Protein AF-0000000087626739 (afdb_homodimer)

Organism: Neolamprologus brichardi (NCBI:txid32507)

pLDDT: mean 90.31, std 14.94, range [20.0, 98.88]

Structure (mmCIF, N/CA/C/O backbone):
data_AF-0000000087626739-model_v1
#
loop_
_entity.id
_entity.type
_entity.pdbx_description
1 polymer 'Ornithine decarboxylase-like'
#
loop_
_atom_site.group_PDB
_atom_site.id
_atom_site.type_symbol
_atom_site.label_atom_id
_atom_site.label_alt_id
_atom_site.label_comp_id
_atom_site.label_asym_id
_atom_site.label_entity_id
_atom_site.label_seq_id
_atom_site.pdbx_PDB_ins_code
_atom_site.Cartn_x
_atom_site.Cartn_y
_atom_site.Cartn_z
_atom_site.occupancy
_atom_site.B_iso_or_equiv
_atom_site.auth_seq_id
_atom_site.auth_comp_id
_atom_site.auth_asym_id
_atom_site.auth_atom_id
_atom_site.pdbx_PDB_model_num
ATOM 1 N N . MET A 1 1 ? -1.171 -2.779 26.5 1 20.38 1 MET A N 1
ATOM 2 C CA . MET A 1 1 ? -0.087 -1.932 26.984 1 20.38 1 MET A CA 1
ATOM 3 C C . MET A 1 1 ? 1.265 -2.441 26.5 1 20.38 1 MET A C 1
ATOM 5 O O . MET A 1 1 ? 2.01 -3.066 27.25 1 20.38 1 MET A O 1
ATOM 9 N N . HIS A 1 2 ? 1.316 -2.961 25.312 1 26.78 2 HIS A N 1
ATOM 10 C CA . HIS A 1 2 ? 2.604 -3.426 24.812 1 26.78 2 HIS A CA 1
ATOM 11 C C . HIS A 1 2 ? 3.684 -2.365 24.984 1 26.78 2 HIS A C 1
ATOM 13 O O . HIS A 1 2 ? 3.502 -1.213 24.578 1 26.78 2 HIS A O 1
ATOM 19 N N . GLY A 1 3 ? 4.188 -2.402 26.125 1 29.31 3 GLY A N 1
ATOM 20 C CA . GLY A 1 3 ? 5.316 -1.557 26.484 1 29.31 3 GLY A CA 1
ATOM 21 C C . GLY A 1 3 ? 6.227 -1.257 25.312 1 29.31 3 GLY A C 1
ATOM 22 O O . GLY A 1 3 ? 6.742 -2.174 24.672 1 29.31 3 GLY A O 1
ATOM 23 N N . LEU A 1 4 ? 5.844 -0.24 24.578 1 35.38 4 LEU A N 1
ATOM 24 C CA . LEU A 1 4 ? 6.75 0.344 23.594 1 35.38 4 LEU A CA 1
ATOM 25 C C . LEU A 1 4 ? 8.18 0.377 24.125 1 35.38 4 LEU A C 1
ATOM 27 O O . LEU A 1 4 ? 8.492 1.141 25.047 1 35.38 4 LEU A O 1
ATOM 31 N N . SER A 1 5 ? 8.711 -0.637 24.516 1 35.53 5 SER A N 1
ATOM 32 C CA . SER A 1 5 ? 10.133 -0.594 24.812 1 35.53 5 SER A CA 1
ATOM 33 C C . SER A 1 5 ? 10.867 0.372 23.891 1 35.53 5 SER A C 1
ATOM 35 O O . SER A 1 5 ? 10.656 0.36 22.672 1 35.53 5 SER A O 1
ATOM 37 N N . LEU A 1 6 ? 11.117 1.547 24.328 1 41.28 6 LEU A N 1
ATOM 38 C CA . LEU A 1 6 ? 11.984 2.525 23.672 1 41.28 6 LEU A CA 1
ATOM 39 C C . LEU A 1 6 ? 13.133 1.835 22.953 1 41.28 6 LEU A C 1
ATOM 41 O O . LEU A 1 6 ? 14.195 1.604 23.531 1 41.28 6 LEU A O 1
ATOM 45 N N . GLU A 1 7 ? 13 0.901 22.422 1 47.31 7 GLU A N 1
ATOM 46 C CA . GLU A 1 7 ? 14.078 0.21 21.719 1 47.31 7 GLU A CA 1
ATOM 47 C C . GLU A 1 7 ? 14.891 1.18 20.859 1 47.31 7 GLU A C 1
ATOM 49 O O . GLU A 1 7 ? 14.336 1.908 20.047 1 47.31 7 GLU A O 1
ATOM 54 N N . ARG A 1 8 ? 15.977 1.629 21.469 1 56.25 8 ARG A N 1
ATOM 55 C CA . ARG A 1 8 ? 16.953 2.445 20.75 1 56.25 8 ARG A CA 1
ATOM 56 C C . ARG A 1 8 ? 17.188 1.913 19.344 1 56.25 8 ARG A C 1
ATOM 58 O O . ARG A 1 8 ? 17.391 0.711 19.156 1 56.25 8 ARG A O 1
ATOM 65 N N . ASN A 1 9 ? 16.812 2.904 18.422 1 70.31 9 ASN A N 1
ATOM 66 C CA . ASN A 1 9 ? 17.031 2.566 17.016 1 70.31 9 ASN A CA 1
ATOM 67 C C . ASN A 1 9 ? 18.516 2.451 16.703 1 70.31 9 ASN A C 1
ATOM 69 O O . ASN A 1 9 ? 19.312 3.287 17.125 1 70.31 9 ASN A O 1
ATOM 73 N N . PRO A 1 10 ? 18.938 1.479 16.219 1 84.56 10 PRO A N 1
ATOM 74 C CA . PRO A 1 10 ? 20.359 1.361 15.844 1 84.56 10 PRO A CA 1
ATOM 75 C C . PRO A 1 10 ? 20.797 2.457 14.883 1 84.56 10 PRO A C 1
ATOM 77 O O . PRO A 1 10 ? 20.031 2.879 14.016 1 84.56 10 PRO A O 1
ATOM 80 N N . ILE A 1 11 ? 21.906 3.068 15.219 1 89.75 11 ILE A N 1
ATOM 81 C CA . ILE A 1 11 ? 22.484 4.102 14.367 1 89.75 11 ILE A CA 1
ATOM 82 C C . ILE A 1 11 ? 23.969 3.832 14.164 1 89.75 11 ILE A C 1
ATOM 84 O O . ILE A 1 11 ? 24.656 3.367 15.078 1 89.75 11 ILE A O 1
ATOM 88 N N . GLU A 1 12 ? 24.406 4.023 12.969 1 90.06 12 GLU A N 1
ATOM 89 C CA . GLU A 1 12 ? 25.828 3.918 12.656 1 90.06 12 GLU A CA 1
ATOM 90 C C . GLU A 1 12 ? 26.484 5.293 12.586 1 90.06 12 GLU A C 1
ATOM 92 O O . GLU A 1 12 ? 25.969 6.199 11.922 1 90.06 12 GLU A O 1
ATOM 97 N N . ILE A 1 13 ? 27.547 5.418 13.289 1 91.56 13 ILE A N 1
ATOM 98 C CA . ILE A 1 13 ? 28.281 6.676 13.297 1 91.56 13 ILE A CA 1
ATOM 99 C C . ILE A 1 13 ? 29.391 6.633 12.25 1 91.56 13 ILE A C 1
ATOM 101 O O . ILE A 1 13 ? 30.25 5.746 12.273 1 91.56 13 ILE A O 1
ATOM 105 N N . LEU A 1 14 ? 29.297 7.535 11.391 1 90.38 14 LEU A N 1
ATOM 106 C CA . LEU A 1 14 ? 30.297 7.648 10.336 1 90.38 14 LEU A CA 1
ATOM 107 C C . LEU A 1 14 ? 31.562 8.336 10.844 1 90.38 14 LEU A C 1
ATOM 109 O O . LEU A 1 14 ? 31.531 9.523 11.164 1 90.38 14 LEU A O 1
ATOM 113 N N . GLU A 1 15 ? 32.594 7.535 10.852 1 85.31 15 GLU A N 1
ATOM 114 C CA . GLU A 1 15 ? 33.875 8.086 11.281 1 85.31 15 GLU A CA 1
ATOM 115 C C . GLU A 1 15 ? 34.406 9.078 10.258 1 85.31 15 GLU A C 1
ATOM 117 O O . GLU A 1 15 ? 33.969 9.094 9.102 1 85.31 15 GLU A O 1
ATOM 122 N N . THR A 1 16 ? 35.312 9.812 10.734 1 82.5 16 THR A N 1
ATOM 123 C CA . THR A 1 16 ? 35.938 10.812 9.867 1 82.5 16 THR A CA 1
ATOM 124 C C . THR A 1 16 ? 36.562 10.156 8.641 1 82.5 16 THR A C 1
ATOM 126 O O . THR A 1 16 ? 37.281 9.164 8.758 1 82.5 16 THR A O 1
ATOM 129 N N . GLY A 1 17 ? 36.25 10.664 7.48 1 80.31 17 GLY A N 1
ATOM 130 C CA . GLY A 1 17 ? 36.812 10.156 6.238 1 80.31 17 GLY A CA 1
ATOM 131 C C . GLY A 1 17 ? 35.938 9.125 5.559 1 80.31 17 GLY A C 1
ATOM 132 O O . GLY A 1 17 ? 36.156 8.773 4.402 1 80.31 17 GLY A O 1
ATOM 133 N N . ARG A 1 18 ? 34.938 8.734 6.258 1 85.25 18 ARG A N 1
ATOM 134 C CA . ARG A 1 18 ? 34.031 7.762 5.656 1 85.25 18 ARG A CA 1
ATOM 135 C C . ARG A 1 18 ? 32.812 8.445 5.074 1 85.25 18 ARG A C 1
ATOM 137 O O . ARG A 1 18 ? 32.438 9.531 5.516 1 85.25 18 ARG A O 1
ATOM 144 N N . SER A 1 19 ? 32.312 7.785 4.008 1 88.69 19 SER A N 1
ATOM 145 C CA . SER A 1 19 ? 31.141 8.336 3.326 1 88.69 19 SER A CA 1
ATOM 146 C C . SER A 1 19 ? 29.953 7.383 3.412 1 88.69 19 SER A C 1
ATOM 148 O O . SER A 1 19 ? 30.094 6.242 3.863 1 88.69 19 SER A O 1
ATOM 150 N N . ILE A 1 20 ? 28.828 7.918 3.076 1 90 20 ILE A N 1
ATOM 151 C CA . ILE A 1 20 ? 27.625 7.113 3.014 1 90 20 ILE A CA 1
ATOM 152 C C . ILE A 1 20 ? 27.828 5.945 2.055 1 90 20 ILE A C 1
ATOM 154 O O . ILE A 1 20 ? 27.312 4.844 2.287 1 90 20 ILE A O 1
ATOM 158 N N . SER A 1 21 ? 28.516 6.188 1.041 1 91.38 21 SER A N 1
ATOM 159 C CA . SER A 1 21 ? 28.828 5.145 0.067 1 91.38 21 SER A CA 1
ATOM 160 C C . SER A 1 21 ? 29.562 3.979 0.716 1 91.38 21 SER A C 1
ATOM 162 O O . SER A 1 21 ? 29.344 2.82 0.353 1 91.38 21 SER A O 1
ATOM 164 N N . ASP A 1 22 ? 30.391 4.32 1.627 1 92.12 22 ASP A N 1
ATOM 165 C CA . ASP A 1 22 ? 31.109 3.275 2.34 1 92.12 22 ASP A CA 1
ATOM 166 C C . ASP A 1 22 ? 30.156 2.396 3.145 1 92.12 22 ASP A C 1
ATOM 168 O O . ASP A 1 22 ? 30.359 1.185 3.25 1 92.12 22 ASP A O 1
ATOM 172 N N . ILE A 1 23 ? 29.25 3.029 3.699 1 90.94 23 ILE A N 1
ATOM 173 C CA . ILE A 1 23 ? 28.266 2.295 4.484 1 90.94 23 ILE A CA 1
ATOM 174 C C . ILE A 1 23 ? 27.469 1.368 3.574 1 90.94 23 ILE A C 1
ATOM 176 O O . ILE A 1 23 ? 27.266 0.197 3.9 1 90.94 23 ILE A O 1
ATOM 180 N N . ILE A 1 24 ? 26.984 1.878 2.51 1 94 24 ILE A N 1
ATOM 181 C CA . ILE A 1 24 ? 26.234 1.097 1.541 1 94 24 ILE A CA 1
ATOM 182 C C . ILE A 1 24 ? 27.062 -0.085 1.058 1 94 24 ILE A C 1
ATOM 184 O O . ILE A 1 24 ? 26.578 -1.22 1.016 1 94 24 ILE A O 1
ATOM 188 N N . ASP A 1 25 ? 28.344 0.163 0.77 1 93.25 25 ASP A N 1
ATOM 189 C CA . ASP A 1 25 ? 29.25 -0.894 0.352 1 93.25 25 ASP A CA 1
ATOM 190 C C . ASP A 1 25 ? 29.359 -1.981 1.42 1 93.25 25 ASP A C 1
ATOM 192 O O . ASP A 1 25 ? 29.344 -3.172 1.104 1 93.25 25 ASP A O 1
ATOM 196 N N . GLY A 1 26 ? 29.562 -1.492 2.619 1 90.62 26 GLY A N 1
ATOM 197 C CA . GLY A 1 26 ? 29.688 -2.43 3.723 1 90.62 26 GLY A CA 1
ATOM 198 C C . GLY A 1 26 ? 28.453 -3.305 3.896 1 90.62 26 GLY A C 1
ATOM 199 O O . GLY A 1 26 ? 28.578 -4.512 4.129 1 90.62 26 GLY A O 1
ATOM 200 N N . LYS A 1 27 ? 27.328 -2.711 3.77 1 91.5 27 LYS A N 1
ATOM 201 C CA . LYS A 1 27 ? 26.078 -3.461 3.928 1 91.5 27 LYS A CA 1
ATOM 202 C C . LYS A 1 27 ? 25.891 -4.461 2.791 1 91.5 27 LYS A C 1
ATOM 204 O O . LYS A 1 27 ? 25.453 -5.59 3.016 1 91.5 27 LYS A O 1
ATOM 209 N N . ILE A 1 28 ? 26.156 -4.082 1.592 1 93.12 28 ILE A N 1
ATOM 210 C CA . ILE A 1 28 ? 26.062 -4.961 0.432 1 93.12 28 ILE A CA 1
ATOM 211 C C . ILE A 1 28 ? 26.984 -6.16 0.61 1 93.12 28 ILE A C 1
ATOM 213 O O . ILE A 1 28 ? 26.609 -7.297 0.327 1 93.12 28 ILE A O 1
ATOM 217 N N . ARG A 1 29 ? 28.188 -5.922 1.119 1 89.31 29 ARG A N 1
ATOM 218 C CA . ARG A 1 29 ? 29.141 -7 1.35 1 89.31 29 ARG A CA 1
ATOM 219 C C . ARG A 1 29 ? 28.641 -7.973 2.406 1 89.31 29 ARG A C 1
ATOM 221 O O . ARG A 1 29 ? 28.844 -9.18 2.295 1 89.31 29 ARG A O 1
ATOM 228 N N . GLN A 1 30 ? 28.047 -7.453 3.387 1 84.06 30 GLN A N 1
ATOM 229 C CA . GLN A 1 30 ? 27.5 -8.281 4.457 1 84.06 30 GLN A CA 1
ATOM 230 C C . GLN A 1 30 ? 26.359 -9.156 3.945 1 84.06 30 GLN A C 1
ATOM 232 O O . GLN A 1 30 ? 26.188 -10.289 4.395 1 84.06 30 GLN A O 1
ATOM 237 N N . LEU A 1 31 ? 25.547 -8.656 3.068 1 78 31 LEU A N 1
ATOM 238 C CA . LEU A 1 31 ? 24.375 -9.352 2.557 1 78 31 LEU A CA 1
ATOM 239 C C . LEU A 1 31 ? 24.766 -10.383 1.511 1 78 31 LEU A C 1
ATOM 241 O O . LEU A 1 31 ? 24.016 -11.32 1.246 1 78 31 LEU A O 1
ATOM 245 N N . TYR A 1 32 ? 25.781 -10.328 0.936 1 67.88 32 TYR A N 1
ATOM 246 C CA . TYR A 1 32 ? 26.25 -11.297 -0.054 1 67.88 32 TYR A CA 1
ATOM 247 C C . TYR A 1 32 ? 26.281 -12.695 0.538 1 67.88 32 TYR A C 1
ATOM 249 O O . TYR A 1 32 ? 26.125 -13.688 -0.181 1 67.88 32 TYR A O 1
ATOM 257 N N . SER A 1 33 ? 26.328 -12.812 1.771 1 59.06 33 SER A N 1
ATOM 258 C CA . SER A 1 33 ? 26.5 -14.133 2.367 1 59.06 33 SER A CA 1
ATOM 259 C C . SER A 1 33 ? 25.156 -14.758 2.709 1 59.06 33 SER A C 1
ATOM 261 O O . SER A 1 33 ? 25.094 -15.922 3.102 1 59.06 33 SER A O 1
ATOM 263 N N . GLY A 1 34 ? 24.109 -14.148 2.293 1 63.44 34 GLY A N 1
ATOM 264 C CA . GLY A 1 34 ? 22.953 -14.906 2.744 1 63.44 34 GLY A CA 1
ATOM 265 C C . GLY A 1 34 ? 21.641 -14.289 2.326 1 63.44 34 GLY A C 1
ATOM 266 O O . GLY A 1 34 ? 20.672 -15 2.053 1 63.44 34 GLY A O 1
ATOM 267 N N . SER A 1 35 ? 21.547 -13.023 2.447 1 73.06 35 SER A N 1
ATOM 268 C CA . SER A 1 35 ? 20.266 -12.422 2.127 1 73.06 35 SER A CA 1
ATOM 269 C C . SER A 1 35 ? 20.422 -11.281 1.13 1 73.06 35 SER A C 1
ATOM 271 O O . SER A 1 35 ? 21.469 -10.641 1.065 1 73.06 35 SER A O 1
ATOM 273 N N . GLU A 1 36 ? 19.484 -11.234 0.186 1 86.19 36 GLU A N 1
ATOM 274 C CA . GLU A 1 36 ? 19.453 -10.211 -0.85 1 86.19 36 GLU A CA 1
ATOM 275 C C . GLU A 1 36 ? 18.406 -9.141 -0.541 1 86.19 36 GLU A C 1
ATOM 277 O O . GLU A 1 36 ? 17.875 -8.5 -1.451 1 86.19 36 GLU A O 1
ATOM 282 N N . GLU A 1 37 ? 18.125 -8.961 0.715 1 91 37 GLU A N 1
ATOM 283 C CA . GLU A 1 37 ? 17 -8.094 1.037 1 91 37 GLU A CA 1
ATOM 284 C C . GLU A 1 37 ? 17.312 -6.637 0.714 1 91 37 GLU A C 1
ATOM 286 O O . GLU A 1 37 ? 18.438 -6.18 0.915 1 91 37 GLU A O 1
ATOM 291 N N . PRO A 1 38 ? 16.344 -5.941 0.17 1 96.38 38 PRO A N 1
ATOM 292 C CA . PRO A 1 38 ? 16.547 -4.516 -0.081 1 96.38 38 PRO A CA 1
ATOM 293 C C . PRO A 1 38 ? 16.719 -3.707 1.204 1 96.38 38 PRO A C 1
ATOM 295 O O . PRO A 1 38 ? 16.266 -4.141 2.27 1 96.38 38 PRO A O 1
ATOM 298 N N . PHE A 1 39 ? 17.375 -2.551 1.102 1 96.25 39 PHE A N 1
ATOM 299 C CA . PHE A 1 39 ? 17.516 -1.7 2.277 1 96.25 39 PHE A CA 1
ATOM 300 C C . PHE A 1 39 ? 17.656 -0.238 1.876 1 96.25 39 PHE A C 1
ATOM 302 O O . PHE A 1 39 ? 17.953 0.068 0.721 1 96.25 39 PHE A O 1
ATOM 309 N N . CYS A 1 40 ? 17.359 0.628 2.805 1 97.06 40 CYS A N 1
ATOM 310 C CA . CYS A 1 40 ? 17.578 2.064 2.688 1 97.06 40 CYS A CA 1
ATOM 311 C C . CYS A 1 40 ? 18.641 2.533 3.682 1 97.06 40 CYS A C 1
ATOM 313 O O . CYS A 1 40 ? 18.75 1.986 4.777 1 97.06 40 CYS A O 1
ATOM 315 N N . VAL A 1 41 ? 19.375 3.471 3.246 1 96.81 41 VAL A N 1
ATOM 316 C CA . VAL A 1 41 ? 20.281 4.176 4.164 1 96.81 41 VAL A CA 1
ATOM 317 C C . VAL A 1 41 ? 19.812 5.621 4.332 1 96.81 41 VAL A C 1
ATOM 319 O O . VAL A 1 41 ? 19.594 6.328 3.344 1 96.81 41 VAL A O 1
ATOM 322 N N . VAL A 1 42 ? 19.609 5.988 5.543 1 97.25 42 VAL A N 1
ATOM 323 C CA . VAL A 1 42 ? 19.203 7.363 5.832 1 97.25 42 VAL A CA 1
ATOM 324 C C . VAL A 1 42 ? 20.375 8.117 6.465 1 97.25 42 VAL A C 1
ATOM 326 O O . VAL A 1 42 ? 20.953 7.66 7.457 1 97.25 42 VAL A O 1
ATOM 329 N N . ASN A 1 43 ? 20.703 9.219 5.871 1 96.75 43 ASN A N 1
ATOM 330 C CA . ASN A 1 43 ? 21.734 10.133 6.375 1 96.75 43 ASN A CA 1
ATOM 331 C C . ASN A 1 43 ? 21.109 11.289 7.156 1 96.75 43 ASN A C 1
ATOM 333 O O . ASN A 1 43 ? 20.625 12.25 6.562 1 96.75 43 ASN A O 1
ATOM 337 N N . LEU A 1 44 ? 21.281 11.305 8.469 1 96.75 44 LEU A N 1
ATOM 338 C CA . LEU A 1 44 ? 20.656 12.305 9.312 1 96.75 44 LEU A CA 1
ATOM 339 C C . LEU A 1 44 ? 21.328 13.664 9.148 1 96.75 44 LEU A C 1
ATOM 341 O O . LEU A 1 44 ? 20.734 14.703 9.453 1 96.75 44 LEU A O 1
ATOM 345 N N . ASP A 1 45 ? 22.594 13.68 8.656 1 96.38 45 ASP A N 1
ATOM 346 C CA . ASP A 1 45 ? 23.281 14.945 8.398 1 96.38 45 ASP A CA 1
ATOM 347 C C . ASP A 1 45 ? 22.531 15.766 7.359 1 96.38 45 ASP A C 1
ATOM 349 O O . ASP A 1 45 ? 22.531 17 7.418 1 96.38 45 ASP A O 1
ATOM 353 N N . ASN A 1 46 ? 21.953 15.078 6.43 1 95.81 46 ASN A N 1
ATOM 354 C CA . ASN A 1 46 ? 21.172 15.766 5.414 1 95.81 46 ASN A CA 1
ATOM 355 C C . ASN A 1 46 ? 20 16.516 6.035 1 95.81 46 ASN A C 1
ATOM 357 O O . ASN A 1 46 ? 19.672 17.641 5.613 1 95.81 46 ASN A O 1
ATOM 361 N N . ILE A 1 47 ? 19.344 15.977 7.004 1 96.88 47 ILE A N 1
ATOM 362 C CA . ILE A 1 47 ? 18.219 16.594 7.684 1 96.88 47 ILE A CA 1
ATOM 363 C C . ILE A 1 47 ? 18.688 17.828 8.461 1 96.88 47 ILE A C 1
ATOM 365 O O . ILE A 1 47 ? 18.016 18.859 8.445 1 96.88 47 ILE A O 1
ATOM 369 N N . LEU A 1 48 ? 19.797 17.688 9.094 1 97.25 48 LEU A N 1
ATOM 370 C CA . LEU A 1 48 ? 20.375 18.828 9.812 1 97.25 48 LEU A CA 1
ATOM 371 C C . LEU A 1 48 ? 20.656 19.984 8.859 1 97.25 48 LEU A C 1
ATOM 373 O O . LEU A 1 48 ? 20.359 21.141 9.172 1 97.25 48 LEU A O 1
ATOM 377 N N . GLU A 1 49 ? 21.25 19.625 7.746 1 95.62 49 GLU A N 1
ATOM 378 C CA . GLU A 1 49 ? 21.562 20.641 6.754 1 95.62 49 GLU A CA 1
ATOM 379 C C . GLU A 1 49 ? 20.312 21.359 6.262 1 95.62 49 GLU A C 1
ATOM 381 O O . GLU A 1 49 ? 20.297 22.578 6.121 1 95.62 49 GLU A O 1
ATOM 386 N N . ARG A 1 50 ? 19.266 20.625 6.012 1 95.31 50 ARG A N 1
ATOM 387 C CA . ARG A 1 50 ? 18 21.203 5.566 1 95.31 50 ARG A CA 1
ATOM 388 C C . ARG A 1 50 ? 17.391 22.094 6.648 1 95.31 50 ARG A C 1
ATOM 390 O O . ARG A 1 50 ? 16.812 23.141 6.348 1 95.31 50 ARG A O 1
ATOM 397 N N . HIS A 1 51 ? 17.547 21.688 7.844 1 97.12 51 HIS A N 1
ATOM 398 C CA . HIS A 1 51 ? 17.016 22.469 8.953 1 97.12 51 HIS A CA 1
ATOM 399 C C . HIS A 1 51 ? 17.719 23.812 9.07 1 97.12 51 HIS A C 1
ATOM 401 O O . HIS A 1 51 ? 17.078 24.859 9.25 1 97.12 51 HIS A O 1
ATOM 407 N N . ARG A 1 52 ? 19.016 23.75 8.961 1 97.06 52 ARG A N 1
ATOM 408 C CA . ARG A 1 52 ? 19.797 24.984 9.016 1 97.06 52 ARG A CA 1
ATOM 409 C C . ARG A 1 52 ? 19.391 25.938 7.895 1 97.06 52 ARG A C 1
ATOM 411 O O . ARG A 1 52 ? 19.266 27.141 8.117 1 97.06 52 ARG A O 1
ATOM 418 N N . GLN A 1 53 ? 19.234 25.375 6.797 1 95.19 53 GLN A N 1
ATOM 419 C CA . GLN A 1 53 ? 18.812 26.188 5.66 1 95.19 53 GLN A CA 1
ATOM 420 C C . GLN A 1 53 ? 17.422 26.781 5.891 1 95.19 53 GLN A C 1
ATOM 422 O O . GLN A 1 53 ? 17.188 27.953 5.566 1 95.19 53 GLN A O 1
ATOM 427 N N . TRP A 1 54 ? 16.516 26.031 6.426 1 96.88 54 TRP A N 1
ATOM 428 C CA . TRP A 1 54 ? 15.172 26.5 6.719 1 96.88 54 TRP A CA 1
ATOM 429 C C . TRP A 1 54 ? 15.203 27.703 7.648 1 96.88 54 TRP A C 1
ATOM 431 O O . TRP A 1 54 ? 14.586 28.734 7.367 1 96.88 54 TRP A O 1
ATOM 441 N N . ILE A 1 55 ? 15.961 27.578 8.703 1 97.56 55 ILE A N 1
ATOM 442 C CA . ILE A 1 55 ? 16.031 28.625 9.711 1 97.56 55 ILE A CA 1
ATOM 443 C C . ILE A 1 55 ? 16.641 29.875 9.102 1 97.56 55 ILE A C 1
ATOM 445 O O . ILE A 1 55 ? 16.219 31 9.43 1 97.56 55 ILE A O 1
ATOM 449 N N . SER A 1 56 ? 17.547 29.688 8.258 1 97.31 56 SER A N 1
ATOM 450 C CA . SER A 1 56 ? 18.219 30.812 7.633 1 97.31 56 SER A CA 1
ATOM 451 C C . SER A 1 56 ? 17.297 31.531 6.648 1 97.31 56 SER A C 1
ATOM 453 O O . SER A 1 56 ? 17.266 32.75 6.613 1 97.31 56 SER A O 1
ATOM 455 N N . LEU A 1 57 ? 16.562 30.812 5.887 1 96.25 57 LEU A N 1
ATOM 456 C CA . LEU A 1 57 ? 15.797 31.391 4.781 1 96.25 57 LEU A CA 1
ATOM 457 C C . LEU A 1 57 ? 14.398 31.781 5.227 1 96.25 57 LEU A C 1
ATOM 459 O O . LEU A 1 57 ? 13.773 32.656 4.629 1 96.25 57 LEU A O 1
ATOM 463 N N . LEU A 1 58 ? 13.883 31.141 6.246 1 97.5 58 LEU A N 1
ATOM 464 C CA . LEU A 1 58 ? 12.555 31.422 6.789 1 97.5 58 LEU A CA 1
ATOM 465 C C . LEU A 1 58 ? 12.617 31.609 8.305 1 97.5 58 LEU A C 1
ATOM 467 O O . LEU A 1 58 ? 12 30.844 9.047 1 97.5 58 LEU A O 1
ATOM 471 N N . PRO A 1 59 ? 13.211 32.656 8.734 1 96.5 59 PRO A N 1
ATOM 472 C CA . PRO A 1 59 ? 13.484 32.781 10.164 1 96.5 59 PRO A CA 1
ATOM 473 C C . PRO A 1 59 ? 12.211 33.031 10.984 1 96.5 59 PRO A C 1
ATOM 475 O O . PRO A 1 59 ? 12.188 32.719 12.18 1 96.5 59 PRO A O 1
ATOM 478 N N . ARG A 1 60 ? 11.141 33.469 10.344 1 97.25 60 ARG A N 1
ATOM 479 C CA . ARG A 1 60 ? 9.914 33.75 11.078 1 97.25 60 ARG A CA 1
ATOM 480 C C . ARG A 1 60 ? 8.977 32.562 11.094 1 97.25 60 ARG A C 1
ATOM 482 O O . ARG A 1 60 ? 7.93 32.562 11.742 1 97.25 60 ARG A O 1
ATOM 489 N N . VAL A 1 61 ? 9.312 31.547 10.359 1 98.31 61 VAL A N 1
ATOM 490 C CA . VAL A 1 61 ? 8.406 30.422 10.164 1 98.31 61 VAL A CA 1
ATOM 491 C C . VAL A 1 61 ? 8.945 29.188 10.883 1 98.31 61 VAL A C 1
ATOM 493 O O . VAL A 1 61 ? 9.961 28.625 10.477 1 98.31 61 VAL A O 1
ATOM 496 N N . LYS A 1 62 ? 8.297 28.75 11.914 1 98.38 62 LYS A N 1
ATOM 497 C CA . LYS A 1 62 ? 8.695 27.531 12.602 1 98.38 62 LYS A CA 1
ATOM 498 C C . LYS A 1 62 ? 8.188 26.297 11.867 1 98.38 62 LYS A C 1
ATOM 500 O O . LYS A 1 62 ? 7.004 26.188 11.555 1 98.38 62 LYS A O 1
ATOM 505 N N . PRO A 1 63 ? 9.062 25.359 11.578 1 98.5 63 PRO A N 1
ATOM 506 C CA . PRO A 1 63 ? 8.602 24.156 10.875 1 98.5 63 PRO A CA 1
ATOM 507 C C . PRO A 1 63 ? 7.93 23.141 11.805 1 98.5 63 PRO A C 1
ATOM 509 O O . PRO A 1 63 ? 8.461 22.844 12.875 1 98.5 63 PRO A O 1
ATOM 512 N N . PHE A 1 64 ? 6.805 22.703 11.469 1 98.88 64 PHE A N 1
ATOM 513 C CA . PHE A 1 64 ? 6.125 21.531 11.992 1 98.88 64 PHE A CA 1
ATOM 514 C C . PHE A 1 64 ? 6.152 20.391 10.977 1 98.88 64 PHE A C 1
ATOM 516 O O . PHE A 1 64 ? 5.383 20.391 10.016 1 98.88 64 PHE A O 1
ATOM 523 N N . TYR A 1 65 ? 6.969 19.422 11.242 1 98.75 65 TYR A N 1
ATOM 524 C CA . TYR A 1 65 ? 7.223 18.375 10.266 1 98.75 65 TYR A CA 1
ATOM 525 C C . TYR A 1 65 ? 5.969 17.547 10.023 1 98.75 65 TYR A C 1
ATOM 527 O O . TYR A 1 65 ? 5.32 17.094 10.969 1 98.75 65 TYR A O 1
ATOM 535 N N . ALA A 1 66 ? 5.629 17.391 8.688 1 98.12 66 ALA A N 1
ATOM 536 C CA . ALA A 1 66 ? 4.504 16.531 8.305 1 98.12 66 ALA A CA 1
ATOM 537 C C . ALA A 1 66 ? 4.852 15.062 8.469 1 98.12 66 ALA A C 1
ATOM 539 O O . ALA A 1 66 ? 5.469 14.461 7.582 1 98.12 66 ALA A O 1
ATOM 540 N N . VAL A 1 67 ? 4.301 14.391 9.43 1 98.44 67 VAL A N 1
ATOM 541 C CA . VAL A 1 67 ? 4.68 13.039 9.82 1 98.44 67 VAL A CA 1
ATOM 542 C C . VAL A 1 67 ? 4.309 12.055 8.711 1 98.44 67 VAL A C 1
ATOM 544 O O . VAL A 1 67 ? 5.008 11.07 8.492 1 98.44 67 VAL A O 1
ATOM 547 N N . LYS A 1 68 ? 3.27 12.344 7.957 1 96.75 68 LYS A N 1
ATOM 548 C CA . LYS A 1 68 ? 2.773 11.453 6.914 1 96.75 68 LYS A CA 1
ATOM 549 C C . LYS A 1 68 ? 3.828 11.219 5.836 1 96.75 68 LYS A C 1
ATOM 551 O O . LYS A 1 68 ? 3.797 10.211 5.133 1 96.75 68 LYS A O 1
ATOM 556 N N . CYS A 1 69 ? 4.715 12.148 5.672 1 96.69 69 CYS A N 1
ATOM 557 C CA . CYS A 1 69 ? 5.715 12.102 4.613 1 96.69 69 CYS A CA 1
ATOM 558 C C . CYS A 1 69 ? 6.688 10.953 4.828 1 96.69 69 CYS A C 1
ATOM 560 O O . CYS A 1 69 ? 7.02 10.227 3.885 1 96.69 69 CYS A O 1
ATOM 562 N N . ASN A 1 70 ? 7.121 10.836 5.918 1 97.81 70 ASN A N 1
ATOM 563 C CA . ASN A 1 70 ? 8.047 9.812 6.402 1 97.81 70 ASN A CA 1
ATOM 564 C C . ASN A 1 70 ? 8.008 9.703 7.922 1 97.81 70 ASN A C 1
ATOM 566 O O . ASN A 1 70 ? 8.422 10.625 8.625 1 97.81 70 ASN A O 1
ATOM 570 N N . ASN A 1 71 ? 7.57 8.602 8.453 1 97.75 71 ASN A N 1
ATOM 571 C CA . ASN A 1 71 ? 7.371 8.461 9.891 1 97.75 71 ASN A CA 1
ATOM 572 C C . ASN A 1 71 ? 8.461 7.605 10.531 1 97.75 71 ASN A C 1
ATOM 574 O O . ASN A 1 71 ? 8.242 6.984 11.57 1 97.75 71 ASN A O 1
ATOM 578 N N . THR A 1 72 ? 9.602 7.473 9.828 1 96.69 72 THR A N 1
ATOM 579 C CA . THR A 1 72 ? 10.734 6.758 10.398 1 96.69 72 THR A CA 1
ATOM 580 C C . THR A 1 72 ? 11.125 7.352 11.75 1 96.69 72 THR A C 1
ATOM 582 O O . THR A 1 72 ? 11.312 8.562 11.867 1 96.69 72 THR A O 1
ATOM 585 N N . THR A 1 73 ? 11.297 6.512 12.711 1 95.62 73 THR A N 1
ATOM 586 C CA . THR A 1 73 ? 11.555 6.945 14.078 1 95.62 73 THR A CA 1
ATOM 587 C C . THR A 1 73 ? 12.82 7.797 14.156 1 95.62 73 THR A C 1
ATOM 589 O O . THR A 1 73 ? 12.836 8.836 14.82 1 95.62 73 THR A O 1
ATOM 592 N N . ALA A 1 74 ? 13.883 7.402 13.5 1 95.12 74 ALA A N 1
ATOM 593 C CA . ALA A 1 74 ? 15.141 8.133 13.531 1 95.12 74 ALA A CA 1
ATOM 594 C C . ALA A 1 74 ? 14.969 9.555 12.992 1 95.12 74 ALA A C 1
ATOM 596 O O . ALA A 1 74 ? 15.578 10.5 13.5 1 95.12 74 ALA A O 1
ATOM 597 N N . VAL A 1 75 ? 14.164 9.688 12 1 97.31 75 VAL A N 1
ATOM 598 C CA . VAL A 1 75 ? 13.883 10.992 11.406 1 97.31 75 VAL A CA 1
ATOM 599 C C . VAL A 1 75 ? 13.148 11.875 12.414 1 97.31 75 VAL A C 1
ATOM 601 O O . VAL A 1 75 ? 13.531 13.023 12.633 1 97.31 75 VAL A O 1
ATOM 604 N N . LEU A 1 76 ? 12.133 11.32 13.039 1 97.5 76 LEU A N 1
ATOM 605 C CA . LEU A 1 76 ? 11.32 12.086 13.984 1 97.5 76 LEU A CA 1
ATOM 606 C C . LEU A 1 76 ? 12.141 12.492 15.203 1 97.5 76 LEU A C 1
ATOM 608 O O . LEU A 1 76 ? 12.016 13.609 15.703 1 97.5 76 LEU A O 1
ATOM 612 N N . LYS A 1 77 ? 12.977 11.609 15.633 1 95.25 77 LYS A N 1
ATOM 613 C CA . LYS A 1 77 ? 13.859 11.922 16.75 1 95.25 77 LYS A CA 1
ATOM 614 C C . LYS A 1 77 ? 14.805 13.062 16.406 1 95.25 77 LYS A C 1
ATOM 616 O O . LYS A 1 77 ? 15.016 13.977 17.219 1 95.25 77 LYS A O 1
ATOM 621 N N . MET A 1 78 ? 15.383 12.961 15.258 1 96.12 78 MET A N 1
ATOM 622 C CA . MET A 1 78 ? 16.297 14.008 14.805 1 96.12 78 MET A CA 1
ATOM 623 C C . MET A 1 78 ? 15.586 15.359 14.734 1 96.12 78 MET A C 1
ATOM 625 O O . MET A 1 78 ? 16.109 16.359 15.234 1 96.12 78 MET A O 1
ATOM 629 N N . LEU A 1 79 ? 14.445 15.367 14.188 1 98 79 LEU A N 1
ATOM 630 C CA . LEU A 1 79 ? 13.703 16.609 14.016 1 98 79 LEU A CA 1
ATOM 631 C C . LEU A 1 79 ? 13.234 17.156 15.359 1 98 79 LEU A C 1
ATOM 633 O O . LEU A 1 79 ? 13.203 18.375 15.57 1 98 79 LEU A O 1
ATOM 637 N N . SER A 1 80 ? 12.875 16.281 16.219 1 96.38 80 SER A N 1
ATOM 638 C CA . SER A 1 80 ? 12.531 16.703 17.578 1 96.38 80 SER A CA 1
ATOM 639 C C . SER A 1 80 ? 13.727 17.359 18.266 1 96.38 80 SER A C 1
ATOM 641 O O . SER A 1 80 ? 13.57 18.391 18.938 1 96.38 80 SER A O 1
ATOM 643 N N . THR A 1 81 ? 14.867 16.766 18.109 1 94.81 81 THR A N 1
ATOM 644 C CA . THR A 1 81 ? 16.094 17.297 18.672 1 94.81 81 THR A CA 1
ATOM 645 C C . THR A 1 81 ? 16.375 18.703 18.125 1 94.81 81 THR A C 1
ATOM 647 O O . THR A 1 81 ? 16.922 19.547 18.828 1 94.81 81 THR A O 1
ATOM 650 N N . LEU A 1 82 ? 15.961 18.906 16.953 1 96.75 82 LEU A N 1
ATOM 651 C CA . LEU A 1 82 ? 16.203 20.188 16.297 1 96.75 82 LEU A CA 1
ATOM 652 C C . LEU A 1 82 ? 15.078 21.188 16.625 1 96.75 82 LEU A C 1
ATOM 654 O O . LEU A 1 82 ? 14.984 22.234 16 1 96.75 82 LEU A O 1
ATOM 658 N N . ASP A 1 83 ? 14.109 20.781 17.453 1 95.56 83 ASP A N 1
ATOM 659 C CA . ASP A 1 83 ? 13.055 21.625 18 1 95.56 83 ASP A CA 1
ATOM 660 C C . ASP A 1 83 ? 11.984 21.922 16.938 1 95.56 83 ASP A C 1
ATOM 662 O O . ASP A 1 83 ? 11.422 23.016 16.906 1 95.56 83 ASP A O 1
ATOM 666 N N . THR A 1 84 ? 11.836 21.062 16.062 1 97.88 84 THR A N 1
ATOM 667 C CA . THR A 1 84 ? 10.711 21.141 15.133 1 97.88 84 THR A CA 1
ATOM 668 C C . THR A 1 84 ? 9.422 20.719 15.82 1 97.88 84 THR A C 1
ATOM 670 O O . THR A 1 84 ? 9.445 19.922 16.766 1 97.88 84 THR A O 1
ATOM 673 N N . GLY A 1 85 ? 8.297 21.344 15.445 1 98.62 85 GLY A N 1
ATOM 674 C CA . GLY A 1 85 ? 7.008 20.75 15.766 1 98.62 85 GLY A CA 1
ATOM 675 C C . GLY A 1 85 ? 6.605 19.641 14.82 1 98.62 85 GLY A C 1
ATOM 676 O O . GLY A 1 85 ? 7.355 19.297 13.906 1 98.62 85 GLY A O 1
ATOM 677 N N . PHE A 1 86 ? 5.426 19.109 15.133 1 98.88 86 PHE A N 1
ATOM 678 C CA . PHE A 1 86 ? 4.977 18 14.305 1 98.88 86 PHE A CA 1
ATOM 679 C C . PHE A 1 86 ? 3.529 18.188 13.875 1 98.88 86 PHE A C 1
ATOM 681 O O . PHE A 1 86 ? 2.668 18.5 14.695 1 98.88 86 PHE A O 1
ATOM 688 N N . ASP A 1 87 ? 3.348 18.141 12.594 1 98.62 87 ASP A N 1
ATOM 689 C CA . ASP A 1 87 ? 2.027 18.078 11.977 1 98.62 87 ASP A CA 1
ATOM 690 C C . ASP A 1 87 ? 1.53 16.641 11.883 1 98.62 87 ASP A C 1
ATOM 692 O O . ASP A 1 87 ? 2.113 15.82 11.164 1 98.62 87 ASP A O 1
ATOM 696 N N . CYS A 1 88 ? 0.49 16.328 12.602 1 98.69 88 CYS A N 1
ATOM 697 C CA . CYS A 1 88 ? -0.069 14.977 12.656 1 98.69 88 CYS A CA 1
ATOM 698 C C . CYS A 1 88 ? -1.486 14.945 12.094 1 98.69 88 CYS A C 1
ATOM 700 O O . CYS A 1 88 ? -2.242 15.906 12.266 1 98.69 88 CYS A O 1
ATOM 702 N N . ALA A 1 89 ? -1.806 13.812 11.5 1 97.38 89 ALA A N 1
ATOM 703 C CA . ALA A 1 89 ? -3.105 13.719 10.836 1 97.38 89 ALA A CA 1
ATOM 704 C C . ALA A 1 89 ? -3.998 12.688 11.523 1 97.38 89 ALA A C 1
ATOM 706 O O . ALA A 1 89 ? -5.191 12.594 11.227 1 97.38 89 ALA A O 1
ATOM 707 N N . SER A 1 90 ? -3.49 11.953 12.469 1 97.62 90 SER A N 1
ATOM 708 C CA . SER A 1 90 ? -4.25 10.859 13.078 1 97.62 90 SER A CA 1
ATOM 709 C C . SER A 1 90 ? -3.801 10.609 14.508 1 97.62 90 SER A C 1
ATOM 711 O O . SER A 1 90 ? -2.775 11.141 14.945 1 97.62 90 SER A O 1
ATOM 713 N N . LYS A 1 91 ? -4.617 9.844 15.18 1 97.06 91 LYS A N 1
ATOM 714 C CA . LYS A 1 91 ? -4.273 9.398 16.531 1 97.06 91 LYS A CA 1
ATOM 715 C C . LYS A 1 91 ? -2.928 8.68 16.547 1 97.06 91 LYS A C 1
ATOM 717 O O . LYS A 1 91 ? -2.09 8.945 17.422 1 97.06 91 LYS A O 1
ATOM 722 N N . ALA A 1 92 ? -2.723 7.836 15.617 1 97.5 92 ALA A N 1
ATOM 723 C CA . ALA A 1 92 ? -1.496 7.043 15.586 1 97.5 92 ALA A CA 1
ATOM 724 C C . ALA A 1 92 ? -0.27 7.938 15.414 1 97.5 92 ALA A C 1
ATOM 726 O O . ALA A 1 92 ? 0.774 7.691 16.031 1 97.5 92 ALA A O 1
ATOM 727 N N . GLU A 1 93 ? -0.361 8.914 14.602 1 98.31 93 GLU A N 1
ATOM 728 C CA . GLU A 1 93 ? 0.762 9.828 14.422 1 98.31 93 GLU A CA 1
ATOM 729 C C . GLU A 1 93 ? 1.018 10.641 15.688 1 98.31 93 GLU A C 1
ATOM 731 O O . GLU A 1 93 ? 2.17 10.891 16.047 1 98.31 93 GLU A O 1
ATOM 736 N N . ILE A 1 94 ? -0.081 11.109 16.312 1 98.69 94 ILE A N 1
ATOM 737 C CA . ILE A 1 94 ? 0.055 11.836 17.578 1 98.69 94 ILE A CA 1
ATOM 738 C C . ILE A 1 94 ? 0.729 10.938 18.609 1 98.69 94 ILE A C 1
ATOM 740 O O . ILE A 1 94 ? 1.677 11.359 19.281 1 98.69 94 ILE A O 1
ATOM 744 N N . GLU A 1 95 ? 0.239 9.734 18.672 1 98.12 95 GLU A N 1
ATOM 745 C CA . GLU A 1 95 ? 0.808 8.773 19.609 1 98.12 95 GLU A CA 1
ATOM 746 C C . GLU A 1 95 ? 2.297 8.562 19.359 1 98.12 95 GLU A C 1
ATOM 748 O O . GLU A 1 95 ? 3.092 8.484 20.297 1 98.12 95 GLU A O 1
ATOM 753 N N . LEU A 1 96 ? 2.627 8.469 18.125 1 97.31 96 LEU A N 1
ATOM 754 C CA . LEU A 1 96 ? 4.023 8.281 17.75 1 97.31 96 LEU A CA 1
ATOM 755 C C . LEU A 1 96 ? 4.871 9.469 18.203 1 97.31 96 LEU A C 1
ATOM 757 O O . LEU A 1 96 ? 5.918 9.289 18.828 1 97.31 96 LEU A O 1
ATOM 761 N N . ALA A 1 97 ? 4.418 10.648 17.922 1 97.94 97 ALA A N 1
ATOM 762 C CA . ALA A 1 97 ? 5.152 11.844 18.312 1 97.94 97 ALA A CA 1
ATOM 763 C C . ALA A 1 97 ? 5.297 11.922 19.828 1 97.94 97 ALA A C 1
ATOM 765 O O . ALA A 1 97 ? 6.395 12.156 20.344 1 97.94 97 ALA A O 1
ATOM 766 N N . LEU A 1 98 ? 4.211 11.68 20.516 1 98.19 98 LEU A N 1
ATOM 767 C CA . LEU A 1 98 ? 4.227 11.742 21.984 1 98.19 98 LEU A CA 1
ATOM 768 C C . LEU A 1 98 ? 5.168 10.688 22.562 1 98.19 98 LEU A C 1
ATOM 770 O O . LEU A 1 98 ? 5.883 10.953 23.531 1 98.19 98 LEU A O 1
ATOM 774 N N . SER A 1 99 ? 5.16 9.508 21.969 1 95.94 99 SER A N 1
ATOM 775 C CA . SER A 1 99 ? 5.996 8.414 22.453 1 95.94 99 SER A CA 1
ATOM 776 C C . SER A 1 99 ? 7.477 8.75 22.312 1 95.94 99 SER A C 1
ATOM 778 O O . SER A 1 99 ? 8.312 8.188 23.031 1 95.94 99 SER A O 1
ATOM 780 N N . LEU A 1 100 ? 7.797 9.656 21.469 1 93.25 100 LEU A N 1
ATOM 781 C CA . LEU A 1 100 ? 9.18 10.055 21.234 1 93.25 100 LEU A CA 1
ATOM 782 C C . LEU A 1 100 ? 9.555 11.25 22.109 1 93.25 100 LEU A C 1
ATOM 784 O O . LEU A 1 100 ? 10.648 11.805 21.984 1 93.25 100 LEU A O 1
ATOM 788 N N . GLY A 1 101 ? 8.625 11.734 22.938 1 94.06 101 GLY A N 1
ATOM 789 C CA . GLY A 1 101 ? 8.906 12.789 23.906 1 94.06 101 GLY A CA 1
ATOM 790 C C . GLY A 1 101 ? 8.523 14.164 23.391 1 94.06 101 GLY A C 1
ATOM 791 O O . GLY A 1 101 ? 8.812 15.172 24.047 1 94.06 101 GLY A O 1
ATOM 792 N N . VAL A 1 102 ? 7.906 14.234 22.328 1 97.31 102 VAL A N 1
ATOM 793 C CA . VAL A 1 102 ? 7.434 15.516 21.812 1 97.31 102 VAL A CA 1
ATOM 794 C C . VAL A 1 102 ? 6.375 16.094 22.75 1 97.31 102 VAL A C 1
ATOM 796 O O . VAL A 1 102 ? 5.504 15.367 23.234 1 97.31 102 VAL A O 1
ATOM 799 N N . LYS A 1 103 ? 6.488 17.359 22.984 1 97.88 103 LYS A N 1
ATOM 800 C CA . LYS A 1 103 ? 5.492 18.016 23.812 1 97.88 103 LYS A CA 1
ATOM 801 C C . LYS A 1 103 ? 4.176 18.203 23.062 1 97.88 103 LYS A C 1
ATOM 803 O O . LYS A 1 103 ? 4.176 18.5 21.875 1 97.88 103 LYS A O 1
ATOM 808 N N . PRO A 1 104 ? 3.043 18.047 23.75 1 98.38 104 PRO A N 1
ATOM 809 C CA . PRO A 1 104 ? 1.742 18.219 23.094 1 98.38 104 PRO A CA 1
ATOM 810 C C . PRO A 1 104 ? 1.606 19.578 22.406 1 98.38 104 PRO A C 1
ATOM 812 O O . PRO A 1 104 ? 1.005 19.672 21.344 1 98.38 104 PRO A O 1
ATOM 815 N N . ASP A 1 105 ? 2.242 20.594 22.953 1 97.81 105 ASP A N 1
ATOM 816 C CA . ASP A 1 105 ? 2.137 21.938 22.406 1 97.81 105 ASP A CA 1
ATOM 817 C C . ASP A 1 105 ? 2.926 22.062 21.109 1 97.81 105 ASP A C 1
ATOM 819 O O . ASP A 1 105 ? 2.754 23.031 20.359 1 97.81 105 ASP A O 1
ATOM 823 N N . ASP A 1 106 ? 3.77 21.109 20.891 1 98.44 106 ASP A N 1
ATOM 824 C CA . ASP A 1 106 ? 4.555 21.109 19.656 1 98.44 106 ASP A CA 1
ATOM 825 C C . ASP A 1 106 ? 3.91 20.219 18.594 1 98.44 106 ASP A C 1
ATOM 827 O O . ASP A 1 106 ? 4.555 19.859 17.609 1 98.44 106 ASP A O 1
ATOM 831 N N . ILE A 1 107 ? 2.646 19.875 18.812 1 98.81 107 ILE A N 1
ATOM 832 C CA . ILE A 1 107 ? 1.901 19.062 17.859 1 98.81 107 ILE A CA 1
ATOM 833 C C . ILE A 1 107 ? 0.672 19.828 17.375 1 98.81 107 ILE A C 1
ATOM 835 O O . ILE A 1 107 ? -0.062 20.406 18.188 1 98.81 107 ILE A O 1
ATOM 839 N N . ILE A 1 108 ? 0.508 19.938 16.109 1 98.88 108 ILE A N 1
ATOM 840 C CA . ILE A 1 108 ? -0.759 20.406 15.555 1 98.88 108 ILE A CA 1
ATOM 841 C C . ILE A 1 108 ? -1.486 19.234 14.906 1 98.88 108 ILE A C 1
ATOM 843 O O . ILE A 1 108 ? -0.9 18.484 14.109 1 98.88 108 ILE A O 1
ATOM 847 N N . TYR A 1 109 ? -2.697 18.922 15.352 1 98.69 109 TYR A N 1
ATOM 848 C CA . TYR A 1 109 ? -3.568 17.969 14.695 1 98.69 109 TYR A CA 1
ATOM 849 C C . TYR A 1 109 ? -4.207 18.562 13.453 1 98.69 109 TYR A C 1
ATOM 851 O O . TYR A 1 109 ? -5.332 19.078 13.508 1 98.69 109 TYR A O 1
ATOM 859 N N . ALA A 1 110 ? -3.59 18.406 12.305 1 97.12 110 ALA A N 1
ATOM 860 C CA . ALA A 1 110 ? -3.836 19.25 11.141 1 97.12 110 ALA A CA 1
ATOM 861 C C . ALA A 1 110 ? -4.863 18.609 10.211 1 97.12 110 ALA A C 1
ATOM 863 O O . ALA A 1 110 ? -5.141 19.141 9.125 1 97.12 110 ALA A O 1
ATOM 864 N N . HIS A 1 111 ? -5.512 17.547 10.57 1 97.44 111 HIS A N 1
ATOM 865 C CA . HIS A 1 111 ? -6.562 16.953 9.758 1 97.44 111 HIS A CA 1
ATOM 866 C C . HIS A 1 111 ? -7.902 17.641 9.992 1 97.44 111 HIS A C 1
ATOM 868 O O . HIS A 1 111 ? -8.312 17.844 11.141 1 97.44 111 HIS A O 1
ATOM 874 N N . THR A 1 112 ? -8.625 17.969 8.945 1 97.62 112 THR A N 1
ATOM 875 C CA . THR A 1 112 ? -9.836 18.766 9.117 1 97.62 112 THR A CA 1
ATOM 876 C C . THR A 1 112 ? -11.062 17.875 9.258 1 97.62 112 THR A C 1
ATOM 878 O O . THR A 1 112 ? -12.164 18.359 9.547 1 97.62 112 THR A O 1
ATOM 881 N N . THR A 1 113 ? -10.914 16.609 8.977 1 97.19 113 THR A N 1
ATOM 882 C CA . THR A 1 113 ? -11.969 15.617 9.133 1 97.19 113 THR A CA 1
ATOM 883 C C . THR A 1 113 ? -11.492 14.461 10.016 1 97.19 113 THR A C 1
ATOM 885 O O . THR A 1 113 ? -10.867 13.523 9.523 1 97.19 113 THR A O 1
ATOM 888 N N . LYS A 1 114 ? -11.828 14.523 11.281 1 96.88 114 LYS A N 1
ATOM 889 C CA . LYS A 1 114 ? -11.258 13.617 12.266 1 96.88 114 LYS A CA 1
ATOM 890 C C . LYS A 1 114 ? -12.312 12.648 12.805 1 96.88 114 LYS A C 1
ATOM 892 O O . LYS A 1 114 ? -13.453 13.039 13.047 1 96.88 114 LYS A O 1
ATOM 897 N N . PRO A 1 115 ? -11.883 11.398 12.938 1 95.12 115 PRO A N 1
ATOM 898 C CA . PRO A 1 115 ? -12.773 10.547 13.727 1 95.12 115 PRO A CA 1
ATOM 899 C C . PRO A 1 115 ? -12.953 11.047 15.164 1 95.12 115 PRO A C 1
ATOM 901 O O . PRO A 1 115 ? -12.016 11.57 15.758 1 95.12 115 PRO A O 1
ATOM 904 N N . LEU A 1 116 ? -14.148 10.828 15.68 1 94.69 116 LEU A N 1
ATOM 905 C CA . LEU A 1 116 ? -14.461 11.266 17.047 1 94.69 116 LEU A CA 1
ATOM 906 C C . LEU A 1 116 ? -13.469 10.672 18.047 1 94.69 116 LEU A C 1
ATOM 908 O O . LEU A 1 116 ? -13.023 11.367 18.969 1 94.69 116 LEU A O 1
ATOM 912 N N . SER A 1 117 ? -13.125 9.438 17.875 1 94.06 117 SER A N 1
ATOM 913 C CA . SER A 1 117 ? -12.211 8.758 18.781 1 94.06 117 SER A CA 1
ATOM 914 C C . SER A 1 117 ? -10.828 9.406 18.75 1 94.06 117 SER A C 1
ATOM 916 O O . SER A 1 117 ? -10.148 9.461 19.781 1 94.06 117 SER A O 1
ATOM 918 N N . HIS A 1 118 ? -10.438 9.906 17.609 1 96.38 118 HIS A N 1
ATOM 919 C CA . HIS A 1 118 ? -9.148 10.578 17.5 1 96.38 118 HIS A CA 1
ATOM 920 C C . HIS A 1 118 ? -9.156 11.914 18.234 1 96.38 118 HIS A C 1
ATOM 922 O O . HIS A 1 118 ? -8.164 12.281 18.875 1 96.38 118 HIS A O 1
ATOM 928 N N . ILE A 1 119 ? -10.25 12.641 18.156 1 97.5 119 ILE A N 1
ATOM 929 C CA . ILE A 1 119 ? -10.375 13.906 18.875 1 97.5 119 ILE A CA 1
ATOM 930 C C . ILE A 1 119 ? -10.344 13.664 20.375 1 97.5 119 ILE A C 1
ATOM 932 O O . ILE A 1 119 ? -9.672 14.391 21.109 1 97.5 119 ILE A O 1
ATOM 936 N N . ARG A 1 120 ? -11.031 12.617 20.828 1 96.75 120 ARG A N 1
ATOM 937 C CA . ARG A 1 120 ? -11.016 12.258 22.25 1 96.75 120 ARG A CA 1
ATOM 938 C C . ARG A 1 120 ? -9.594 11.969 22.734 1 96.75 120 ARG A C 1
ATOM 940 O O . ARG A 1 120 ? -9.211 12.383 23.828 1 96.75 120 ARG A O 1
ATOM 947 N N . TYR A 1 121 ? -8.898 11.289 21.891 1 97 121 TYR A N 1
ATOM 948 C CA . TYR A 1 121 ? -7.516 10.969 22.25 1 97 121 TYR A CA 1
ATOM 949 C C . TYR A 1 121 ? -6.68 12.242 22.359 1 97 121 TYR A C 1
ATOM 951 O O . TYR A 1 121 ? -5.891 12.383 23.297 1 97 121 TYR A O 1
ATOM 959 N N . ALA A 1 122 ? -6.836 13.102 21.359 1 98.44 122 ALA A N 1
ATOM 960 C CA . ALA A 1 122 ? -6.113 14.375 21.406 1 98.44 122 ALA A CA 1
ATOM 961 C C . ALA A 1 122 ? -6.43 15.141 22.688 1 98.44 122 ALA A C 1
ATOM 963 O O . ALA A 1 122 ? -5.523 15.672 23.344 1 98.44 122 ALA A O 1
ATOM 964 N N . CYS A 1 123 ? -7.656 15.164 23.031 1 98.56 123 CYS A N 1
ATOM 965 C CA . CYS A 1 123 ? -8.086 15.836 24.25 1 98.56 123 CYS A CA 1
ATOM 966 C C . CYS A 1 123 ? -7.43 15.195 25.469 1 98.56 123 CYS A C 1
ATOM 968 O O . CYS A 1 123 ? -6.848 15.898 26.312 1 98.56 123 CYS A O 1
ATOM 970 N N . ALA A 1 124 ? -7.477 13.898 25.531 1 98.25 124 ALA A N 1
ATOM 971 C CA . ALA A 1 124 ? -6.961 13.156 26.672 1 98.25 124 ALA A CA 1
ATOM 972 C C . ALA A 1 124 ? -5.457 13.367 26.828 1 98.25 124 ALA A C 1
ATOM 974 O O . ALA A 1 124 ? -4.918 13.234 27.938 1 98.25 124 ALA A O 1
ATOM 975 N N . HIS A 1 125 ? -4.805 13.766 25.781 1 98.44 125 HIS A N 1
ATOM 976 C CA . HIS A 1 125 ? -3.352 13.891 25.828 1 98.44 125 HIS A CA 1
ATOM 977 C C . HIS A 1 125 ? -2.918 15.344 25.641 1 98.44 125 HIS A C 1
ATOM 979 O O . HIS A 1 125 ? -1.756 15.609 25.328 1 98.44 125 HIS A O 1
ATOM 985 N N . ARG A 1 126 ? -3.822 16.219 25.672 1 98.31 126 ARG A N 1
ATOM 986 C CA . ARG A 1 126 ? -3.617 17.656 25.719 1 98.31 126 ARG A CA 1
ATOM 987 C C . ARG A 1 126 ? -3.02 18.172 24.422 1 98.31 126 ARG A C 1
ATOM 989 O O . ARG A 1 126 ? -2.164 19.062 24.422 1 98.31 126 ARG A O 1
ATOM 996 N N . VAL A 1 127 ? -3.266 17.438 23.406 1 98.75 127 VAL A N 1
ATOM 997 C CA . VAL A 1 127 ? -3.012 18 22.078 1 98.75 127 VAL A CA 1
ATOM 998 C C . VAL A 1 127 ? -4.164 18.922 21.688 1 98.75 127 VAL A C 1
ATOM 1000 O O . VAL A 1 127 ? -5.152 18.469 21.109 1 98.75 127 VAL A O 1
ATOM 1003 N N . ASN A 1 128 ? -3.99 20.188 21.891 1 98.75 128 ASN A N 1
ATOM 1004 C CA . ASN A 1 128 ? -5.109 21.125 21.828 1 98.75 128 ASN A CA 1
ATOM 1005 C C . ASN A 1 128 ? -5.215 21.797 20.469 1 98.75 128 ASN A C 1
ATOM 1007 O O . ASN A 1 128 ? -6.309 22.172 20.031 1 98.75 128 ASN A O 1
ATOM 1011 N N . LEU A 1 129 ? -4.117 22.031 19.844 1 98.81 129 LEU A N 1
ATOM 1012 C CA . LEU A 1 129 ? -4.105 22.75 18.578 1 98.81 129 LEU A CA 1
ATOM 1013 C C . LEU A 1 129 ? -4.602 21.859 17.438 1 98.81 129 LEU A C 1
ATOM 1015 O O . LEU A 1 129 ? -4.008 20.828 17.172 1 98.81 129 LEU A O 1
ATOM 1019 N N . MET A 1 130 ? -5.73 22.219 16.797 1 98.62 130 MET A N 1
ATOM 1020 C CA . MET A 1 130 ? -6.234 21.359 15.734 1 98.62 130 MET A CA 1
ATOM 1021 C C . MET A 1 130 ? -6.992 22.188 14.695 1 98.62 130 MET A C 1
ATOM 1023 O O . MET A 1 130 ? -7.5 23.266 14.992 1 98.62 130 MET A O 1
ATOM 1027 N N . THR A 1 131 ? -7.109 21.672 13.5 1 98.75 131 THR A N 1
ATOM 1028 C CA . THR A 1 131 ? -7.707 22.391 12.375 1 98.75 131 THR A CA 1
ATOM 1029 C C . THR A 1 131 ? -9.156 21.969 12.172 1 98.75 131 THR A C 1
ATOM 1031 O O . THR A 1 131 ? -9.586 20.922 12.688 1 98.75 131 THR A O 1
ATOM 1034 N N . PHE A 1 132 ? -9.914 22.781 11.469 1 98.19 132 PHE A N 1
ATOM 1035 C CA . PHE A 1 132 ? -11.258 22.484 10.992 1 98.19 132 PHE A CA 1
ATOM 1036 C C . PHE A 1 132 ? -11.57 23.25 9.719 1 98.19 132 PHE A C 1
ATOM 1038 O O . PHE A 1 132 ? -10.883 24.234 9.398 1 98.19 132 PHE A O 1
ATOM 1045 N N . ASP A 1 133 ? -12.555 22.797 8.922 1 97.62 133 ASP A N 1
ATOM 1046 C CA . ASP A 1 133 ? -12.938 23.531 7.727 1 97.62 133 ASP A CA 1
ATOM 1047 C C . ASP A 1 133 ? -14.422 23.359 7.426 1 97.62 133 ASP A C 1
ATOM 1049 O O . ASP A 1 133 ? -14.875 23.672 6.328 1 97.62 133 ASP A O 1
ATOM 1053 N N . ASN A 1 134 ? -15.164 22.797 8.414 1 95.88 134 ASN A N 1
ATOM 1054 C CA . ASN A 1 134 ? -16.594 22.594 8.203 1 95.88 134 ASN A CA 1
ATOM 1055 C C . ASN A 1 134 ? -17.359 22.562 9.531 1 95.88 134 ASN A C 1
ATOM 1057 O O . ASN A 1 134 ? -16.75 22.453 10.594 1 95.88 134 ASN A O 1
ATOM 1061 N N . GLU A 1 135 ? -18.594 22.672 9.398 1 95.69 135 GLU A N 1
ATOM 1062 C CA . GLU A 1 135 ? -19.453 22.797 10.578 1 95.69 135 GLU A CA 1
ATOM 1063 C C . GLU A 1 135 ? -19.516 21.5 11.367 1 95.69 135 GLU A C 1
ATOM 1065 O O . GLU A 1 135 ? -19.531 21.516 12.602 1 95.69 135 GLU A O 1
ATOM 1070 N N . GLU A 1 136 ? -19.547 20.391 10.703 1 95.88 136 GLU A N 1
ATOM 1071 C CA . GLU A 1 136 ? -19.625 19.109 11.383 1 95.88 136 GLU A CA 1
ATOM 1072 C C . GLU A 1 136 ? -18.406 18.875 12.266 1 95.88 136 GLU A C 1
ATOM 1074 O O . GLU A 1 136 ? -18.516 18.266 13.336 1 95.88 136 GLU A O 1
ATOM 1079 N N . GLU A 1 137 ? -17.328 19.281 11.812 1 97.69 137 GLU A N 1
ATOM 1080 C CA . GLU A 1 137 ? -16.109 19.156 12.602 1 97.69 137 GLU A CA 1
ATOM 1081 C C . GLU A 1 137 ? -16.203 19.969 13.891 1 97.69 137 GLU A C 1
ATOM 1083 O O . GLU A 1 137 ? -15.766 19.516 14.953 1 97.69 137 GLU A O 1
ATOM 1088 N N . LEU A 1 138 ? -16.75 21.156 13.781 1 98.06 138 LEU A N 1
ATOM 1089 C CA . LEU A 1 138 ? -16.938 22 14.953 1 98.06 138 LEU A CA 1
ATOM 1090 C C . LEU A 1 138 ? -17.844 21.328 15.977 1 98.06 138 LEU A C 1
ATOM 1092 O O . LEU A 1 138 ? -17.578 21.359 17.172 1 98.06 138 LEU A O 1
ATOM 1096 N N . LEU A 1 139 ? -18.875 20.734 15.492 1 97.56 139 LEU A N 1
ATOM 1097 C CA . LEU A 1 139 ? -19.812 20.047 16.391 1 97.56 139 LEU A CA 1
ATOM 1098 C C . LEU A 1 139 ? -19.109 18.891 17.109 1 97.56 139 LEU A C 1
ATOM 1100 O O . LEU A 1 139 ? -19.266 18.734 18.328 1 97.56 139 LEU A O 1
ATOM 1104 N N . LYS A 1 140 ? -18.328 18.141 16.438 1 96.81 140 LYS A N 1
ATOM 1105 C CA . LYS A 1 140 ? -17.594 17.031 17.047 1 96.81 140 LYS A CA 1
ATOM 1106 C C . LYS A 1 1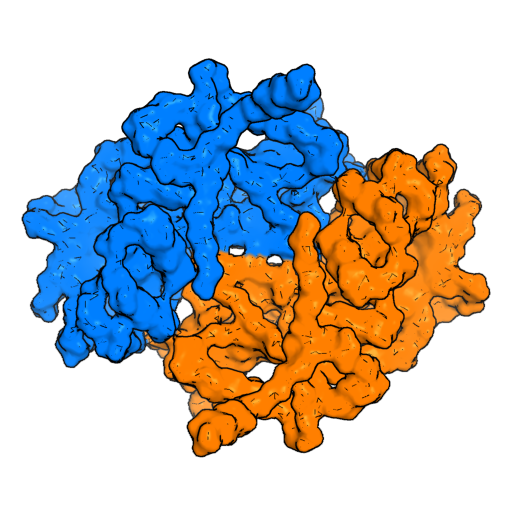40 ? -16.609 17.531 18.094 1 96.81 140 LYS A C 1
ATOM 1108 O O . LYS A 1 140 ? -16.547 17 19.203 1 96.81 140 LYS A O 1
ATOM 1113 N N . ILE A 1 141 ? -15.93 18.547 17.734 1 98.31 141 ILE A N 1
ATOM 1114 C CA . ILE A 1 141 ? -14.914 19.078 18.641 1 98.31 141 ILE A CA 1
ATOM 1115 C C . ILE A 1 141 ? -15.578 19.656 19.875 1 98.31 141 ILE A C 1
ATOM 1117 O O . ILE A 1 141 ? -15.117 19.438 21 1 98.31 141 ILE A O 1
ATOM 1121 N N . SER A 1 142 ? -16.641 20.406 19.672 1 98.44 142 SER A N 1
ATOM 1122 C CA . SER A 1 142 ? -17.359 21 20.797 1 98.44 142 SER A CA 1
ATOM 1123 C C . SER A 1 142 ? -17.828 19.922 21.781 1 98.44 142 SER A C 1
ATOM 1125 O O . SER A 1 142 ? -17.891 20.156 22.984 1 98.44 142 SER A O 1
ATOM 1127 N N . LEU A 1 143 ? -18.109 18.781 21.25 1 96.69 143 LEU A N 1
ATOM 1128 C CA . LEU A 1 143 ? -18.641 17.688 22.062 1 96.69 143 LEU A CA 1
ATOM 1129 C C . LEU A 1 143 ? -17.547 17.047 22.891 1 96.69 143 LEU A C 1
ATOM 1131 O O . LEU A 1 143 ? -17.766 16.703 24.047 1 96.69 143 LEU A O 1
ATOM 1135 N N . VAL A 1 144 ? -16.297 16.891 22.328 1 96.62 144 VAL A N 1
ATOM 1136 C CA . VAL A 1 144 ? -15.391 15.992 23.016 1 96.62 144 VAL A CA 1
ATOM 1137 C C . VAL A 1 144 ? -14.094 16.719 23.359 1 96.62 144 VAL A C 1
ATOM 1139 O O . VAL A 1 144 ? -13.281 16.234 24.141 1 96.62 144 VAL A O 1
ATOM 1142 N N . HIS A 1 145 ? -13.867 17.906 22.828 1 98.31 145 HIS A N 1
ATOM 1143 C CA . HIS A 1 145 ? -12.648 18.672 23.094 1 98.31 145 HIS A CA 1
ATOM 1144 C C . HIS A 1 145 ? -12.93 20.172 23.094 1 98.31 145 HIS A C 1
ATOM 1146 O O . HIS A 1 145 ? -12.328 20.922 22.328 1 98.31 145 HIS A O 1
ATOM 1152 N N . PRO A 1 146 ? -13.703 20.641 24 1 97.56 146 PRO A N 1
ATOM 1153 C CA . PRO A 1 146 ? -14.109 22.047 24.016 1 97.56 146 PRO A CA 1
ATOM 1154 C C . PRO A 1 146 ? -12.938 22.984 24.297 1 97.56 146 PRO A C 1
ATOM 1156 O O . PRO A 1 146 ? -13.031 24.188 24.031 1 97.56 146 PRO A O 1
ATOM 1159 N N . GLN A 1 147 ? -11.828 22.469 24.812 1 97.5 147 GLN A N 1
ATOM 1160 C CA . GLN A 1 147 ? -10.688 23.312 25.141 1 97.5 147 GLN A CA 1
ATOM 1161 C C . GLN A 1 147 ? -9.734 23.438 23.969 1 97.5 147 GLN A C 1
ATOM 1163 O O . GLN A 1 147 ? -8.68 24.062 24.078 1 97.5 147 GLN A O 1
ATOM 1168 N N . ALA A 1 148 ? -10.094 22.875 22.859 1 98.44 148 ALA A N 1
ATOM 1169 C CA . ALA A 1 148 ? -9.242 22.891 21.688 1 98.44 148 ALA A CA 1
ATOM 1170 C C . ALA A 1 148 ? -8.977 24.328 21.234 1 98.44 148 ALA A C 1
ATOM 1172 O O . ALA A 1 148 ? -9.805 25.219 21.438 1 98.44 148 ALA A O 1
ATOM 1173 N N . LYS A 1 149 ? -7.828 24.578 20.766 1 98.56 149 LYS A N 1
ATOM 1174 C CA . LYS A 1 149 ? -7.449 25.797 20.047 1 98.56 149 LYS A CA 1
ATOM 1175 C C . LYS A 1 149 ? -7.504 25.594 18.531 1 98.56 149 LYS A C 1
ATOM 1177 O O . LYS A 1 149 ? -6.637 24.938 17.969 1 98.56 149 LYS A O 1
ATOM 1182 N N . LEU A 1 150 ? -8.469 26.25 17.906 1 98.56 150 LEU A N 1
ATOM 1183 C CA . LEU A 1 150 ? -8.844 25.844 16.562 1 98.56 150 LEU A CA 1
ATOM 1184 C C . LEU A 1 150 ? -8.172 26.75 15.523 1 98.56 150 LEU A C 1
ATOM 1186 O O . LEU A 1 150 ? -8.023 27.953 15.742 1 98.56 150 LEU A O 1
ATOM 1190 N N . VAL A 1 151 ? -7.75 26.125 14.484 1 98.69 151 VAL A N 1
ATOM 1191 C CA . VAL A 1 151 ? -7.191 26.781 13.312 1 98.69 151 VAL A CA 1
ATOM 1192 C C . VAL A 1 151 ? -8.062 26.516 12.094 1 98.69 151 VAL A C 1
ATOM 1194 O O . VAL A 1 151 ? -8.234 25.359 11.695 1 98.69 151 VAL A O 1
ATOM 1197 N N . ILE A 1 152 ? -8.648 27.516 11.453 1 98.12 152 ILE A N 1
ATOM 1198 C CA . ILE A 1 152 ? -9.508 27.297 10.297 1 98.12 152 ILE A CA 1
ATOM 1199 C C . ILE A 1 152 ? -8.648 27.109 9.047 1 98.12 152 ILE A C 1
ATOM 1201 O O . ILE A 1 152 ? -7.773 27.922 8.75 1 98.12 152 ILE A O 1
ATOM 1205 N N . ARG A 1 153 ? -8.828 25.984 8.398 1 98.38 153 ARG A N 1
ATOM 1206 C CA . ARG A 1 153 ? -8.172 25.734 7.121 1 98.38 153 ARG A CA 1
ATOM 1207 C C . ARG A 1 153 ? -8.984 26.281 5.961 1 98.38 153 ARG A C 1
ATOM 1209 O O . ARG A 1 153 ? -10.148 25.922 5.781 1 98.38 153 ARG A O 1
ATOM 1216 N N . ILE A 1 154 ? -8.383 27.156 5.16 1 97.75 154 ILE A N 1
ATOM 1217 C CA . ILE A 1 154 ? -9.094 27.734 4.027 1 97.75 154 ILE A CA 1
ATOM 1218 C C . ILE A 1 154 ? -8.625 27.094 2.73 1 97.75 154 ILE A C 1
ATOM 1220 O O . ILE A 1 154 ? -7.492 26.609 2.645 1 97.75 154 ILE A O 1
ATOM 1224 N N . ALA A 1 155 ? -9.523 27.031 1.787 1 96.25 155 ALA A N 1
ATOM 1225 C CA . ALA A 1 155 ? -9.172 26.578 0.443 1 96.25 155 ALA A CA 1
ATOM 1226 C C . ALA A 1 155 ? -8.469 27.672 -0.342 1 96.25 155 ALA A C 1
ATOM 1228 O O . ALA A 1 155 ? -8.898 28.828 -0.323 1 96.25 155 ALA A O 1
ATOM 1229 N N . VAL A 1 156 ? -7.348 27.312 -0.919 1 96.38 156 VAL A N 1
ATOM 1230 C CA . VAL A 1 156 ? -6.59 28.25 -1.727 1 96.38 156 VAL A CA 1
ATOM 1231 C C . VAL A 1 156 ? -6.379 27.688 -3.129 1 96.38 156 VAL A C 1
ATOM 1233 O O . VAL A 1 156 ? -6.73 26.547 -3.4 1 96.38 156 VAL A O 1
ATOM 1236 N N . ASP A 1 157 ? -5.863 28.516 -4.008 1 92.81 157 ASP A N 1
ATOM 1237 C CA . ASP A 1 157 ? -5.57 28.062 -5.363 1 92.81 157 ASP A CA 1
ATOM 1238 C C . ASP A 1 157 ? -4.363 27.125 -5.375 1 92.81 157 ASP A C 1
ATOM 1240 O O . ASP A 1 157 ? -3.23 27.562 -5.16 1 92.81 157 ASP A O 1
ATOM 1244 N N . ASP A 1 158 ? -4.676 25.922 -5.637 1 91.25 158 ASP A N 1
ATOM 1245 C CA . ASP A 1 158 ? -3.596 24.953 -5.691 1 91.25 158 ASP A CA 1
ATOM 1246 C C . ASP A 1 158 ? -3.479 24.344 -7.09 1 91.25 158 ASP A C 1
ATOM 1248 O O . ASP A 1 158 ? -3.004 23.219 -7.242 1 91.25 158 ASP A O 1
ATOM 1252 N N . SER A 1 159 ? -3.891 25.047 -8.094 1 89.81 159 SER A N 1
ATOM 1253 C CA . SER A 1 159 ? -3.91 24.578 -9.477 1 89.81 159 SER A CA 1
ATOM 1254 C C . SER A 1 159 ? -2.496 24.406 -10.016 1 89.81 159 SER A C 1
ATOM 1256 O O . SER A 1 159 ? -2.291 23.703 -11.016 1 89.81 159 SER A O 1
ATOM 1258 N N . LYS A 1 160 ? -1.541 25 -9.359 1 85.38 160 LYS A N 1
ATOM 1259 C CA . LYS A 1 160 ? -0.162 24.922 -9.828 1 85.38 160 LYS A CA 1
ATOM 1260 C C . LYS A 1 160 ? 0.612 23.844 -9.094 1 85.38 160 LYS A C 1
ATOM 1262 O O . LYS A 1 160 ? 1.842 23.797 -9.164 1 85.38 160 LYS A O 1
ATOM 1267 N N . SER A 1 161 ? -0.126 23.062 -8.43 1 86.38 161 SER A N 1
ATOM 1268 C CA . SER A 1 161 ? 0.493 21.953 -7.707 1 86.38 161 SER A CA 1
ATOM 1269 C C . SER A 1 161 ? 0.175 20.609 -8.375 1 86.38 161 SER A C 1
ATOM 1271 O O . SER A 1 161 ? -0.865 20.469 -9.016 1 86.38 161 SER A O 1
ATOM 1273 N N . MET A 1 162 ? 1.079 19.719 -8.18 1 84.88 162 MET A N 1
ATOM 1274 C CA . MET A 1 162 ? 0.903 18.375 -8.75 1 84.88 162 MET A CA 1
ATOM 1275 C C . MET A 1 162 ? -0.187 17.609 -8 1 84.88 162 MET A C 1
ATOM 1277 O O . MET A 1 162 ? -0.915 16.828 -8.602 1 84.88 162 MET A O 1
ATOM 1281 N N . VAL A 1 163 ? -0.195 17.797 -6.695 1 87.75 163 VAL A N 1
ATOM 1282 C CA . VAL A 1 163 ? -1.248 17.234 -5.863 1 87.75 163 VAL A CA 1
ATOM 1283 C C . VAL A 1 163 ? -2.1 18.344 -5.266 1 87.75 163 VAL A C 1
ATOM 1285 O O . VAL A 1 163 ? -1.64 19.078 -4.391 1 87.75 163 VAL A O 1
ATOM 1288 N N . ARG A 1 164 ? -3.336 18.328 -5.707 1 90.31 164 ARG A N 1
ATOM 1289 C CA . ARG A 1 164 ? -4.266 19.344 -5.223 1 90.31 164 ARG A CA 1
ATOM 1290 C C . ARG A 1 164 ? -5 18.859 -3.975 1 90.31 164 ARG A C 1
ATOM 1292 O O . ARG A 1 164 ? -5.441 17.719 -3.912 1 90.31 164 ARG A O 1
ATOM 1299 N N . LEU A 1 165 ? -5.129 19.75 -3.084 1 91.62 165 LEU A N 1
ATOM 1300 C CA . LEU A 1 165 ? -5.738 19.375 -1.812 1 91.62 165 LEU A CA 1
ATOM 1301 C C . LEU A 1 165 ? -7.035 20.125 -1.582 1 91.62 165 LEU A C 1
ATOM 1303 O O . LEU A 1 165 ? -7.895 19.688 -0.812 1 91.62 165 LEU A O 1
ATOM 1307 N N . SER A 1 166 ? -7.227 21.234 -2.242 1 91.81 166 SER A N 1
ATOM 1308 C CA . SER A 1 166 ? -8.359 22.109 -1.989 1 91.81 166 SER A CA 1
ATOM 1309 C C . SER A 1 166 ? -9.672 21.453 -2.398 1 91.81 166 SER A C 1
ATOM 1311 O O . SER A 1 166 ? -10.727 21.766 -1.838 1 91.81 166 SER A O 1
ATOM 1313 N N . PRO A 1 167 ? -9.664 20.578 -3.354 1 90.31 167 PRO A N 1
ATOM 1314 C CA . PRO A 1 167 ? -10.906 19.875 -3.658 1 90.31 167 PRO A CA 1
ATOM 1315 C C . PRO A 1 167 ? -11.383 19 -2.504 1 90.31 167 PRO A C 1
ATOM 1317 O O . PRO A 1 167 ? -12.586 18.75 -2.371 1 90.31 167 PRO A O 1
ATOM 1320 N N . LYS A 1 168 ? -10.531 18.562 -1.685 1 94.88 168 LYS A N 1
ATOM 1321 C CA . LYS A 1 168 ? -10.844 17.641 -0.601 1 94.88 168 LYS A CA 1
ATOM 1322 C C . LYS A 1 168 ? -11.031 18.375 0.721 1 94.88 168 LYS A C 1
ATOM 1324 O O . LYS A 1 168 ? -11.836 17.969 1.562 1 94.88 168 LYS A O 1
ATOM 1329 N N . PHE A 1 169 ? -10.25 19.484 0.864 1 96.75 169 PHE A N 1
ATOM 1330 C CA . PHE A 1 169 ? -10.211 20.156 2.154 1 96.75 169 PHE A CA 1
ATOM 1331 C C . PHE A 1 169 ? -10.32 21.672 1.974 1 96.75 169 PHE A C 1
ATOM 1333 O O . PHE A 1 169 ? -10.18 22.172 0.859 1 96.75 169 PHE A O 1
ATOM 1340 N N . GLY A 1 170 ? -10.602 22.344 3.088 1 96.62 170 GLY A N 1
ATOM 1341 C CA . GLY A 1 170 ? -10.5 23.781 3.135 1 96.62 170 GLY A CA 1
ATOM 1342 C C . GLY A 1 170 ? -11.844 24.484 2.971 1 96.62 170 GLY A C 1
ATOM 1343 O O . GLY A 1 170 ? -12.617 24.141 2.068 1 96.62 170 GLY A O 1
ATOM 1344 N N . ALA A 1 171 ? -12.086 25.406 3.789 1 95.62 171 ALA A N 1
ATOM 1345 C CA . ALA A 1 171 ? -13.258 26.266 3.682 1 95.62 171 ALA A CA 1
ATOM 1346 C C . ALA A 1 171 ? -13.055 27.328 2.617 1 95.62 171 ALA A C 1
ATOM 1348 O O . ALA A 1 171 ? -12.031 28.031 2.613 1 95.62 171 ALA A O 1
ATOM 1349 N N . ARG A 1 172 ? -13.984 27.5 1.788 1 92.75 172 ARG A N 1
ATOM 1350 C CA . ARG A 1 172 ? -13.93 28.625 0.848 1 92.75 172 ARG A CA 1
ATOM 1351 C C . ARG A 1 172 ? -14.109 29.953 1.566 1 92.75 172 ARG A C 1
ATOM 1353 O O . ARG A 1 172 ? -14.852 30.047 2.547 1 92.75 172 ARG A O 1
ATOM 1360 N N . LEU A 1 173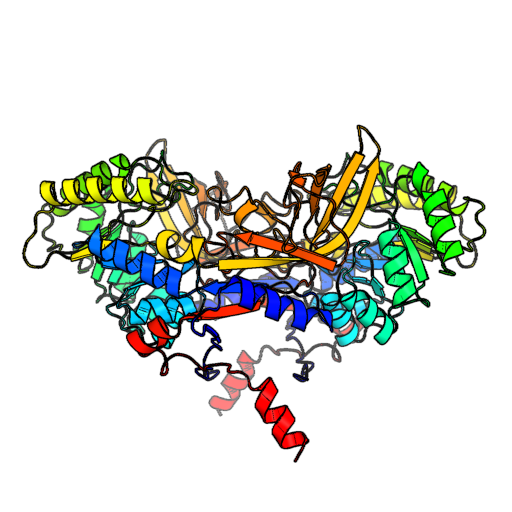 ? -13.555 30.906 1.032 1 93.62 173 LEU A N 1
ATOM 1361 C CA . LEU A 1 173 ? -13.508 32.219 1.705 1 93.62 173 LEU A CA 1
ATOM 1362 C C . LEU A 1 173 ? -14.914 32.719 2.004 1 93.62 173 LEU A C 1
ATOM 1364 O O . LEU A 1 173 ? -15.18 33.219 3.102 1 93.62 173 LEU A O 1
ATOM 1368 N N . PRO A 1 174 ? -15.852 32.531 1.115 1 91.75 174 PRO A N 1
ATOM 1369 C CA . PRO A 1 174 ? -17.188 33.031 1.395 1 91.75 174 PRO A CA 1
ATOM 1370 C C . PRO A 1 174 ? -17.859 32.312 2.562 1 91.75 174 PRO A C 1
ATOM 1372 O O . PRO A 1 174 ? -18.812 32.844 3.158 1 91.75 174 PRO A O 1
ATOM 1375 N N . THR A 1 175 ? -17.391 31.125 2.908 1 92.12 175 THR A N 1
ATOM 1376 C CA . THR A 1 175 ? -18.062 30.344 3.949 1 92.12 175 THR A CA 1
ATOM 1377 C C . THR A 1 175 ? -17.375 30.547 5.297 1 92.12 175 THR A C 1
ATOM 1379 O O . THR A 1 175 ? -17.891 30.109 6.332 1 92.12 175 THR A O 1
ATOM 1382 N N . VAL A 1 176 ? -16.312 31.25 5.328 1 95.25 176 VAL A N 1
ATOM 1383 C CA . VAL A 1 176 ? -15.484 31.391 6.516 1 95.25 176 VAL A CA 1
ATOM 1384 C C . VAL A 1 176 ? -16.25 32.125 7.605 1 95.25 176 VAL A C 1
ATOM 1386 O O . VAL A 1 176 ? -16.219 31.734 8.773 1 95.25 176 VAL A O 1
ATOM 1389 N N . ARG A 1 177 ? -16.938 33.156 7.203 1 94.06 177 ARG A N 1
ATOM 1390 C CA . ARG A 1 177 ? -17.672 33.969 8.18 1 94.06 177 ARG A CA 1
ATOM 1391 C C . ARG A 1 177 ? -18.719 33.125 8.898 1 94.06 177 ARG A C 1
ATOM 1393 O O . ARG A 1 177 ? -18.875 33.219 10.117 1 94.06 177 ARG A O 1
ATOM 1400 N N . GLN A 1 178 ? -19.391 32.375 8.133 1 93.31 178 GLN A N 1
ATOM 1401 C CA . GLN A 1 178 ? -20.422 31.5 8.711 1 93.31 178 GLN A CA 1
ATOM 1402 C C . GLN A 1 178 ? -19.797 30.484 9.664 1 93.31 178 GLN A C 1
ATOM 1404 O O . GLN A 1 178 ? -20.344 30.234 10.734 1 93.31 178 GLN A O 1
ATOM 1409 N N . LEU A 1 179 ? -18.703 29.922 9.312 1 95.56 179 LEU A N 1
ATOM 1410 C CA . LEU A 1 179 ? -18.016 28.922 10.141 1 95.56 179 LEU A CA 1
ATOM 1411 C C . LEU A 1 179 ? -17.516 29.547 11.438 1 95.56 179 LEU A C 1
ATOM 1413 O O . LEU A 1 179 ? -17.625 28.938 12.508 1 95.56 179 LEU A O 1
ATOM 1417 N N . LEU A 1 180 ? -16.969 30.703 11.32 1 96.62 180 LEU A N 1
ATOM 1418 C CA . LEU A 1 180 ? -16.484 31.391 12.516 1 96.62 180 LEU A CA 1
ATOM 1419 C C . LEU A 1 180 ? -17.656 31.75 13.438 1 96.62 180 LEU A C 1
ATOM 1421 O O . LEU A 1 180 ? -17.531 31.672 14.664 1 96.62 180 LEU A O 1
ATOM 1425 N N . GLY A 1 181 ? -18.75 32.188 12.828 1 95.81 181 GLY A N 1
ATOM 1426 C CA . GLY A 1 181 ? -19.938 32.438 13.617 1 95.81 181 GLY A CA 1
ATOM 1427 C C . GLY A 1 181 ? -20.406 31.203 14.375 1 95.81 181 GLY A C 1
ATOM 1428 O O . GLY A 1 181 ? -20.781 31.297 15.547 1 95.81 181 GLY A O 1
ATOM 1429 N N . ARG A 1 182 ? -20.375 30.094 13.703 1 95.88 182 ARG A N 1
ATOM 1430 C CA . ARG A 1 182 ? -20.766 28.844 14.336 1 95.88 182 ARG A CA 1
ATOM 1431 C C . ARG A 1 182 ? -19.812 28.484 15.477 1 95.88 182 ARG A C 1
ATOM 1433 O O . ARG A 1 182 ? -20.25 28 16.516 1 95.88 182 ARG A O 1
ATOM 1440 N N . ALA A 1 183 ? -18.531 28.656 15.258 1 97.12 183 ALA A N 1
ATOM 1441 C CA . ALA A 1 183 ? -17.547 28.406 16.312 1 97.12 183 ALA A CA 1
ATOM 1442 C C . ALA A 1 183 ? -17.859 29.25 17.547 1 97.12 183 ALA A C 1
ATOM 1444 O O . ALA A 1 183 ? -17.766 28.766 18.672 1 97.12 183 ALA A O 1
ATOM 1445 N N . ARG A 1 184 ? -18.203 30.484 17.328 1 95.88 184 ARG A N 1
ATOM 1446 C CA . ARG A 1 184 ? -18.562 31.391 18.422 1 95.88 184 ARG A CA 1
ATOM 1447 C C . ARG A 1 184 ? -19.781 30.875 19.172 1 95.88 184 ARG A C 1
ATOM 1449 O O . ARG A 1 184 ? -19.797 30.859 20.406 1 95.88 184 ARG A O 1
ATOM 1456 N N . GLU A 1 185 ? -20.766 30.453 18.438 1 96.31 185 GLU A N 1
ATOM 1457 C CA . GLU A 1 185 ? -21.984 29.938 19.016 1 96.31 185 GLU A CA 1
ATOM 1458 C C . GLU A 1 185 ? -21.703 28.719 19.891 1 96.31 185 GLU A C 1
ATOM 1460 O O . GLU A 1 185 ? -22.375 28.5 20.906 1 96.31 185 GLU A O 1
ATOM 1465 N N . LEU A 1 186 ? -20.719 28 19.547 1 97.25 186 LEU A N 1
ATOM 1466 C CA . LEU A 1 186 ? -20.391 26.766 20.25 1 97.25 186 LEU A CA 1
ATOM 1467 C C . LEU A 1 186 ? -19.344 27.031 21.344 1 97.25 186 LEU A C 1
ATOM 1469 O O . LEU A 1 186 ? -18.859 26.094 21.969 1 97.25 186 LEU A O 1
ATOM 1473 N N . ASN A 1 187 ? -18.922 28.25 21.531 1 96.19 187 ASN A N 1
ATOM 1474 C CA . ASN A 1 187 ? -17.953 28.672 22.531 1 96.19 187 ASN A CA 1
ATOM 1475 C C . ASN A 1 187 ? -16.594 28.031 22.312 1 96.19 187 ASN A C 1
ATOM 1477 O O . ASN A 1 187 ? -15.969 27.547 23.266 1 96.19 187 ASN A O 1
ATOM 1481 N N . LEU A 1 188 ? -16.25 27.938 21.047 1 97.31 188 LEU A N 1
ATOM 1482 C CA . LEU A 1 188 ? -14.938 27.422 20.688 1 97.31 188 LEU A CA 1
ATOM 1483 C C . LEU A 1 188 ? -13.969 28.547 20.391 1 97.31 188 LEU A C 1
ATOM 1485 O O . LEU A 1 188 ? -14.375 29.625 19.922 1 97.31 188 LEU A O 1
ATOM 1489 N N . GLU A 1 189 ? -12.703 28.328 20.703 1 97.12 189 GLU A N 1
ATOM 1490 C CA . GLU A 1 189 ? -11.664 29.328 20.453 1 97.12 189 GLU A CA 1
ATOM 1491 C C . GLU A 1 189 ? -10.984 29.094 19.109 1 97.12 189 GLU A C 1
ATOM 1493 O O . GLU A 1 189 ? -10.438 28.016 18.875 1 97.12 189 GLU A O 1
ATOM 1498 N N . VAL A 1 190 ? -11.094 30.062 18.25 1 97.62 190 VAL A N 1
ATOM 1499 C CA . VAL A 1 190 ? -10.344 30.016 17 1 97.62 190 VAL A CA 1
ATOM 1500 C C . VAL A 1 190 ? -9.109 30.906 17.094 1 97.62 190 VAL A C 1
ATOM 1502 O O . VAL A 1 190 ? -9.219 32.125 17.297 1 97.62 190 VAL A O 1
ATOM 1505 N N . VAL A 1 191 ? -7.926 30.25 16.922 1 97.38 191 VAL A N 1
ATOM 1506 C CA . VAL A 1 191 ? -6.711 30.984 17.266 1 97.38 191 VAL A CA 1
ATOM 1507 C C . VAL A 1 191 ? -5.906 31.281 16 1 97.38 191 VAL A C 1
ATOM 1509 O O . VAL A 1 191 ? -4.887 31.969 16.047 1 97.38 191 VAL A O 1
ATOM 1512 N N . GLY A 1 192 ? -6.375 30.719 14.844 1 97.56 192 GLY A N 1
ATOM 1513 C CA . GLY A 1 192 ? -5.543 30.984 13.68 1 97.56 192 GLY A CA 1
ATOM 1514 C C . GLY A 1 192 ? -6.164 30.5 12.375 1 97.56 192 GLY A C 1
ATOM 1515 O O . GLY A 1 192 ? -7.332 30.109 12.352 1 97.56 192 GLY A O 1
ATOM 1516 N N . VAL A 1 193 ? -5.348 30.688 11.25 1 98.06 193 VAL A N 1
ATOM 1517 C CA . VAL A 1 193 ? -5.703 30.328 9.891 1 98.06 193 VAL A CA 1
ATOM 1518 C C . VAL A 1 193 ? -4.613 29.438 9.289 1 98.06 193 VAL A C 1
ATOM 1520 O O . VAL A 1 193 ? -3.426 29.656 9.539 1 98.06 193 VAL A O 1
ATOM 1523 N N . SER A 1 194 ? -5.074 28.406 8.641 1 98.62 194 SER A N 1
ATOM 1524 C CA . SER A 1 194 ? -4.145 27.547 7.918 1 98.62 194 SER A CA 1
ATOM 1525 C C . SER A 1 194 ? -4.539 27.406 6.449 1 98.62 194 SER A C 1
ATOM 1527 O O . SER A 1 194 ? -5.699 27.609 6.094 1 98.62 194 SER A O 1
ATOM 1529 N N . PHE A 1 195 ? -3.545 27.156 5.602 1 98.19 195 PHE A N 1
ATOM 1530 C CA . PHE A 1 195 ? -3.783 26.781 4.215 1 98.19 195 PHE A CA 1
ATOM 1531 C C . PHE A 1 195 ? -2.717 25.812 3.729 1 98.19 195 PHE A C 1
ATOM 1533 O O . PHE A 1 195 ? -1.742 25.547 4.434 1 98.19 195 PHE A O 1
ATOM 1540 N N . HIS A 1 196 ? -2.943 25.203 2.627 1 97 196 HIS A N 1
ATOM 1541 C CA . HIS A 1 196 ? -1.979 24.359 1.943 1 97 196 HIS A CA 1
ATOM 1542 C C . HIS A 1 196 ? -2.066 24.531 0.431 1 97 196 HIS A C 1
ATOM 1544 O O . HIS A 1 196 ? -3.133 24.344 -0.159 1 97 196 HIS A O 1
ATOM 1550 N N . VAL A 1 197 ? -0.975 24.828 -0.154 1 94.5 197 VAL A N 1
ATOM 1551 C CA . VAL A 1 197 ? -0.99 25.188 -1.569 1 94.5 197 VAL A CA 1
ATOM 1552 C C . VAL A 1 197 ? -0.9 23.922 -2.42 1 94.5 197 VAL A C 1
ATOM 1554 O O . VAL A 1 197 ? -0.911 23.984 -3.65 1 94.5 197 VAL A O 1
ATOM 1557 N N . GLY A 1 198 ? -0.815 22.781 -1.823 1 91.5 198 GLY A N 1
ATOM 1558 C CA . GLY A 1 198 ? -0.678 21.516 -2.531 1 91.5 198 GLY A CA 1
ATOM 1559 C C . GLY A 1 198 ? 0.741 20.984 -2.523 1 91.5 198 GLY A C 1
ATOM 1560 O O . GLY A 1 198 ? 1.676 21.688 -2.143 1 91.5 198 GLY A O 1
ATOM 1561 N N . SER A 1 199 ? 0.866 19.703 -2.91 1 88.31 199 SER A N 1
ATOM 1562 C CA . SER A 1 199 ? 2.189 19.094 -2.99 1 88.31 199 SER A CA 1
ATOM 1563 C C . SER A 1 199 ? 2.805 19.297 -4.371 1 88.31 199 SER A C 1
ATOM 1565 O O . SER A 1 199 ? 2.107 19.219 -5.383 1 88.31 199 SER A O 1
ATOM 1567 N N . GLY A 1 200 ? 4.059 19.562 -4.379 1 83.5 200 GLY A N 1
ATOM 1568 C CA . GLY A 1 200 ? 4.746 19.797 -5.637 1 83.5 200 GLY A CA 1
ATOM 1569 C C . GLY A 1 200 ? 4.336 21.094 -6.301 1 83.5 200 GLY A C 1
ATOM 1570 O O . GLY A 1 200 ? 4.008 21.125 -7.488 1 83.5 200 GLY A O 1
ATOM 1571 N N . CYS A 1 201 ? 4.227 22.078 -5.504 1 84.94 201 CYS A N 1
ATOM 1572 C CA . CYS A 1 201 ? 3.859 23.391 -6.012 1 84.94 201 CYS A CA 1
ATOM 1573 C C . CYS A 1 201 ? 4.965 23.969 -6.895 1 84.94 201 CYS A C 1
ATOM 1575 O O . CYS A 1 201 ? 6.137 23.953 -6.512 1 84.94 201 CYS A O 1
ATOM 1577 N N . THR A 1 202 ? 4.582 24.547 -7.992 1 83 202 THR A N 1
ATOM 1578 C CA . THR A 1 202 ? 5.586 24.953 -8.969 1 83 202 THR A CA 1
ATOM 1579 C C . THR A 1 202 ? 5.695 26.484 -9.008 1 83 202 THR A C 1
ATOM 1581 O O . THR A 1 202 ? 6.637 27.016 -9.586 1 83 202 THR A O 1
ATOM 1584 N N . ARG A 1 203 ? 4.785 27.188 -8.375 1 85.94 203 ARG A N 1
ATOM 1585 C CA . ARG A 1 203 ? 4.801 28.641 -8.438 1 85.94 203 ARG A CA 1
ATOM 1586 C C . ARG A 1 203 ? 4.719 29.25 -7.039 1 85.94 203 ARG A C 1
ATOM 1588 O O . ARG A 1 203 ? 3.744 29.031 -6.316 1 85.94 203 ARG A O 1
ATOM 1595 N N . SER A 1 204 ? 5.68 30.109 -6.746 1 88.62 204 SER A N 1
ATOM 1596 C CA . SER A 1 204 ? 5.754 30.734 -5.43 1 88.62 204 SER A CA 1
ATOM 1597 C C . SER A 1 204 ? 4.617 31.734 -5.227 1 88.62 204 SER A C 1
ATOM 1599 O O . SER A 1 204 ? 4.262 32.062 -4.09 1 88.62 204 SER A O 1
ATOM 1601 N N . SER A 1 205 ? 4.035 32.188 -6.312 1 91.94 205 SER A N 1
ATOM 1602 C CA . SER A 1 205 ? 2.943 33.156 -6.23 1 91.94 205 SER A CA 1
ATOM 1603 C C . SER A 1 205 ? 1.737 32.562 -5.508 1 91.94 205 SER A C 1
ATOM 1605 O O . SER A 1 205 ? 0.916 33.312 -4.961 1 91.94 205 SER A O 1
ATOM 1607 N N . ALA A 1 206 ? 1.666 31.281 -5.547 1 93.25 206 ALA A N 1
ATOM 1608 C CA . ALA A 1 206 ? 0.579 30.625 -4.828 1 93.25 206 ALA A CA 1
ATOM 1609 C C . ALA A 1 206 ? 0.644 30.922 -3.334 1 93.25 206 ALA A C 1
ATOM 1611 O O . ALA A 1 206 ? -0.389 31.125 -2.689 1 93.25 206 ALA A O 1
ATOM 1612 N N . PHE A 1 207 ? 1.823 31.062 -2.828 1 95.62 207 PHE A N 1
ATOM 1613 C CA . PHE A 1 207 ? 1.998 31.375 -1.416 1 95.62 207 PHE A CA 1
ATOM 1614 C C . PHE A 1 207 ? 1.591 32.812 -1.127 1 95.62 207 PHE A C 1
ATOM 1616 O O . PHE A 1 207 ? 0.953 33.094 -0.109 1 95.62 207 PHE A O 1
ATOM 1623 N N . ARG A 1 208 ? 1.976 33.688 -1.996 1 97 208 ARG A N 1
ATOM 1624 C CA . ARG A 1 208 ? 1.617 35.062 -1.775 1 97 208 ARG A CA 1
ATOM 1625 C C . ARG A 1 208 ? 0.103 35.25 -1.708 1 97 208 ARG A C 1
ATOM 1627 O O . ARG A 1 208 ? -0.415 35.875 -0.784 1 97 208 ARG A O 1
ATOM 1634 N N . GLN A 1 209 ? -0.532 34.688 -2.686 1 97.38 209 GLN A N 1
ATOM 1635 C CA . GLN A 1 209 ? -1.986 34.812 -2.73 1 97.38 209 GLN A CA 1
ATOM 1636 C C . GLN A 1 209 ? -2.629 34.188 -1.502 1 97.38 209 GLN A C 1
ATOM 1638 O O . GLN A 1 209 ? -3.58 34.719 -0.939 1 97.38 209 GLN A O 1
ATOM 1643 N N . ALA A 1 210 ? -2.158 33.062 -1.115 1 97.81 210 ALA A N 1
ATOM 1644 C CA . ALA A 1 210 ? -2.715 32.344 0.031 1 97.81 210 ALA A CA 1
ATOM 1645 C C . ALA A 1 210 ? -2.508 33.156 1.32 1 97.81 210 ALA A C 1
ATOM 1647 O O . ALA A 1 210 ? -3.398 33.188 2.172 1 97.81 210 ALA A O 1
ATOM 1648 N N . ILE A 1 211 ? -1.367 33.75 1.476 1 98.12 211 ILE A N 1
ATOM 1649 C CA . ILE A 1 211 ? -1.077 34.562 2.654 1 98.12 211 ILE A CA 1
ATOM 1650 C C . ILE A 1 211 ? -1.986 35.781 2.674 1 98.12 211 ILE A C 1
ATOM 1652 O O . ILE A 1 211 ? -2.498 36.156 3.727 1 98.12 211 ILE A O 1
ATOM 1656 N N . GLU A 1 212 ? -2.211 36.312 1.51 1 97.88 212 GLU A N 1
ATOM 1657 C CA . GLU A 1 212 ? -3.145 37.438 1.398 1 97.88 212 GLU A CA 1
ATOM 1658 C C . GLU A 1 212 ? -4.559 37.031 1.794 1 97.88 212 GLU A C 1
ATOM 1660 O O . GLU A 1 212 ? -5.25 37.75 2.514 1 97.88 212 GLU A O 1
ATOM 1665 N N . ASP A 1 213 ? -4.973 35.906 1.313 1 97.19 213 ASP A N 1
ATOM 1666 C CA . ASP A 1 213 ? -6.289 35.375 1.67 1 97.19 213 ASP A CA 1
ATOM 1667 C C . ASP A 1 213 ? -6.398 35.156 3.176 1 97.19 213 ASP A C 1
ATOM 1669 O O . ASP A 1 213 ? -7.438 35.438 3.777 1 97.19 213 ASP A O 1
ATOM 1673 N N . ALA A 1 214 ? -5.355 34.625 3.76 1 97.56 214 ALA A N 1
ATOM 1674 C CA . ALA A 1 214 ? -5.348 34.375 5.203 1 97.56 214 ALA A CA 1
ATOM 1675 C C . ALA A 1 214 ? -5.496 35.719 5.961 1 97.56 214 ALA A C 1
ATOM 1677 O O . ALA A 1 214 ? -6.168 35.75 6.992 1 97.56 214 ALA A O 1
ATOM 1678 N N . ARG A 1 215 ? -4.879 36.75 5.453 1 96 215 ARG A N 1
ATOM 1679 C CA . ARG A 1 215 ? -4.988 38.062 6.078 1 96 215 ARG A CA 1
ATOM 1680 C C . ARG A 1 215 ? -6.438 38.531 6.094 1 96 215 ARG A C 1
ATOM 1682 O O . ARG A 1 215 ? -6.898 39.094 7.082 1 96 215 ARG A O 1
ATOM 1689 N N . ARG A 1 216 ? -7.09 38.281 5.035 1 94.5 216 ARG A N 1
ATOM 1690 C CA . ARG A 1 216 ? -8.5 38.656 4.965 1 94.5 216 ARG A CA 1
ATOM 1691 C C . ARG A 1 216 ? -9.305 37.969 6.062 1 94.5 216 ARG A C 1
ATOM 1693 O O . ARG A 1 216 ? -10.219 38.562 6.637 1 94.5 216 ARG A O 1
ATOM 1700 N N . VAL A 1 217 ? -8.953 36.75 6.348 1 95.56 217 VAL A N 1
ATOM 1701 C CA . VAL A 1 217 ? -9.648 36 7.395 1 95.56 217 VAL A CA 1
ATOM 1702 C C . VAL A 1 217 ? -9.297 36.594 8.758 1 95.56 217 VAL A C 1
ATOM 1704 O O . VAL A 1 217 ? -10.18 36.781 9.602 1 95.56 217 VAL A O 1
ATOM 1707 N N . PHE A 1 218 ? -8.039 36.906 8.977 1 94 218 PHE A N 1
ATOM 1708 C CA . PHE A 1 218 ? -7.598 37.531 10.227 1 94 218 PHE A CA 1
ATOM 1709 C C . PHE A 1 218 ? -8.359 38.812 10.5 1 94 218 PHE A C 1
ATOM 1711 O O . PHE A 1 218 ? -8.68 39.125 11.648 1 94 218 PHE A O 1
ATOM 1718 N N . ASP A 1 219 ? -8.656 39.438 9.461 1 89.31 219 ASP A N 1
ATOM 1719 C CA . ASP A 1 219 ? -9.273 40.75 9.578 1 89.31 219 ASP A CA 1
ATOM 1720 C C . ASP A 1 219 ? -10.797 40.625 9.711 1 89.31 219 ASP A C 1
ATOM 1722 O O . ASP A 1 219 ? -11.477 41.625 9.984 1 89.31 219 ASP A O 1
ATOM 1726 N N . SER A 1 220 ? -11.125 39.406 9.555 1 79.88 220 SER A N 1
ATOM 1727 C CA . SER A 1 220 ? -12.57 39.219 9.594 1 79.88 220 SER A CA 1
ATOM 1728 C C . SER A 1 220 ? -13.117 39.438 11 1 79.88 220 SER A C 1
ATOM 1730 O O . SER A 1 220 ? -12.43 39.156 11.984 1 79.88 220 SER A O 1
ATOM 1732 N N . LEU A 1 221 ? -13.75 40.469 11.344 1 64.19 221 LEU A N 1
ATOM 1733 C CA . LEU A 1 221 ? -14.297 41.188 12.484 1 64.19 221 LEU A CA 1
ATOM 1734 C C . LEU A 1 221 ? -15.117 40.281 13.383 1 64.19 221 LEU A C 1
ATOM 1736 O O . LEU A 1 221 ? -16.062 40.719 14.031 1 64.19 221 LEU A O 1
ATOM 1740 N N . LEU A 1 222 ? -14.781 39 13.445 1 67.44 222 LEU A N 1
ATOM 1741 C CA . LEU A 1 222 ? -15.789 38.281 14.219 1 67.44 222 LEU A CA 1
ATOM 1742 C C . LEU A 1 222 ? -15.312 38.062 15.648 1 67.44 222 LEU A C 1
ATOM 1744 O O . LEU A 1 222 ? -15.828 37.188 16.344 1 67.44 222 LEU A O 1
ATOM 1748 N N . GLY A 1 223 ? -14.281 38.875 15.977 1 72.69 223 GLY A N 1
ATOM 1749 C CA . GLY A 1 223 ? -13.992 38.906 17.406 1 72.69 223 GLY A CA 1
ATOM 1750 C C . GLY A 1 223 ? -13 37.875 17.844 1 72.69 223 GLY A C 1
ATOM 1751 O O . GLY A 1 223 ? -12.758 37.688 19.047 1 72.69 223 GLY A O 1
ATOM 1752 N N . PHE A 1 224 ? -12.555 37.031 17.047 1 87.56 224 PHE A N 1
ATOM 1753 C CA . PHE A 1 224 ? -11.539 36.094 17.5 1 87.56 224 PHE A CA 1
ATOM 1754 C C . PHE A 1 224 ? -10.164 36.75 17.547 1 87.56 224 PHE A C 1
ATOM 1756 O O . PHE A 1 224 ? -9.844 37.594 16.688 1 87.56 224 PHE A O 1
ATOM 1763 N N . GLN A 1 225 ? -9.453 36.469 18.578 1 88.94 225 GLN A N 1
ATOM 1764 C CA . GLN A 1 225 ? -8.055 36.906 18.656 1 88.94 225 GLN A CA 1
ATOM 1765 C C . GLN A 1 225 ? -7.141 35.844 18.031 1 88.94 225 GLN A C 1
ATOM 1767 O O . GLN A 1 225 ? -6.66 34.938 18.719 1 88.94 225 GLN A O 1
ATOM 1772 N N . MET A 1 226 ? -6.918 36.031 16.797 1 94 226 MET A N 1
ATOM 1773 C CA . MET A 1 226 ? -6.086 35.062 16.078 1 94 226 MET A CA 1
ATOM 1774 C C . MET A 1 226 ? -4.609 35.438 16.203 1 94 226 MET A C 1
ATOM 1776 O O . MET A 1 226 ? -4.246 36.625 16.172 1 94 226 MET A O 1
ATOM 1780 N N . ARG A 1 227 ? -3.793 34.406 16.391 1 94.94 227 ARG A N 1
ATOM 1781 C CA . ARG A 1 227 ? -2.369 34.656 16.609 1 94.94 227 ARG A CA 1
ATOM 1782 C C . ARG A 1 227 ? -1.526 33.594 15.875 1 94.94 227 ARG A C 1
ATOM 1784 O O . ARG A 1 227 ? -0.308 33.562 16.062 1 94.94 227 ARG A O 1
ATOM 1791 N N . LEU A 1 228 ? -2.115 32.781 15.102 1 97.88 228 LEU A N 1
ATOM 1792 C CA . LEU A 1 228 ? -1.369 31.719 14.453 1 97.88 228 LEU A CA 1
ATOM 1793 C C . LEU A 1 228 ? -1.676 31.656 12.961 1 97.88 228 LEU A C 1
ATOM 1795 O O . LEU A 1 228 ? -2.842 31.641 12.562 1 97.88 228 LEU A O 1
ATOM 1799 N N . LEU A 1 229 ? -0.633 31.703 12.133 1 98.44 229 LEU A N 1
ATOM 1800 C CA . LEU A 1 229 ? -0.721 31.438 10.695 1 98.44 229 LEU A CA 1
ATOM 1801 C C . LEU A 1 229 ? 0.064 30.188 10.32 1 98.44 229 LEU A C 1
ATOM 1803 O O . LEU A 1 229 ? 1.275 30.125 10.539 1 98.44 229 LEU A O 1
ATOM 1807 N N . ASP A 1 230 ? -0.615 29.203 9.852 1 98.81 230 ASP A N 1
ATOM 1808 C CA . ASP A 1 230 ? 0.014 28 9.312 1 98.81 230 ASP A CA 1
ATOM 1809 C C . ASP A 1 230 ? 0.043 28.047 7.785 1 98.81 230 ASP A C 1
ATOM 1811 O O . ASP A 1 230 ? -0.996 27.906 7.133 1 98.81 230 ASP A O 1
ATOM 1815 N N . ILE A 1 231 ? 1.247 28.109 7.25 1 98.31 231 ILE A N 1
ATOM 1816 C CA . ILE A 1 231 ? 1.334 28.328 5.809 1 98.31 231 ILE A CA 1
ATOM 1817 C C . ILE A 1 231 ? 1.453 26.984 5.086 1 98.31 231 ILE A C 1
ATOM 1819 O O . ILE A 1 231 ? 1.816 26.938 3.908 1 98.31 231 ILE A O 1
ATOM 1823 N N . GLY A 1 232 ? 1.234 25.906 5.754 1 97.25 232 GLY A N 1
ATOM 1824 C CA . GLY A 1 232 ? 1.123 24.594 5.145 1 97.25 232 GLY A CA 1
ATOM 1825 C C . GLY A 1 232 ? 2.434 24.094 4.566 1 97.25 232 GLY A C 1
ATOM 1826 O O . GLY A 1 232 ? 3.492 24.266 5.172 1 97.25 232 GLY A O 1
ATOM 1827 N N . GLY A 1 233 ? 2.279 23.219 3.502 1 93.81 233 GLY A N 1
ATOM 1828 C CA . GLY A 1 233 ? 3.418 22.609 2.824 1 93.81 233 GLY A CA 1
ATOM 1829 C C . GLY A 1 233 ? 3.506 22.984 1.357 1 93.81 233 GLY A C 1
ATOM 1830 O O . GLY A 1 233 ? 2.969 24.016 0.943 1 93.81 233 GLY A O 1
ATOM 1831 N N . GLY A 1 234 ? 4.375 22.172 0.687 1 88.25 234 GLY A N 1
ATOM 1832 C CA . GLY A 1 234 ? 4.516 22.375 -0.747 1 88.25 234 GLY A CA 1
ATOM 1833 C C . GLY A 1 234 ? 5.848 23 -1.132 1 88.25 234 GLY A C 1
ATOM 1834 O O . GLY A 1 234 ? 5.965 23.625 -2.184 1 88.25 234 GLY A O 1
ATOM 1835 N N . PHE A 1 235 ? 6.883 22.828 -0.345 1 84.38 235 PHE A N 1
ATOM 1836 C CA . PHE A 1 235 ? 8.164 23.5 -0.53 1 84.38 235 PHE A CA 1
ATOM 1837 C C . PHE A 1 235 ? 9.07 22.688 -1.454 1 84.38 235 PHE A C 1
ATOM 1839 O O . PHE A 1 235 ? 10.195 23.094 -1.741 1 84.38 235 PHE A O 1
ATOM 1846 N N . SER A 1 236 ? 8.539 21.438 -2.074 1 67.62 236 SER A N 1
ATOM 1847 C CA . SER A 1 236 ? 9.539 20.531 -2.629 1 67.62 236 SER A CA 1
ATOM 1848 C C . SER A 1 236 ? 9.539 20.578 -4.152 1 67.62 236 SER A C 1
ATOM 1850 O O . SER A 1 236 ? 8.508 20.859 -4.773 1 67.62 236 SER A O 1
ATOM 1852 N N . LYS A 1 237 ? 10.477 21.125 -4.953 1 56 237 LYS A N 1
ATOM 1853 C CA . LYS A 1 237 ? 10.547 20.656 -6.336 1 56 237 LYS A CA 1
ATOM 1854 C C . LYS A 1 237 ? 11.641 19.609 -6.512 1 56 237 LYS A C 1
ATOM 1856 O O . LYS A 1 237 ? 12.68 19.672 -5.848 1 56 237 LYS A O 1
ATOM 1861 N N . ILE A 1 238 ? 11.18 18.375 -7.051 1 53.12 238 ILE A N 1
ATOM 1862 C CA . ILE A 1 238 ? 12.195 17.469 -7.578 1 53.12 238 ILE A CA 1
ATOM 1863 C C . ILE A 1 238 ? 13 18.188 -8.664 1 53.12 238 ILE A C 1
ATOM 1865 O O . ILE A 1 238 ? 12.43 18.797 -9.57 1 53.12 238 ILE A O 1
ATOM 1869 N N . GLY A 1 239 ? 14.289 18.391 -8.609 1 53.28 239 GLY A N 1
ATOM 1870 C CA . GLY A 1 239 ? 15.289 18.922 -9.516 1 53.28 239 GLY A CA 1
ATOM 1871 C C . GLY A 1 239 ? 16.094 20.062 -8.906 1 53.28 239 GLY A C 1
ATOM 1872 O O . GLY A 1 239 ? 16.859 19.859 -7.973 1 53.28 239 GLY A O 1
ATOM 1873 N N . ASP A 1 240 ? 15.75 21.141 -9.328 1 61.19 240 ASP A N 1
ATOM 1874 C CA . ASP A 1 240 ? 16.516 22.297 -8.898 1 61.19 240 ASP A CA 1
ATOM 1875 C C . ASP A 1 240 ? 15.977 22.859 -7.586 1 61.19 240 ASP A C 1
ATOM 1877 O O . ASP A 1 240 ? 15.523 24 -7.535 1 61.19 240 ASP A O 1
ATOM 1881 N N . PHE A 1 241 ? 16.047 22.031 -6.543 1 60 241 PHE A N 1
ATOM 1882 C CA . PHE A 1 241 ? 15.422 22.25 -5.25 1 60 241 PHE A CA 1
ATOM 1883 C C . PHE A 1 241 ? 15.898 23.562 -4.625 1 60 241 PHE A C 1
ATOM 1885 O O . PHE A 1 241 ? 15.086 24.391 -4.207 1 60 241 PHE A O 1
ATOM 1892 N N . GLN A 1 242 ? 17.203 23.625 -4.637 1 59.53 242 GLN A N 1
ATOM 1893 C CA . GLN A 1 242 ? 17.781 24.75 -3.904 1 59.53 242 GLN A CA 1
ATOM 1894 C C . GLN A 1 242 ? 17.297 26.078 -4.477 1 59.53 242 GLN A C 1
ATOM 1896 O O . GLN A 1 242 ? 16.891 26.969 -3.73 1 59.53 242 GLN A O 1
ATOM 1901 N N . GLU A 1 243 ? 17.344 26.094 -5.688 1 66.12 243 GLU A N 1
ATOM 1902 C CA . GLU A 1 243 ? 16.953 27.359 -6.32 1 66.12 243 GLU A CA 1
ATOM 1903 C C . GLU A 1 243 ? 15.477 27.641 -6.113 1 66.12 243 GLU A C 1
ATOM 1905 O O . GLU A 1 243 ? 15.094 28.781 -5.855 1 66.12 243 GLU A O 1
ATOM 1910 N N . LYS A 1 244 ? 14.828 26.672 -6.023 1 79.69 244 LYS A N 1
ATOM 1911 C CA . LYS A 1 244 ? 13.383 26.859 -5.902 1 79.69 244 LYS A CA 1
ATOM 1912 C C . LYS A 1 244 ? 12.992 27.219 -4.477 1 79.69 244 LYS A C 1
ATOM 1914 O O . LYS A 1 244 ? 12.164 28.109 -4.262 1 79.69 244 LYS A O 1
ATOM 1919 N N . PHE A 1 245 ? 13.719 26.672 -3.533 1 88.94 245 PHE A N 1
ATOM 1920 C CA . PHE A 1 245 ? 13.359 26.984 -2.154 1 88.94 245 PHE A CA 1
ATOM 1921 C C . PHE A 1 245 ? 13.758 28.406 -1.804 1 88.94 245 PHE A C 1
ATOM 1923 O O . PHE A 1 245 ? 13.062 29.094 -1.046 1 88.94 245 PHE A O 1
ATOM 1930 N N . GLU A 1 246 ? 14.828 28.797 -2.383 1 90.12 246 GLU A N 1
ATOM 1931 C CA . GLU A 1 246 ? 15.242 30.188 -2.162 1 90.12 246 GLU A CA 1
ATOM 1932 C C . GLU A 1 246 ? 14.219 31.172 -2.717 1 90.12 246 GLU A C 1
ATOM 1934 O O . GLU A 1 246 ? 13.883 32.156 -2.059 1 90.12 246 GLU A O 1
ATOM 1939 N N . GLU A 1 247 ? 13.781 30.859 -3.811 1 90.75 247 GLU A N 1
ATOM 1940 C CA . GLU A 1 247 ? 12.758 31.719 -4.41 1 90.75 247 GLU A CA 1
ATOM 1941 C C . GLU A 1 247 ? 11.484 31.719 -3.564 1 90.75 247 GLU A C 1
ATOM 1943 O O . GLU A 1 247 ? 10.914 32.781 -3.303 1 90.75 247 GLU A O 1
ATOM 1948 N N . PHE A 1 248 ? 11.031 30.594 -3.166 1 92.56 248 PHE A N 1
ATOM 1949 C CA . PHE A 1 248 ? 9.828 30.484 -2.348 1 92.56 248 PHE A CA 1
ATOM 1950 C C . PHE A 1 248 ? 9.984 31.25 -1.043 1 92.56 248 PHE A C 1
ATOM 1952 O O . PHE A 1 248 ? 9.062 31.953 -0.615 1 92.56 248 PHE A O 1
ATOM 1959 N N . SER A 1 249 ? 11.156 31.094 -0.468 1 95.38 249 SER A N 1
ATOM 1960 C CA . SER A 1 249 ? 11.391 31.75 0.814 1 95.38 249 SER A CA 1
ATOM 1961 C C . SER A 1 249 ? 11.344 33.281 0.674 1 95.38 249 SER A C 1
ATOM 1963 O O . SER A 1 249 ? 10.828 33.969 1.555 1 95.38 249 SER A O 1
ATOM 1965 N N . GLU A 1 250 ? 11.844 33.75 -0.438 1 95.75 250 GLU A N 1
ATOM 1966 C CA . GLU A 1 250 ? 11.805 35.188 -0.678 1 95.75 250 GLU A CA 1
ATOM 1967 C C . GLU A 1 250 ? 10.367 35.688 -0.81 1 95.75 250 GLU A C 1
ATOM 1969 O O . GLU A 1 250 ? 10.008 36.719 -0.229 1 95.75 250 GLU A O 1
ATOM 1974 N N . VAL A 1 251 ? 9.625 35 -1.523 1 96.31 251 VAL A N 1
ATOM 1975 C CA . VAL A 1 251 ? 8.234 35.375 -1.748 1 96.31 251 VAL A CA 1
ATOM 1976 C C . VAL A 1 251 ? 7.457 35.281 -0.438 1 96.31 251 VAL A C 1
ATOM 1978 O O . VAL A 1 251 ? 6.652 36.156 -0.123 1 96.31 251 VAL A O 1
ATOM 1981 N N . ILE A 1 252 ? 7.676 34.281 0.327 1 97.56 252 ILE A N 1
ATOM 1982 C CA . ILE A 1 252 ? 6.992 34.094 1.599 1 97.56 252 ILE A CA 1
ATOM 1983 C C . ILE A 1 252 ? 7.359 35.188 2.57 1 97.56 252 ILE A C 1
ATOM 1985 O O . ILE A 1 252 ? 6.48 35.844 3.164 1 97.56 252 ILE A O 1
ATOM 1989 N N . ASN A 1 253 ? 8.656 35.438 2.643 1 97.75 253 ASN A N 1
ATOM 1990 C CA . ASN A 1 253 ? 9.102 36.531 3.527 1 97.75 253 ASN A CA 1
ATOM 1991 C C . ASN A 1 253 ? 8.508 37.875 3.125 1 97.75 253 ASN A C 1
ATOM 1993 O O . ASN A 1 253 ? 8.039 38.625 3.98 1 97.75 253 ASN A O 1
ATOM 1997 N N . GLY A 1 254 ? 8.578 38.125 1.841 1 97.81 254 GLY A N 1
ATOM 1998 C CA . GLY A 1 254 ? 7.988 39.375 1.364 1 97.81 254 GLY A CA 1
ATOM 1999 C C . GLY A 1 254 ? 6.504 39.469 1.655 1 97.81 254 GLY A C 1
ATOM 2000 O O . GLY A 1 254 ? 6.02 40.531 2.035 1 97.81 254 GLY A O 1
ATOM 2001 N N . SER A 1 255 ? 5.785 38.406 1.458 1 98.25 255 SER A N 1
ATOM 2002 C CA . SER A 1 255 ? 4.348 38.375 1.718 1 98.25 255 SER A CA 1
ATOM 2003 C C . SER A 1 255 ? 4.051 38.562 3.205 1 98.25 255 SER A C 1
ATOM 2005 O O . SER A 1 255 ? 3.111 39.25 3.58 1 98.25 255 SER A O 1
ATOM 2007 N N . LEU A 1 256 ? 4.836 37.906 4.047 1 98.12 256 LEU A N 1
ATOM 2008 C CA . LEU A 1 256 ? 4.66 38.031 5.488 1 98.12 256 LEU A CA 1
ATOM 2009 C C . LEU A 1 256 ? 4.918 39.469 5.934 1 98.12 256 LEU A C 1
ATOM 2011 O O . LEU A 1 256 ? 4.203 40 6.785 1 98.12 256 LEU A O 1
ATOM 2015 N N . ASP A 1 257 ? 5.902 40.094 5.359 1 97.44 257 ASP A N 1
ATOM 2016 C CA . ASP A 1 257 ? 6.195 41.5 5.68 1 97.44 257 ASP A CA 1
ATOM 2017 C C . ASP A 1 257 ? 5.016 42.406 5.32 1 97.44 257 ASP A C 1
ATOM 2019 O O . ASP A 1 257 ? 4.703 43.344 6.055 1 97.44 257 ASP A O 1
ATOM 2023 N N . GLU A 1 258 ? 4.453 42.062 4.273 1 97.31 258 GLU A N 1
ATOM 2024 C CA . GLU A 1 258 ? 3.383 42.906 3.746 1 97.31 258 GLU A CA 1
ATOM 2025 C C . GLU A 1 258 ? 2.072 42.656 4.488 1 97.31 258 GLU A C 1
ATOM 2027 O O . GLU A 1 258 ? 1.392 43.625 4.883 1 97.31 258 GLU A O 1
ATOM 2032 N N . PHE A 1 259 ? 1.727 41.406 4.734 1 97.12 259 PHE A N 1
ATOM 2033 C CA . PHE A 1 259 ? 0.379 41.094 5.195 1 97.12 259 PHE A CA 1
ATOM 2034 C C . PHE A 1 259 ? 0.381 40.719 6.672 1 97.12 259 PHE A C 1
ATOM 2036 O O . PHE A 1 259 ? -0.654 40.781 7.34 1 97.12 259 PHE A O 1
ATOM 2043 N N . PHE A 1 260 ? 1.496 40.281 7.164 1 96.88 260 PHE A N 1
ATOM 2044 C CA . PHE A 1 260 ? 1.627 39.875 8.562 1 96.88 260 PHE A CA 1
ATOM 2045 C C . PHE A 1 260 ? 2.906 40.438 9.164 1 96.88 260 PHE A C 1
ATOM 2047 O O . PHE A 1 260 ? 3.756 39.688 9.648 1 96.88 260 PHE A O 1
ATOM 2054 N N . PRO A 1 261 ? 2.947 41.719 9.195 1 93.62 261 PRO A N 1
ATOM 2055 C CA . PRO A 1 261 ? 4.164 42.25 9.805 1 93.62 261 PRO A CA 1
ATOM 2056 C C . PRO A 1 261 ? 4.391 41.75 11.227 1 93.62 261 PRO A C 1
ATOM 2058 O O . PRO A 1 261 ? 3.438 41.344 11.906 1 93.62 261 PRO A O 1
ATOM 2061 N N . PRO A 1 262 ? 5.676 41.75 11.609 1 88.56 262 PRO A N 1
ATOM 2062 C CA . PRO A 1 262 ? 5.984 41.219 12.938 1 88.56 262 PRO A CA 1
ATOM 2063 C C . PRO A 1 262 ? 5.234 41.969 14.055 1 88.56 262 PRO A C 1
ATOM 2065 O O . PRO A 1 262 ? 5.258 43.188 14.117 1 88.56 262 PRO A O 1
ATOM 2068 N N . VAL A 1 263 ? 4.461 41.312 14.656 1 84.06 263 VAL A N 1
ATOM 2069 C CA . VAL A 1 263 ? 3.768 41.812 15.836 1 84.06 263 VAL A CA 1
ATOM 2070 C C . VAL A 1 263 ? 3.895 40.812 16.984 1 84.06 263 VAL A C 1
ATOM 2072 O O . VAL A 1 263 ? 4.074 39.625 16.75 1 84.06 263 VAL A O 1
ATOM 2075 N N . SER A 1 264 ? 3.785 41.438 18.109 1 76.69 264 SER A N 1
ATOM 2076 C CA . SER A 1 264 ? 3.92 40.594 19.297 1 76.69 264 SER A CA 1
ATOM 2077 C C . SER A 1 264 ? 2.807 39.531 19.359 1 76.69 264 SER A C 1
ATOM 2079 O O . SER A 1 264 ? 1.635 39.875 19.156 1 76.69 264 SER A O 1
ATOM 2081 N N . GLY A 1 265 ? 3.25 38.281 19.359 1 87 265 GLY A N 1
ATOM 2082 C CA . GLY A 1 265 ? 2.312 37.188 19.641 1 87 265 GLY A CA 1
ATOM 2083 C C . GLY A 1 265 ? 1.922 36.406 18.406 1 87 265 GLY A C 1
ATOM 2084 O O . GLY A 1 265 ? 1.339 35.344 18.5 1 87 265 GLY A O 1
ATOM 2085 N N . LEU A 1 266 ? 2.203 36.938 17.25 1 93.12 266 LEU A N 1
ATOM 2086 C CA . LEU A 1 266 ? 1.871 36.188 16.031 1 93.12 266 LEU A CA 1
ATOM 2087 C C . LEU A 1 266 ? 2.875 35.062 15.805 1 93.12 266 LEU A C 1
ATOM 2089 O O . LEU A 1 266 ? 4.086 35.312 15.82 1 93.12 266 LEU A O 1
ATOM 2093 N N . GLU A 1 267 ? 2.41 33.906 15.719 1 96.75 267 GLU A N 1
ATOM 2094 C CA . GLU A 1 267 ? 3.219 32.719 15.367 1 96.75 267 GLU A CA 1
ATOM 2095 C C . GLU A 1 267 ? 2.941 32.281 13.938 1 96.75 267 GLU A C 1
ATOM 2097 O O . GLU A 1 267 ? 1.784 32.188 13.523 1 96.75 267 GLU A O 1
ATOM 2102 N N . VAL A 1 268 ? 3.988 32.125 13.18 1 98.44 268 VAL A N 1
ATOM 2103 C CA . VAL A 1 268 ? 3.865 31.547 11.836 1 98.44 268 VAL A CA 1
ATOM 2104 C C . VAL A 1 268 ? 4.52 30.172 11.789 1 98.44 268 VAL A C 1
ATOM 2106 O O . VAL A 1 268 ? 5.676 30.016 12.188 1 98.44 268 VAL A O 1
ATOM 2109 N N . ILE A 1 269 ? 3.752 29.156 11.375 1 98.69 269 ILE A N 1
ATOM 2110 C CA . ILE A 1 269 ? 4.301 27.812 11.25 1 98.69 269 ILE A CA 1
ATOM 2111 C C . ILE A 1 269 ? 4.105 27.312 9.82 1 98.69 269 ILE A C 1
ATOM 2113 O O . ILE A 1 269 ? 3.395 27.922 9.031 1 98.69 269 ILE A O 1
ATOM 2117 N N . ALA A 1 270 ? 4.816 26.25 9.43 1 98.44 270 ALA A N 1
ATOM 2118 C CA . ALA A 1 270 ? 4.688 25.531 8.164 1 98.44 270 ALA A CA 1
ATOM 2119 C C . ALA A 1 270 ? 4.688 24.031 8.375 1 98.44 270 ALA A C 1
ATOM 2121 O O . ALA A 1 270 ? 4.91 23.547 9.492 1 98.44 270 ALA A O 1
ATOM 2122 N N . GLU A 1 271 ? 4.359 23.328 7.293 1 98 271 GLU A N 1
ATOM 2123 C CA . GLU A 1 271 ? 4.25 21.875 7.395 1 98 271 GLU A CA 1
ATOM 2124 C C . GLU A 1 271 ? 5.164 21.188 6.391 1 98 271 GLU A C 1
ATOM 2126 O O . GLU A 1 271 ? 4.711 20.359 5.594 1 98 271 GLU A O 1
ATOM 2131 N N . PRO A 1 272 ? 6.453 21.438 6.465 1 96.75 272 PRO A N 1
ATOM 2132 C CA . PRO A 1 272 ? 7.355 20.781 5.523 1 96.75 272 PRO A CA 1
ATOM 2133 C C . PRO A 1 272 ? 7.48 19.281 5.781 1 96.75 272 PRO A C 1
ATOM 2135 O O . PRO A 1 272 ? 7.527 18.844 6.938 1 96.75 272 PRO A O 1
ATOM 2138 N N . GLY A 1 273 ? 7.406 18.453 4.746 1 96.06 273 GLY A N 1
ATOM 2139 C CA . GLY A 1 273 ? 7.699 17.031 4.77 1 96.06 273 GLY A CA 1
ATOM 2140 C C . GLY A 1 273 ? 8.836 16.641 3.844 1 96.06 273 GLY A C 1
ATOM 2141 O O . GLY A 1 273 ? 9.992 16.578 4.262 1 96.06 273 GLY A O 1
ATOM 2142 N N . ARG A 1 274 ? 8.484 16.672 2.531 1 94.5 274 ARG A N 1
ATOM 2143 C CA . ARG A 1 274 ? 9.438 16.312 1.484 1 94.5 274 ARG A CA 1
ATOM 2144 C C . ARG A 1 274 ? 10.734 17.109 1.632 1 94.5 274 ARG A C 1
ATOM 2146 O O . ARG A 1 274 ? 11.82 16.594 1.363 1 94.5 274 ARG A O 1
ATOM 2153 N N . TYR A 1 275 ? 10.648 18.359 2.033 1 93.44 275 TYR A N 1
ATOM 2154 C CA . TYR A 1 275 ? 11.789 19.25 2.158 1 93.44 275 TYR A CA 1
ATOM 2155 C C . TYR A 1 275 ? 12.883 18.625 3.012 1 93.44 275 TYR A C 1
ATOM 2157 O O . TYR A 1 275 ? 14.07 18.688 2.666 1 93.44 275 TYR A O 1
ATOM 2165 N N . TYR A 1 276 ? 12.469 17.984 4.035 1 95.69 276 TYR A N 1
ATOM 2166 C CA . TYR A 1 276 ? 13.43 17.516 5.023 1 95.69 276 TYR A CA 1
ATOM 2167 C C . TYR A 1 276 ? 14.016 16.172 4.617 1 95.69 276 TYR A C 1
ATOM 2169 O O . TYR A 1 276 ? 15.195 15.898 4.844 1 95.69 276 TYR A O 1
ATOM 2177 N N . VAL A 1 277 ? 13.188 15.289 3.959 1 96.31 277 VAL A N 1
ATOM 2178 C CA . VAL A 1 277 ? 13.594 13.883 4.027 1 96.31 277 VAL A CA 1
ATOM 2179 C C . VAL A 1 277 ? 13.883 13.359 2.623 1 96.31 277 VAL A C 1
ATOM 2181 O O . VAL A 1 277 ? 14.492 12.305 2.461 1 96.31 277 VAL A O 1
ATOM 2184 N N . GLU A 1 278 ? 13.445 13.938 1.604 1 94.12 278 GLU A N 1
ATOM 2185 C CA . GLU A 1 278 ? 13.516 13.383 0.253 1 94.12 278 GLU A CA 1
ATOM 2186 C C . GLU A 1 278 ? 14.938 12.938 -0.086 1 94.12 278 GLU A C 1
ATOM 2188 O O . GLU A 1 278 ? 15.148 11.812 -0.539 1 94.12 278 GLU A O 1
ATOM 2193 N N . SER A 1 279 ? 15.938 13.797 0.181 1 93.81 279 SER A N 1
ATOM 2194 C CA . SER A 1 279 ? 17.312 13.539 -0.241 1 93.81 279 SER A CA 1
ATOM 2195 C C . SER A 1 279 ? 18.062 12.727 0.804 1 93.81 279 SER A C 1
ATOM 2197 O O . SER A 1 279 ? 19.219 12.352 0.591 1 93.81 279 SER A O 1
ATOM 2199 N N . ALA A 1 280 ? 17.438 12.453 1.893 1 96.06 280 ALA A N 1
ATOM 2200 C CA . ALA A 1 280 ? 18.141 11.844 3.014 1 96.06 280 ALA A CA 1
ATOM 2201 C C . ALA A 1 280 ? 18.203 10.328 2.871 1 96.06 280 ALA A C 1
ATOM 2203 O O . ALA A 1 280 ? 18.984 9.664 3.559 1 96.06 280 ALA A O 1
ATOM 2204 N N . PHE A 1 281 ? 17.422 9.758 1.998 1 96.88 281 PHE A N 1
ATOM 2205 C CA . PHE A 1 281 ? 17.312 8.305 1.898 1 96.88 281 PHE A CA 1
ATOM 2206 C C . PHE A 1 281 ? 17.828 7.816 0.55 1 96.88 281 PHE A C 1
ATOM 2208 O O . PHE A 1 281 ? 17.438 8.336 -0.497 1 96.88 281 PHE A O 1
ATOM 2215 N N . THR A 1 282 ? 18.672 6.82 0.575 1 97.31 282 THR A N 1
ATOM 2216 C CA . THR A 1 282 ? 19.109 6.074 -0.6 1 97.31 282 THR A CA 1
ATOM 2217 C C . THR A 1 282 ? 18.672 4.613 -0.505 1 97.31 282 THR A C 1
ATOM 2219 O O . THR A 1 282 ? 18.938 3.939 0.489 1 97.31 282 THR A O 1
ATOM 2222 N N . LEU A 1 283 ? 17.984 4.176 -1.532 1 98.25 283 LEU A N 1
ATOM 2223 C CA . LEU A 1 283 ? 17.5 2.803 -1.582 1 98.25 283 LEU A CA 1
ATOM 2224 C C . LEU A 1 283 ? 18.469 1.909 -2.352 1 98.25 283 LEU A C 1
ATOM 2226 O O . LEU A 1 283 ? 18.953 2.289 -3.42 1 98.25 283 LEU A O 1
ATOM 2230 N N . ALA A 1 284 ? 18.797 0.787 -1.791 1 97.94 284 ALA A N 1
ATOM 2231 C CA . ALA A 1 284 ? 19.609 -0.242 -2.447 1 97.94 284 ALA A CA 1
ATOM 2232 C C . ALA A 1 284 ? 18.781 -1.493 -2.723 1 97.94 284 ALA A C 1
ATOM 2234 O O . ALA A 1 284 ? 18.141 -2.041 -1.813 1 97.94 284 ALA A O 1
ATOM 2235 N N . VAL A 1 285 ? 18.797 -1.894 -3.986 1 97.88 285 VAL A N 1
ATOM 2236 C CA . VAL A 1 285 ? 18.031 -3.074 -4.379 1 97.88 285 VAL A CA 1
ATOM 2237 C C . VAL A 1 285 ? 18.922 -4.035 -5.156 1 97.88 285 VAL A C 1
ATOM 2239 O O . VAL A 1 285 ? 19.906 -3.613 -5.777 1 97.88 285 VAL A O 1
ATOM 2242 N N . ASN A 1 286 ? 18.562 -5.273 -5.109 1 97 286 ASN A N 1
ATOM 2243 C CA . ASN A 1 286 ? 19.328 -6.332 -5.758 1 97 286 ASN A CA 1
ATOM 2244 C C . ASN A 1 286 ? 18.641 -6.832 -7.023 1 97 286 ASN A C 1
ATOM 2246 O O . ASN A 1 286 ? 17.406 -6.992 -7.047 1 97 286 ASN A O 1
ATOM 2250 N N . VAL A 1 287 ? 19.438 -7.047 -8.078 1 97.25 287 VAL A N 1
ATOM 2251 C CA . VAL A 1 287 ? 18.922 -7.684 -9.281 1 97.25 287 VAL A CA 1
ATOM 2252 C C . VAL A 1 287 ? 18.781 -9.188 -9.055 1 97.25 287 VAL A C 1
ATOM 2254 O O . VAL A 1 287 ? 19.766 -9.891 -8.852 1 97.25 287 VAL A O 1
ATOM 2257 N N . ILE A 1 288 ? 17.562 -9.656 -9.195 1 96.19 288 ILE A N 1
ATOM 2258 C CA . ILE A 1 288 ? 17.344 -11.039 -8.789 1 96.19 288 ILE A CA 1
ATOM 2259 C C . ILE A 1 288 ? 17.078 -11.898 -10.031 1 96.19 288 ILE A C 1
ATOM 2261 O O . ILE A 1 288 ? 17.109 -13.133 -9.953 1 96.19 288 ILE A O 1
ATOM 2265 N N . ALA A 1 289 ? 16.797 -11.281 -11.125 1 97 289 ALA A N 1
ATOM 2266 C CA . ALA A 1 289 ? 16.578 -12.039 -12.352 1 97 289 ALA A CA 1
ATOM 2267 C C . ALA A 1 289 ? 16.828 -11.172 -13.578 1 97 289 ALA A C 1
ATOM 2269 O O . ALA A 1 289 ? 16.844 -9.938 -13.492 1 97 289 ALA A O 1
ATOM 2270 N N . LYS A 1 290 ? 17.031 -11.812 -14.664 1 95.88 290 LYS A N 1
ATOM 2271 C CA . LYS A 1 290 ? 17.297 -11.188 -15.961 1 95.88 290 LYS A CA 1
ATOM 2272 C C . LYS A 1 290 ? 16.734 -12.023 -17.109 1 95.88 290 LYS A C 1
ATOM 2274 O O . LYS A 1 290 ? 16.812 -13.258 -17.078 1 95.88 290 LYS A O 1
ATOM 2279 N N . ARG A 1 291 ? 16.094 -11.336 -17.984 1 92.69 291 ARG A N 1
ATOM 2280 C CA . ARG A 1 291 ? 15.586 -11.945 -19.219 1 92.69 291 ARG A CA 1
ATOM 2281 C C . ARG A 1 291 ? 15.875 -11.062 -20.422 1 92.69 291 ARG A C 1
ATOM 2283 O O . ARG A 1 291 ? 15.906 -9.836 -20.312 1 92.69 291 ARG A O 1
ATOM 2290 N N . VAL A 1 292 ? 16.156 -11.719 -21.531 1 89.75 292 VAL A N 1
ATOM 2291 C CA . VAL A 1 292 ? 16.375 -10.977 -22.766 1 89.75 292 VAL A CA 1
ATOM 2292 C C . VAL A 1 292 ? 15.25 -11.289 -23.766 1 89.75 292 VAL A C 1
ATOM 2294 O O . VAL A 1 292 ? 14.984 -12.453 -24.047 1 89.75 292 VAL A O 1
ATOM 2297 N N . VAL A 1 293 ? 14.586 -10.266 -24.219 1 86.12 293 VAL A N 1
ATOM 2298 C CA . VAL A 1 293 ? 13.516 -10.43 -25.203 1 86.12 293 VAL A CA 1
ATOM 2299 C C . VAL A 1 293 ? 13.938 -9.812 -26.531 1 86.12 293 VAL A C 1
ATOM 2301 O O . VAL A 1 293 ? 14.398 -8.672 -26.578 1 86.12 293 VAL A O 1
ATOM 2304 N N . VAL A 1 294 ? 13.844 -10.68 -27.641 1 82.06 294 VAL A N 1
ATOM 2305 C CA . VAL A 1 294 ? 14.258 -10.234 -28.953 1 82.06 294 VAL A CA 1
ATOM 2306 C C . VAL A 1 294 ? 13.039 -10.117 -29.875 1 82.06 294 VAL A C 1
ATOM 2308 O O . VAL A 1 294 ? 12.508 -11.125 -30.344 1 82.06 294 VAL A O 1
ATOM 2311 N N . GLU A 1 295 ? 12.289 -9.203 -29.922 1 69.56 295 GLU A N 1
ATOM 2312 C CA . GLU A 1 295 ? 11.203 -9.008 -30.875 1 69.56 295 GLU A CA 1
ATOM 2313 C C . GLU A 1 295 ? 11.484 -7.816 -31.781 1 69.56 295 GLU A C 1
ATOM 2315 O O . GLU A 1 295 ? 11.719 -7.984 -33 1 69.56 295 GLU A O 1
ATOM 2320 N N . ASP A 1 296 ? 11.211 -6.617 -31.438 1 70.38 296 ASP A N 1
ATOM 2321 C CA . ASP A 1 296 ? 11.531 -5.367 -32.125 1 70.38 296 ASP A CA 1
ATOM 2322 C C . ASP A 1 296 ? 12.773 -4.715 -31.516 1 70.38 296 ASP A C 1
ATOM 2324 O O . ASP A 1 296 ? 12.719 -3.576 -31.047 1 70.38 296 ASP A O 1
ATOM 2328 N N . GLY A 1 297 ? 13.883 -5.59 -31.703 1 80.81 297 GLY A N 1
ATOM 2329 C CA . GLY A 1 297 ? 15.125 -5.188 -31.062 1 80.81 297 GLY A CA 1
ATOM 2330 C C . GLY A 1 297 ? 15.344 -5.859 -29.719 1 80.81 297 GLY A C 1
ATOM 2331 O O . GLY A 1 297 ? 14.453 -6.531 -29.203 1 80.81 297 GLY A O 1
ATOM 2332 N N . ARG A 1 298 ? 16.531 -5.797 -29.281 1 88.25 298 ARG A N 1
ATOM 2333 C CA . ARG A 1 298 ? 16.922 -6.441 -28.031 1 88.25 298 ARG A CA 1
ATOM 2334 C C . ARG A 1 298 ? 16.547 -5.57 -26.828 1 88.25 298 ARG A C 1
ATOM 2336 O O . ARG A 1 298 ? 16.906 -4.391 -26.781 1 88.25 298 ARG A O 1
ATOM 2343 N N . VAL A 1 299 ? 15.664 -6.074 -26 1 93 299 VAL A N 1
ATOM 2344 C CA . VAL A 1 299 ? 15.289 -5.402 -24.766 1 93 299 VAL A CA 1
ATOM 2345 C C . VAL A 1 299 ? 15.672 -6.27 -23.578 1 93 299 VAL A C 1
ATOM 2347 O O . VAL A 1 299 ? 15.359 -7.465 -23.547 1 93 299 VAL A O 1
ATOM 2350 N N . MET A 1 300 ? 16.391 -5.645 -22.672 1 95.38 300 MET A N 1
ATOM 2351 C CA . MET A 1 300 ? 16.75 -6.336 -21.438 1 95.38 300 MET A CA 1
ATOM 2352 C C . MET A 1 300 ? 15.664 -6.16 -20.375 1 95.38 300 MET A C 1
ATOM 2354 O O . MET A 1 300 ? 15.125 -5.062 -20.203 1 95.38 300 MET A O 1
ATOM 2358 N N . MET A 1 301 ? 15.289 -7.277 -19.781 1 96.94 301 MET A N 1
ATOM 2359 C CA . MET A 1 301 ? 14.383 -7.223 -18.625 1 96.94 301 MET A CA 1
ATOM 2360 C C . MET A 1 301 ? 15.109 -7.59 -17.344 1 96.94 301 MET A C 1
ATOM 2362 O O . MET A 1 301 ? 15.695 -8.664 -17.234 1 96.94 301 MET A O 1
ATOM 2366 N N . TYR A 1 302 ? 15.094 -6.676 -16.453 1 98.25 302 TYR A N 1
ATOM 2367 C CA . TYR A 1 302 ? 15.68 -6.922 -15.141 1 98.25 302 TYR A CA 1
ATOM 2368 C C . TYR A 1 302 ? 14.609 -6.938 -14.055 1 98.25 302 TYR A C 1
ATOM 2370 O O . TYR A 1 302 ? 13.664 -6.145 -14.094 1 98.25 302 TYR A O 1
ATOM 2378 N N . TYR A 1 303 ? 14.75 -7.832 -13.148 1 98.31 303 TYR A N 1
ATOM 2379 C CA . TYR A 1 303 ? 13.859 -7.941 -11.992 1 98.31 303 TYR A CA 1
ATOM 2380 C C . TYR A 1 303 ? 14.617 -7.668 -10.703 1 98.31 303 TYR A C 1
ATOM 2382 O O . TYR A 1 303 ? 15.672 -8.266 -10.445 1 98.31 303 TYR A O 1
ATOM 2390 N N . ILE A 1 304 ? 14.039 -6.766 -9.914 1 98.12 304 ILE A N 1
ATOM 2391 C CA . ILE A 1 304 ? 14.703 -6.398 -8.672 1 98.12 304 ILE A CA 1
ATOM 2392 C C . ILE A 1 304 ? 13.828 -6.785 -7.48 1 98.12 304 ILE A C 1
ATOM 2394 O O . ILE A 1 304 ? 12.664 -7.145 -7.652 1 98.12 304 ILE A O 1
ATOM 2398 N N . ASN A 1 305 ? 14.391 -6.742 -6.277 1 97.12 305 ASN A N 1
ATOM 2399 C CA . ASN A 1 305 ? 13.734 -7.34 -5.121 1 97.12 305 ASN A CA 1
ATOM 2400 C C . ASN A 1 305 ? 12.922 -6.309 -4.34 1 97.12 305 ASN A C 1
ATOM 2402 O O . ASN A 1 305 ? 12.602 -6.52 -3.168 1 97.12 305 ASN A O 1
ATOM 2406 N N . ASP A 1 306 ? 12.648 -5.176 -4.812 1 97.81 306 ASP A N 1
ATOM 2407 C CA . ASP A 1 306 ? 11.695 -4.176 -4.336 1 97.81 306 ASP A CA 1
ATOM 2408 C C . ASP A 1 306 ? 11.031 -3.457 -5.508 1 97.81 306 ASP A C 1
ATOM 2410 O O . ASP A 1 306 ? 11.461 -3.59 -6.652 1 97.81 306 ASP A O 1
ATOM 2414 N N . GLY A 1 307 ? 9.859 -2.812 -5.223 1 98.19 307 GLY A N 1
ATOM 2415 C CA . GLY A 1 307 ? 9.156 -2.199 -6.34 1 98.19 307 GLY A CA 1
ATOM 2416 C C . GLY A 1 307 ? 8.008 -1.312 -5.902 1 98.19 307 GLY A C 1
ATOM 2417 O O . GLY A 1 307 ? 8.086 -0.643 -4.871 1 98.19 307 GLY A O 1
ATOM 2418 N N . VAL A 1 308 ? 7.016 -1.293 -6.738 1 98 308 VAL A N 1
ATOM 2419 C CA . VAL A 1 308 ? 5.898 -0.362 -6.621 1 98 308 VAL A CA 1
ATOM 2420 C C . VAL A 1 308 ? 5.082 -0.687 -5.371 1 98 308 VAL A C 1
ATOM 2422 O O . VAL A 1 308 ? 4.5 0.207 -4.754 1 98 308 VAL A O 1
ATOM 2425 N N . TYR A 1 309 ? 5.059 -1.913 -4.938 1 97.88 309 TYR A N 1
ATOM 2426 C CA . TYR A 1 309 ? 4.289 -2.311 -3.764 1 97.88 309 TYR A CA 1
ATOM 2427 C C . TYR A 1 309 ? 5.102 -2.125 -2.488 1 97.88 309 TYR A C 1
ATOM 2429 O O . TYR A 1 309 ? 4.582 -2.291 -1.382 1 97.88 309 TYR A O 1
ATOM 2437 N N . GLY A 1 310 ? 6.391 -1.814 -2.648 1 97.56 310 GLY A N 1
ATOM 2438 C CA . GLY A 1 310 ? 7.293 -1.527 -1.545 1 97.56 310 GLY A CA 1
ATOM 2439 C C . GLY A 1 310 ? 7.77 -0.087 -1.524 1 97.56 310 GLY A C 1
ATOM 2440 O O . GLY A 1 310 ? 6.961 0.841 -1.58 1 97.56 310 GLY A O 1
ATOM 2441 N N . SER A 1 311 ? 9.086 0.074 -1.575 1 97.94 311 SER A N 1
ATOM 2442 C CA . SER A 1 311 ? 9.711 1.378 -1.38 1 97.94 311 SER A CA 1
ATOM 2443 C C . SER A 1 311 ? 9.453 2.301 -2.566 1 97.94 311 SER A C 1
ATOM 2445 O O . SER A 1 311 ? 9.633 3.516 -2.465 1 97.94 311 SER A O 1
ATOM 2447 N N . MET A 1 312 ? 9.062 1.792 -3.67 1 98.31 312 MET A N 1
ATOM 2448 C CA . MET A 1 312 ? 8.922 2.623 -4.859 1 98.31 312 MET A CA 1
ATOM 2449 C C . MET A 1 312 ? 7.449 2.904 -5.156 1 98.31 312 MET A C 1
ATOM 2451 O O . MET A 1 312 ? 7.066 3.062 -6.316 1 98.31 312 MET A O 1
ATOM 2455 N N . SER A 1 313 ? 6.676 2.908 -4.117 1 97.56 313 SER A N 1
ATOM 2456 C CA . SER A 1 313 ? 5.254 3.223 -4.211 1 97.56 313 SER A CA 1
ATOM 2457 C C . SER A 1 313 ? 5.035 4.637 -4.742 1 97.56 313 SER A C 1
ATOM 2459 O O . SER A 1 313 ? 3.953 4.957 -5.234 1 97.56 313 SER A O 1
ATOM 2461 N N . CYS A 1 314 ? 6.047 5.488 -4.66 1 96.06 314 CYS A N 1
ATOM 2462 C CA . CYS A 1 314 ? 5.973 6.863 -5.141 1 96.06 314 CYS A CA 1
ATOM 2463 C C . CYS A 1 314 ? 5.656 6.902 -6.629 1 96.06 314 CYS A C 1
ATOM 2465 O O . CYS A 1 314 ? 5.078 7.875 -7.121 1 96.06 314 CYS A O 1
ATOM 2467 N N . ILE A 1 315 ? 5.949 5.848 -7.348 1 96.81 315 ILE A N 1
ATOM 2468 C CA . ILE A 1 315 ? 5.668 5.781 -8.781 1 96.81 315 ILE A CA 1
ATOM 2469 C C . ILE A 1 315 ? 4.164 5.914 -9.016 1 96.81 315 ILE A C 1
ATOM 2471 O O . ILE A 1 315 ? 3.738 6.531 -9.992 1 96.81 315 ILE A O 1
ATOM 2475 N N . ILE A 1 316 ? 3.385 5.414 -8.016 1 95.62 316 ILE A N 1
ATOM 2476 C CA . ILE A 1 316 ? 1.933 5.406 -8.148 1 95.62 316 ILE A CA 1
ATOM 2477 C C . ILE A 1 316 ? 1.339 6.59 -7.391 1 95.62 316 ILE A C 1
ATOM 2479 O O . ILE A 1 316 ? 0.449 7.277 -7.898 1 95.62 316 ILE A O 1
ATOM 2483 N N . PHE A 1 317 ? 1.887 6.926 -6.262 1 94.5 317 PHE A N 1
ATOM 2484 C CA . PHE A 1 317 ? 1.145 7.754 -5.32 1 94.5 317 PHE A CA 1
ATOM 2485 C C . PHE A 1 317 ? 1.748 9.148 -5.238 1 94.5 317 PHE A C 1
ATOM 2487 O O . PHE A 1 317 ? 1.166 10.047 -4.625 1 94.5 317 PHE A O 1
ATOM 2494 N N . ASP A 1 318 ? 2.906 9.305 -5.848 1 92.56 318 ASP A N 1
ATOM 2495 C CA . ASP A 1 318 ? 3.566 10.602 -5.754 1 92.56 318 ASP A CA 1
ATOM 2496 C C . ASP A 1 318 ? 3.961 11.117 -7.137 1 92.56 318 ASP A C 1
ATOM 2498 O O . ASP A 1 318 ? 5.098 10.938 -7.57 1 92.56 318 ASP A O 1
ATOM 2502 N N . PRO A 1 319 ? 3.141 11.875 -7.754 1 87.88 319 PRO A N 1
ATOM 2503 C CA . PRO A 1 319 ? 3.455 12.406 -9.078 1 87.88 319 PRO A CA 1
ATOM 2504 C C . PRO A 1 319 ? 4.707 13.281 -9.086 1 87.88 319 PRO A C 1
ATOM 2506 O O . PRO A 1 319 ? 5.34 13.453 -10.133 1 87.88 319 PRO A O 1
ATOM 2509 N N . ALA A 1 320 ? 5.039 13.789 -7.945 1 84.25 320 ALA A N 1
ATOM 2510 C CA . ALA A 1 320 ? 6.219 14.648 -7.863 1 84.25 320 ALA A CA 1
ATOM 2511 C C . ALA A 1 320 ? 7.504 13.836 -7.977 1 84.25 320 ALA A C 1
ATOM 2513 O O . ALA A 1 320 ? 8.57 14.383 -8.258 1 84.25 320 ALA A O 1
ATOM 2514 N N . HIS A 1 321 ? 7.418 12.555 -7.734 1 88.25 321 HIS A N 1
ATOM 2515 C CA . HIS A 1 321 ? 8.586 11.672 -7.738 1 88.25 321 HIS A CA 1
ATOM 2516 C C . HIS A 1 321 ? 8.242 10.312 -8.336 1 88.25 321 HIS A C 1
ATOM 2518 O O . HIS A 1 321 ? 8.5 9.273 -7.715 1 88.25 321 HIS A O 1
ATOM 2524 N N . CYS A 1 322 ? 7.762 10.336 -9.578 1 90.06 322 CYS A N 1
ATOM 2525 C CA . CYS A 1 322 ? 7.277 9.102 -10.188 1 90.06 322 CYS A CA 1
ATOM 2526 C C . CYS A 1 322 ? 8.266 8.578 -11.219 1 90.06 322 CYS A C 1
ATOM 2528 O O . CYS A 1 322 ? 8.109 7.465 -11.734 1 90.06 322 CYS A O 1
ATOM 2530 N N . LYS A 1 323 ? 9.258 9.32 -11.523 1 93.62 323 LYS A N 1
ATOM 2531 C CA . LYS A 1 323 ? 10.305 8.891 -12.445 1 93.62 323 LYS A CA 1
ATOM 2532 C C . LYS A 1 323 ? 11.617 8.625 -11.711 1 93.62 323 LYS A C 1
ATOM 2534 O O . LYS A 1 323 ? 12.359 9.555 -11.406 1 93.62 323 LYS A O 1
ATOM 2539 N N . LEU A 1 324 ? 11.875 7.426 -11.523 1 96.38 324 LEU A N 1
ATOM 2540 C CA . LEU A 1 324 ? 13.07 7.035 -10.781 1 96.38 324 LEU A CA 1
ATOM 2541 C C . LEU A 1 324 ? 14.234 6.758 -11.727 1 96.38 324 LEU A C 1
ATOM 2543 O O . LEU A 1 324 ? 14.023 6.387 -12.883 1 96.38 324 LEU A O 1
ATOM 2547 N N . GLU A 1 325 ? 15.422 6.945 -11.195 1 96.5 325 GLU A N 1
ATOM 2548 C CA . GLU A 1 325 ? 16.641 6.758 -11.984 1 96.5 325 GLU A CA 1
ATOM 2549 C C . GLU A 1 325 ? 17.609 5.828 -11.273 1 96.5 325 GLU A C 1
ATOM 2551 O O . GLU A 1 325 ? 18.672 6.27 -10.82 1 96.5 325 GLU A O 1
ATOM 2556 N N . PRO A 1 326 ? 17.328 4.551 -11.305 1 98.12 326 PRO A N 1
ATOM 2557 C CA . PRO A 1 326 ? 18.266 3.605 -10.695 1 98.12 326 PRO A CA 1
ATOM 2558 C C . PRO A 1 326 ? 19.625 3.592 -11.406 1 98.12 326 PRO A C 1
ATOM 2560 O O . PRO A 1 326 ? 19.688 3.73 -12.633 1 98.12 326 PRO A O 1
ATOM 2563 N N . TYR A 1 327 ? 20.703 3.381 -10.625 1 97.75 327 TYR A N 1
ATOM 2564 C CA . TYR A 1 327 ? 22.047 3.266 -11.188 1 97.75 327 TYR A CA 1
ATOM 2565 C C . TYR A 1 327 ? 22.844 2.172 -10.484 1 97.75 327 TYR A C 1
ATOM 2567 O O . TYR A 1 327 ? 22.594 1.869 -9.32 1 97.75 327 TYR A O 1
ATOM 2575 N N . PRO A 1 328 ? 23.766 1.525 -11.242 1 97.81 328 PRO A N 1
ATOM 2576 C CA . PRO A 1 328 ? 24.531 0.427 -10.641 1 97.81 328 PRO A CA 1
ATOM 2577 C C . PRO A 1 328 ? 25.422 0.888 -9.484 1 97.81 328 PRO A C 1
ATOM 2579 O O . PRO A 1 328 ? 26.016 1.963 -9.562 1 97.81 328 PRO A O 1
ATOM 2582 N N . HIS A 1 329 ? 25.391 0.096 -8.445 1 96.06 329 HIS A N 1
ATOM 2583 C CA . HIS A 1 329 ? 26.297 0.33 -7.324 1 96.06 329 HIS A CA 1
ATOM 2584 C C . HIS A 1 329 ? 27.75 0.195 -7.758 1 96.06 329 HIS A C 1
ATOM 2586 O O . HIS A 1 329 ? 28.625 0.94 -7.289 1 96.06 329 HIS A O 1
ATOM 2592 N N . ARG A 1 330 ? 28.031 -0.726 -8.609 1 93.62 330 ARG A N 1
ATOM 2593 C CA . ARG A 1 330 ? 29.391 -0.942 -9.102 1 93.62 330 ARG A CA 1
ATOM 2594 C C . ARG A 1 330 ? 29.859 0.232 -9.953 1 93.62 330 ARG A C 1
ATOM 2596 O O . ARG A 1 330 ? 29.047 0.987 -10.484 1 93.62 330 ARG A O 1
ATOM 2603 N N . ALA A 1 331 ? 31.188 0.302 -10.102 1 91.56 331 ALA A N 1
ATOM 2604 C CA . ALA A 1 331 ? 31.75 1.319 -10.984 1 91.56 331 ALA A CA 1
ATOM 2605 C C . ALA A 1 331 ? 31.422 1.02 -12.445 1 91.56 331 ALA A C 1
ATOM 2607 O O . ALA A 1 331 ? 31.5 -0.134 -12.883 1 91.56 331 ALA A O 1
ATOM 2608 N N . VAL A 1 332 ? 30.938 2.055 -13.117 1 92.31 332 VAL A N 1
ATOM 2609 C CA . VAL A 1 332 ? 30.594 1.923 -14.531 1 92.31 332 VAL A CA 1
ATOM 2610 C C . VAL A 1 332 ? 31.547 2.785 -15.367 1 92.31 332 VAL A C 1
ATOM 2612 O O . VAL A 1 332 ? 31.641 3.994 -15.148 1 92.31 332 VAL A O 1
ATOM 2615 N N . LYS A 1 333 ? 32.156 2.082 -16.297 1 91.38 333 LYS A N 1
ATOM 2616 C CA . LYS A 1 333 ? 33 2.828 -17.219 1 91.38 333 LYS A CA 1
ATOM 2617 C C . LYS A 1 333 ? 32.156 3.6 -18.234 1 91.38 333 LYS A C 1
ATOM 2619 O O . LYS A 1 333 ? 31.125 3.121 -18.688 1 91.38 333 LYS A O 1
ATOM 2624 N N . LYS A 1 334 ? 32.688 4.723 -18.625 1 87.5 334 LYS A N 1
ATOM 2625 C CA . LYS A 1 334 ? 32 5.562 -19.594 1 87.5 334 LYS A CA 1
ATOM 2626 C C . LYS A 1 334 ? 31.812 4.82 -20.906 1 87.5 334 LYS A C 1
ATOM 2628 O O . LYS A 1 334 ? 30.812 5.043 -21.609 1 87.5 334 LYS A O 1
ATOM 2633 N N . SER A 1 335 ? 32.688 3.938 -21.172 1 92.19 335 SER A N 1
ATOM 2634 C CA . SER A 1 335 ? 32.656 3.238 -22.453 1 92.19 335 SER A CA 1
ATOM 2635 C C . SER A 1 335 ? 31.812 1.98 -22.391 1 92.19 335 SER A C 1
ATOM 2637 O O . SER A 1 335 ? 31.562 1.333 -23.406 1 92.19 335 SER A O 1
ATOM 2639 N N . GLU A 1 336 ? 31.281 1.815 -21.234 1 93.75 336 GLU A N 1
ATOM 2640 C CA . GLU A 1 336 ? 30.484 0.605 -21.094 1 93.75 336 GLU A CA 1
ATOM 2641 C C . GLU A 1 336 ? 29.172 0.726 -21.859 1 93.75 336 GLU A C 1
ATOM 2643 O O . GLU A 1 336 ? 28.453 1.712 -21.719 1 93.75 336 GLU A O 1
ATOM 2648 N N . PRO A 1 337 ? 28.922 -0.197 -22.719 1 94.88 337 PRO A N 1
ATOM 2649 C CA . PRO A 1 337 ? 27.672 -0.139 -23.5 1 94.88 337 PRO A CA 1
ATOM 2650 C C . PRO A 1 337 ? 26.422 -0.152 -22.625 1 94.88 337 PRO A C 1
ATOM 2652 O O . PRO A 1 337 ? 26.406 -0.812 -21.594 1 94.88 337 PRO A O 1
ATOM 2655 N N . ARG A 1 338 ? 25.453 0.57 -23.141 1 96 338 ARG A N 1
ATOM 2656 C CA . ARG A 1 338 ? 24.156 0.613 -22.469 1 96 338 ARG A CA 1
ATOM 2657 C C . ARG A 1 338 ? 23.078 -0.05 -23.328 1 96 338 ARG A C 1
ATOM 2659 O O . ARG A 1 338 ? 23.188 -0.066 -24.547 1 96 338 ARG A O 1
ATOM 2666 N N . TYR A 1 339 ? 22.109 -0.562 -22.656 1 95.31 339 TYR A N 1
ATOM 2667 C CA . TYR A 1 339 ? 21.047 -1.289 -23.344 1 95.31 339 TYR A CA 1
ATOM 2668 C C . TYR A 1 339 ? 19.672 -0.777 -22.906 1 95.31 339 TYR A C 1
ATOM 2670 O O . TYR A 1 339 ? 19.484 -0.426 -21.734 1 95.31 339 TYR A O 1
ATOM 2678 N N . ARG A 1 340 ? 18.734 -0.713 -23.875 1 95.75 340 ARG A N 1
ATOM 2679 C CA . ARG A 1 340 ? 17.344 -0.425 -23.531 1 95.75 340 ARG A CA 1
ATOM 2680 C C . ARG A 1 340 ? 16.781 -1.512 -22.625 1 95.75 340 ARG A C 1
ATOM 2682 O O . ARG A 1 340 ? 16.828 -2.697 -22.953 1 95.75 340 ARG A O 1
ATOM 2689 N N . SER A 1 341 ? 16.219 -1.058 -21.469 1 97 341 SER A N 1
ATOM 2690 C CA . SER A 1 341 ? 15.867 -2.051 -20.469 1 97 341 SER A CA 1
ATOM 2691 C C . SER A 1 341 ? 14.531 -1.717 -19.812 1 97 341 SER A C 1
ATOM 2693 O O . SER A 1 341 ? 14.141 -0.548 -19.734 1 97 341 SER A O 1
ATOM 2695 N N . VAL A 1 342 ? 13.781 -2.762 -19.469 1 97.5 342 VAL A N 1
ATOM 2696 C CA . VAL A 1 342 ? 12.648 -2.674 -18.547 1 97.5 342 VAL A CA 1
ATOM 2697 C C . VAL A 1 342 ? 13.055 -3.215 -17.172 1 97.5 342 VAL A C 1
ATOM 2699 O O . VAL A 1 342 ? 13.625 -4.301 -17.078 1 97.5 342 VAL A O 1
ATOM 2702 N N . ILE A 1 343 ? 12.828 -2.445 -16.156 1 98.62 343 ILE A N 1
ATOM 2703 C CA . ILE A 1 343 ? 13.094 -2.902 -14.797 1 98.62 343 ILE A CA 1
ATOM 2704 C C . ILE A 1 343 ? 11.773 -3.178 -14.078 1 98.62 343 ILE A C 1
ATOM 2706 O O . ILE A 1 343 ? 10.906 -2.301 -14 1 98.62 343 ILE A O 1
ATOM 2710 N N . TRP A 1 344 ? 11.641 -4.422 -13.625 1 98.44 344 TRP A N 1
ATOM 2711 C CA . TRP A 1 344 ? 10.438 -4.883 -12.938 1 98.44 344 TRP A CA 1
ATOM 2712 C C . TRP A 1 344 ? 10.695 -5.039 -11.445 1 98.44 344 TRP A C 1
ATOM 2714 O O . TRP A 1 344 ? 11.812 -5.359 -11.023 1 98.44 344 TRP A O 1
ATOM 2724 N N . GLY A 1 345 ? 9.594 -4.773 -10.648 1 98.25 345 GLY A N 1
ATOM 2725 C CA . GLY A 1 345 ? 9.633 -5.172 -9.25 1 98.25 345 GLY A CA 1
ATOM 2726 C C . GLY A 1 345 ? 9.43 -6.66 -9.047 1 98.25 345 GLY A C 1
ATOM 2727 O O . GLY A 1 345 ? 9.273 -7.406 -10.016 1 98.25 345 GLY A O 1
ATOM 2728 N N . PRO A 1 346 ? 9.398 -7.074 -7.832 1 97.75 346 PRO A N 1
ATOM 2729 C CA . PRO A 1 346 ? 9.484 -8.508 -7.539 1 97.75 346 PRO A CA 1
ATOM 2730 C C . PRO A 1 346 ? 8.125 -9.203 -7.547 1 97.75 346 PRO A C 1
ATOM 2732 O O . PRO A 1 346 ? 8.055 -10.43 -7.527 1 97.75 346 PRO A O 1
ATOM 2735 N N . THR A 1 347 ? 7.031 -8.469 -7.555 1 97.81 347 THR A N 1
ATOM 2736 C CA . THR A 1 347 ? 5.73 -9.109 -7.375 1 97.81 347 THR A CA 1
ATOM 2737 C C . THR A 1 347 ? 5.254 -9.742 -8.68 1 97.81 347 THR A C 1
ATOM 2739 O O . THR A 1 347 ? 5.879 -9.57 -9.727 1 97.81 347 THR A O 1
ATOM 2742 N N . CYS A 1 348 ? 4.141 -10.469 -8.625 1 96.38 348 CYS A N 1
ATOM 2743 C CA . CYS A 1 348 ? 3.586 -11.148 -9.789 1 96.38 348 CYS A CA 1
ATOM 2744 C C . CYS A 1 348 ? 2.721 -10.211 -10.617 1 96.38 348 CYS A C 1
ATOM 2746 O O . CYS A 1 348 ? 2.199 -10.594 -11.664 1 96.38 348 CYS A O 1
ATOM 2748 N N . ASP A 1 349 ? 2.621 -9 -10.133 1 96.06 349 ASP A N 1
ATOM 2749 C CA . ASP A 1 349 ? 1.749 -8.039 -10.805 1 96.06 349 ASP A CA 1
ATOM 2750 C C . ASP A 1 349 ? 2.525 -7.211 -11.828 1 96.06 349 ASP A C 1
ATOM 2752 O O . ASP A 1 349 ? 3.609 -6.703 -11.531 1 96.06 349 ASP A O 1
ATOM 2756 N N . SER A 1 350 ? 1.91 -7.008 -12.953 1 95.06 350 SER A N 1
ATOM 2757 C CA . SER A 1 350 ? 2.57 -6.277 -14.031 1 95.06 350 SER A CA 1
ATOM 2758 C C . SER A 1 350 ? 2.578 -4.773 -13.758 1 95.06 350 SER A C 1
ATOM 2760 O O . SER A 1 350 ? 3.311 -4.023 -14.406 1 95.06 350 SER A O 1
ATOM 2762 N N . ILE A 1 351 ? 1.825 -4.324 -12.773 1 95.25 351 ILE A N 1
ATOM 2763 C CA . ILE A 1 351 ? 1.867 -2.93 -12.352 1 95.25 351 ILE A CA 1
ATOM 2764 C C . ILE A 1 351 ? 3.205 -2.635 -11.672 1 95.25 351 ILE A C 1
ATOM 2766 O O . ILE A 1 351 ? 3.635 -1.48 -11.617 1 95.25 351 ILE A O 1
ATOM 2770 N N . ASP A 1 352 ? 3.826 -3.65 -11.227 1 97.56 352 ASP A N 1
ATOM 2771 C CA . ASP A 1 352 ? 5.102 -3.52 -10.523 1 97.56 352 ASP A CA 1
ATOM 2772 C C . ASP A 1 352 ? 6.246 -3.291 -11.508 1 97.56 352 ASP A C 1
ATOM 2774 O O . ASP A 1 352 ? 7.168 -4.105 -11.594 1 97.56 352 ASP A O 1
ATOM 2778 N N . LYS A 1 353 ? 6.164 -2.246 -12.258 1 98.19 353 LYS A N 1
ATOM 2779 C CA . LYS A 1 353 ? 7.133 -1.812 -13.258 1 98.19 353 LYS A CA 1
ATOM 2780 C C . LYS A 1 353 ? 7.824 -0.521 -12.82 1 98.19 353 LYS A C 1
ATOM 2782 O O . LYS A 1 353 ? 7.168 0.494 -12.586 1 98.19 353 LYS A O 1
ATOM 2787 N N . ILE A 1 354 ? 9.125 -0.488 -12.719 1 98.56 354 ILE A N 1
ATOM 2788 C CA . ILE A 1 354 ? 9.891 0.667 -12.258 1 98.56 354 ILE A CA 1
ATOM 2789 C C . ILE A 1 354 ? 10.219 1.573 -13.445 1 98.56 354 ILE A C 1
ATOM 2791 O O . ILE A 1 354 ? 10.086 2.797 -13.352 1 98.56 354 ILE A O 1
ATOM 2795 N N . THR A 1 355 ? 10.688 0.922 -14.469 1 97.62 355 THR A N 1
ATOM 2796 C CA . THR A 1 355 ? 10.984 1.663 -15.688 1 97.62 355 THR A CA 1
ATOM 2797 C C . THR A 1 355 ? 10.422 0.944 -16.906 1 97.62 355 THR A C 1
ATOM 2799 O O . THR A 1 355 ? 10.406 -0.288 -16.953 1 97.62 355 THR A O 1
ATOM 2802 N N . GLU A 1 356 ? 10 1.684 -17.844 1 94.56 356 GLU A N 1
ATOM 2803 C CA . GLU A 1 356 ? 9.453 1.13 -19.078 1 94.56 356 GLU A CA 1
ATOM 2804 C C . GLU A 1 356 ? 10.523 1.025 -20.156 1 94.56 356 GLU A C 1
ATOM 2806 O O . GLU A 1 356 ? 10.516 0.079 -20.953 1 94.56 356 GLU A O 1
ATOM 2811 N N . SER A 1 357 ? 11.242 2.004 -20.297 1 94.62 357 SER A N 1
ATOM 2812 C CA . SER A 1 357 ? 12.352 2.117 -21.25 1 94.62 357 SER A CA 1
ATOM 2813 C C . SER A 1 357 ? 13.5 2.93 -20.656 1 94.62 357 SER A C 1
ATOM 2815 O O . SER A 1 357 ? 13.445 4.16 -20.625 1 94.62 357 SER A O 1
ATOM 2817 N N . TYR A 1 358 ? 14.469 2.24 -20.172 1 96.5 358 TYR A N 1
ATOM 2818 C CA . TYR A 1 358 ? 15.57 2.836 -19.422 1 96.5 358 TYR A CA 1
ATOM 2819 C C . TYR A 1 358 ? 16.906 2.348 -19.969 1 96.5 358 TYR A C 1
ATOM 2821 O O . TYR A 1 358 ? 17.125 1.144 -20.109 1 96.5 358 TYR A O 1
ATOM 2829 N N . TRP A 1 359 ? 17.75 3.275 -20.328 1 96.44 359 TRP A N 1
ATOM 2830 C CA . TRP A 1 359 ? 19.078 2.908 -20.828 1 96.44 359 TRP A CA 1
ATOM 2831 C C . TRP A 1 359 ? 20.062 2.756 -19.672 1 96.44 359 TRP A C 1
ATOM 2833 O O . TRP A 1 359 ? 20.375 3.725 -18.984 1 96.44 359 TRP A O 1
ATOM 2843 N N . ILE A 1 360 ? 20.594 1.586 -19.547 1 97.38 360 ILE A N 1
ATOM 2844 C CA . ILE A 1 360 ? 21.484 1.249 -18.438 1 97.38 360 ILE A CA 1
ATOM 2845 C C . ILE A 1 360 ? 22.484 0.195 -18.875 1 97.38 360 ILE A C 1
ATOM 2847 O O . ILE A 1 360 ? 22.234 -0.556 -19.828 1 97.38 360 ILE A O 1
ATOM 2851 N N . PRO A 1 361 ? 23.719 0.206 -18.234 1 97.44 361 PRO A N 1
ATOM 2852 C CA . PRO A 1 361 ? 24.641 -0.889 -18.547 1 97.44 361 PRO A CA 1
ATOM 2853 C C . PRO A 1 361 ? 24.062 -2.264 -18.25 1 97.44 361 PRO A C 1
ATOM 2855 O O . PRO A 1 361 ? 23.125 -2.373 -17.453 1 97.44 361 PRO A O 1
ATOM 2858 N N . GLU A 1 362 ? 24.594 -3.242 -18.922 1 96.62 362 GLU A N 1
ATOM 2859 C CA . GLU A 1 362 ? 24.094 -4.59 -18.656 1 96.62 362 GLU A CA 1
ATOM 2860 C C . GLU A 1 362 ? 24.234 -4.961 -17.188 1 96.62 362 GLU A C 1
ATOM 2862 O O . GLU A 1 362 ? 25.281 -4.723 -16.578 1 96.62 362 GLU A O 1
ATOM 2867 N N . LEU A 1 363 ? 23.172 -5.438 -16.703 1 97.5 363 LEU A N 1
ATOM 2868 C CA . LEU A 1 363 ? 23.156 -5.906 -15.32 1 97.5 363 LEU A CA 1
ATOM 2869 C C . LEU A 1 363 ? 23.156 -7.434 -15.266 1 97.5 363 LEU A C 1
ATOM 2871 O O . LEU A 1 363 ? 22.703 -8.086 -16.203 1 97.5 363 LEU A O 1
ATOM 2875 N N . TYR A 1 364 ? 23.656 -7.91 -14.203 1 95.62 364 TYR A N 1
ATOM 2876 C CA . TYR A 1 364 ? 23.672 -9.344 -13.953 1 95.62 364 TYR A CA 1
ATOM 2877 C C . TYR A 1 364 ? 23.016 -9.672 -12.617 1 95.62 364 TYR A C 1
ATOM 2879 O O . TYR A 1 364 ? 22.938 -8.82 -11.727 1 95.62 364 TYR A O 1
ATOM 2887 N N . VAL A 1 365 ? 22.453 -10.891 -12.555 1 95.12 365 VAL A N 1
ATOM 2888 C CA . VAL A 1 365 ? 21.891 -11.336 -11.289 1 95.12 365 VAL A CA 1
ATOM 2889 C C . VAL A 1 365 ? 22.922 -11.18 -10.172 1 95.12 365 VAL A C 1
ATOM 2891 O O . VAL A 1 365 ? 24.062 -11.602 -10.32 1 95.12 365 VAL A O 1
ATOM 2894 N N . GLY A 1 366 ? 22.484 -10.508 -9.055 1 93.44 366 GLY A N 1
ATOM 2895 C CA . GLY A 1 366 ? 23.391 -10.258 -7.949 1 93.44 366 GLY A CA 1
ATOM 2896 C C . GLY A 1 366 ? 23.875 -8.828 -7.887 1 93.44 366 GLY A C 1
ATOM 2897 O O . GLY A 1 366 ? 24.344 -8.367 -6.84 1 93.44 366 GLY A O 1
ATOM 2898 N N . ASP A 1 367 ? 23.812 -8.117 -9.039 1 95.56 367 ASP A N 1
ATOM 2899 C CA . ASP A 1 367 ? 24.172 -6.703 -9.031 1 95.56 367 ASP A CA 1
ATOM 2900 C C . ASP A 1 367 ? 23.25 -5.906 -8.109 1 95.56 367 ASP A C 1
ATOM 2902 O O . ASP A 1 367 ? 22.125 -6.312 -7.848 1 95.56 367 ASP A O 1
ATOM 2906 N N . TRP A 1 368 ? 23.828 -4.859 -7.613 1 97 368 TRP A N 1
ATOM 2907 C CA . TRP A 1 368 ? 23.047 -3.941 -6.801 1 97 368 TRP A CA 1
ATOM 2908 C C . TRP A 1 368 ? 22.812 -2.623 -7.531 1 97 368 TRP A C 1
ATOM 2910 O O . TRP A 1 368 ? 23.703 -2.127 -8.227 1 97 368 TRP A O 1
ATOM 2920 N N . LEU A 1 369 ? 21.594 -2.135 -7.402 1 98.25 369 LEU A N 1
ATOM 2921 C CA . LEU A 1 369 ? 21.219 -0.814 -7.898 1 98.25 369 LEU A CA 1
ATOM 2922 C C . LEU A 1 369 ? 20.922 0.134 -6.742 1 98.25 369 LEU A C 1
ATOM 2924 O O . LEU A 1 369 ? 20.422 -0.291 -5.699 1 98.25 369 LEU A O 1
ATOM 2928 N N . LEU A 1 370 ? 21.234 1.38 -6.969 1 98.25 370 LEU A N 1
ATOM 2929 C CA . LEU A 1 370 ? 20.922 2.43 -6.004 1 98.25 370 LEU A CA 1
ATOM 2930 C C . LEU A 1 370 ? 19.922 3.424 -6.586 1 98.25 370 LEU A C 1
ATOM 2932 O O . LEU A 1 370 ? 19.906 3.672 -7.793 1 98.25 370 LEU A O 1
ATOM 2936 N N . ILE A 1 371 ? 19.047 3.9 -5.777 1 97.88 371 ILE A N 1
ATOM 2937 C CA . ILE A 1 371 ? 18.094 4.957 -6.109 1 97.88 371 ILE A CA 1
ATOM 2938 C C . ILE A 1 371 ? 18.141 6.051 -5.047 1 97.88 371 ILE A C 1
ATOM 2940 O O . ILE A 1 371 ? 17.891 5.789 -3.867 1 97.88 371 ILE A O 1
ATOM 2944 N N . ASP A 1 372 ? 18.391 7.262 -5.484 1 95.94 372 ASP A N 1
ATOM 2945 C CA . ASP A 1 372 ? 18.5 8.398 -4.574 1 95.94 372 ASP A CA 1
ATOM 2946 C C . ASP A 1 372 ? 17.141 9.055 -4.359 1 95.94 372 ASP A C 1
ATOM 2948 O O . ASP A 1 372 ? 16.172 8.742 -5.059 1 95.94 372 ASP A O 1
ATOM 2952 N N . ASN A 1 373 ? 17.031 9.883 -3.328 1 95 373 ASN A N 1
ATOM 2953 C CA . ASN A 1 373 ? 15.875 10.734 -3.053 1 95 373 ASN A CA 1
ATOM 2954 C C . ASN A 1 373 ? 14.633 9.914 -2.756 1 95 373 ASN A C 1
ATOM 2956 O O . ASN A 1 373 ? 13.562 10.172 -3.312 1 95 373 ASN A O 1
ATOM 2960 N N . MET A 1 374 ? 14.812 8.922 -1.919 1 96.88 374 MET A N 1
ATOM 2961 C CA . MET A 1 374 ? 13.719 7.992 -1.644 1 96.88 374 MET A CA 1
ATOM 2962 C C . MET A 1 374 ? 13.164 8.211 -0.242 1 96.88 374 MET A C 1
ATOM 2964 O O . MET A 1 374 ? 12.625 7.285 0.37 1 96.88 374 MET A O 1
ATOM 2968 N N . GLY A 1 375 ? 13.219 9.438 0.211 1 96.5 375 GLY A N 1
ATOM 2969 C CA . GLY A 1 375 ? 12.812 9.664 1.589 1 96.5 375 GLY A CA 1
ATOM 2970 C C . GLY A 1 375 ? 11.359 10.086 1.72 1 96.5 375 GLY A C 1
ATOM 2971 O O . GLY A 1 375 ? 10.75 9.898 2.773 1 96.5 375 GLY A O 1
ATOM 2972 N N . ALA A 1 376 ? 10.789 10.68 0.727 1 95.81 376 ALA A N 1
ATOM 2973 C CA . ALA A 1 376 ? 9.453 11.25 0.831 1 95.81 376 ALA A CA 1
ATOM 2974 C C . ALA A 1 376 ? 8.406 10.32 0.219 1 95.81 376 ALA A C 1
ATOM 2976 O O . ALA A 1 376 ? 8.492 9.977 -0.963 1 95.81 376 ALA A O 1
ATOM 2977 N N . TYR A 1 377 ? 7.398 9.953 1.062 1 95.25 377 TYR A N 1
ATOM 2978 C CA . TYR A 1 377 ? 6.23 9.195 0.627 1 95.25 377 TYR A CA 1
ATOM 2979 C C . TYR A 1 377 ? 6.641 7.871 -0.002 1 95.25 377 TYR A C 1
ATOM 2981 O O . TYR A 1 377 ? 6.133 7.496 -1.062 1 95.25 377 TYR A O 1
ATOM 2989 N N . THR A 1 378 ? 7.621 7.227 0.548 1 95.88 378 THR A N 1
ATOM 2990 C CA . THR A 1 378 ? 8.086 5.898 0.166 1 95.88 378 THR A CA 1
ATOM 2991 C C . THR A 1 378 ? 7.934 4.918 1.324 1 95.88 378 THR A C 1
ATOM 2993 O O . THR A 1 378 ? 6.938 4.199 1.408 1 95.88 378 THR A O 1
ATOM 2996 N N . VAL A 1 379 ? 8.68 5.242 2.43 1 94.69 379 VAL A N 1
ATOM 2997 C CA . VAL A 1 379 ? 8.672 4.379 3.604 1 94.69 379 VAL A CA 1
ATOM 2998 C C . VAL A 1 379 ? 7.281 4.383 4.238 1 94.69 379 VAL A C 1
ATOM 3000 O O . VAL A 1 379 ? 6.84 3.369 4.785 1 94.69 379 VAL A O 1
ATOM 3003 N N . SER A 1 380 ? 6.59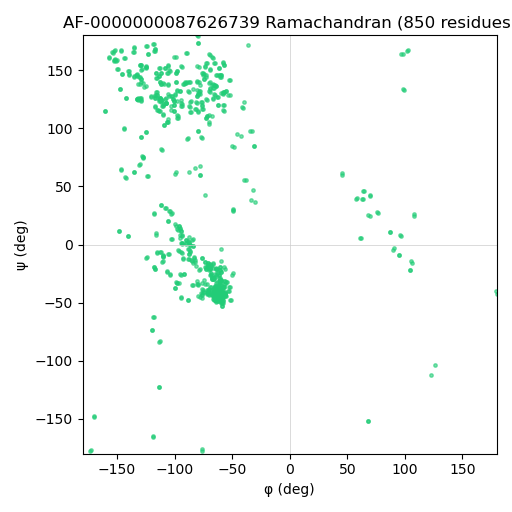8 5.449 4.098 1 96.44 380 SER A N 1
ATOM 3004 C CA . SER A 1 380 ? 5.309 5.609 4.766 1 96.44 380 SER A CA 1
ATOM 3005 C C . SER A 1 380 ? 4.188 4.961 3.963 1 96.44 380 SER A C 1
ATOM 3007 O O . SER A 1 380 ? 3.062 4.828 4.449 1 96.44 380 SER A O 1
ATOM 3009 N N . VAL A 1 381 ? 4.449 4.566 2.744 1 96.75 381 VAL A N 1
ATOM 3010 C CA . VAL A 1 381 ? 3.447 3.971 1.867 1 96.75 381 VAL A CA 1
ATOM 3011 C C . VAL A 1 381 ? 3.965 2.643 1.319 1 96.75 381 VAL A C 1
ATOM 3013 O O . VAL A 1 381 ? 4.34 2.551 0.147 1 96.75 381 VAL A O 1
ATOM 3016 N N . THR A 1 382 ? 4 1.618 2.062 1 96.62 382 THR A N 1
ATOM 3017 C CA . THR A 1 382 ? 4.523 0.321 1.651 1 96.62 382 THR A CA 1
ATOM 3018 C C . THR A 1 382 ? 3.561 -0.798 2.035 1 96.62 382 THR A C 1
ATOM 3020 O O . THR A 1 382 ? 2.812 -0.675 3.006 1 96.62 382 THR A O 1
ATOM 3023 N N . THR A 1 383 ? 3.514 -1.799 1.224 1 96.69 383 THR A N 1
ATOM 3024 C CA . THR A 1 383 ? 2.785 -3.031 1.503 1 96.69 383 THR A CA 1
ATOM 3025 C C . THR A 1 383 ? 3.734 -4.223 1.545 1 96.69 383 THR A C 1
ATOM 3027 O O . THR A 1 383 ? 4.93 -4.082 1.284 1 96.69 383 THR A O 1
ATOM 3030 N N . ASP A 1 384 ? 3.229 -5.355 1.938 1 94.81 384 ASP A N 1
ATOM 3031 C CA . ASP A 1 384 ? 3.943 -6.625 1.838 1 94.81 384 ASP A CA 1
ATOM 3032 C C . ASP A 1 384 ? 3.289 -7.543 0.806 1 94.81 384 ASP A C 1
ATOM 3034 O O . ASP A 1 384 ? 3.27 -8.766 0.978 1 94.81 384 ASP A O 1
ATOM 3038 N N . PHE A 1 385 ? 2.787 -6.98 -0.181 1 97.5 385 PHE A N 1
ATOM 3039 C CA . PHE A 1 385 ? 2.098 -7.727 -1.229 1 97.5 385 PHE A CA 1
ATOM 3040 C C . PHE A 1 385 ? 2.973 -8.859 -1.753 1 97.5 385 PHE A C 1
ATOM 3042 O O . PHE A 1 385 ? 4.188 -8.695 -1.894 1 97.5 385 PHE A O 1
ATOM 3049 N N . ASN A 1 386 ? 2.4 -10.008 -2.059 1 97.19 386 ASN A N 1
ATOM 3050 C CA . ASN A 1 386 ? 3.059 -11.227 -2.518 1 97.19 386 ASN A CA 1
ATOM 3051 C C . ASN A 1 386 ? 4.043 -11.758 -1.478 1 97.19 386 ASN A C 1
ATOM 3053 O O . ASN A 1 386 ? 4.789 -12.703 -1.748 1 97.19 386 ASN A O 1
ATOM 3057 N N . GLY A 1 387 ? 4.059 -11.125 -0.307 1 95.5 387 GLY A N 1
ATOM 3058 C CA . GLY A 1 387 ? 4.906 -11.609 0.769 1 95.5 387 GLY A CA 1
ATOM 3059 C C . GLY A 1 387 ? 6.316 -11.047 0.715 1 95.5 387 GLY A C 1
ATOM 3060 O O . GLY A 1 387 ? 7.199 -11.5 1.444 1 95.5 387 GLY A O 1
ATOM 3061 N N . PHE A 1 388 ? 6.535 -10.102 -0.085 1 95.12 388 PHE A N 1
ATOM 3062 C CA . PHE A 1 388 ? 7.867 -9.523 -0.167 1 95.12 388 PHE A CA 1
ATOM 3063 C C . PHE A 1 388 ? 8.094 -8.523 0.964 1 95.12 388 PHE A C 1
ATOM 3065 O O . PHE A 1 388 ? 7.211 -7.723 1.276 1 95.12 388 PHE A O 1
ATOM 3072 N N . GLU A 1 389 ? 9.242 -8.57 1.485 1 89.62 389 GLU A N 1
ATOM 3073 C CA . GLU A 1 389 ? 9.562 -7.809 2.693 1 89.62 389 GLU A CA 1
ATOM 3074 C C . GLU A 1 389 ? 9.836 -6.344 2.369 1 89.62 389 GLU A C 1
ATOM 3076 O O . GLU A 1 389 ? 10.336 -6.027 1.288 1 89.62 389 GLU A O 1
ATOM 3081 N N . LYS A 1 390 ? 9.578 -5.562 3.363 1 94.12 390 LYS A N 1
ATOM 3082 C CA . LYS A 1 390 ? 9.914 -4.145 3.281 1 94.12 390 LYS A CA 1
ATOM 3083 C C . LYS A 1 390 ? 11.422 -3.93 3.404 1 94.12 390 LYS A C 1
ATOM 3085 O O . LYS A 1 390 ? 12.117 -4.715 4.051 1 94.12 390 LYS A O 1
ATOM 3090 N N . ALA A 1 391 ? 11.875 -2.855 2.826 1 96.25 391 ALA A N 1
ATOM 3091 C CA . ALA A 1 391 ? 13.297 -2.523 2.91 1 96.25 391 ALA A CA 1
ATOM 3092 C C . ALA A 1 391 ? 13.695 -2.191 4.344 1 96.25 391 ALA A C 1
ATOM 3094 O O . ALA A 1 391 ? 12.969 -1.491 5.055 1 96.25 391 ALA A O 1
ATOM 3095 N N . HIS A 1 392 ? 14.805 -2.742 4.758 1 94.38 392 HIS A N 1
ATOM 3096 C CA . HIS A 1 392 ? 15.375 -2.365 6.051 1 94.38 392 HIS A CA 1
ATOM 3097 C C . HIS A 1 392 ? 15.977 -0.964 6 1 94.38 392 HIS A C 1
ATOM 3099 O O . HIS A 1 392 ? 16.531 -0.562 4.98 1 94.38 392 HIS A O 1
ATOM 3105 N N . ILE A 1 393 ? 15.859 -0.237 7.082 1 96.31 393 ILE A N 1
ATOM 3106 C CA . ILE A 1 393 ? 16.391 1.124 7.105 1 96.31 393 ILE A CA 1
ATOM 3107 C C . ILE A 1 393 ? 17.594 1.193 8.023 1 96.31 393 ILE A C 1
ATOM 3109 O O . ILE A 1 393 ? 17.5 0.905 9.219 1 96.31 393 ILE A O 1
ATOM 3113 N N . TYR A 1 394 ? 18.719 1.551 7.488 1 94.88 394 TYR A N 1
ATOM 3114 C CA . TYR A 1 394 ? 19.938 1.8 8.25 1 94.88 394 TYR A CA 1
ATOM 3115 C C . TYR A 1 394 ? 20.172 3.295 8.438 1 94.88 394 TYR A C 1
ATOM 3117 O O . TYR A 1 394 ? 20.25 4.047 7.465 1 94.88 394 TYR A O 1
ATOM 3125 N N . THR A 1 395 ? 20.312 3.666 9.68 1 96.19 395 THR A N 1
ATOM 3126 C CA . THR A 1 395 ? 20.469 5.074 10.016 1 96.19 395 THR A CA 1
ATOM 3127 C C . THR A 1 395 ? 21.953 5.418 10.219 1 96.19 395 THR A C 1
ATOM 3129 O O . THR A 1 395 ? 22.672 4.711 10.93 1 96.19 395 THR A O 1
ATOM 3132 N N . VAL A 1 396 ? 22.359 6.52 9.578 1 95.5 396 VAL A N 1
ATOM 3133 C CA . VAL A 1 396 ? 23.75 6.934 9.664 1 95.5 396 VAL A CA 1
ATOM 3134 C C . VAL A 1 396 ? 23.828 8.406 10.039 1 95.5 396 VAL A C 1
ATOM 3136 O O . VAL A 1 396 ? 22.953 9.195 9.68 1 95.5 396 VAL A O 1
ATOM 3139 N N . VAL A 1 397 ? 24.828 8.734 10.828 1 94.94 397 VAL A N 1
ATOM 3140 C CA . VAL A 1 397 ? 25.125 10.117 11.188 1 94.94 397 VAL A CA 1
ATOM 3141 C C . VAL A 1 397 ? 26.641 10.305 11.328 1 94.94 397 VAL A C 1
ATOM 3143 O O . VAL A 1 397 ? 27.344 9.367 11.695 1 94.94 397 VAL A O 1
ATOM 3146 N N . THR A 1 398 ? 27.141 11.445 11 1 93.56 398 THR A N 1
ATOM 3147 C CA . THR A 1 398 ? 28.562 11.703 11.203 1 93.56 398 THR A CA 1
ATOM 3148 C C . THR A 1 398 ? 28.875 11.867 12.688 1 93.56 398 THR A C 1
ATOM 3150 O O . THR A 1 398 ? 28 12.234 13.477 1 93.56 398 THR A O 1
ATOM 3153 N N . ALA A 1 399 ? 30.109 11.617 13.016 1 90.62 399 ALA A N 1
ATOM 3154 C CA . ALA A 1 399 ? 30.562 11.797 14.391 1 90.62 399 ALA A CA 1
ATOM 3155 C C . ALA A 1 399 ? 30.375 13.234 14.844 1 90.62 399 ALA A C 1
ATOM 3157 O O . ALA A 1 399 ? 30.031 13.484 16 1 90.62 399 ALA A O 1
ATOM 3158 N N . GLU A 1 400 ? 30.641 14.086 14.016 1 91.81 400 GLU A N 1
ATOM 3159 C CA . GLU A 1 400 ? 30.5 15.5 14.328 1 91.81 400 GLU A CA 1
ATOM 3160 C C . GLU A 1 400 ? 29.062 15.836 14.727 1 91.81 400 GLU A C 1
ATOM 3162 O O . GLU A 1 400 ? 28.828 16.453 15.766 1 91.81 400 GLU A O 1
ATOM 3167 N N . THR A 1 401 ? 28.141 15.469 13.906 1 92.88 401 THR A N 1
ATOM 3168 C CA . THR A 1 401 ? 26.734 15.727 14.18 1 92.88 401 THR A CA 1
ATOM 3169 C C . THR A 1 401 ? 26.281 14.984 15.43 1 92.88 401 THR A C 1
ATOM 3171 O O . THR A 1 401 ? 25.516 15.531 16.234 1 92.88 401 THR A O 1
ATOM 3174 N N . TRP A 1 402 ? 26.766 13.797 15.609 1 90.94 402 TRP A N 1
ATOM 3175 C CA . TRP A 1 402 ? 26.453 12.969 16.766 1 90.94 402 TRP A CA 1
ATOM 3176 C C . TRP A 1 402 ? 26.828 13.68 18.062 1 90.94 402 TRP A C 1
ATOM 3178 O O . TRP A 1 402 ? 26.047 13.727 19.016 1 90.94 402 TRP A O 1
ATOM 3188 N N . LEU A 1 403 ? 27.953 14.234 18.047 1 90.12 403 LEU A N 1
ATOM 3189 C CA . LEU A 1 403 ? 28.469 14.914 19.234 1 90.12 403 LEU A CA 1
ATOM 3190 C C . LEU A 1 403 ? 27.797 16.281 19.406 1 90.12 403 LEU A C 1
ATOM 3192 O O . LEU A 1 403 ? 27.406 16.641 20.516 1 90.12 403 LEU A O 1
ATOM 3196 N N . ALA A 1 404 ? 27.672 16.906 18.312 1 90.88 404 ALA A N 1
ATOM 3197 C CA . ALA A 1 404 ? 27.141 18.266 18.359 1 90.88 404 ALA A CA 1
ATOM 3198 C C . ALA A 1 404 ? 25.719 18.281 18.891 1 90.88 404 ALA A C 1
ATOM 3200 O O . ALA A 1 404 ? 25.328 19.188 19.609 1 90.88 404 ALA A O 1
ATOM 3201 N N . LEU A 1 405 ? 24.938 17.297 18.578 1 91.25 405 LEU A N 1
ATOM 3202 C CA . LEU A 1 405 ? 23.516 17.281 18.953 1 91.25 405 LEU A CA 1
ATOM 3203 C C . LEU A 1 405 ? 23.281 16.359 20.141 1 91.25 405 LEU A C 1
ATOM 3205 O O . LEU A 1 405 ? 22.141 16.156 20.562 1 91.25 405 LEU A O 1
ATOM 3209 N N . ASN A 1 406 ? 24.328 15.844 20.672 1 88.12 406 ASN A N 1
ATOM 3210 C CA . ASN A 1 406 ? 24.234 14.93 21.797 1 88.12 406 ASN A CA 1
ATOM 3211 C C . ASN A 1 406 ? 23.141 13.891 21.578 1 88.12 406 ASN A C 1
ATOM 3213 O O . ASN A 1 406 ? 22.234 13.766 22.406 1 88.12 406 ASN A O 1
ATOM 3217 N N . LEU A 1 407 ? 23.312 13.125 20.547 1 85 407 LEU A N 1
ATOM 3218 C CA . LEU A 1 407 ? 22.266 12.188 20.109 1 85 407 LEU A CA 1
ATOM 3219 C C . LEU A 1 407 ? 22.359 10.883 20.891 1 85 407 LEU A C 1
ATOM 3221 O O . LEU A 1 407 ? 21.547 9.977 20.672 1 85 407 LEU A O 1
ATOM 3225 N N . SER A 1 408 ? 23.172 10.703 21.828 1 79.5 408 SER A N 1
ATOM 3226 C CA . SER A 1 408 ? 23.453 9.453 22.531 1 79.5 408 SER A CA 1
ATOM 3227 C C . SER A 1 408 ? 22.25 9.016 23.375 1 79.5 408 SER A C 1
ATOM 3229 O O . SER A 1 408 ? 22.094 7.824 23.656 1 79.5 408 SER A O 1
ATOM 3231 N N . HIS A 1 409 ? 21.484 9.914 23.75 1 77.31 409 HIS A N 1
ATOM 3232 C CA . HIS A 1 409 ? 20.344 9.555 24.578 1 77.31 409 HIS A CA 1
ATOM 3233 C C . HIS A 1 409 ? 19.188 9.047 23.734 1 77.31 409 HIS A C 1
ATOM 3235 O O . HIS A 1 409 ? 18.25 8.445 24.266 1 77.31 409 HIS A O 1
ATOM 3241 N N . LEU A 1 410 ? 19.266 9.281 22.484 1 79.06 410 LEU A N 1
ATOM 3242 C CA . LEU A 1 410 ? 18.141 8.969 21.594 1 79.06 410 LEU A CA 1
ATOM 3243 C C . LEU A 1 410 ? 18.422 7.699 20.797 1 79.06 410 LEU A C 1
ATOM 3245 O O . LEU A 1 410 ? 17.484 7.039 20.328 1 79.06 410 LEU A O 1
ATOM 3249 N N . PHE A 1 411 ? 19.656 7.434 20.609 1 80.12 411 PHE A N 1
ATOM 3250 C CA . PHE A 1 411 ? 20.062 6.359 19.719 1 80.12 411 PHE A CA 1
ATOM 3251 C C . PHE A 1 411 ? 21.031 5.414 20.406 1 80.12 411 PHE A C 1
ATOM 3253 O O . PHE A 1 411 ? 21.672 5.781 21.391 1 80.12 411 PHE A O 1
ATOM 3260 N N . VAL A 1 412 ? 20.922 4.062 19.875 1 70.81 412 VAL A N 1
ATOM 3261 C CA . VAL A 1 412 ? 21.938 3.104 20.281 1 70.81 412 VAL A CA 1
ATOM 3262 C C . VAL A 1 412 ? 22.938 2.891 19.141 1 70.81 412 VAL A C 1
ATOM 3264 O O . VAL A 1 412 ? 22.531 2.529 18.031 1 70.81 412 VAL A O 1
ATOM 3267 N N . CYS A 1 413 ? 24.156 3.291 19.438 1 68.5 413 CYS A N 1
ATOM 3268 C CA . CYS A 1 413 ? 25.203 3.174 18.422 1 68.5 413 CYS A CA 1
ATOM 3269 C C . CYS A 1 413 ? 25.516 1.712 18.125 1 68.5 413 CYS A C 1
ATOM 3271 O O . CYS A 1 413 ? 25.719 0.914 19.047 1 68.5 413 CYS A O 1
ATOM 3273 N N . VAL A 1 414 ? 25.172 1.218 16.953 1 66.56 414 VAL A N 1
ATOM 3274 C CA . VAL A 1 414 ? 25.484 -0.155 16.562 1 66.56 414 VAL A CA 1
ATOM 3275 C C . VAL A 1 414 ? 26.984 -0.273 16.25 1 66.56 414 VAL A C 1
ATOM 3277 O O . VAL A 1 414 ? 27.453 0.278 15.258 1 66.56 414 VAL A O 1
ATOM 3280 N N . CYS A 1 415 ? 27.781 0.227 16.906 1 52.16 415 CYS A N 1
ATOM 3281 C CA . CYS A 1 415 ? 29.219 0.103 16.688 1 52.16 415 CYS A CA 1
ATOM 3282 C C . CYS A 1 415 ? 29.562 -1.299 16.203 1 52.16 415 CYS A C 1
ATOM 3284 O O . CYS A 1 415 ? 28.781 -2.23 16.359 1 52.16 415 CYS A O 1
ATOM 3286 N N . CYS A 1 416 ? 30.938 -1.474 15.781 1 41.22 416 CYS A N 1
ATOM 3287 C CA . CYS A 1 416 ? 31.906 -2.443 15.281 1 41.22 416 CYS A CA 1
ATOM 3288 C C . CYS A 1 416 ? 31.891 -3.715 16.125 1 41.22 416 CYS A C 1
ATOM 3290 O O . CYS A 1 416 ? 32.812 -3.957 16.906 1 41.22 416 CYS A O 1
ATOM 3292 N N . TYR A 1 417 ? 30.953 -4.027 16.641 1 36.97 417 TYR A N 1
ATOM 3293 C CA . TYR A 1 417 ? 31.188 -5.223 17.438 1 36.97 417 TYR A CA 1
ATOM 3294 C C . TYR A 1 417 ? 31.656 -6.383 16.578 1 36.97 417 TYR A C 1
ATOM 3296 O O . TYR A 1 417 ? 31.781 -7.512 17.062 1 36.97 417 TYR A O 1
ATOM 3304 N N . LEU A 1 418 ? 31.578 -6.387 15.336 1 35.47 418 LEU A N 1
ATOM 3305 C CA . LEU A 1 418 ? 32.312 -7.5 14.758 1 35.47 418 LEU A CA 1
ATOM 3306 C C . LEU A 1 418 ? 33.75 -7.566 15.32 1 35.47 418 LEU A C 1
ATOM 3308 O O . LEU A 1 418 ? 34.438 -8.547 15.102 1 35.47 418 LEU A O 1
ATOM 3312 N N . ALA A 1 419 ? 34.438 -6.547 15.789 1 31.89 419 ALA A N 1
ATOM 3313 C CA . ALA A 1 419 ? 35.75 -6.801 16.344 1 31.89 419 ALA A CA 1
ATOM 3314 C C . ALA A 1 419 ? 35.656 -7.426 17.734 1 31.89 419 ALA A C 1
ATOM 3316 O O . ALA A 1 419 ? 36.469 -8.305 18.078 1 31.89 419 ALA A O 1
ATOM 3317 N N . ASN A 1 420 ? 34.781 -6.969 18.656 1 30.83 420 ASN A N 1
ATOM 3318 C CA . ASN A 1 420 ? 34.938 -7.551 19.984 1 30.83 420 ASN A CA 1
ATOM 3319 C C . ASN A 1 420 ? 34.312 -8.93 20.078 1 30.83 420 ASN A C 1
ATOM 3321 O O . ASN A 1 420 ? 34.594 -9.688 21 1 30.83 420 ASN A O 1
ATOM 3325 N N . THR A 1 421 ? 33.25 -9.281 19.469 1 32.59 421 THR A N 1
ATOM 3326 C CA . THR A 1 421 ? 32.812 -10.656 19.641 1 32.59 421 THR A CA 1
ATOM 3327 C C . THR A 1 421 ? 33.75 -11.625 18.953 1 32.59 421 THR A C 1
ATOM 3329 O O . THR A 1 421 ? 33.75 -12.82 19.25 1 32.59 421 THR A O 1
ATOM 3332 N N . LEU A 1 422 ? 34.469 -11.266 17.938 1 31.09 422 LEU A N 1
ATOM 3333 C CA . LEU A 1 422 ? 35.594 -12.109 17.547 1 31.09 422 LEU A CA 1
ATOM 3334 C C . LEU A 1 422 ? 36.656 -12.133 18.625 1 31.09 422 LEU A C 1
ATOM 3336 O O . LEU A 1 422 ? 37.469 -13.039 18.656 1 31.09 422 LEU A O 1
ATOM 3340 N N . GLN A 1 423 ? 36.781 -11.078 19.438 1 28.7 423 GLN A N 1
ATOM 3341 C CA . GLN A 1 423 ? 37.75 -11.234 20.5 1 28.7 423 GLN A CA 1
ATOM 3342 C C . GLN A 1 423 ? 37.219 -12.117 21.625 1 28.7 423 GLN A C 1
ATOM 3344 O O . GLN A 1 423 ? 37.969 -12.727 22.359 1 28.7 423 GLN A O 1
ATOM 3349 N N . VAL A 1 424 ? 35.906 -12.094 21.922 1 33.22 424 VAL A N 1
ATOM 3350 C CA . VAL A 1 424 ? 35.562 -12.938 23.062 1 33.22 424 VAL A CA 1
ATOM 3351 C C . VAL A 1 424 ? 35.594 -14.414 22.656 1 33.22 424 VAL A C 1
ATOM 3353 O O . VAL A 1 424 ? 35.875 -15.289 23.484 1 33.22 424 VAL A O 1
ATOM 3356 N N . GLU A 1 425 ? 35.062 -14.633 21.453 1 29.64 425 GLU A N 1
ATOM 3357 C CA . GLU A 1 425 ? 35.094 -16.062 21.188 1 29.64 425 GLU A CA 1
ATOM 3358 C C . GLU A 1 425 ? 36.531 -16.547 20.938 1 29.64 425 GLU A C 1
ATOM 3360 O O . GLU A 1 425 ? 36.781 -17.734 20.75 1 29.64 425 GLU A O 1
ATOM 3365 N N . ILE A 1 426 ? 37.406 -15.523 20.672 1 30.73 426 ILE A N 1
ATOM 3366 C CA . ILE A 1 426 ? 38.75 -16.078 20.594 1 30.73 426 ILE A CA 1
ATOM 3367 C C . ILE A 1 426 ? 39.344 -16.203 22 1 30.73 426 ILE A C 1
ATOM 3369 O O . ILE A 1 426 ? 40.344 -16.859 22.188 1 30.73 426 ILE A O 1
ATOM 3373 N N . ASN A 1 427 ? 38.719 -15.492 23 1 25.33 427 ASN A N 1
ATOM 3374 C CA . ASN A 1 427 ? 39.344 -15.883 24.266 1 25.33 427 ASN A CA 1
ATOM 3375 C C . ASN A 1 427 ? 38.594 -17.062 24.891 1 25.33 427 ASN A C 1
ATOM 3377 O O . ASN A 1 427 ? 37.375 -17.078 24.906 1 25.33 427 ASN A O 1
ATOM 3381 N N . MET B 1 1 ? 13.125 -17.109 16.422 1 20 1 MET B N 1
ATOM 3382 C CA . MET B 1 1 ? 12.164 -18.203 16.531 1 20 1 MET B CA 1
ATOM 3383 C C . MET B 1 1 ? 10.867 -17.719 17.188 1 20 1 MET B C 1
ATOM 3385 O O . MET B 1 1 ? 10.664 -17.938 18.375 1 20 1 MET B O 1
ATOM 3389 N N . HIS B 1 2 ? 10.469 -16.516 16.906 1 26.61 2 HIS B N 1
ATOM 3390 C CA . HIS B 1 2 ? 9.211 -16.062 17.484 1 26.61 2 HIS B CA 1
ATOM 3391 C C . HIS B 1 2 ? 8.102 -17.094 17.281 1 26.61 2 HIS B C 1
ATOM 3393 O O . HIS B 1 2 ? 7.863 -17.531 16.156 1 26.61 2 HIS B O 1
ATOM 3399 N N . GLY B 1 3 ? 8.117 -17.969 18.156 1 29.22 3 GLY B N 1
ATOM 3400 C CA . GLY B 1 3 ? 7.094 -19 18.219 1 29.22 3 GLY B CA 1
ATOM 3401 C C . GLY B 1 3 ? 5.746 -18.531 17.703 1 29.22 3 GLY B C 1
ATOM 3402 O O . GLY B 1 3 ? 5.191 -17.547 18.219 1 29.22 3 GLY B O 1
ATOM 3403 N N . LEU B 1 4 ? 5.625 -18.641 16.406 1 35.25 4 LEU B N 1
ATOM 3404 C CA . LEU B 1 4 ? 4.309 -18.5 15.789 1 35.25 4 LEU B CA 1
ATOM 3405 C C . LEU B 1 4 ? 3.24 -19.172 16.641 1 35.25 4 LEU B C 1
ATOM 3407 O O . LEU B 1 4 ? 3.186 -20.406 16.734 1 35.25 4 LEU B O 1
ATOM 3411 N N . SER B 1 5 ? 3.113 -18.859 17.812 1 35.41 5 SER B N 1
ATOM 3412 C CA . SER B 1 5 ? 1.955 -19.391 18.531 1 35.41 5 SER B CA 1
ATOM 3413 C C . SER B 1 5 ? 0.74 -19.5 17.625 1 35.41 5 SER B C 1
ATOM 3415 O O . SER B 1 5 ? 0.437 -18.562 16.875 1 35.41 5 SER B O 1
ATOM 3417 N N . LEU B 1 6 ? 0.462 -20.625 17.094 1 41.09 6 LEU B N 1
ATOM 3418 C CA . LEU B 1 6 ? -0.763 -20.984 16.391 1 41.09 6 LEU B CA 1
ATOM 3419 C C . LEU B 1 6 ? -1.954 -20.203 16.953 1 41.09 6 LEU B C 1
ATOM 3421 O O . LEU B 1 6 ? -2.605 -20.672 17.891 1 41.09 6 LEU B O 1
ATOM 3425 N N . GLU B 1 7 ? -1.872 -19.203 17.281 1 46.94 7 GLU B N 1
ATOM 3426 C CA . GLU B 1 7 ? -2.986 -18.422 17.812 1 46.94 7 GLU B CA 1
ATOM 3427 C C . GLU B 1 7 ? -4.254 -18.625 17 1 46.94 7 GLU B C 1
ATOM 3429 O O . GLU B 1 7 ? -4.246 -18.438 15.773 1 46.94 7 GLU B O 1
ATOM 3434 N N . ARG B 1 8 ? -5.035 -19.562 17.453 1 55.75 8 ARG B N 1
ATOM 3435 C CA . ARG B 1 8 ? -6.359 -19.797 16.891 1 55.75 8 ARG B CA 1
ATOM 3436 C C . ARG B 1 8 ? -7.066 -18.484 16.578 1 55.75 8 ARG B C 1
ATOM 3438 O O . ARG B 1 8 ? -7.09 -17.578 17.406 1 55.75 8 ARG B O 1
ATOM 3445 N N . ASN B 1 9 ? -7.309 -18.422 15.188 1 70 9 ASN B N 1
ATOM 3446 C CA . ASN B 1 9 ? -8.031 -17.234 14.727 1 70 9 ASN B CA 1
ATOM 3447 C C . ASN B 1 9 ? -9.461 -17.219 15.25 1 70 9 ASN B C 1
ATOM 3449 O O . ASN B 1 9 ? -10.148 -18.25 15.234 1 70 9 ASN B O 1
ATOM 3453 N N . PRO B 1 10 ? -9.859 -16.297 15.836 1 84.44 10 PRO B N 1
ATOM 3454 C CA . PRO B 1 10 ? -11.25 -16.234 16.312 1 84.44 10 PRO B CA 1
ATOM 3455 C C . PRO B 1 10 ? -12.266 -16.375 15.18 1 84.44 10 PRO B C 1
ATOM 3457 O O . PRO B 1 10 ? -12.023 -15.898 14.07 1 84.44 10 PRO B O 1
ATOM 3460 N N . ILE B 1 11 ? -13.211 -17.25 15.391 1 89.69 11 ILE B N 1
ATOM 3461 C CA . ILE B 1 11 ? -14.281 -17.453 14.422 1 89.69 11 ILE B CA 1
ATOM 3462 C C . ILE B 1 11 ? -15.633 -17.406 15.125 1 89.69 11 ILE B C 1
ATOM 3464 O O . ILE B 1 11 ? -15.773 -17.875 16.25 1 89.69 11 ILE B O 1
ATOM 3468 N N . GLU B 1 12 ? -16.562 -16.766 14.5 1 90.19 12 GLU B N 1
ATOM 3469 C CA . GLU B 1 12 ? -17.938 -16.75 14.992 1 90.19 12 GLU B CA 1
ATOM 3470 C C . GLU B 1 12 ? -18.797 -17.75 14.25 1 90.19 12 GLU B C 1
ATOM 3472 O O . GLU B 1 12 ? -18.812 -17.797 13.016 1 90.19 12 GLU B O 1
ATOM 3477 N N . ILE B 1 13 ? -19.484 -18.547 15.008 1 91.44 13 ILE B N 1
ATOM 3478 C CA . ILE B 1 13 ? -20.359 -19.547 14.422 1 91.44 13 ILE B CA 1
ATOM 3479 C C . ILE B 1 13 ? -21.781 -18.984 14.328 1 91.44 13 ILE B C 1
ATOM 3481 O O . ILE B 1 13 ? -22.359 -18.578 15.336 1 91.44 13 ILE B O 1
ATOM 3485 N N . LEU B 1 14 ? -22.234 -18.969 13.164 1 90.38 14 LEU B N 1
ATOM 3486 C CA . LEU B 1 14 ? -23.578 -18.484 12.914 1 90.38 14 LEU B CA 1
ATOM 3487 C C . LEU B 1 14 ? -24.609 -19.562 13.242 1 90.38 14 LEU B C 1
ATOM 3489 O O . LEU B 1 14 ? -24.688 -20.594 12.562 1 90.38 14 LEU B O 1
ATOM 3493 N N . GLU B 1 15 ? -25.375 -19.219 14.242 1 85.31 15 GLU B N 1
ATOM 3494 C CA . GLU B 1 15 ? -26.438 -20.141 14.625 1 85.31 15 GLU B CA 1
ATOM 3495 C C . GLU B 1 15 ? -27.531 -20.188 13.57 1 85.31 15 GLU B C 1
ATOM 3497 O O . GLU B 1 15 ? -27.641 -19.281 12.742 1 85.31 15 GLU B O 1
ATOM 3502 N N . THR B 1 16 ? -28.297 -21.203 13.703 1 82.56 16 THR B N 1
ATOM 3503 C CA . THR B 1 16 ? -29.391 -21.375 12.75 1 82.56 16 THR B CA 1
ATOM 3504 C C . THR B 1 16 ? -30.328 -20.172 12.797 1 82.56 16 THR B C 1
ATOM 3506 O O . THR B 1 16 ? -30.719 -19.734 13.875 1 82.56 16 THR B O 1
ATOM 3509 N N . GLY B 1 17 ? -30.641 -19.609 11.656 1 80.25 17 GLY B N 1
ATOM 3510 C CA . GLY B 1 17 ? -31.562 -18.5 11.555 1 80.25 17 GLY B CA 1
ATOM 3511 C C . GLY B 1 17 ? -30.859 -17.156 11.539 1 80.25 17 GLY B C 1
ATOM 3512 O O . GLY B 1 17 ? -31.484 -16.125 11.25 1 80.25 17 GLY B O 1
ATOM 3513 N N . ARG B 1 18 ? -29.625 -17.188 11.797 1 85.25 18 ARG B N 1
ATOM 3514 C CA . ARG B 1 18 ? -28.891 -15.938 11.773 1 85.25 18 ARG B CA 1
ATOM 3515 C C . ARG B 1 18 ? -28.172 -15.742 10.445 1 85.25 18 ARG B C 1
ATOM 3517 O O . ARG B 1 18 ? -27.844 -16.719 9.758 1 85.25 18 ARG B O 1
ATOM 3524 N N . SER B 1 19 ? -28.047 -14.445 10.102 1 88.56 19 SER B N 1
ATOM 3525 C CA . SER B 1 19 ? -27.406 -14.109 8.844 1 88.56 19 SER B CA 1
ATOM 3526 C C . SER B 1 19 ? -26.141 -13.297 9.07 1 88.56 19 SER B C 1
ATOM 3528 O O . SER B 1 19 ? -25.859 -12.875 10.195 1 88.56 19 SER B O 1
ATOM 3530 N N . ILE B 1 20 ? -25.375 -13.195 8.031 1 90 20 ILE B N 1
ATOM 3531 C CA . ILE B 1 20 ? -24.172 -12.375 8.062 1 90 20 ILE B CA 1
ATOM 3532 C C . ILE B 1 20 ? -24.531 -10.938 8.438 1 90 20 ILE B C 1
ATOM 3534 O O . ILE B 1 20 ? -23.781 -10.266 9.141 1 90 20 ILE B O 1
ATOM 3538 N N . SER B 1 21 ? -25.609 -10.523 7.984 1 91.25 21 SER B N 1
ATOM 3539 C CA . SER B 1 21 ? -26.094 -9.18 8.305 1 91.25 21 SER B CA 1
ATOM 3540 C C . SER B 1 21 ? -26.25 -9 9.812 1 91.25 21 SER B C 1
ATOM 3542 O O . SER B 1 21 ? -26 -7.914 10.344 1 91.25 21 SER B O 1
ATOM 3544 N N . ASP B 1 22 ? -26.672 -10.039 10.43 1 92 22 ASP B N 1
ATOM 3545 C CA . ASP B 1 22 ? -26.812 -9.984 11.883 1 92 22 ASP B CA 1
ATOM 3546 C C . ASP B 1 22 ? -25.469 -9.781 12.562 1 92 22 ASP B C 1
ATOM 3548 O O . ASP B 1 22 ? -25.375 -9.07 13.562 1 92 22 ASP B O 1
ATOM 3552 N N . ILE B 1 23 ? -24.562 -10.43 12.039 1 90.94 23 ILE B N 1
ATOM 3553 C CA . ILE B 1 23 ? -23.203 -10.305 12.594 1 90.94 23 ILE B CA 1
ATOM 3554 C C . ILE B 1 23 ? -22.703 -8.875 12.406 1 90.94 23 ILE B C 1
ATOM 3556 O O . ILE B 1 23 ? -22.156 -8.281 13.336 1 90.94 23 ILE B O 1
ATOM 3560 N N . ILE B 1 24 ? -22.828 -8.367 11.242 1 93.94 24 ILE B N 1
ATOM 3561 C CA . ILE B 1 24 ? -22.406 -7.008 10.93 1 93.94 24 ILE B CA 1
ATOM 3562 C C . ILE B 1 24 ? -23.125 -6.023 11.852 1 93.94 24 ILE B C 1
ATOM 3564 O O . ILE B 1 24 ? -22.5 -5.137 12.438 1 93.94 24 ILE B O 1
ATOM 3568 N N . ASP B 1 25 ? -24.422 -6.227 12.055 1 93.19 25 ASP B N 1
ATOM 3569 C CA . ASP B 1 25 ? -25.203 -5.395 12.953 1 93.19 25 ASP B CA 1
ATOM 3570 C C . ASP B 1 25 ? -24.641 -5.441 14.375 1 93.19 25 ASP B C 1
ATOM 3572 O O . ASP B 1 25 ? -24.531 -4.41 15.039 1 93.19 25 ASP B O 1
ATOM 3576 N N . GLY B 1 26 ? -24.422 -6.664 14.781 1 90.56 26 GLY B N 1
ATOM 3577 C CA . GLY B 1 26 ? -23.875 -6.844 16.125 1 90.56 26 GLY B CA 1
ATOM 3578 C C . GLY B 1 26 ? -22.547 -6.141 16.328 1 90.56 26 GLY B C 1
ATOM 3579 O O . GLY B 1 26 ? -22.328 -5.516 17.375 1 90.56 26 GLY B O 1
ATOM 3580 N N . LYS B 1 27 ? -21.703 -6.234 15.352 1 91.44 27 LYS B N 1
ATOM 3581 C CA . LYS B 1 27 ? -20.391 -5.605 15.453 1 91.44 27 LYS B CA 1
ATOM 3582 C C . LYS B 1 27 ? -20.516 -4.086 15.453 1 91.44 27 LYS B C 1
ATOM 3584 O O . LYS B 1 27 ? -19.812 -3.402 16.188 1 91.44 27 LYS B O 1
ATOM 3589 N N . ILE B 1 28 ? -21.328 -3.533 14.633 1 93.12 28 ILE B N 1
ATOM 3590 C CA . ILE B 1 28 ? -21.547 -2.094 14.562 1 93.12 28 ILE B CA 1
ATOM 3591 C C . ILE B 1 28 ? -22.078 -1.593 15.914 1 93.12 28 ILE B C 1
ATOM 3593 O O . ILE B 1 28 ? -21.641 -0.551 16.406 1 93.12 28 ILE B O 1
ATOM 3597 N N . ARG B 1 29 ? -22.969 -2.348 16.531 1 89.25 29 ARG B N 1
ATOM 3598 C CA . ARG B 1 29 ? -23.516 -1.973 17.828 1 89.25 29 ARG B CA 1
ATOM 3599 C C . ARG B 1 29 ? -22.422 -1.974 18.906 1 89.25 29 ARG B C 1
ATOM 3601 O O . ARG B 1 29 ? -22.422 -1.116 19.781 1 89.25 29 ARG B O 1
ATOM 3608 N N . GLN B 1 30 ? -21.594 -2.906 18.828 1 84.19 30 GLN B N 1
ATOM 3609 C CA . GLN B 1 30 ? -20.5 -3.01 19.781 1 84.19 30 GLN B CA 1
ATOM 3610 C C . GLN B 1 30 ? -19.531 -1.834 19.641 1 84.19 30 GLN B C 1
ATOM 3612 O O . GLN B 1 30 ? -18.984 -1.352 20.641 1 84.19 30 GLN B O 1
ATOM 3617 N N . LEU B 1 31 ? -19.281 -1.394 18.453 1 77.81 31 LEU B N 1
ATOM 3618 C CA . LEU B 1 31 ? -18.312 -0.332 18.172 1 77.81 31 LEU B CA 1
ATOM 3619 C C . LEU B 1 31 ? -18.906 1.037 18.484 1 77.81 31 LEU B C 1
ATOM 3621 O O . LEU B 1 31 ? -18.172 2.002 18.703 1 77.81 31 LEU B O 1
ATOM 3625 N N . TYR B 1 32 ? -20.062 1.215 18.531 1 67.56 32 TYR B N 1
ATOM 3626 C CA . TYR B 1 32 ? -20.703 2.486 18.844 1 67.56 32 TYR B CA 1
ATOM 3627 C C . TYR B 1 32 ? -20.234 3.002 20.203 1 67.56 32 TYR B C 1
ATOM 3629 O O . TYR B 1 32 ? -20.203 4.211 20.438 1 67.56 32 TYR B O 1
ATOM 3637 N N . SER B 1 33 ? -19.734 2.191 20.984 1 59.16 33 SER B N 1
ATOM 3638 C CA . SER B 1 33 ? -19.391 2.623 22.344 1 59.16 33 SER B CA 1
ATOM 3639 C C . SER B 1 33 ? -17.938 3.076 22.422 1 59.16 33 SER B C 1
ATOM 3641 O O . SER B 1 33 ? -17.5 3.602 23.438 1 59.16 33 SER B O 1
ATOM 3643 N N . GLY B 1 34 ? -17.281 3.156 21.312 1 63.81 34 GLY B N 1
ATOM 3644 C CA . GLY B 1 34 ? -15.93 3.582 21.625 1 63.81 34 GLY B CA 1
ATOM 3645 C C . GLY B 1 34 ? -15.047 3.705 20.406 1 63.81 34 GLY B C 1
ATOM 3646 O O . GLY B 1 34 ? -14.148 4.551 20.359 1 63.81 34 GLY B O 1
ATOM 3647 N N . SER B 1 35 ? -15.188 2.805 19.531 1 73.69 35 SER B N 1
ATOM 3648 C CA . SER B 1 35 ? -14.297 2.859 18.375 1 73.69 35 SER B CA 1
ATOM 3649 C C . SER B 1 35 ? -15.07 2.777 17.078 1 73.69 35 SER B C 1
ATOM 3651 O O . SER B 1 35 ? -16.172 2.215 17.031 1 73.69 35 SER B O 1
ATOM 3653 N N . GLU B 1 36 ? -14.633 3.574 16.109 1 86.44 36 GLU B N 1
ATOM 3654 C CA . GLU B 1 36 ? -15.234 3.625 14.781 1 86.44 36 GLU B CA 1
ATOM 3655 C C . GLU B 1 36 ? -14.383 2.879 13.758 1 86.44 36 GLU B C 1
ATOM 3657 O O . GLU B 1 36 ? -14.43 3.182 12.57 1 86.44 36 GLU B O 1
ATOM 3662 N N . GLU B 1 37 ? -13.633 1.925 14.227 1 91.06 37 GLU B N 1
ATOM 3663 C CA . GLU B 1 37 ? -12.664 1.322 13.32 1 91.06 37 GLU B CA 1
ATOM 3664 C C . GLU B 1 37 ? -13.352 0.507 12.234 1 91.06 37 GLU B C 1
ATOM 3666 O O . GLU B 1 37 ? -14.359 -0.159 12.492 1 91.06 37 GLU B O 1
ATOM 3671 N N . PRO B 1 38 ? -12.844 0.612 11.031 1 96.38 38 PRO B N 1
ATOM 3672 C CA . PRO B 1 38 ? -13.414 -0.211 9.953 1 96.38 38 PRO B CA 1
ATOM 3673 C C . PRO B 1 38 ? -13.172 -1.704 10.172 1 96.38 38 PRO B C 1
ATOM 3675 O O . PRO B 1 38 ? -12.25 -2.088 10.891 1 96.38 38 PRO B O 1
ATOM 3678 N N . PHE B 1 39 ? -14.023 -2.537 9.562 1 96.25 39 PHE B N 1
ATOM 3679 C CA . PHE B 1 39 ? -13.82 -3.977 9.68 1 96.25 39 PHE B CA 1
ATOM 3680 C C . PHE B 1 39 ? -14.398 -4.703 8.469 1 96.25 39 PHE B C 1
ATOM 3682 O O . PHE B 1 39 ? -15.211 -4.145 7.734 1 96.25 39 PHE B O 1
ATOM 3689 N N . CYS B 1 40 ? -13.906 -5.891 8.242 1 97.06 40 CYS B N 1
ATOM 3690 C CA . CYS B 1 40 ? -14.43 -6.816 7.25 1 97.06 40 CYS B CA 1
ATOM 3691 C C . CYS B 1 40 ? -15.039 -8.047 7.918 1 97.06 40 CYS B C 1
ATOM 3693 O O . CYS B 1 40 ? -14.562 -8.484 8.969 1 97.06 40 CYS B O 1
ATOM 3695 N N . VAL B 1 41 ? -16.062 -8.508 7.316 1 96.75 41 VAL B N 1
ATOM 3696 C CA . VAL B 1 41 ? -16.609 -9.805 7.707 1 96.7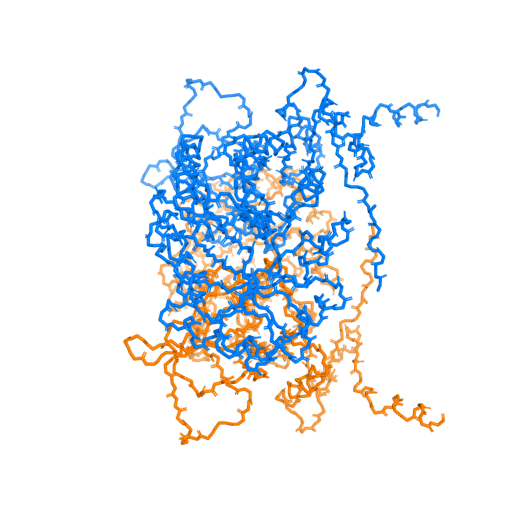5 41 VAL B CA 1
ATOM 3697 C C . VAL B 1 41 ? -16.406 -10.812 6.574 1 96.75 41 VAL B C 1
ATOM 3699 O O . VAL B 1 41 ? -16.781 -10.547 5.43 1 96.75 41 VAL B O 1
ATOM 3702 N N . VAL B 1 42 ? -15.789 -11.891 6.914 1 97.25 42 VAL B N 1
ATOM 3703 C CA . VAL B 1 42 ? -15.578 -12.945 5.926 1 97.25 42 VAL B CA 1
ATOM 3704 C C . VAL B 1 42 ? -16.484 -14.133 6.234 1 97.25 42 VAL B C 1
ATOM 3706 O O . VAL B 1 42 ? -16.5 -14.641 7.359 1 97.25 42 VAL B O 1
ATOM 3709 N N . ASN B 1 43 ? -17.25 -14.508 5.254 1 96.62 43 ASN B N 1
ATOM 3710 C CA . ASN B 1 43 ? -18.109 -15.68 5.316 1 96.62 43 ASN B CA 1
ATOM 3711 C C . ASN B 1 43 ? -17.453 -16.906 4.672 1 96.62 43 ASN B C 1
ATOM 3713 O O . ASN B 1 43 ? -17.453 -17.031 3.447 1 96.62 43 ASN B O 1
ATOM 3717 N N . LEU B 1 44 ? -17.062 -17.875 5.473 1 96.69 44 LEU B N 1
ATOM 3718 C CA . LEU B 1 44 ? -16.344 -19.031 4.965 1 96.69 44 LEU B CA 1
ATOM 3719 C C . LEU B 1 44 ? -17.281 -19.953 4.188 1 96.69 44 LEU B C 1
ATOM 3721 O O . LEU B 1 44 ? -16.812 -20.766 3.375 1 96.69 44 LEU B O 1
ATOM 3725 N N . ASP B 1 45 ? -18.609 -19.859 4.434 1 96.38 45 ASP B N 1
ATOM 3726 C CA . ASP B 1 45 ? -19.562 -20.656 3.674 1 96.38 45 ASP B CA 1
ATOM 3727 C C . ASP B 1 45 ? -19.484 -20.328 2.184 1 96.38 45 ASP B C 1
ATOM 3729 O O . ASP B 1 45 ? -19.703 -21.203 1.34 1 96.38 45 ASP B O 1
ATOM 3733 N N . ASN B 1 46 ? -19.234 -19.094 1.92 1 95.69 46 ASN B N 1
ATOM 3734 C CA . ASN B 1 46 ? -19.094 -18.688 0.526 1 95.69 46 ASN B CA 1
ATOM 3735 C C . ASN B 1 46 ? -17.938 -19.406 -0.157 1 95.69 46 ASN B C 1
ATOM 3737 O O . ASN B 1 46 ? -18.047 -19.797 -1.322 1 95.69 46 ASN B O 1
ATOM 3741 N N . ILE B 1 47 ? -16.859 -19.609 0.503 1 96.75 47 ILE B N 1
ATOM 3742 C CA . ILE B 1 47 ? -15.68 -20.297 -0.027 1 96.75 47 ILE B CA 1
ATOM 3743 C C . ILE B 1 47 ? -16 -21.766 -0.269 1 96.75 47 ILE B C 1
ATOM 3745 O O . ILE B 1 47 ? -15.633 -22.328 -1.301 1 96.75 47 ILE B O 1
ATOM 3749 N N . LEU B 1 48 ? -16.719 -22.344 0.654 1 97.25 48 LEU B N 1
ATOM 3750 C CA . LEU B 1 48 ? -17.141 -23.734 0.492 1 97.25 48 LEU B CA 1
ATOM 3751 C C . LEU B 1 48 ? -18.016 -23.891 -0.746 1 97.25 48 LEU B C 1
ATOM 3753 O O . LEU B 1 48 ? -17.844 -24.828 -1.52 1 97.25 48 LEU B O 1
ATOM 3757 N N . GLU B 1 49 ? -18.938 -22.969 -0.87 1 95.56 49 GLU B N 1
ATOM 3758 C CA . GLU B 1 49 ? -19.828 -23.016 -2.018 1 95.56 49 GLU B CA 1
ATOM 3759 C C . GLU B 1 49 ? -19.062 -22.906 -3.33 1 95.56 49 GLU B C 1
ATOM 3761 O O . GLU B 1 49 ? -19.344 -23.625 -4.285 1 95.56 49 GLU B O 1
ATOM 3766 N N . ARG B 1 50 ? -18.109 -22.031 -3.396 1 95.31 50 ARG B N 1
ATOM 3767 C CA . ARG B 1 50 ? -17.281 -21.859 -4.59 1 95.31 50 ARG B CA 1
ATOM 3768 C C . ARG B 1 50 ? -16.453 -23.125 -4.871 1 95.31 50 ARG B C 1
ATOM 3770 O O . ARG B 1 50 ? -16.281 -23.5 -6.027 1 95.31 50 ARG B O 1
ATOM 3777 N N . HIS B 1 51 ? -16.016 -23.719 -3.848 1 97.06 51 HIS B N 1
ATOM 3778 C CA . HIS B 1 51 ? -15.227 -24.938 -4.012 1 97.06 51 HIS B CA 1
ATOM 3779 C C . HIS B 1 51 ? -16.062 -26.062 -4.594 1 97.06 51 HIS B C 1
ATOM 3781 O O . HIS B 1 51 ? -15.625 -26.766 -5.504 1 97.06 51 HIS B O 1
ATOM 3787 N N . ARG B 1 52 ? -17.25 -26.188 -4.062 1 97 52 ARG B N 1
ATOM 3788 C CA . ARG B 1 52 ? -18.156 -27.219 -4.578 1 97 52 ARG B CA 1
ATOM 3789 C C . ARG B 1 52 ? -18.453 -26.984 -6.055 1 97 52 ARG B C 1
ATOM 3791 O O . ARG B 1 52 ? -18.469 -27.938 -6.844 1 97 52 ARG B O 1
ATOM 3798 N N . GLN B 1 53 ? -18.656 -25.781 -6.344 1 95.12 53 GLN B N 1
ATOM 3799 C CA . GLN B 1 53 ? -18.922 -25.438 -7.738 1 95.12 53 GLN B CA 1
ATOM 3800 C C . GLN B 1 53 ? -17.703 -25.75 -8.617 1 95.12 53 GLN B C 1
ATOM 3802 O O . GLN B 1 53 ? -17.859 -26.266 -9.727 1 95.12 53 GLN B O 1
ATOM 3807 N N . TRP B 1 54 ? -16.531 -25.453 -8.164 1 96.81 54 TRP B N 1
ATOM 3808 C CA . TRP B 1 54 ? -15.305 -25.719 -8.906 1 96.81 54 TRP B CA 1
ATOM 3809 C C . TRP B 1 54 ? -15.172 -27.203 -9.227 1 96.81 54 TRP B C 1
ATOM 3811 O O . TRP B 1 54 ? -14.953 -27.578 -10.383 1 96.81 54 TRP B O 1
ATOM 3821 N N . ILE B 1 55 ? -15.383 -28 -8.211 1 97.56 55 ILE B N 1
ATOM 3822 C CA . ILE B 1 55 ? -15.219 -29.453 -8.359 1 97.56 55 ILE B CA 1
ATOM 3823 C C . ILE B 1 55 ? -16.266 -29.984 -9.344 1 97.56 55 ILE B C 1
ATOM 3825 O O . ILE B 1 55 ? -15.969 -30.891 -10.133 1 97.56 55 ILE B O 1
ATOM 3829 N N . SER B 1 56 ? -17.375 -29.406 -9.297 1 97.25 56 SER B N 1
ATOM 3830 C CA . SER B 1 56 ? -18.453 -29.859 -10.164 1 97.25 56 SER B CA 1
ATOM 3831 C C . SER B 1 56 ? -18.188 -29.469 -11.617 1 97.25 56 SER B C 1
ATOM 3833 O O . SER B 1 56 ? -18.406 -30.266 -12.531 1 97.25 56 SER B O 1
ATOM 3835 N N . LEU B 1 57 ? -17.719 -28.312 -11.852 1 96.19 57 LEU B N 1
ATOM 3836 C CA . LEU B 1 57 ? -17.625 -27.766 -13.203 1 96.19 57 LEU B CA 1
ATOM 3837 C C . LEU B 1 57 ? -16.266 -28.078 -13.82 1 96.19 57 LEU B C 1
ATOM 3839 O O . LEU B 1 57 ? -16.141 -28.125 -15.047 1 96.19 57 LEU B O 1
ATOM 3843 N N . LEU B 1 58 ? -15.258 -28.281 -13.016 1 97.5 58 LEU B N 1
ATOM 3844 C CA . LEU B 1 58 ? -13.906 -28.594 -13.469 1 97.5 58 LEU B CA 1
ATOM 3845 C C . LEU B 1 58 ? -13.359 -29.812 -12.719 1 97.5 58 LEU B C 1
ATOM 3847 O O . LEU B 1 58 ? -12.352 -29.703 -12.016 1 97.5 58 LEU B O 1
ATOM 3851 N N . PRO B 1 59 ? -13.898 -30.938 -12.961 1 96.38 59 PRO B N 1
ATOM 3852 C CA . PRO B 1 59 ? -13.562 -32.094 -12.156 1 96.38 59 PRO B CA 1
ATOM 3853 C C . PRO B 1 59 ? -12.133 -32.594 -12.391 1 96.38 59 PRO B C 1
ATOM 3855 O O . PRO B 1 59 ? -11.547 -33.25 -11.516 1 96.38 59 PRO B O 1
ATOM 3858 N N . ARG B 1 60 ? -11.539 -32.219 -13.516 1 97.19 60 ARG B N 1
ATOM 3859 C CA . ARG B 1 60 ? -10.203 -32.719 -13.828 1 97.19 60 ARG B CA 1
ATOM 3860 C C . ARG B 1 60 ? -9.141 -31.719 -13.359 1 97.19 60 ARG B C 1
ATOM 3862 O O . ARG B 1 60 ? -7.941 -32 -13.453 1 97.19 60 ARG B O 1
ATOM 3869 N N . VAL B 1 61 ? -9.555 -30.609 -12.922 1 98.31 61 VAL B N 1
ATOM 3870 C CA . VAL B 1 61 ? -8.617 -29.531 -12.609 1 98.31 61 VAL B CA 1
ATOM 3871 C C . VAL B 1 61 ? -8.562 -29.312 -11.094 1 98.31 61 VAL B C 1
ATOM 3873 O O . VAL B 1 61 ? -9.523 -28.844 -10.492 1 98.31 61 VAL B O 1
ATOM 3876 N N . LYS B 1 62 ? -7.453 -29.625 -10.477 1 98.38 62 LYS B N 1
ATOM 3877 C CA . LYS B 1 62 ? -7.285 -29.359 -9.047 1 98.38 62 LYS B CA 1
ATOM 3878 C C . LYS B 1 62 ? -6.91 -27.906 -8.797 1 98.38 62 LYS B C 1
ATOM 3880 O O . LYS B 1 62 ? -5.965 -27.391 -9.391 1 98.38 62 LYS B O 1
ATOM 3885 N N . PRO B 1 63 ? -7.625 -27.219 -7.93 1 98.5 63 PRO B N 1
ATOM 3886 C CA . PRO B 1 63 ? -7.281 -25.828 -7.664 1 98.5 63 PRO B CA 1
ATOM 3887 C C . PRO B 1 63 ? -6.102 -25.688 -6.703 1 98.5 63 PRO B C 1
ATOM 3889 O O . PRO B 1 63 ? -6.066 -26.344 -5.66 1 98.5 63 PRO B O 1
ATOM 3892 N N . PHE B 1 64 ? -5.156 -24.938 -7.051 1 98.88 64 PHE B N 1
ATOM 3893 C CA . PHE B 1 64 ? -4.102 -24.391 -6.207 1 98.88 64 PHE B CA 1
ATOM 3894 C C . PHE B 1 64 ? -4.332 -22.906 -5.953 1 98.88 64 PHE B C 1
ATOM 3896 O O . PHE B 1 64 ? -4.047 -22.062 -6.816 1 98.88 64 PHE B O 1
ATOM 3903 N N . TYR B 1 65 ? -4.766 -22.594 -4.785 1 98.75 65 TYR B N 1
ATOM 3904 C CA . TYR B 1 65 ? -5.199 -21.234 -4.469 1 98.75 65 TYR B CA 1
ATOM 3905 C C . TYR B 1 65 ? -4.031 -20.25 -4.547 1 98.75 65 TYR B C 1
ATOM 3907 O O . TYR B 1 65 ? -2.969 -20.5 -3.967 1 98.75 65 TYR B O 1
ATOM 3915 N N . ALA B 1 66 ? -4.258 -19.141 -5.32 1 98.12 66 ALA B N 1
ATOM 3916 C CA . ALA B 1 66 ? -3.26 -18.078 -5.406 1 98.12 66 ALA B CA 1
ATOM 3917 C C . ALA B 1 66 ? -3.215 -17.266 -4.117 1 98.12 66 ALA B C 1
ATOM 3919 O O . ALA B 1 66 ? -4.02 -16.344 -3.924 1 98.12 66 ALA B O 1
ATOM 3920 N N . VAL B 1 67 ? -2.191 -17.391 -3.328 1 98.44 67 VAL B N 1
ATOM 3921 C CA . VAL B 1 67 ? -2.104 -16.828 -1.984 1 98.44 67 VAL B CA 1
ATOM 3922 C C . VAL B 1 67 ? -2.053 -15.297 -2.066 1 98.44 67 VAL B C 1
ATOM 3924 O O . VAL B 1 67 ? -2.574 -14.609 -1.188 1 98.44 67 VAL B O 1
ATOM 3927 N N . LYS B 1 68 ? -1.501 -14.766 -3.139 1 96.69 68 LYS B N 1
ATOM 3928 C CA . LYS B 1 68 ? -1.326 -13.32 -3.299 1 96.69 68 LYS B CA 1
ATOM 3929 C C . LYS B 1 68 ? -2.672 -12.602 -3.295 1 96.69 68 LYS B C 1
ATOM 3931 O O . LYS B 1 68 ? -2.742 -11.414 -2.984 1 96.69 68 LYS B O 1
ATOM 3936 N N . CYS B 1 69 ? -3.707 -13.273 -3.676 1 96.62 69 CYS B N 1
ATOM 3937 C CA . CYS B 1 69 ? -5.031 -12.68 -3.82 1 96.62 69 CYS B CA 1
ATOM 3938 C C . CYS B 1 69 ? -5.582 -12.242 -2.469 1 96.62 69 CYS B C 1
ATOM 3940 O O . CYS B 1 69 ? -6.129 -11.148 -2.344 1 96.62 69 CYS B O 1
ATOM 3942 N N . ASN B 1 70 ? -5.492 -13.023 -1.593 1 97.81 70 ASN B N 1
ATOM 3943 C CA . ASN B 1 70 ? -5.91 -12.859 -0.206 1 97.81 70 ASN B CA 1
ATOM 3944 C C . ASN B 1 70 ? -5.223 -13.859 0.714 1 97.81 70 ASN B C 1
ATOM 3946 O O . ASN B 1 70 ? -5.461 -15.062 0.617 1 97.81 70 ASN B O 1
ATOM 3950 N N . ASN B 1 71 ? -4.398 -13.414 1.616 1 97.75 71 ASN B N 1
ATOM 3951 C CA . ASN B 1 71 ? -3.59 -14.305 2.438 1 97.75 71 ASN B CA 1
ATOM 3952 C C . ASN B 1 71 ? -4.121 -14.383 3.867 1 97.75 71 ASN B C 1
ATOM 3954 O O . ASN B 1 71 ? -3.365 -14.672 4.797 1 97.75 71 ASN B O 1
ATOM 3958 N N . THR B 1 72 ? -5.402 -14.023 4.051 1 96.69 72 THR B N 1
ATOM 3959 C CA . THR B 1 72 ? -6.027 -14.164 5.359 1 96.69 72 THR B CA 1
ATOM 3960 C C . THR B 1 72 ? -5.918 -15.602 5.855 1 96.69 72 THR B C 1
ATOM 3962 O O . THR B 1 72 ? -6.27 -16.547 5.141 1 96.69 72 THR B O 1
ATOM 3965 N N . THR B 1 73 ? -5.508 -15.758 7.07 1 95.62 73 THR B N 1
ATOM 3966 C CA . THR B 1 73 ? -5.238 -17.078 7.637 1 95.62 73 THR B CA 1
ATOM 3967 C C . TH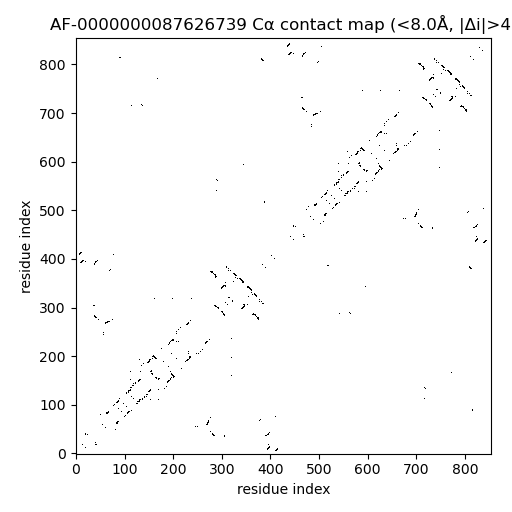R B 1 73 ? -6.496 -17.938 7.605 1 95.62 73 THR B C 1
ATOM 3969 O O . THR B 1 73 ? -6.434 -19.125 7.242 1 95.62 73 THR B O 1
ATOM 3972 N N . ALA B 1 74 ? -7.637 -17.406 7.965 1 95.12 74 ALA B N 1
ATOM 3973 C CA . ALA B 1 74 ? -8.883 -18.172 7.988 1 95.12 74 ALA B CA 1
ATOM 3974 C C . ALA B 1 74 ? -9.227 -18.719 6.602 1 95.12 74 ALA B C 1
ATOM 3976 O O . ALA B 1 74 ? -9.734 -19.828 6.473 1 95.12 74 ALA B O 1
ATOM 3977 N N . VAL B 1 75 ? -8.961 -17.938 5.617 1 97.25 75 VAL B N 1
ATOM 3978 C CA . VAL B 1 75 ? -9.211 -18.344 4.238 1 97.25 75 VAL B CA 1
ATOM 3979 C C . VAL B 1 75 ? -8.305 -19.516 3.867 1 97.25 75 VAL B C 1
ATOM 3981 O O . VAL B 1 75 ? -8.773 -20.531 3.334 1 97.25 75 VAL B O 1
ATOM 3984 N N . LEU B 1 76 ? -7.031 -19.391 4.184 1 97.5 76 LEU B N 1
ATOM 3985 C CA . LEU B 1 76 ? -6.062 -20.422 3.832 1 97.5 76 LEU B CA 1
ATOM 3986 C C . LEU B 1 76 ? -6.355 -21.719 4.57 1 97.5 76 LEU B C 1
ATOM 3988 O O . LEU B 1 76 ? -6.25 -22.812 3.994 1 97.5 76 LEU B O 1
ATOM 3992 N N . LYS B 1 77 ? -6.754 -21.594 5.797 1 95.19 77 LYS B N 1
ATOM 3993 C CA . LYS B 1 77 ? -7.117 -22.781 6.57 1 95.19 77 LYS B CA 1
ATOM 3994 C C . LYS B 1 77 ? -8.328 -23.484 5.965 1 95.19 77 LYS B C 1
ATOM 3996 O O . LYS B 1 77 ? -8.344 -24.703 5.848 1 95.19 77 LYS B O 1
ATOM 4001 N N . MET B 1 78 ? -9.305 -22.703 5.629 1 96.19 78 MET B N 1
ATOM 4002 C CA . MET B 1 78 ? -10.5 -23.266 5.012 1 96.19 78 MET B CA 1
ATOM 4003 C C . MET B 1 78 ? -10.156 -23.984 3.717 1 96.19 78 MET B C 1
ATOM 4005 O O . MET B 1 78 ? -10.602 -25.125 3.5 1 96.19 78 MET B O 1
ATOM 4009 N N . LEU B 1 79 ? -9.383 -23.391 2.912 1 97.94 79 LEU B N 1
ATOM 4010 C CA . LEU B 1 79 ? -9.031 -23.969 1.619 1 97.94 79 LEU B CA 1
ATOM 4011 C C . LEU B 1 79 ? -8.156 -25.203 1.795 1 97.94 79 LEU B C 1
ATOM 4013 O O . LEU B 1 79 ? -8.273 -26.156 1.034 1 97.94 79 LEU B O 1
ATOM 4017 N N . SER B 1 80 ? -7.305 -25.141 2.758 1 96.38 80 SER B N 1
ATOM 4018 C CA . SER B 1 80 ? -6.512 -26.328 3.074 1 96.38 80 SER B CA 1
ATOM 4019 C C . SER B 1 80 ? -7.398 -27.5 3.492 1 96.38 80 SER B C 1
ATOM 4021 O O . SER B 1 80 ? -7.176 -28.641 3.076 1 96.38 80 SER B O 1
ATOM 4023 N N . THR B 1 81 ? -8.367 -27.188 4.305 1 94.75 81 THR B N 1
ATOM 4024 C CA . THR B 1 81 ? -9.32 -28.203 4.758 1 94.75 81 THR B CA 1
ATOM 4025 C C . THR B 1 81 ? -10.07 -28.812 3.576 1 94.75 81 THR B C 1
ATOM 4027 O O . THR B 1 81 ? -10.422 -29.984 3.596 1 94.75 81 THR B O 1
ATOM 4030 N N . LEU B 1 82 ? -10.242 -28.047 2.59 1 96.69 82 LEU B N 1
ATOM 4031 C CA . LEU B 1 82 ? -10.969 -28.484 1.406 1 96.69 82 LEU B CA 1
ATOM 4032 C C . LEU B 1 82 ? -10.031 -29.172 0.416 1 96.69 82 LEU B C 1
ATOM 4034 O O . LEU B 1 82 ? -10.414 -29.438 -0.729 1 96.69 82 LEU B O 1
ATOM 4038 N N . ASP B 1 83 ? -8.742 -29.297 0.759 1 95.38 83 ASP B N 1
ATOM 4039 C CA . ASP B 1 83 ? -7.738 -30.062 0.018 1 95.38 83 ASP B CA 1
ATOM 4040 C C . ASP B 1 83 ? -7.297 -29.297 -1.233 1 95.38 83 ASP B C 1
ATOM 4042 O O . ASP B 1 83 ? -7.016 -29.906 -2.268 1 95.38 83 ASP B O 1
ATOM 4046 N N . THR B 1 84 ? -7.379 -28.062 -1.191 1 97.88 84 THR B N 1
ATOM 4047 C CA . THR B 1 84 ? -6.785 -27.25 -2.24 1 97.88 84 THR B CA 1
ATOM 4048 C C . THR B 1 84 ? -5.27 -27.203 -2.096 1 97.88 84 THR B C 1
ATOM 4050 O O . THR B 1 84 ? -4.738 -27.359 -0.994 1 97.88 84 THR B O 1
ATOM 4053 N N . GLY B 1 85 ? -4.551 -27.125 -3.225 1 98.56 85 GLY B N 1
ATOM 4054 C CA . GLY B 1 85 ? -3.156 -26.719 -3.166 1 98.56 85 GLY B CA 1
ATOM 4055 C C . GLY B 1 85 ? -2.98 -25.219 -3.072 1 98.56 85 GLY B C 1
ATOM 4056 O O . GLY B 1 85 ? -3.965 -24.469 -3.021 1 98.56 85 GLY B O 1
ATOM 4057 N N . PHE B 1 86 ? -1.71 -24.859 -3.018 1 98.88 86 PHE B N 1
ATOM 4058 C CA . PHE B 1 86 ? -1.444 -23.422 -2.875 1 98.88 86 PHE B CA 1
ATOM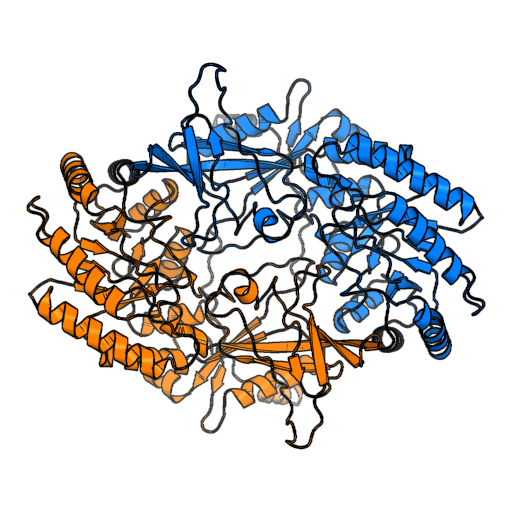 4059 C C . PHE B 1 86 ? -0.376 -22.969 -3.863 1 98.88 86 PHE B C 1
ATOM 4061 O O . PHE B 1 86 ? 0.674 -23.609 -3.986 1 98.88 86 PHE B O 1
ATOM 4068 N N . ASP B 1 87 ? -0.734 -21.984 -4.613 1 98.62 87 ASP B N 1
ATOM 4069 C CA . ASP B 1 87 ? 0.189 -21.25 -5.477 1 98.62 87 ASP B CA 1
ATOM 4070 C C . ASP B 1 87 ? 0.868 -20.125 -4.711 1 98.62 87 ASP B C 1
ATOM 4072 O O . ASP B 1 87 ? 0.208 -19.172 -4.289 1 98.62 87 ASP B O 1
ATOM 4076 N N . CYS B 1 88 ? 2.152 -20.219 -4.52 1 98.69 88 CYS B N 1
ATOM 4077 C CA . CYS B 1 88 ? 2.93 -19.25 -3.764 1 98.69 88 CYS B CA 1
ATOM 4078 C C . CYS B 1 88 ? 3.953 -18.562 -4.66 1 98.69 88 CYS B C 1
ATOM 4080 O O . CYS B 1 88 ? 4.508 -19.172 -5.566 1 98.69 88 CYS B O 1
ATOM 4082 N N . ALA B 1 89 ? 4.207 -17.297 -4.32 1 97.31 89 ALA B N 1
ATOM 4083 C CA . ALA B 1 89 ? 5.094 -16.516 -5.172 1 97.31 89 ALA B CA 1
ATOM 4084 C C . ALA B 1 89 ? 6.375 -16.141 -4.43 1 97.31 89 ALA B C 1
ATOM 4086 O O . ALA B 1 89 ? 7.32 -15.625 -5.035 1 97.31 89 ALA B O 1
ATOM 4087 N N . SER B 1 90 ? 6.469 -16.406 -3.16 1 97.62 90 SER B N 1
ATOM 4088 C CA . SER B 1 90 ? 7.605 -15.969 -2.361 1 97.62 90 SER B CA 1
ATOM 4089 C C . SER B 1 90 ? 7.859 -16.906 -1.188 1 97.62 90 SER B C 1
ATOM 4091 O O . SER B 1 90 ? 7.031 -17.766 -0.887 1 97.62 90 SER B O 1
ATOM 4093 N N . LYS B 1 91 ? 9.016 -16.703 -0.604 1 97.12 91 LYS B N 1
ATOM 4094 C CA . LYS B 1 91 ? 9.359 -17.438 0.613 1 97.12 91 LYS B CA 1
ATOM 4095 C C . LYS B 1 91 ? 8.312 -17.219 1.7 1 97.12 91 LYS B C 1
ATOM 4097 O O . LYS B 1 91 ? 7.879 -18.188 2.348 1 97.12 91 LYS B O 1
ATOM 4102 N N . ALA B 1 92 ? 7.898 -16.031 1.866 1 97.44 92 ALA B N 1
ATOM 4103 C CA . ALA B 1 92 ? 6.949 -15.711 2.93 1 97.44 92 ALA B CA 1
ATOM 4104 C C . ALA B 1 92 ? 5.621 -16.422 2.711 1 97.44 92 ALA B C 1
ATOM 4106 O O . ALA B 1 92 ? 4.996 -16.891 3.668 1 97.44 92 ALA B O 1
ATOM 4107 N N . GLU B 1 93 ? 5.168 -16.484 1.522 1 98.31 93 GLU B N 1
ATOM 4108 C CA . GLU B 1 93 ? 3.922 -17.188 1.24 1 98.31 93 GLU B CA 1
ATOM 4109 C C . GLU B 1 93 ? 4.07 -18.688 1.477 1 98.31 93 GLU B C 1
ATOM 4111 O O . GLU B 1 93 ? 3.154 -19.328 1.992 1 98.31 93 GLU B O 1
ATOM 4116 N N . ILE B 1 94 ? 5.223 -19.234 1.035 1 98.69 94 ILE B N 1
ATOM 4117 C CA . ILE B 1 94 ? 5.488 -20.656 1.284 1 98.69 94 ILE B CA 1
ATOM 4118 C C . ILE B 1 94 ? 5.5 -20.922 2.787 1 98.69 94 ILE B C 1
ATOM 4120 O O . ILE B 1 94 ? 4.859 -21.859 3.264 1 98.69 94 ILE B O 1
ATOM 4124 N N . GLU B 1 95 ? 6.191 -20.062 3.477 1 98.12 95 GLU B N 1
ATOM 4125 C CA . GLU B 1 95 ? 6.266 -20.188 4.93 1 98.12 95 GLU B CA 1
ATOM 4126 C C . GLU B 1 95 ? 4.879 -20.141 5.559 1 98.12 95 GLU B C 1
ATOM 4128 O O . GLU B 1 95 ? 4.582 -20.922 6.473 1 98.12 95 GLU B O 1
ATOM 4133 N N . LEU B 1 96 ? 4.086 -19.266 5.07 1 97.31 96 LEU B N 1
ATOM 4134 C CA . LEU B 1 96 ? 2.727 -19.141 5.582 1 97.31 96 LEU B CA 1
ATOM 4135 C C . LEU B 1 96 ? 1.935 -20.422 5.344 1 97.31 96 LEU B C 1
ATOM 4137 O O . LEU B 1 96 ? 1.31 -20.953 6.266 1 97.31 96 LEU B O 1
ATOM 4141 N N . ALA B 1 97 ? 1.989 -20.938 4.16 1 97.88 97 ALA B N 1
ATOM 4142 C CA . ALA B 1 97 ? 1.275 -22.156 3.838 1 97.88 97 ALA B CA 1
ATOM 4143 C C . ALA B 1 97 ? 1.767 -23.328 4.699 1 97.88 97 ALA B C 1
ATOM 4145 O O . ALA B 1 97 ? 0.963 -24.047 5.285 1 97.88 97 ALA B O 1
ATOM 4146 N N . LEU B 1 98 ? 3.068 -23.453 4.797 1 98.19 98 LEU B N 1
ATOM 4147 C CA . LEU B 1 98 ? 3.654 -24.531 5.582 1 98.19 98 LEU B CA 1
ATOM 4148 C C . LEU B 1 98 ? 3.264 -24.422 7.051 1 98.19 98 LEU B C 1
ATOM 4150 O O . LEU B 1 98 ? 2.982 -25.422 7.703 1 98.19 98 LEU B O 1
ATOM 4154 N N . SER B 1 99 ? 3.244 -23.188 7.559 1 95.88 99 SER B N 1
ATOM 4155 C CA . SER B 1 99 ? 2.916 -22.953 8.961 1 95.88 99 SER B CA 1
ATOM 4156 C C . SER B 1 99 ? 1.482 -23.375 9.273 1 95.88 99 SER B C 1
ATOM 4158 O O . SER B 1 99 ? 1.149 -23.656 10.422 1 95.88 99 SER B O 1
ATOM 4160 N N . LEU B 1 100 ? 0.671 -23.453 8.273 1 93.19 100 LEU B N 1
ATOM 4161 C CA . LEU B 1 100 ? -0.729 -23.812 8.445 1 93.19 100 LEU B CA 1
ATOM 4162 C C . LEU B 1 100 ? -0.923 -25.312 8.242 1 93.19 100 LEU B C 1
ATOM 4164 O O . LEU B 1 100 ? -2.057 -25.797 8.234 1 93.19 100 LEU B O 1
ATOM 4168 N N . GLY B 1 101 ? 0.148 -26.047 7.984 1 93.94 101 GLY B N 1
ATOM 4169 C CA . GLY B 1 101 ? 0.097 -27.5 7.887 1 93.94 101 GLY B CA 1
ATOM 4170 C C . GLY B 1 101 ? -0.039 -28 6.461 1 93.94 101 GLY B C 1
ATOM 4171 O O . GLY B 1 101 ? -0.226 -29.188 6.227 1 93.94 101 GLY B O 1
ATOM 4172 N N . VAL B 1 102 ? 0.057 -27.172 5.555 1 97.25 102 VAL B N 1
ATOM 4173 C CA . VAL B 1 102 ? 0.01 -27.578 4.152 1 97.25 102 VAL B CA 1
ATOM 4174 C C . VAL B 1 102 ? 1.232 -28.438 3.82 1 97.25 102 VAL B C 1
ATOM 4176 O O . VAL B 1 102 ? 2.35 -28.125 4.242 1 97.25 102 VAL B O 1
ATOM 4179 N N . LYS B 1 103 ? 0.99 -29.469 3.096 1 97.88 103 LYS B N 1
ATOM 4180 C CA . LYS B 1 103 ? 2.1 -30.328 2.672 1 97.88 103 LYS B CA 1
ATOM 4181 C C . LYS B 1 103 ? 2.912 -29.656 1.567 1 97.88 103 LYS B C 1
ATOM 4183 O O . LYS B 1 103 ? 2.352 -29.016 0.68 1 97.88 103 LYS B O 1
ATOM 4188 N N . PRO B 1 104 ? 4.234 -29.828 1.593 1 98.38 104 PRO B N 1
ATOM 4189 C CA . PRO B 1 104 ? 5.078 -29.234 0.555 1 98.38 104 PRO B CA 1
ATOM 4190 C C . PRO B 1 104 ? 4.648 -29.625 -0.855 1 98.38 104 PRO B C 1
ATOM 4192 O O . PRO B 1 104 ? 4.711 -28.812 -1.777 1 98.38 104 PRO B O 1
ATOM 4195 N N . ASP B 1 105 ? 4.121 -30.812 -1.011 1 97.88 105 ASP B N 1
ATOM 4196 C CA . ASP B 1 105 ? 3.727 -31.312 -2.324 1 97.88 105 ASP B CA 1
ATOM 4197 C C . ASP B 1 105 ? 2.453 -30.625 -2.812 1 97.88 105 ASP B C 1
ATOM 4199 O O . ASP B 1 105 ? 2.105 -30.719 -3.99 1 97.88 105 ASP B O 1
ATOM 4203 N N . ASP B 1 106 ? 1.797 -29.984 -1.892 1 98.44 106 ASP B N 1
ATOM 4204 C CA . ASP B 1 106 ? 0.584 -29.25 -2.248 1 98.44 106 ASP B CA 1
ATOM 4205 C C . ASP B 1 106 ? 0.883 -27.781 -2.484 1 98.44 106 ASP B C 1
ATOM 4207 O O . ASP B 1 106 ? -0.031 -26.953 -2.51 1 98.44 106 ASP B O 1
ATOM 4211 N N . ILE B 1 107 ? 2.16 -27.469 -2.652 1 98.81 107 ILE B N 1
ATOM 4212 C CA . ILE B 1 107 ? 2.58 -26.094 -2.922 1 98.81 107 ILE B CA 1
ATOM 4213 C C . ILE B 1 107 ? 3.318 -26.031 -4.258 1 98.81 107 ILE B C 1
ATOM 4215 O O . ILE B 1 107 ? 4.195 -26.859 -4.527 1 98.81 107 ILE B O 1
ATOM 4219 N N . ILE B 1 108 ? 2.908 -25.172 -5.117 1 98.88 108 ILE B N 1
ATOM 4220 C CA . ILE B 1 108 ? 3.709 -24.844 -6.289 1 98.88 108 ILE B CA 1
ATOM 4221 C C . ILE B 1 108 ? 4.309 -23.453 -6.129 1 98.88 108 ILE B C 1
ATOM 4223 O O . ILE B 1 108 ? 3.596 -22.5 -5.797 1 98.88 108 ILE B O 1
ATOM 4227 N N . TYR B 1 109 ? 5.629 -23.344 -6.172 1 98.69 109 TYR B N 1
ATOM 4228 C CA . TYR B 1 109 ? 6.309 -22.047 -6.223 1 98.69 109 TYR B CA 1
ATOM 4229 C C . TYR B 1 109 ? 6.242 -21.453 -7.621 1 98.69 109 TYR B C 1
ATOM 4231 O O . TYR B 1 109 ? 7.168 -21.609 -8.422 1 98.69 109 TYR B O 1
ATOM 4239 N N . ALA B 1 110 ? 5.254 -20.641 -7.887 1 97.19 110 ALA B N 1
ATOM 4240 C CA . ALA B 1 110 ? 4.82 -20.344 -9.25 1 97.19 110 ALA B CA 1
ATOM 4241 C C . ALA B 1 110 ? 5.469 -19.062 -9.766 1 97.19 110 ALA B C 1
ATOM 4243 O O . ALA B 1 110 ? 5.176 -18.609 -10.875 1 97.19 110 ALA B O 1
ATOM 4244 N N . HIS B 1 111 ? 6.371 -18.453 -9.055 1 97.5 111 HIS B N 1
ATOM 4245 C CA . HIS B 1 111 ? 7.082 -17.266 -9.523 1 97.5 111 HIS B CA 1
ATOM 4246 C C . HIS B 1 111 ? 8.227 -17.641 -10.453 1 97.5 111 HIS B C 1
ATOM 4248 O O . HIS B 1 111 ? 9.031 -18.531 -10.133 1 97.5 111 HIS B O 1
ATOM 4254 N N . THR B 1 112 ? 8.375 -16.984 -11.586 1 97.62 112 THR B N 1
ATOM 4255 C CA . THR B 1 112 ? 9.375 -17.406 -12.562 1 97.62 112 THR B CA 1
ATOM 4256 C C . THR B 1 112 ? 10.688 -16.672 -12.359 1 97.62 112 THR B C 1
ATOM 4258 O O . THR B 1 112 ? 11.695 -16.984 -13 1 97.62 112 THR B O 1
ATOM 4261 N N . THR B 1 113 ? 10.68 -15.648 -11.562 1 97.19 113 THR B N 1
ATOM 4262 C CA . THR B 1 113 ? 11.867 -14.883 -11.203 1 97.19 113 THR B CA 1
ATOM 4263 C C . THR B 1 113 ? 12.039 -14.82 -9.688 1 97.19 113 THR B C 1
ATOM 4265 O O . THR B 1 113 ? 11.461 -13.961 -9.031 1 97.19 113 THR B O 1
ATOM 4268 N N . LYS B 1 114 ? 12.859 -15.703 -9.164 1 96.88 114 LYS B N 1
ATOM 4269 C CA . LYS B 1 114 ? 12.945 -15.906 -7.723 1 96.88 114 LYS B CA 1
ATOM 4270 C C . LYS B 1 114 ? 14.289 -15.438 -7.176 1 96.88 114 LYS B C 1
ATOM 4272 O O . LYS B 1 114 ? 15.328 -15.664 -7.797 1 96.88 114 LYS B O 1
ATOM 4277 N N . PRO B 1 115 ? 14.211 -14.766 -6.027 1 95.12 115 PRO B N 1
ATOM 4278 C CA . PRO B 1 115 ? 15.492 -14.586 -5.348 1 95.12 115 PRO B CA 1
ATOM 4279 C C . PRO B 1 115 ? 16.156 -15.906 -4.984 1 95.12 115 PRO B C 1
ATOM 4281 O O . PRO B 1 115 ? 15.477 -16.875 -4.621 1 95.12 115 PRO B O 1
ATOM 4284 N N . LEU B 1 116 ? 17.469 -15.898 -5.039 1 94.62 116 LEU B N 1
ATOM 4285 C CA . LEU B 1 116 ? 18.234 -17.109 -4.719 1 94.62 116 LEU B CA 1
ATOM 4286 C C . LEU B 1 116 ? 17.891 -17.609 -3.322 1 94.62 116 LEU B C 1
ATOM 4288 O O . LEU B 1 116 ? 17.766 -18.812 -3.111 1 94.62 116 LEU B O 1
ATOM 4292 N N . SER B 1 117 ? 17.766 -16.719 -2.387 1 94 117 SER B N 1
ATOM 4293 C CA . SER B 1 117 ? 17.453 -17.094 -1.006 1 94 117 SER B CA 1
ATOM 4294 C C . SER B 1 117 ? 16.094 -17.766 -0.898 1 94 117 SER B C 1
ATOM 4296 O O . SER B 1 117 ? 15.914 -18.672 -0.074 1 94 117 SER B O 1
ATOM 4298 N N . HIS B 1 118 ? 15.164 -17.375 -1.731 1 96.38 118 HIS B N 1
ATOM 4299 C CA . HIS B 1 118 ? 13.852 -17.984 -1.721 1 96.38 118 HIS B CA 1
ATOM 4300 C C . HIS B 1 118 ? 13.906 -19.422 -2.264 1 96.38 118 HIS B C 1
ATOM 4302 O O . HIS B 1 118 ? 13.227 -20.312 -1.754 1 96.38 118 HIS B O 1
ATOM 4308 N N . ILE B 1 119 ? 14.703 -19.641 -3.291 1 97.5 119 ILE B N 1
ATOM 4309 C CA . ILE B 1 119 ? 14.875 -20.984 -3.85 1 97.5 119 ILE B CA 1
ATOM 4310 C C . ILE B 1 119 ? 15.523 -21.891 -2.812 1 97.5 119 ILE B C 1
ATOM 4312 O O . ILE B 1 119 ? 15.094 -23.047 -2.631 1 97.5 119 ILE B O 1
ATOM 4316 N N . ARG B 1 120 ? 16.531 -21.391 -2.102 1 96.75 120 ARG B N 1
ATOM 4317 C CA . ARG B 1 120 ? 17.188 -22.156 -1.047 1 96.75 120 ARG B CA 1
ATOM 4318 C C . ARG B 1 120 ? 16.188 -22.578 0.022 1 96.75 120 ARG B C 1
ATOM 4320 O O . ARG B 1 120 ? 16.219 -23.703 0.505 1 96.75 120 ARG B O 1
ATOM 4327 N N . TYR B 1 121 ? 15.344 -21.656 0.346 1 96.94 121 TYR B N 1
ATOM 4328 C CA . TYR B 1 121 ? 14.328 -21.953 1.348 1 96.94 121 TYR B CA 1
ATOM 4329 C C . TYR B 1 121 ? 13.391 -23.062 0.862 1 96.94 121 TYR B C 1
ATOM 4331 O O . TYR B 1 121 ? 13.062 -23.984 1.616 1 96.94 121 TYR B O 1
ATOM 4339 N N . ALA B 1 122 ? 12.945 -22.906 -0.381 1 98.44 122 ALA B N 1
ATOM 4340 C CA . ALA B 1 122 ? 12.078 -23.922 -0.957 1 98.44 122 ALA B CA 1
ATOM 4341 C C . ALA B 1 122 ? 12.75 -25.297 -0.917 1 98.44 122 ALA B C 1
ATOM 4343 O O . ALA B 1 122 ? 12.117 -26.297 -0.547 1 98.44 122 ALA B O 1
ATOM 4344 N N . CYS B 1 123 ? 13.977 -25.328 -1.264 1 98.56 123 CYS B N 1
ATOM 4345 C CA . CYS B 1 123 ? 14.742 -26.562 -1.231 1 98.56 123 CYS B CA 1
ATOM 4346 C C . CYS B 1 123 ? 14.797 -27.125 0.182 1 98.56 123 CYS B C 1
ATOM 4348 O O . CYS B 1 123 ? 14.5 -28.312 0.394 1 98.56 123 CYS B O 1
ATOM 4350 N N . ALA B 1 124 ? 15.102 -26.281 1.119 1 98.31 124 ALA B N 1
ATOM 4351 C CA . ALA B 1 124 ? 15.273 -26.703 2.51 1 98.31 124 ALA B CA 1
ATOM 4352 C C . ALA B 1 124 ? 13.961 -27.234 3.08 1 98.31 124 ALA B C 1
ATOM 4354 O O . ALA B 1 124 ? 13.969 -28.031 4.023 1 98.31 124 ALA B O 1
ATOM 4355 N N . HIS B 1 125 ? 12.867 -26.891 2.482 1 98.44 125 HIS B N 1
ATOM 4356 C CA . HIS B 1 125 ? 11.57 -27.281 3.027 1 98.44 125 HIS B CA 1
ATOM 4357 C C . HIS B 1 125 ? 10.836 -28.219 2.072 1 98.44 125 HIS B C 1
ATOM 4359 O O . HIS B 1 125 ? 9.617 -28.406 2.193 1 98.44 125 HIS B O 1
ATOM 4365 N N . ARG B 1 126 ? 11.477 -28.641 1.089 1 98.31 126 ARG B N 1
ATOM 4366 C CA . ARG B 1 126 ? 11.039 -29.703 0.177 1 98.31 126 ARG B CA 1
ATOM 4367 C C . ARG B 1 126 ? 9.859 -29.234 -0.674 1 98.31 126 ARG B C 1
ATOM 4369 O O . ARG B 1 126 ? 8.938 -30 -0.937 1 98.31 126 ARG B O 1
ATOM 4376 N N . VAL B 1 127 ? 9.797 -27.969 -0.825 1 98.75 127 VAL B N 1
ATOM 4377 C CA . VAL B 1 127 ? 8.906 -27.453 -1.862 1 98.75 127 VAL B CA 1
ATOM 4378 C C . VAL B 1 127 ? 9.578 -27.578 -3.227 1 98.75 127 VAL B C 1
ATOM 4380 O O . VAL B 1 127 ? 10.312 -26.672 -3.643 1 98.75 127 VAL B O 1
ATOM 4383 N N . ASN B 1 128 ? 9.258 -28.594 -3.947 1 98.75 128 ASN B N 1
ATOM 4384 C CA . ASN B 1 128 ? 10.055 -28.984 -5.109 1 98.75 128 ASN B CA 1
ATOM 4385 C C . ASN B 1 128 ? 9.445 -28.453 -6.406 1 98.75 128 ASN B C 1
ATOM 4387 O O . ASN B 1 128 ? 10.164 -28.172 -7.363 1 98.75 128 ASN B O 1
ATOM 4391 N N . LEU B 1 129 ? 8.172 -28.359 -6.461 1 98.81 129 LEU B N 1
ATOM 4392 C CA . LEU B 1 129 ? 7.496 -27.953 -7.684 1 98.81 129 LEU B CA 1
ATOM 4393 C C . LEU B 1 129 ? 7.629 -26.438 -7.895 1 98.81 129 LEU B C 1
ATOM 4395 O O . LEU B 1 129 ? 7.188 -25.656 -7.055 1 98.81 129 LEU B O 1
ATOM 4399 N N . MET B 1 130 ? 8.297 -26.016 -8.984 1 98.62 130 MET B N 1
ATOM 4400 C CA . MET B 1 130 ? 8.461 -24.578 -9.188 1 98.62 130 MET B CA 1
ATOM 4401 C C . MET B 1 130 ? 8.531 -24.25 -10.68 1 98.62 130 MET B C 1
ATOM 4403 O O . MET B 1 130 ? 8.898 -25.094 -11.492 1 98.62 130 MET B O 1
ATOM 4407 N N . THR B 1 131 ? 8.242 -23.016 -11.023 1 98.75 131 THR B N 1
ATOM 4408 C CA . THR B 1 131 ? 8.164 -22.594 -12.422 1 98.75 131 THR B CA 1
ATOM 4409 C C . THR B 1 131 ? 9.445 -21.875 -12.836 1 98.75 131 THR B C 1
ATOM 4411 O O . THR B 1 131 ? 10.234 -21.453 -11.992 1 98.75 131 THR B O 1
ATOM 4414 N N . PHE B 1 132 ? 9.656 -21.781 -14.141 1 98.19 132 PHE B N 1
ATOM 4415 C CA . PHE B 1 132 ? 10.703 -20.984 -14.766 1 98.19 132 PHE B CA 1
ATOM 4416 C C . PHE B 1 132 ? 10.289 -20.531 -16.156 1 98.19 132 PHE B C 1
ATOM 4418 O O . PHE B 1 132 ? 9.367 -21.094 -16.75 1 98.19 132 PHE B O 1
ATOM 4425 N N . ASP B 1 133 ? 10.922 -19.469 -16.688 1 97.56 133 ASP B N 1
ATOM 4426 C CA . ASP B 1 133 ? 10.617 -19.047 -18.047 1 97.56 133 ASP B CA 1
ATOM 4427 C C . ASP B 1 133 ? 11.844 -18.438 -18.719 1 97.56 133 ASP B C 1
ATOM 4429 O O . ASP B 1 133 ? 11.727 -17.781 -19.75 1 97.56 133 ASP B O 1
ATOM 4433 N N . ASN B 1 134 ? 13.023 -18.609 -18.078 1 95.81 134 ASN B N 1
ATOM 4434 C CA . ASN B 1 134 ? 14.242 -18.047 -18.641 1 95.81 134 ASN B CA 1
ATOM 4435 C C . ASN B 1 134 ? 15.477 -18.828 -18.203 1 95.81 134 ASN B C 1
ATOM 4437 O O . ASN B 1 134 ? 15.414 -19.625 -17.266 1 95.81 134 ASN B O 1
ATOM 4441 N N . GLU B 1 135 ? 16.5 -18.578 -18.875 1 95.62 135 GLU B N 1
ATOM 4442 C CA . GLU B 1 135 ? 17.734 -19.344 -18.672 1 95.62 135 GLU B CA 1
ATOM 4443 C C . GLU B 1 135 ? 18.359 -19.016 -17.312 1 95.62 135 GLU B C 1
ATOM 4445 O O . GLU B 1 135 ? 18.891 -19.906 -16.641 1 95.62 135 GLU B O 1
ATOM 4450 N N . GLU B 1 136 ? 18.328 -17.797 -16.922 1 95.88 136 GLU B N 1
ATOM 4451 C CA . GLU B 1 136 ? 18.938 -17.391 -15.656 1 95.88 136 GLU B CA 1
ATOM 4452 C C . GLU B 1 136 ? 18.266 -18.094 -14.477 1 95.88 136 GLU B C 1
ATOM 4454 O O . GLU B 1 136 ? 18.938 -18.438 -13.492 1 95.88 136 GLU B O 1
ATOM 4459 N N . GLU B 1 137 ? 17.047 -18.266 -14.578 1 97.69 137 GLU B N 1
ATOM 4460 C CA . GLU B 1 137 ? 16.328 -18.969 -13.531 1 97.69 137 GLU B CA 1
ATOM 4461 C C . GLU B 1 137 ? 16.781 -20.422 -13.43 1 97.69 137 GLU B C 1
ATOM 4463 O O . GLU B 1 137 ? 16.922 -20.953 -12.32 1 97.69 137 GLU B O 1
ATOM 4468 N N . LEU B 1 138 ? 17 -21.031 -14.555 1 98.06 138 LEU B N 1
ATOM 4469 C CA . LEU B 1 138 ? 17.5 -22.406 -14.586 1 98.06 138 LEU B CA 1
ATOM 4470 C C . LEU B 1 138 ? 18.859 -22.5 -13.898 1 98.06 138 LEU B C 1
ATOM 4472 O O . LEU B 1 138 ? 19.109 -23.438 -13.133 1 98.06 138 LEU B O 1
ATOM 4476 N N . LEU B 1 139 ? 19.688 -21.562 -14.18 1 97.5 139 LEU B N 1
ATOM 4477 C CA . LEU B 1 139 ? 21.016 -21.562 -13.578 1 97.5 139 LEU B CA 1
ATOM 4478 C C . LEU B 1 139 ? 20.922 -21.438 -12.062 1 97.5 139 LEU B C 1
ATOM 4480 O O . LEU B 1 139 ? 21.594 -22.172 -11.336 1 97.5 139 LEU B O 1
ATOM 4484 N N . LYS B 1 140 ? 20.094 -20.578 -11.57 1 96.75 140 LYS B N 1
ATOM 4485 C CA . LYS B 1 140 ? 19.906 -20.406 -10.133 1 96.75 140 LYS B CA 1
ATOM 4486 C C . LYS B 1 140 ? 19.391 -21.688 -9.492 1 96.75 140 LYS B C 1
ATOM 4488 O O . LYS B 1 140 ? 19.906 -22.125 -8.461 1 96.75 140 LYS B O 1
ATOM 4493 N N . ILE B 1 141 ? 18.422 -22.25 -10.125 1 98.31 141 ILE B N 1
ATOM 4494 C CA . ILE B 1 141 ? 17.797 -23.453 -9.578 1 98.31 141 ILE B CA 1
ATOM 4495 C C . ILE B 1 141 ? 18.812 -24.594 -9.57 1 98.31 141 ILE B C 1
ATOM 4497 O O . ILE B 1 141 ? 18.906 -25.328 -8.578 1 98.31 141 ILE B O 1
ATOM 4501 N N . SER B 1 142 ? 19.516 -24.75 -10.664 1 98.44 142 SER B N 1
ATOM 4502 C CA . SER B 1 142 ? 20.516 -25.812 -10.742 1 98.44 142 SER B CA 1
ATOM 4503 C C . SER B 1 142 ? 21.547 -25.703 -9.625 1 98.44 142 SER B C 1
ATOM 4505 O O . SER B 1 142 ? 22.062 -26.703 -9.141 1 98.44 142 SER B O 1
ATOM 4507 N N . LEU B 1 143 ? 21.797 -24.5 -9.227 1 96.69 143 LEU B N 1
ATOM 4508 C CA . LEU B 1 143 ? 22.812 -24.234 -8.219 1 96.69 143 LEU B CA 1
ATOM 4509 C C . LEU B 1 143 ? 22.312 -24.609 -6.828 1 96.69 143 LEU B C 1
ATOM 4511 O O . LEU B 1 143 ? 23.062 -25.156 -6.023 1 96.69 143 LEU B O 1
ATOM 4515 N N . VAL B 1 144 ? 21.016 -24.344 -6.52 1 96.62 144 VAL B N 1
ATOM 4516 C CA . VAL B 1 144 ? 20.672 -24.391 -5.105 1 96.62 144 VAL B CA 1
ATOM 4517 C C . VAL B 1 144 ? 19.516 -25.375 -4.891 1 96.62 144 VAL B C 1
ATOM 4519 O O . VAL B 1 144 ? 19.219 -25.75 -3.756 1 96.62 144 VAL B O 1
ATOM 4522 N N . HIS B 1 145 ? 18.859 -25.844 -5.938 1 98.31 145 HIS B N 1
ATOM 4523 C CA . HIS B 1 145 ? 17.75 -26.781 -5.816 1 98.31 145 HIS B CA 1
ATOM 4524 C C . HIS B 1 145 ? 17.703 -27.75 -6.996 1 98.31 145 HIS B C 1
ATOM 4526 O O . HIS B 1 145 ? 16.703 -27.812 -7.715 1 98.31 145 HIS B O 1
ATOM 4532 N N . PRO B 1 146 ? 18.688 -28.547 -7.145 1 97.56 146 PRO B N 1
ATOM 4533 C CA . PRO B 1 146 ? 18.781 -29.422 -8.312 1 97.56 146 PRO B CA 1
ATOM 4534 C C . PRO B 1 146 ? 17.688 -30.484 -8.336 1 97.56 146 PRO B C 1
ATOM 4536 O O . PRO B 1 146 ? 17.422 -31.094 -9.375 1 97.56 146 PRO B O 1
ATOM 4539 N N . GLN B 1 147 ? 17.016 -30.719 -7.203 1 97.5 147 GLN B N 1
ATOM 4540 C CA . GLN B 1 147 ? 15.984 -31.75 -7.141 1 97.5 147 GLN B CA 1
ATOM 4541 C C . GLN B 1 147 ? 14.617 -31.172 -7.496 1 97.5 147 GLN B C 1
ATOM 4543 O O . GLN B 1 147 ? 13.609 -31.875 -7.441 1 97.5 147 GLN B O 1
ATOM 4548 N N . ALA B 1 148 ? 14.578 -29.938 -7.863 1 98.44 148 ALA B N 1
ATOM 4549 C CA . ALA B 1 148 ? 13.32 -29.281 -8.195 1 98.44 148 ALA B CA 1
ATOM 4550 C C . ALA B 1 148 ? 12.617 -29.984 -9.359 1 98.44 148 ALA B C 1
ATOM 4552 O O . ALA B 1 148 ? 13.273 -30.578 -10.219 1 98.44 148 ALA B O 1
ATOM 4553 N N . LYS B 1 149 ? 11.367 -30.031 -9.312 1 98.56 149 LYS B N 1
ATOM 4554 C CA . LYS B 1 149 ? 10.5 -30.422 -10.422 1 98.56 149 LYS B CA 1
ATOM 4555 C C . LYS B 1 149 ? 9.953 -29.188 -11.148 1 98.56 149 LYS B C 1
ATOM 4557 O O . LYS B 1 149 ? 9.07 -28.5 -10.633 1 98.56 149 LYS B O 1
ATOM 4562 N N . LEU B 1 150 ? 10.406 -29 -12.375 1 98.56 150 LEU B N 1
ATOM 4563 C CA . LEU B 1 150 ? 10.25 -27.703 -13.008 1 98.56 150 LEU B CA 1
ATOM 4564 C C . LEU B 1 150 ? 9.047 -27.688 -13.945 1 98.56 150 LEU B C 1
ATOM 4566 O O . LEU B 1 150 ? 8.781 -28.688 -14.625 1 98.56 150 LEU B O 1
ATOM 4570 N N . VAL B 1 151 ? 8.367 -26.609 -13.898 1 98.69 151 VAL B N 1
ATOM 4571 C CA . VAL B 1 151 ? 7.25 -26.328 -14.797 1 98.69 151 VAL B CA 1
ATOM 4572 C C . VAL B 1 151 ? 7.566 -25.109 -15.656 1 98.69 151 VAL B C 1
ATOM 4574 O O . VAL B 1 151 ? 7.777 -24.016 -15.133 1 98.69 151 VAL B O 1
ATOM 4577 N N . ILE B 1 152 ? 7.613 -25.219 -16.984 1 98.12 152 ILE B N 1
ATOM 4578 C CA . ILE B 1 152 ? 7.934 -24.094 -17.844 1 98.12 152 ILE B CA 1
ATOM 4579 C C . ILE B 1 152 ? 6.688 -23.219 -18.047 1 98.12 152 ILE B C 1
ATOM 4581 O O . ILE B 1 152 ? 5.625 -23.734 -18.406 1 98.12 152 ILE B O 1
ATOM 4585 N N . ARG B 1 153 ? 6.785 -21.969 -17.688 1 98.38 153 ARG B N 1
ATOM 4586 C CA . ARG B 1 153 ? 5.715 -21.016 -17.953 1 98.38 153 ARG B CA 1
ATOM 4587 C C . ARG B 1 153 ? 5.84 -20.406 -19.344 1 98.38 153 ARG B C 1
ATOM 4589 O O . ARG B 1 153 ? 6.863 -19.797 -19.672 1 98.38 153 ARG B O 1
ATOM 4596 N N . ILE B 1 154 ? 4.812 -20.531 -20.156 1 97.75 154 ILE B N 1
ATOM 4597 C CA . ILE B 1 154 ? 4.859 -19.984 -21.5 1 97.75 154 ILE B CA 1
ATOM 4598 C C . ILE B 1 154 ? 4.02 -18.719 -21.578 1 97.75 154 ILE B C 1
ATOM 4600 O O . ILE B 1 154 ? 3.076 -18.547 -20.797 1 97.75 154 ILE B O 1
ATOM 4604 N N . ALA B 1 155 ? 4.414 -17.828 -22.453 1 96.25 155 ALA B N 1
ATOM 4605 C CA . ALA B 1 155 ? 3.629 -16.625 -22.734 1 96.25 155 ALA B CA 1
ATOM 4606 C C . ALA B 1 155 ? 2.461 -16.953 -23.656 1 96.25 155 ALA B C 1
ATOM 4608 O O . ALA B 1 155 ? 2.627 -17.656 -24.656 1 96.25 155 ALA B O 1
ATOM 4609 N N . VAL B 1 156 ? 1.31 -16.516 -23.25 1 96.5 156 VAL B N 1
ATOM 4610 C CA . VAL B 1 156 ? 0.116 -16.734 -24.062 1 96.5 156 VAL B CA 1
ATOM 4611 C C . VAL B 1 156 ? -0.555 -15.391 -24.344 1 96.5 156 VAL B C 1
ATOM 4613 O O . VAL B 1 156 ? -0.134 -14.352 -23.828 1 96.5 156 VAL B O 1
ATOM 4616 N N . ASP B 1 157 ? -1.544 -15.422 -25.219 1 92.88 157 ASP B N 1
ATOM 4617 C CA . ASP B 1 157 ? -2.287 -14.203 -25.531 1 92.88 157 ASP B CA 1
ATOM 4618 C C . ASP B 1 157 ? -3.18 -13.797 -24.359 1 92.88 157 ASP B C 1
ATOM 4620 O O . ASP B 1 157 ? -4.172 -14.461 -24.062 1 92.88 157 ASP B O 1
ATOM 4624 N N . ASP B 1 158 ? -2.785 -12.734 -23.781 1 91.25 158 ASP B N 1
ATOM 4625 C CA . ASP B 1 158 ? -3.58 -12.242 -22.656 1 91.25 158 ASP B CA 1
ATOM 4626 C C . ASP B 1 158 ? -4.152 -10.859 -22.953 1 91.25 158 ASP B C 1
ATOM 4628 O O . ASP B 1 158 ? -4.426 -10.078 -22.031 1 91.25 158 ASP B O 1
ATOM 4632 N N . SER B 1 159 ? -4.352 -10.539 -24.203 1 89.94 159 SER B N 1
ATOM 4633 C CA . SER B 1 159 ? -4.82 -9.227 -24.641 1 89.94 159 SER B CA 1
ATOM 4634 C C . SER B 1 159 ? -6.27 -8.992 -24.234 1 89.94 159 SER B C 1
ATOM 4636 O O . SER B 1 159 ? -6.742 -7.855 -24.219 1 89.94 159 SER B O 1
ATOM 4638 N N . LYS B 1 160 ? -6.957 -10.062 -23.891 1 85.56 160 LYS B N 1
ATOM 4639 C CA . LYS B 1 160 ? -8.367 -9.938 -23.531 1 85.56 160 LYS B CA 1
ATOM 4640 C C . LYS B 1 160 ? -8.531 -9.875 -22.016 1 85.56 160 LYS B C 1
ATOM 4642 O O . LYS B 1 160 ? -9.641 -10.016 -21.5 1 85.56 160 LYS B O 1
ATOM 4647 N N . SER B 1 161 ? -7.449 -9.688 -21.391 1 86.5 161 SER B N 1
ATOM 4648 C CA . SER B 1 161 ? -7.484 -9.57 -19.938 1 86.5 161 SER B CA 1
ATOM 4649 C C . SER B 1 161 ? -7.223 -8.133 -19.484 1 86.5 161 SER B C 1
ATOM 4651 O O . SER B 1 161 ? -6.543 -7.379 -20.188 1 86.5 161 SER B O 1
ATOM 4653 N N . MET B 1 162 ? -7.766 -7.824 -18.359 1 84.88 162 MET B N 1
ATOM 4654 C CA . MET B 1 162 ? -7.586 -6.488 -17.797 1 84.88 162 MET B CA 1
ATOM 4655 C C . MET B 1 162 ? -6.16 -6.293 -17.297 1 84.88 162 MET B C 1
ATOM 4657 O O . MET B 1 162 ? -5.613 -5.191 -17.375 1 84.88 162 MET B O 1
ATOM 4661 N N . VAL B 1 163 ? -5.645 -7.348 -16.688 1 87.62 163 VAL B N 1
ATOM 4662 C CA . VAL B 1 163 ? -4.25 -7.348 -16.266 1 87.62 163 VAL B CA 1
ATOM 4663 C C . VAL B 1 163 ? -3.459 -8.367 -17.078 1 87.62 163 VAL B C 1
ATOM 4665 O O . VAL B 1 163 ? -3.639 -9.578 -16.922 1 87.62 163 VAL B O 1
ATOM 4668 N N . ARG B 1 164 ? -2.541 -7.801 -17.844 1 90.25 164 ARG B N 1
ATOM 4669 C CA . ARG B 1 164 ? -1.713 -8.656 -18.688 1 90.25 164 ARG B CA 1
ATOM 4670 C C . ARG B 1 164 ? -0.445 -9.086 -17.953 1 90.25 164 ARG B C 1
ATOM 4672 O O . ARG B 1 164 ? 0.194 -8.266 -17.281 1 90.25 164 ARG B O 1
ATOM 4679 N N . LEU B 1 165 ? -0.128 -10.297 -18.141 1 91.62 165 LEU B N 1
ATOM 4680 C CA . LEU B 1 165 ? 1.018 -10.836 -17.406 1 91.62 165 LEU B CA 1
ATOM 4681 C C . LEU B 1 165 ? 2.123 -11.258 -18.375 1 91.62 165 LEU B C 1
ATOM 4683 O O . LEU B 1 165 ? 3.291 -11.336 -17.984 1 91.62 165 LEU B O 1
ATOM 4687 N N . SER B 1 166 ? 1.812 -11.5 -19.594 1 91.94 166 SER B N 1
ATOM 4688 C CA . SER B 1 166 ? 2.758 -12.047 -20.562 1 91.94 166 SER B CA 1
ATOM 4689 C C . SER B 1 166 ? 3.871 -11.055 -20.875 1 91.94 166 SER B C 1
ATOM 4691 O O . SER B 1 166 ? 4.984 -11.453 -21.219 1 91.94 166 SER B O 1
ATOM 4693 N N . PRO B 1 167 ? 3.615 -9.789 -20.781 1 90.31 167 PRO B N 1
ATOM 4694 C CA . PRO B 1 167 ? 4.723 -8.852 -20.984 1 90.31 167 PRO B CA 1
AT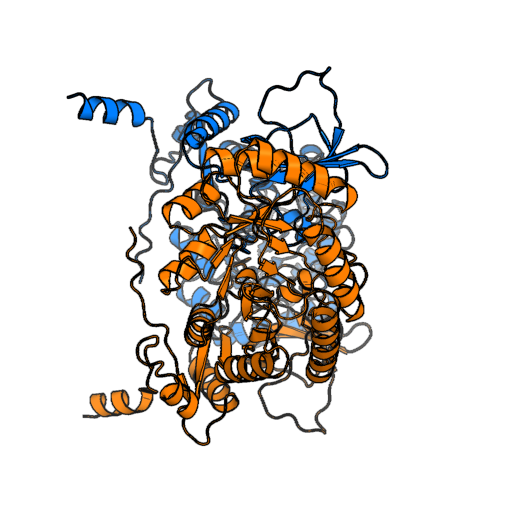OM 4695 C C . PRO B 1 167 ? 5.805 -8.984 -19.906 1 90.31 167 PRO B C 1
ATOM 4697 O O . PRO B 1 167 ? 6.969 -8.672 -20.172 1 90.31 167 PRO B O 1
ATOM 4700 N N . LYS B 1 168 ? 5.48 -9.438 -18.781 1 94.81 168 LYS B N 1
ATOM 4701 C CA . LYS B 1 168 ? 6.398 -9.523 -17.641 1 94.81 168 LYS B CA 1
ATOM 4702 C C . LYS B 1 168 ? 6.973 -10.93 -17.5 1 94.81 168 LYS B C 1
ATOM 4704 O O . LYS B 1 168 ? 8.117 -11.102 -17.078 1 94.81 168 LYS B O 1
ATOM 4709 N N . PHE B 1 169 ? 6.129 -11.922 -17.891 1 96.69 169 PHE B N 1
ATOM 4710 C CA . PHE B 1 169 ? 6.512 -13.305 -17.641 1 96.69 169 PHE B CA 1
ATOM 4711 C C . PHE B 1 169 ? 6.238 -14.172 -18.859 1 96.69 169 PHE B C 1
ATOM 4713 O O . PHE B 1 169 ? 5.555 -13.75 -19.781 1 96.69 169 PHE B O 1
ATOM 4720 N N . GLY B 1 170 ? 6.82 -15.375 -18.828 1 96.69 170 GLY B N 1
ATOM 4721 C CA . GLY B 1 170 ? 6.477 -16.406 -19.797 1 96.69 170 GLY B CA 1
ATOM 4722 C C . GLY B 1 170 ? 7.461 -16.5 -20.938 1 96.69 170 GLY B C 1
ATOM 4723 O O . GLY B 1 170 ? 7.828 -15.484 -21.547 1 96.69 170 GLY B O 1
ATOM 4724 N N . ALA B 1 171 ? 7.836 -17.641 -21.25 1 95.62 171 ALA B N 1
ATOM 4725 C CA . ALA B 1 171 ? 8.664 -17.922 -22.422 1 95.62 171 ALA B CA 1
ATOM 4726 C C . ALA B 1 171 ? 7.832 -17.922 -23.703 1 95.62 171 ALA B C 1
ATOM 4728 O O . ALA B 1 171 ? 6.801 -18.594 -23.781 1 95.62 171 ALA B O 1
ATOM 4729 N N . ARG B 1 172 ? 8.305 -17.25 -24.656 1 93.62 172 ARG B N 1
ATOM 4730 C CA . ARG B 1 172 ? 7.645 -17.344 -25.953 1 93.62 172 ARG B CA 1
ATOM 4731 C C . ARG B 1 172 ? 7.855 -18.719 -26.578 1 93.62 172 ARG B C 1
ATOM 4733 O O . ARG B 1 172 ? 8.914 -19.344 -26.406 1 93.62 172 ARG B O 1
ATOM 4740 N N . LEU B 1 173 ? 6.902 -19.109 -27.344 1 93.69 173 LEU B N 1
ATOM 4741 C CA . LEU B 1 173 ? 6.891 -20.484 -27.859 1 93.69 173 LEU B CA 1
ATOM 4742 C C . LEU B 1 173 ? 8.164 -20.766 -28.656 1 93.69 173 LEU B C 1
ATOM 4744 O O . LEU B 1 173 ? 8.766 -21.844 -28.5 1 93.69 173 LEU B O 1
ATOM 4748 N N . PRO B 1 174 ? 8.68 -19.828 -29.391 1 91.62 174 PRO B N 1
ATOM 4749 C CA . PRO B 1 174 ? 9.891 -20.125 -30.172 1 91.62 174 PRO B CA 1
ATOM 4750 C C . PRO B 1 174 ? 11.117 -20.344 -29.281 1 91.62 174 PRO B C 1
ATOM 4752 O O . PRO B 1 174 ? 12.102 -20.953 -29.734 1 91.62 174 PRO B O 1
ATOM 4755 N N . THR B 1 175 ? 11.07 -19.875 -28.031 1 92.12 175 THR B N 1
ATOM 4756 C CA . THR B 1 175 ? 12.242 -19.969 -27.172 1 92.12 175 THR B CA 1
ATOM 4757 C C . THR B 1 175 ? 12.164 -21.203 -26.281 1 92.12 175 THR B C 1
ATOM 4759 O O . THR B 1 175 ? 13.133 -21.547 -25.594 1 92.12 175 THR B O 1
ATOM 4762 N N . VAL B 1 176 ? 11.117 -21.891 -26.312 1 95.25 176 VAL B N 1
ATOM 4763 C CA . VAL B 1 176 ? 10.844 -23 -25.391 1 95.25 176 VAL B CA 1
ATOM 4764 C C . VAL B 1 176 ? 11.836 -24.125 -25.625 1 95.25 176 VAL B C 1
ATOM 4766 O O . VAL B 1 176 ? 12.383 -24.688 -24.672 1 95.25 176 VAL B O 1
ATOM 4769 N N . ARG B 1 177 ? 12.078 -24.406 -26.875 1 94 177 ARG B N 1
ATOM 4770 C CA . ARG B 1 177 ? 12.992 -25.5 -27.203 1 94 177 ARG B CA 1
ATOM 4771 C C . ARG B 1 177 ? 14.383 -25.25 -26.641 1 94 177 ARG B C 1
ATOM 4773 O O . ARG B 1 177 ? 15.008 -26.156 -26.078 1 94 177 ARG B O 1
ATOM 4780 N N . GLN B 1 178 ? 14.797 -24.078 -26.828 1 93.31 178 GLN B N 1
ATOM 4781 C CA . GLN B 1 178 ? 16.109 -23.703 -26.312 1 93.31 178 GLN B CA 1
ATOM 4782 C C . GLN B 1 178 ? 16.156 -23.812 -24.797 1 93.31 178 GLN B C 1
ATOM 4784 O O . GLN B 1 178 ? 17.141 -24.312 -24.234 1 93.31 178 GLN B O 1
ATOM 4789 N N . LEU B 1 179 ? 15.156 -23.391 -24.125 1 95.5 179 LEU B N 1
ATOM 4790 C CA . LEU B 1 179 ? 15.094 -23.438 -22.672 1 95.5 179 LEU B CA 1
ATOM 4791 C C . LEU B 1 179 ? 15.07 -24.875 -22.172 1 95.5 179 LEU B C 1
ATOM 4793 O O . LEU B 1 179 ? 15.742 -25.203 -21.188 1 95.5 179 LEU B O 1
ATOM 4797 N N . LEU B 1 180 ? 14.32 -25.688 -22.812 1 96.62 180 LEU B N 1
ATOM 4798 C CA . LEU B 1 180 ? 14.266 -27.094 -22.438 1 96.62 180 LEU B CA 1
ATOM 4799 C C . LEU B 1 180 ? 15.617 -27.781 -22.672 1 96.62 180 LEU B C 1
ATOM 4801 O O . LEU B 1 180 ? 16.031 -28.609 -21.859 1 96.62 180 LEU B O 1
ATOM 4805 N N . GLY B 1 181 ? 16.234 -27.422 -23.781 1 95.88 181 GLY B N 1
ATOM 4806 C CA . GLY B 1 181 ? 17.578 -27.906 -24.016 1 95.88 181 GLY B CA 1
ATOM 4807 C C . GLY B 1 181 ? 18.547 -27.531 -22.906 1 95.88 181 GLY B C 1
ATOM 4808 O O . GLY B 1 181 ? 19.344 -28.359 -22.469 1 95.88 181 GLY B O 1
ATOM 4809 N N . ARG B 1 182 ? 18.453 -26.312 -22.484 1 95.88 182 ARG B N 1
ATOM 4810 C CA . ARG B 1 182 ? 19.297 -25.844 -21.406 1 95.88 182 ARG B CA 1
ATOM 4811 C C . ARG B 1 182 ? 19.016 -26.609 -20.109 1 95.88 182 ARG B C 1
ATOM 4813 O O . ARG B 1 182 ? 19.922 -26.938 -19.359 1 95.88 182 ARG B O 1
ATOM 4820 N N . ALA B 1 183 ? 17.75 -26.812 -19.812 1 97.12 183 ALA B N 1
ATOM 4821 C CA . ALA B 1 183 ? 17.375 -27.578 -18.641 1 97.12 183 ALA B CA 1
ATOM 4822 C C . ALA B 1 183 ? 18 -28.969 -18.672 1 97.12 183 ALA B C 1
ATOM 4824 O O . ALA B 1 183 ? 18.5 -29.469 -17.656 1 97.12 183 ALA B O 1
ATOM 4825 N N . ARG B 1 184 ? 17.984 -29.578 -19.812 1 95.88 184 ARG B N 1
ATOM 4826 C CA . ARG B 1 184 ? 18.578 -30.906 -20 1 95.88 184 ARG B CA 1
ATOM 4827 C C . ARG B 1 184 ? 20.078 -30.859 -19.734 1 95.88 184 ARG B C 1
ATOM 4829 O O . ARG B 1 184 ? 20.625 -31.734 -19.031 1 95.88 184 ARG B O 1
ATOM 4836 N N . GLU B 1 185 ? 20.703 -29.875 -20.25 1 96.31 185 GLU B N 1
ATOM 4837 C CA . GLU B 1 185 ? 22.141 -29.703 -20.062 1 96.31 185 GLU B CA 1
ATOM 4838 C C . GLU B 1 185 ? 22.5 -29.562 -18.578 1 96.31 185 GLU B C 1
ATOM 4840 O O . GLU B 1 185 ? 23.562 -30 -18.141 1 96.31 185 GLU B O 1
ATOM 4845 N N . LEU B 1 186 ? 21.609 -29.016 -17.859 1 97.25 186 LEU B N 1
ATOM 4846 C CA . LEU B 1 186 ? 21.859 -28.75 -16.438 1 97.25 186 LEU B CA 1
ATOM 4847 C C . LEU B 1 186 ? 21.344 -29.906 -15.578 1 97.25 186 LEU B C 1
ATOM 4849 O O . LEU B 1 186 ? 21.344 -29.812 -14.352 1 97.25 186 LEU B O 1
ATOM 4853 N N . ASN B 1 187 ? 20.812 -30.938 -16.172 1 96.19 187 ASN B N 1
ATOM 4854 C CA . ASN B 1 187 ? 20.297 -32.125 -15.5 1 96.19 187 ASN B CA 1
ATOM 4855 C C . ASN B 1 187 ? 19.109 -31.781 -14.594 1 96.19 187 ASN B C 1
ATOM 4857 O O . ASN B 1 187 ? 19.047 -32.25 -13.453 1 96.19 187 ASN B O 1
ATOM 4861 N N . LEU B 1 188 ? 18.312 -30.906 -15.086 1 97.31 188 LEU B N 1
ATOM 4862 C CA . LEU B 1 188 ? 17.094 -30.547 -14.367 1 97.31 188 LEU B CA 1
ATOM 4863 C C . LEU B 1 188 ? 15.883 -31.281 -14.93 1 97.31 188 LEU B C 1
ATOM 4865 O O . LEU B 1 188 ? 15.836 -31.594 -16.125 1 97.31 188 LEU B O 1
ATOM 4869 N N . GLU B 1 189 ? 14.938 -31.578 -14.07 1 97.12 189 GLU B N 1
ATOM 4870 C CA . GLU B 1 189 ? 13.727 -32.281 -14.484 1 97.12 189 GLU B CA 1
ATOM 4871 C C . GLU B 1 189 ? 12.602 -31.281 -14.789 1 97.12 189 GLU B C 1
ATOM 4873 O O . GLU B 1 189 ? 12.219 -30.5 -13.922 1 97.12 189 GLU B O 1
ATOM 4878 N N . VAL B 1 190 ? 12.148 -31.312 -16.016 1 97.62 190 VAL B N 1
ATOM 4879 C CA . VAL B 1 190 ? 10.969 -30.531 -16.375 1 97.62 190 VAL B CA 1
ATOM 4880 C C . VAL B 1 190 ? 9.742 -31.438 -16.422 1 97.62 190 VAL B C 1
ATOM 4882 O O . VAL B 1 190 ? 9.688 -32.375 -17.219 1 97.62 190 VAL B O 1
ATOM 4885 N N . VAL B 1 191 ? 8.742 -31.094 -15.562 1 97.38 191 VAL B N 1
ATOM 4886 C CA . VAL B 1 191 ? 7.672 -32.062 -15.367 1 97.38 191 VAL B CA 1
ATOM 4887 C C . VAL B 1 191 ? 6.371 -31.516 -15.953 1 97.38 191 VAL B C 1
ATOM 4889 O O . VAL B 1 191 ? 5.355 -32.219 -15.984 1 97.38 191 VAL B O 1
ATOM 4892 N N . GLY B 1 192 ? 6.41 -30.219 -16.406 1 97.56 192 GLY B N 1
ATOM 4893 C CA . GLY B 1 192 ? 5.129 -29.734 -16.906 1 97.56 192 GLY B CA 1
ATOM 4894 C C . GLY B 1 192 ? 5.227 -28.359 -17.547 1 97.56 192 GLY B C 1
ATOM 4895 O O . GLY B 1 192 ? 6.324 -27.859 -17.766 1 97.56 192 GLY B O 1
ATOM 4896 N N . VAL B 1 193 ? 3.996 -27.859 -17.984 1 98.06 193 VAL B N 1
ATOM 4897 C CA . VAL B 1 193 ? 3.811 -26.562 -18.641 1 98.06 193 VAL B CA 1
ATOM 4898 C C . VAL B 1 193 ? 2.764 -25.75 -17.875 1 98.06 193 VAL B C 1
ATOM 4900 O O . VAL B 1 193 ? 1.771 -26.297 -17.391 1 98.06 193 VAL B O 1
ATOM 4903 N N . SER B 1 194 ? 3.094 -24.5 -17.703 1 98.62 194 SER B N 1
ATOM 4904 C CA . SER B 1 194 ? 2.131 -23.578 -17.109 1 98.62 194 SER B CA 1
ATOM 4905 C C . SER B 1 194 ? 1.891 -22.375 -18 1 98.62 194 SER B C 1
ATOM 4907 O O . SER B 1 194 ? 2.732 -22.031 -18.828 1 98.62 194 SER B O 1
ATOM 4909 N N . PHE B 1 195 ? 0.707 -21.781 -17.875 1 98.19 195 PHE B N 1
ATOM 4910 C CA . PHE B 1 195 ? 0.408 -20.5 -18.484 1 98.19 195 PHE B CA 1
ATOM 4911 C C . PHE B 1 195 ? -0.554 -19.703 -17.609 1 98.19 195 PHE B C 1
ATOM 4913 O O . PHE B 1 195 ? -1.074 -20.203 -16.625 1 98.19 195 PHE B O 1
ATOM 4920 N N . HIS B 1 196 ? -0.708 -18.469 -17.891 1 97 196 HIS B N 1
ATOM 4921 C CA . HIS B 1 196 ? -1.688 -17.594 -17.266 1 97 196 HIS B CA 1
ATOM 4922 C C . HIS B 1 196 ? -2.277 -16.609 -18.281 1 97 196 HIS B C 1
ATOM 4924 O O . HIS B 1 196 ? -1.541 -15.859 -18.922 1 97 196 HIS B O 1
ATOM 4930 N N . VAL B 1 197 ? -3.535 -16.594 -18.359 1 94.5 197 VAL B N 1
ATOM 4931 C CA . VAL B 1 197 ? -4.184 -15.828 -19.406 1 94.5 197 VAL B CA 1
ATOM 4932 C C . VAL B 1 197 ? -4.379 -14.383 -18.953 1 94.5 197 VAL B C 1
ATOM 4934 O O . VAL B 1 197 ? -4.906 -13.555 -19.688 1 94.5 197 VAL B O 1
ATOM 4937 N N . GLY B 1 198 ? -3.982 -14.062 -17.781 1 91.5 198 GLY B N 1
ATOM 4938 C CA . GLY B 1 198 ? -4.16 -12.734 -17.219 1 91.5 198 GLY B CA 1
ATOM 4939 C C . GLY B 1 198 ? -5.305 -12.648 -16.219 1 91.5 198 GLY B C 1
ATOM 4940 O O . GLY B 1 198 ? -6.102 -13.586 -16.109 1 91.5 198 GLY B O 1
ATOM 4941 N N . SER B 1 199 ? -5.344 -11.531 -15.484 1 88.44 199 SER B N 1
ATOM 4942 C CA . SER B 1 199 ? -6.43 -11.32 -14.531 1 88.44 199 SER B CA 1
ATOM 4943 C C . SER B 1 199 ? -7.598 -10.586 -15.18 1 88.44 199 SER B C 1
ATOM 4945 O O . SER B 1 199 ? -7.395 -9.68 -15.992 1 88.44 199 SER B O 1
ATOM 4947 N N . GLY B 1 200 ? -8.758 -11 -14.844 1 83.56 200 GLY B N 1
ATOM 4948 C CA . GLY B 1 200 ? -9.945 -10.398 -15.43 1 83.56 200 GLY B CA 1
ATOM 4949 C C . GLY B 1 200 ? -10.117 -10.727 -16.906 1 83.56 200 GLY B C 1
ATOM 4950 O O . GLY B 1 200 ? -10.336 -9.828 -17.719 1 83.56 200 GLY B O 1
ATOM 4951 N N . CYS B 1 201 ? -9.867 -11.93 -17.203 1 85 201 CYS B N 1
ATOM 4952 C CA . CYS B 1 201 ? -10.008 -12.383 -18.578 1 85 201 CYS B CA 1
ATOM 4953 C C . CYS B 1 201 ? -11.469 -12.344 -19 1 85 201 CYS B C 1
ATOM 4955 O O . CYS B 1 201 ? -12.352 -12.828 -18.281 1 85 201 CYS B O 1
ATOM 4957 N N . THR B 1 202 ? -11.711 -11.883 -20.203 1 83.06 202 THR B N 1
ATOM 4958 C CA . THR B 1 202 ? -13.094 -11.656 -20.625 1 83.06 202 THR B CA 1
ATOM 4959 C C . THR B 1 202 ? -13.508 -12.672 -21.688 1 83.06 202 THR B C 1
ATOM 4961 O O . THR B 1 202 ? -14.688 -12.797 -22.016 1 83.06 202 THR B O 1
ATOM 4964 N N . ARG B 1 203 ? -12.57 -13.438 -22.219 1 85.94 203 ARG B N 1
ATOM 4965 C CA . ARG B 1 203 ? -12.891 -14.375 -23.281 1 85.94 203 ARG B CA 1
ATOM 4966 C C . ARG B 1 203 ? -12.352 -15.766 -22.969 1 85.94 203 ARG B C 1
ATOM 4968 O O . ARG B 1 203 ? -11.141 -15.945 -22.797 1 85.94 203 ARG B O 1
ATOM 4975 N N . SER B 1 204 ? -13.25 -16.75 -23.016 1 88.56 204 SER B N 1
ATOM 4976 C CA . SER B 1 204 ? -12.883 -18.125 -22.688 1 88.56 204 SER B CA 1
ATOM 4977 C C . SER B 1 204 ? -11.977 -18.719 -23.766 1 88.56 204 SER B C 1
ATOM 4979 O O . SER B 1 204 ? -11.25 -19.672 -23.5 1 88.56 204 SER B O 1
ATOM 4981 N N . SER B 1 205 ? -12.016 -18.156 -24.953 1 91.88 205 SER B N 1
ATOM 4982 C CA . SER B 1 205 ? -11.203 -18.656 -26.047 1 91.88 205 SER B CA 1
ATOM 4983 C C . SER B 1 205 ? -9.711 -18.531 -25.734 1 91.88 205 SER B C 1
ATOM 4985 O O . SER B 1 205 ? -8.891 -19.266 -26.297 1 91.88 205 SER B O 1
ATOM 4987 N N . ALA B 1 206 ? -9.414 -17.625 -24.875 1 93.31 206 ALA B N 1
ATOM 4988 C CA . ALA B 1 206 ? -8.023 -17.484 -24.453 1 93.31 206 ALA B CA 1
ATOM 4989 C C . ALA B 1 206 ? -7.508 -18.766 -23.812 1 93.31 206 ALA B C 1
ATOM 4991 O O . ALA B 1 206 ? -6.359 -19.156 -24.016 1 93.31 206 ALA B O 1
ATOM 4992 N N . PHE B 1 207 ? -8.359 -19.438 -23.125 1 95.69 207 PHE B N 1
ATOM 4993 C CA . PHE B 1 207 ? -7.977 -20.688 -22.484 1 95.69 207 PHE B CA 1
ATOM 4994 C C . PHE B 1 207 ? -7.77 -21.797 -23.516 1 95.69 207 PHE B C 1
ATOM 4996 O O . PHE B 1 207 ? -6.828 -22.578 -23.422 1 95.69 207 PHE B O 1
ATOM 5003 N N . ARG B 1 208 ? -8.648 -21.828 -24.453 1 97 208 ARG B N 1
ATOM 5004 C CA . ARG B 1 208 ? -8.5 -22.859 -25.484 1 97 208 ARG B CA 1
ATOM 5005 C C . ARG B 1 208 ? -7.168 -22.719 -26.203 1 97 208 ARG B C 1
ATOM 5007 O O . ARG B 1 208 ? -6.441 -23.703 -26.359 1 97 208 ARG B O 1
ATOM 5014 N N . GLN B 1 209 ? -6.91 -21.531 -26.625 1 97.38 209 GLN B N 1
ATOM 5015 C CA . GLN B 1 209 ? -5.664 -21.297 -27.344 1 97.38 209 GLN B CA 1
ATOM 5016 C C . GLN B 1 209 ? -4.457 -21.625 -26.484 1 97.38 209 GLN B C 1
ATOM 5018 O O . GLN B 1 209 ? -3.479 -22.203 -26.953 1 97.38 209 GLN B O 1
ATOM 5023 N N . ALA B 1 210 ? -4.492 -21.25 -25.266 1 97.88 210 ALA B N 1
ATOM 5024 C CA . ALA B 1 210 ? -3.377 -21.469 -24.359 1 97.88 210 ALA B CA 1
ATOM 5025 C C . ALA B 1 210 ? -3.17 -22.969 -24.109 1 97.88 210 ALA B C 1
ATOM 5027 O O . ALA B 1 210 ? -2.031 -23.438 -24.047 1 97.88 210 ALA B O 1
ATOM 5028 N N . ILE B 1 211 ? -4.234 -23.703 -23.969 1 98.12 211 ILE B N 1
ATOM 5029 C CA . ILE B 1 211 ? -4.148 -25.141 -23.766 1 98.12 211 ILE B CA 1
ATOM 5030 C C . ILE B 1 211 ? -3.572 -25.797 -25.016 1 98.12 211 ILE B C 1
ATOM 5032 O O . ILE B 1 211 ? -2.748 -26.719 -24.906 1 98.12 211 ILE B O 1
ATOM 5036 N N . GLU B 1 212 ? -3.979 -25.297 -26.125 1 97.88 212 GLU B N 1
ATOM 5037 C CA . GLU B 1 212 ? -3.414 -25.797 -27.375 1 97.88 212 GLU B CA 1
ATOM 5038 C C . GLU B 1 212 ? -1.914 -25.516 -27.453 1 97.88 212 GLU B C 1
ATOM 5040 O O . GLU B 1 212 ? -1.14 -26.391 -27.859 1 97.88 212 GLU B O 1
ATOM 5045 N N . ASP B 1 213 ? -1.529 -24.344 -27.094 1 97.19 213 ASP B N 1
ATOM 5046 C CA . ASP B 1 213 ? -0.113 -24 -27.078 1 97.19 213 ASP B CA 1
ATOM 5047 C C . ASP B 1 213 ? 0.663 -24.891 -26.109 1 97.19 213 ASP B C 1
ATOM 5049 O O . ASP B 1 213 ? 1.781 -25.312 -26.422 1 97.19 213 ASP B O 1
ATOM 5053 N N . ALA B 1 214 ? 0.095 -25.141 -24.984 1 97.56 214 ALA B N 1
ATOM 5054 C CA . ALA B 1 214 ? 0.738 -26.031 -24 1 97.56 214 ALA B CA 1
ATOM 5055 C C . ALA B 1 214 ? 0.936 -27.422 -24.578 1 97.56 214 ALA B C 1
ATOM 5057 O O . ALA B 1 214 ? 1.958 -28.062 -24.328 1 97.56 214 ALA B O 1
ATOM 5058 N N . ARG B 1 215 ? -0.03 -27.875 -25.344 1 95.94 215 ARG B N 1
ATOM 5059 C CA . ARG B 1 215 ? 0.079 -29.188 -25.969 1 95.94 215 ARG B CA 1
ATOM 5060 C C . ARG B 1 215 ? 1.275 -29.25 -26.922 1 95.94 215 ARG B C 1
ATOM 5062 O O . ARG B 1 215 ? 1.994 -30.25 -26.953 1 95.94 215 ARG B O 1
ATOM 5069 N N . ARG B 1 216 ? 1.457 -28.188 -27.594 1 94.44 216 ARG B N 1
ATOM 5070 C CA . ARG B 1 216 ? 2.604 -28.125 -28.5 1 94.44 216 ARG B CA 1
ATOM 5071 C C . ARG B 1 216 ? 3.912 -28.297 -27.719 1 94.44 216 ARG B C 1
ATOM 5073 O O . ARG B 1 216 ? 4.844 -28.938 -28.219 1 94.44 216 ARG B O 1
ATOM 5080 N N . VAL B 1 217 ? 3.965 -27.75 -26.562 1 95.56 217 VAL B N 1
ATOM 5081 C CA . VAL B 1 217 ? 5.16 -27.859 -25.734 1 95.56 217 VAL B CA 1
ATOM 5082 C C . VAL B 1 217 ? 5.312 -29.297 -25.234 1 95.56 217 VAL B C 1
ATOM 5084 O O . VAL B 1 217 ? 6.41 -29.859 -25.266 1 95.56 217 VAL B O 1
ATOM 5087 N N . PHE B 1 218 ? 4.227 -29.906 -24.812 1 93.88 218 PHE B N 1
ATOM 5088 C CA . PHE B 1 218 ? 4.242 -31.281 -24.359 1 93.88 218 PHE B CA 1
ATOM 5089 C C . PHE B 1 218 ? 4.781 -32.188 -25.453 1 93.88 218 PHE B C 1
ATOM 5091 O O . PHE B 1 218 ? 5.488 -33.156 -25.156 1 93.88 218 PHE B O 1
ATOM 5098 N N . ASP B 1 219 ? 4.488 -31.828 -26.594 1 89.19 219 ASP B N 1
ATOM 5099 C CA . ASP B 1 219 ? 4.832 -32.688 -27.734 1 89.19 219 ASP B CA 1
ATOM 5100 C C . ASP B 1 219 ? 6.254 -32.406 -28.219 1 89.19 219 ASP B C 1
ATOM 5102 O O . ASP B 1 219 ? 6.785 -33.125 -29.047 1 89.19 219 ASP B O 1
ATOM 5106 N N . SER B 1 220 ? 6.719 -31.391 -27.562 1 79.38 220 SER B N 1
ATOM 5107 C CA . SER B 1 220 ? 8.055 -31.016 -28.016 1 79.38 220 SER B CA 1
ATOM 5108 C C . SER B 1 220 ? 9.094 -32.062 -27.609 1 79.38 220 SER B C 1
ATOM 5110 O O . SER B 1 220 ? 8.953 -32.688 -26.562 1 79.38 220 SER B O 1
ATOM 5112 N N . LEU B 1 221 ? 9.594 -32.906 -28.406 1 63.97 221 LEU B N 1
ATOM 5113 C CA . LEU B 1 221 ? 10.414 -34.125 -28.5 1 63.97 221 LEU B CA 1
ATOM 5114 C C . LEU B 1 221 ? 11.695 -33.969 -27.688 1 63.97 221 LEU B C 1
ATOM 5116 O O . LEU B 1 221 ? 12.727 -34.531 -28.047 1 63.97 221 LEU B O 1
ATOM 5120 N N . LEU B 1 222 ? 11.695 -33.219 -26.625 1 67.44 222 LEU B N 1
ATOM 5121 C CA . LEU B 1 222 ? 13.055 -33.094 -26.109 1 67.44 222 LEU B CA 1
ATOM 5122 C C . LEU B 1 222 ? 13.281 -34.062 -24.953 1 67.44 222 LEU B C 1
ATOM 5124 O O . LEU B 1 222 ? 14.211 -33.875 -24.156 1 67.44 222 LEU B O 1
ATOM 5128 N N . GLY B 1 223 ? 12.344 -35.031 -24.891 1 72.62 223 GLY B N 1
ATOM 5129 C CA . GLY B 1 223 ? 12.688 -36.125 -24 1 72.62 223 GLY B CA 1
ATOM 5130 C C . GLY B 1 223 ? 12.188 -35.906 -22.594 1 72.62 223 GLY B C 1
ATOM 5131 O O . GLY B 1 223 ? 12.516 -36.688 -21.688 1 72.62 223 GLY B O 1
ATOM 5132 N N . PHE B 1 224 ? 11.609 -34.875 -22.25 1 87.44 224 PHE B N 1
ATOM 5133 C CA . PHE B 1 224 ? 11.086 -34.781 -20.906 1 87.44 224 PHE B CA 1
ATOM 5134 C C . PHE B 1 224 ? 9.758 -35.531 -20.766 1 87.44 224 PHE B C 1
ATOM 5136 O O . PHE B 1 224 ? 8.961 -35.531 -21.703 1 87.44 224 PHE B O 1
ATOM 5143 N N . GLN B 1 225 ? 9.617 -36.188 -19.688 1 89 225 GLN B N 1
ATOM 5144 C CA . GLN B 1 225 ? 8.336 -36.781 -19.359 1 89 225 GLN B CA 1
ATOM 5145 C C . GLN B 1 225 ? 7.457 -35.812 -18.578 1 89 225 GLN B C 1
ATOM 5147 O O . GLN B 1 225 ? 7.492 -35.781 -17.344 1 89 225 GLN B O 1
ATOM 5152 N N . MET B 1 226 ? 6.703 -35.094 -19.328 1 94 226 MET B N 1
ATOM 5153 C CA . MET B 1 226 ? 5.848 -34.094 -18.688 1 94 226 MET B CA 1
ATOM 5154 C C . MET B 1 226 ? 4.52 -34.719 -18.25 1 94 226 MET B C 1
ATOM 5156 O O . MET B 1 226 ? 3.961 -35.562 -18.953 1 94 226 MET B O 1
ATOM 5160 N N . ARG B 1 227 ? 4.059 -34.312 -17.078 1 94.88 227 ARG B N 1
ATOM 5161 C CA . ARG B 1 227 ? 2.848 -34.906 -16.516 1 94.88 227 ARG B CA 1
ATOM 5162 C C . ARG B 1 227 ? 1.991 -33.844 -15.836 1 94.88 227 ARG B C 1
ATOM 5164 O O . ARG B 1 227 ? 1.001 -34.156 -15.18 1 94.88 227 ARG B O 1
ATOM 5171 N N . LEU B 1 228 ? 2.33 -32.625 -15.953 1 97.81 228 LEU B N 1
ATOM 5172 C CA . LEU B 1 228 ? 1.604 -31.578 -15.234 1 97.81 228 LEU B CA 1
ATOM 5173 C C . LEU B 1 228 ? 1.26 -30.422 -16.156 1 97.81 228 LEU B C 1
ATOM 5175 O O . LEU B 1 228 ? 2.133 -29.891 -16.859 1 97.81 228 LEU B O 1
ATOM 5179 N N . LEU B 1 229 ? -0.014 -30.047 -16.234 1 98.44 229 LEU B N 1
ATOM 5180 C CA . LEU B 1 229 ? -0.489 -28.828 -16.891 1 98.44 229 LEU B CA 1
ATOM 5181 C C . LEU B 1 229 ? -1.103 -27.875 -15.875 1 98.44 229 LEU B C 1
ATOM 5183 O O . LEU B 1 229 ? -2.068 -28.219 -15.188 1 98.44 229 LEU B O 1
ATOM 5187 N N . ASP B 1 230 ? -0.505 -26.734 -15.711 1 98.81 230 ASP B N 1
ATOM 5188 C CA . ASP B 1 230 ? -1.062 -25.672 -14.898 1 98.81 230 ASP B CA 1
ATOM 5189 C C . ASP B 1 230 ? -1.736 -24.609 -15.773 1 98.81 230 ASP B C 1
ATOM 5191 O O . ASP B 1 230 ? -1.062 -23.859 -16.484 1 98.81 230 ASP B O 1
ATOM 5195 N N . ILE B 1 231 ? -3.037 -24.5 -15.609 1 98.31 231 ILE B N 1
ATOM 5196 C CA . ILE B 1 231 ? -3.764 -23.641 -16.531 1 98.31 231 ILE B CA 1
ATOM 5197 C C . ILE B 1 231 ? -3.918 -22.25 -15.938 1 98.31 231 ILE B C 1
ATOM 5199 O O . ILE B 1 231 ? -4.73 -21.453 -16.406 1 98.31 231 ILE B O 1
ATOM 5203 N N . GLY B 1 232 ? -3.232 -21.953 -14.891 1 97.25 232 GLY B N 1
ATOM 5204 C CA . GLY B 1 232 ? -3.137 -20.609 -14.344 1 97.25 232 GLY B CA 1
ATOM 5205 C C . GLY B 1 232 ? -4.445 -20.109 -13.758 1 97.25 232 GLY B C 1
ATOM 5206 O O . GLY B 1 232 ? -5.164 -20.859 -13.102 1 97.25 232 GLY B O 1
ATOM 5207 N N . GLY B 1 233 ? -4.59 -18.734 -13.797 1 93.81 233 GLY B N 1
ATOM 5208 C CA . GLY B 1 233 ? -5.77 -18.062 -13.266 1 93.81 233 GLY B CA 1
ATOM 5209 C C . GLY B 1 233 ? -6.543 -17.281 -14.312 1 93.81 233 GLY B C 1
ATOM 5210 O O . GLY B 1 233 ? -6.453 -17.578 -15.508 1 93.81 233 GLY B O 1
ATOM 5211 N N . GLY B 1 234 ? -7.414 -16.422 -13.742 1 88.31 234 GLY B N 1
ATOM 5212 C CA . GLY B 1 234 ? -8.188 -15.555 -14.625 1 88.31 234 GLY B CA 1
ATOM 5213 C C . GLY B 1 234 ? -9.648 -15.953 -14.711 1 88.31 234 GLY B C 1
ATOM 5214 O O . GLY B 1 234 ? -10.328 -15.633 -15.688 1 88.31 234 GLY B O 1
ATOM 5215 N N . PHE B 1 235 ? -10.203 -16.625 -13.711 1 84.44 235 PHE B N 1
ATOM 5216 C CA . PHE B 1 235 ? -11.547 -17.172 -13.742 1 84.44 235 PHE B CA 1
ATOM 5217 C C . PHE B 1 235 ? -12.57 -16.141 -13.281 1 84.44 235 PHE B C 1
ATOM 5219 O O . PHE B 1 235 ? -13.766 -16.438 -13.234 1 84.44 235 PHE B O 1
ATOM 5226 N N . SER B 1 236 ? -12.141 -14.742 -13.023 1 67.62 236 SER B N 1
ATOM 5227 C CA . SER B 1 236 ? -13.07 -13.914 -12.266 1 67.62 236 SER B CA 1
ATOM 5228 C C . SER B 1 236 ? -13.758 -12.891 -13.164 1 67.62 236 SER B C 1
ATOM 5230 O O . SER B 1 236 ? -13.188 -12.453 -14.164 1 67.62 236 SER B O 1
ATOM 5232 N N . LYS B 1 237 ? -15.016 -12.922 -13.602 1 56.03 237 LYS B N 1
ATOM 5233 C CA . LYS B 1 237 ? -15.57 -11.664 -14.094 1 56.03 237 LYS B CA 1
ATOM 5234 C C . LYS B 1 237 ? -16.344 -10.938 -13 1 56.03 237 LYS B C 1
ATOM 5236 O O . LYS B 1 237 ? -16.938 -11.57 -12.133 1 56.03 237 LYS B O 1
ATOM 5241 N N . ILE B 1 238 ? -15.906 -9.633 -12.75 1 53.25 238 ILE B N 1
ATOM 5242 C CA . ILE B 1 238 ? -16.828 -8.766 -12.016 1 53.25 238 ILE B CA 1
ATOM 5243 C C . ILE B 1 238 ? -18.141 -8.664 -12.773 1 53.25 238 ILE B C 1
ATOM 5245 O O . ILE B 1 238 ? -18.156 -8.398 -13.977 1 53.25 238 ILE B O 1
ATOM 5249 N N . GLY B 1 239 ? -19.312 -9.047 -12.25 1 53.34 239 GLY B N 1
ATOM 5250 C CA . GLY B 1 239 ? -20.672 -8.984 -12.727 1 53.34 239 GLY B CA 1
ATOM 5251 C C . GLY B 1 239 ? -21.344 -10.352 -12.781 1 53.34 239 GLY B C 1
ATOM 5252 O O . GLY B 1 239 ? -21.531 -11.008 -11.758 1 53.34 239 GLY B O 1
ATOM 5253 N N . ASP B 1 240 ? -21.578 -10.75 -13.922 1 60.91 240 ASP B N 1
ATOM 5254 C CA . ASP B 1 240 ? -22.312 -11.992 -14.125 1 60.91 240 ASP B CA 1
ATOM 5255 C C . ASP B 1 240 ? -21.375 -13.203 -14.016 1 60.91 240 ASP B C 1
ATOM 5257 O O . ASP B 1 240 ? -21.172 -13.914 -15 1 60.91 240 ASP B O 1
ATOM 5261 N N . PHE B 1 241 ? -20.844 -13.406 -12.82 1 59.53 241 PHE B N 1
ATOM 5262 C CA . PHE B 1 241 ? -19.766 -14.352 -12.516 1 59.53 241 PHE B CA 1
ATOM 5263 C C . PHE B 1 241 ? -20.172 -15.773 -12.891 1 59.53 241 PHE B C 1
ATOM 5265 O O . PHE B 1 241 ? -19.438 -16.469 -13.586 1 59.53 241 PHE B O 1
ATOM 5272 N N . GLN B 1 242 ? -21.344 -16.062 -12.383 1 59.5 242 GLN B N 1
ATOM 5273 C CA . GLN B 1 242 ? -21.766 -17.453 -12.523 1 59.5 242 GLN B CA 1
ATOM 5274 C C . GLN B 1 242 ? -21.828 -17.859 -13.992 1 59.5 242 GLN B C 1
ATOM 5276 O O . GLN B 1 242 ? -21.312 -18.906 -14.383 1 59.5 242 GLN B O 1
ATOM 5281 N N . GLU B 1 243 ? -22.391 -17.016 -14.664 1 65.44 243 GLU B N 1
ATOM 5282 C CA . GLU B 1 243 ? -22.547 -17.344 -16.078 1 65.44 243 GLU B CA 1
ATOM 5283 C C . GLU B 1 243 ? -21.203 -17.406 -16.797 1 65.44 243 GLU B C 1
ATOM 5285 O O . GLU B 1 243 ? -20.969 -18.297 -17.625 1 65.44 243 GLU B O 1
ATOM 5290 N N . LYS B 1 244 ? -20.391 -16.688 -16.312 1 79.62 244 LYS B N 1
ATOM 5291 C CA . LYS B 1 244 ? -19.094 -16.625 -17 1 79.62 244 LYS B CA 1
ATOM 5292 C C . LYS B 1 244 ? -18.219 -17.812 -16.625 1 79.62 244 LYS B C 1
ATOM 5294 O O . LYS B 1 244 ? -17.578 -18.406 -17.484 1 79.62 244 LYS B O 1
ATOM 5299 N N . PHE B 1 245 ? -18.359 -18.25 -15.383 1 88.81 245 PHE B N 1
ATOM 5300 C CA . PHE B 1 245 ? -17.531 -19.375 -14.984 1 88.81 245 PHE B CA 1
ATOM 5301 C C . PHE B 1 245 ? -18 -20.672 -15.641 1 88.81 245 PHE B C 1
ATOM 5303 O O . PHE B 1 245 ? -17.203 -21.531 -15.984 1 88.81 245 PHE B O 1
ATOM 5310 N N . GLU B 1 246 ? -19.266 -20.719 -15.789 1 89.94 246 GLU B N 1
ATOM 5311 C CA . GLU B 1 246 ? -19.812 -21.891 -16.469 1 89.94 246 GLU B CA 1
ATOM 5312 C C . GLU B 1 246 ? -19.328 -21.953 -17.922 1 89.94 246 GLU B C 1
ATOM 5314 O O . GLU B 1 246 ? -18.938 -23.031 -18.391 1 89.94 246 GLU B O 1
ATOM 5319 N N . GLU B 1 247 ? -19.344 -20.891 -18.5 1 90.62 247 GLU B N 1
ATOM 5320 C CA . GLU B 1 247 ? -18.844 -20.828 -19.875 1 90.62 247 GLU B CA 1
ATOM 5321 C C . GLU B 1 247 ? -17.359 -21.203 -19.938 1 90.62 247 GLU B C 1
ATOM 5323 O O . GLU B 1 247 ? -16.953 -22 -20.781 1 90.62 247 GLU B O 1
ATOM 5328 N N . PHE B 1 248 ? -16.578 -20.641 -19.109 1 92.56 248 PHE B N 1
ATOM 5329 C CA . PHE B 1 248 ? -15.148 -20.906 -19.062 1 92.56 248 PHE B CA 1
ATOM 5330 C C . PHE B 1 248 ? -14.883 -22.391 -18.828 1 92.56 248 PHE B C 1
ATOM 5332 O O . PHE B 1 248 ? -14.023 -23 -19.469 1 92.56 248 PHE B O 1
ATOM 5339 N N . SER B 1 249 ? -15.648 -22.922 -17.891 1 95.38 249 SER B N 1
ATOM 5340 C CA . SER B 1 249 ? -15.445 -24.328 -17.547 1 95.38 249 SER B CA 1
ATOM 5341 C C . SER B 1 249 ? -15.75 -25.25 -18.719 1 95.38 249 SER B C 1
ATOM 5343 O O . SER B 1 249 ? -15.055 -26.234 -18.938 1 95.38 249 SER B O 1
ATOM 5345 N N . GLU B 1 250 ? -16.75 -24.875 -19.469 1 95.75 250 GLU B N 1
ATOM 5346 C CA . GLU B 1 250 ? -17.094 -25.672 -20.656 1 95.75 250 GLU B CA 1
ATOM 5347 C C . GLU B 1 250 ? -15.977 -25.641 -21.688 1 95.75 250 GLU B C 1
ATOM 5349 O O . GLU B 1 250 ? -15.609 -26.672 -22.25 1 95.75 250 GLU B O 1
ATOM 5354 N N . VAL B 1 251 ? -15.5 -24.516 -21.906 1 96.31 251 VAL B N 1
ATOM 5355 C CA . VAL B 1 251 ? -14.43 -24.344 -22.891 1 96.31 251 VAL B CA 1
ATOM 5356 C C . VAL B 1 251 ? -13.172 -25.062 -22.406 1 96.31 251 VAL B C 1
ATOM 5358 O O . VAL B 1 251 ? -12.492 -25.719 -23.203 1 96.31 251 VAL B O 1
ATOM 5361 N N . ILE B 1 252 ? -12.852 -24.984 -21.188 1 97.56 252 ILE B N 1
ATOM 5362 C CA . ILE B 1 252 ? -11.664 -25.609 -20.609 1 97.56 252 ILE B CA 1
ATOM 5363 C C . ILE B 1 252 ? -11.797 -27.141 -20.703 1 97.56 252 ILE B C 1
ATOM 5365 O O . ILE B 1 252 ? -10.891 -27.812 -21.203 1 97.56 252 ILE B O 1
ATOM 5369 N N . ASN B 1 253 ? -12.961 -27.609 -20.297 1 97.75 253 ASN B N 1
ATOM 5370 C CA . ASN B 1 253 ? -13.195 -29.047 -20.375 1 97.75 253 ASN B CA 1
ATOM 5371 C C . ASN B 1 253 ? -13.094 -29.562 -21.812 1 97.75 253 ASN B C 1
ATOM 5373 O O . ASN B 1 253 ? -12.469 -30.578 -22.062 1 97.75 253 ASN B O 1
ATOM 5377 N N . GLY B 1 254 ? -13.75 -28.828 -22.672 1 97.81 254 GLY B N 1
ATOM 5378 C CA . GLY B 1 254 ? -13.664 -29.203 -24.078 1 97.81 254 GLY B CA 1
ATOM 5379 C C . GLY B 1 254 ? -12.25 -29.203 -24.609 1 97.81 254 GLY B C 1
ATOM 5380 O O . GLY B 1 254 ? -11.859 -30.109 -25.359 1 97.81 254 GLY B O 1
ATOM 5381 N N . SER B 1 255 ? -11.492 -28.219 -24.281 1 98.25 255 SER B N 1
ATOM 5382 C CA . SER B 1 255 ? -10.109 -28.109 -24.719 1 98.25 255 SER B CA 1
ATOM 5383 C C . SER B 1 255 ? -9.25 -29.219 -24.125 1 98.25 255 SER B C 1
ATOM 5385 O O . SER B 1 255 ? -8.391 -29.781 -24.812 1 98.25 255 SER B O 1
ATOM 5387 N N . LEU B 1 256 ? -9.453 -29.531 -22.859 1 98.12 256 LEU B N 1
ATOM 5388 C CA . LEU B 1 256 ? -8.719 -30.609 -22.234 1 98.12 256 LEU B CA 1
ATOM 5389 C C . LEU B 1 256 ? -9.039 -31.953 -22.891 1 98.12 256 LEU B C 1
ATOM 5391 O O . LEU B 1 256 ? -8.141 -32.781 -23.094 1 98.12 256 LEU B O 1
ATOM 5395 N N . ASP B 1 257 ? -10.281 -32.156 -23.234 1 97.44 257 ASP B N 1
ATOM 5396 C CA . ASP B 1 257 ? -10.672 -33.375 -23.922 1 97.44 257 ASP B CA 1
ATOM 5397 C C . ASP B 1 257 ? -9.953 -33.5 -25.266 1 97.44 257 ASP B C 1
ATOM 5399 O O . ASP B 1 257 ? -9.547 -34.594 -25.656 1 97.44 257 ASP B O 1
ATOM 5403 N N . GLU B 1 258 ? -9.828 -32.438 -25.859 1 97.31 258 GLU B N 1
ATOM 5404 C CA . GLU B 1 258 ? -9.266 -32.406 -27.203 1 97.31 258 GLU B CA 1
ATOM 5405 C C . GLU B 1 258 ? -7.742 -32.531 -27.172 1 97.31 258 GLU B C 1
ATOM 5407 O O . GLU B 1 258 ? -7.152 -33.312 -27.906 1 97.31 258 GLU B O 1
ATOM 5412 N N . PHE B 1 259 ? -7.086 -31.781 -26.266 1 97.19 259 PHE B N 1
ATOM 5413 C CA . PHE B 1 259 ? -5.641 -31.641 -26.359 1 97.19 259 PHE B CA 1
ATOM 5414 C C . PHE B 1 259 ? -4.949 -32.438 -25.266 1 97.19 259 PHE B C 1
ATOM 5416 O O . PHE B 1 259 ? -3.764 -32.75 -25.375 1 97.19 259 PHE B O 1
ATOM 5423 N N . PHE B 1 260 ? -5.637 -32.719 -24.203 1 96.88 260 PHE B N 1
ATOM 5424 C CA . PHE B 1 260 ? -5.09 -33.469 -23.078 1 96.88 260 PHE B CA 1
ATOM 5425 C C . PHE B 1 260 ? -6.078 -34.531 -22.609 1 96.88 260 PHE B C 1
ATOM 5427 O O . PHE B 1 260 ? -6.484 -34.531 -21.438 1 96.88 260 PHE B O 1
ATOM 5434 N N . PRO B 1 261 ? -6.344 -35.406 -23.469 1 93.69 261 PRO B N 1
ATOM 5435 C CA . PRO B 1 261 ? -7.273 -36.438 -23 1 93.69 261 PRO B CA 1
ATOM 5436 C C . PRO B 1 261 ? -6.777 -37.156 -21.75 1 93.69 261 PRO B C 1
ATOM 5438 O O . PRO B 1 261 ? -5.574 -37.188 -21.484 1 93.69 261 PRO B O 1
ATOM 5441 N N . PRO B 1 262 ? -7.758 -37.688 -21 1 88.5 262 PRO B N 1
ATOM 5442 C CA . PRO B 1 262 ? -7.371 -38.344 -19.75 1 88.5 262 PRO B CA 1
ATOM 5443 C C . PRO B 1 262 ? -6.379 -39.469 -19.953 1 88.5 262 PRO B C 1
ATOM 5445 O O . PRO B 1 262 ? -6.609 -40.344 -20.797 1 88.5 262 PRO B O 1
ATOM 5448 N N . VAL B 1 263 ? -5.309 -39.312 -19.484 1 84 263 VAL B N 1
ATOM 5449 C CA . VAL B 1 263 ? -4.297 -40.375 -19.469 1 84 263 VAL B CA 1
ATOM 5450 C C . VAL B 1 263 ? -3.734 -40.531 -18.062 1 84 263 VAL B C 1
ATOM 5452 O O . VAL B 1 263 ? -3.758 -39.594 -17.266 1 84 263 VAL B O 1
ATOM 5455 N N . SER B 1 264 ? -3.285 -41.75 -17.906 1 76.44 264 SER B N 1
ATOM 5456 C CA . SER B 1 264 ? -2.742 -42.031 -16.578 1 76.44 264 SER B CA 1
ATOM 5457 C C . SER B 1 264 ? -1.53 -41.156 -16.266 1 76.44 264 SER B C 1
ATOM 5459 O O . SER B 1 264 ? -0.638 -41 -17.109 1 76.44 264 SER B O 1
ATOM 5461 N N . GLY B 1 265 ? -1.681 -40.375 -15.18 1 86.94 265 GLY B N 1
ATOM 5462 C CA . GLY B 1 265 ? -0.522 -39.688 -14.664 1 86.94 265 GLY B CA 1
ATOM 5463 C C . GLY B 1 265 ? -0.544 -38.188 -14.961 1 86.94 265 GLY B C 1
ATOM 5464 O O . GLY B 1 265 ? 0.225 -37.406 -14.383 1 86.94 265 GLY B O 1
ATOM 5465 N N . LEU B 1 266 ? -1.389 -37.781 -15.875 1 93.06 266 LEU B N 1
ATOM 5466 C CA . LEU B 1 266 ? -1.455 -36.344 -16.172 1 93.06 266 LEU B CA 1
ATOM 5467 C C . LEU B 1 266 ? -2.23 -35.625 -15.078 1 93.06 266 LEU B C 1
ATOM 5469 O O . LEU B 1 266 ? -3.346 -36 -14.727 1 93.06 266 LEU B O 1
ATOM 5473 N N . GLU B 1 267 ? -1.629 -34.688 -14.484 1 96.75 267 GLU B N 1
ATOM 5474 C CA . GLU B 1 267 ? -2.271 -33.812 -13.508 1 96.75 267 GLU B CA 1
ATOM 5475 C C . GLU B 1 267 ? -2.537 -32.438 -14.102 1 96.75 267 GLU B C 1
ATOM 5477 O O . GLU B 1 267 ? -1.67 -31.844 -14.766 1 96.75 267 GLU B O 1
ATOM 5482 N N . VAL B 1 268 ? -3.756 -31.969 -13.969 1 98.44 268 VAL B N 1
ATOM 5483 C CA . VAL B 1 268 ? -4.102 -30.609 -14.375 1 98.44 268 VAL B CA 1
ATOM 5484 C C . VAL B 1 268 ? -4.434 -29.766 -13.148 1 98.44 268 VAL B C 1
ATOM 5486 O O . VAL B 1 268 ? -5.262 -30.172 -12.32 1 98.44 268 VAL B O 1
ATOM 5489 N N . ILE B 1 269 ? -3.732 -28.641 -12.984 1 98.69 269 ILE B N 1
ATOM 5490 C CA . ILE B 1 269 ? -4.012 -27.75 -11.867 1 98.69 269 ILE B CA 1
ATOM 5491 C C . ILE B 1 269 ? -4.34 -26.359 -12.383 1 98.69 269 ILE B C 1
ATOM 5493 O O . ILE B 1 269 ? -4.164 -26.062 -13.57 1 98.69 269 ILE B O 1
ATOM 5497 N N . ALA B 1 270 ? -4.922 -25.5 -11.562 1 98.44 270 ALA B N 1
ATOM 5498 C CA . ALA B 1 270 ? -5.211 -24.094 -11.82 1 98.44 270 ALA B CA 1
ATOM 5499 C C . ALA B 1 270 ? -4.824 -23.219 -10.625 1 98.44 270 ALA B C 1
ATOM 5501 O O . ALA B 1 270 ? -4.461 -23.734 -9.562 1 98.44 270 ALA B O 1
ATOM 5502 N N . GLU B 1 271 ? -4.855 -21.922 -10.875 1 98 271 GLU B N 1
ATOM 5503 C CA . GLU B 1 271 ? -4.438 -20.984 -9.828 1 98 271 GLU B CA 1
ATOM 5504 C C . GLU B 1 271 ? -5.539 -19.984 -9.516 1 98 271 GLU B C 1
ATOM 5506 O O . GLU B 1 271 ? -5.312 -18.766 -9.562 1 98 271 GLU B O 1
ATOM 5511 N N . PRO B 1 272 ? -6.703 -20.453 -9.109 1 96.75 272 PRO B N 1
ATOM 5512 C CA . PRO B 1 272 ? -7.773 -19.5 -8.781 1 96.75 272 PRO B CA 1
ATOM 5513 C C . PRO B 1 272 ? -7.48 -18.703 -7.516 1 96.75 272 PRO B C 1
ATOM 5515 O O . PRO B 1 272 ? -6.949 -19.234 -6.543 1 96.75 272 PRO B O 1
ATOM 5518 N N . GLY B 1 273 ? -7.695 -17.391 -7.543 1 96.06 273 GLY B N 1
ATOM 5519 C CA . GLY B 1 273 ? -7.668 -16.5 -6.395 1 96.06 273 GLY B CA 1
ATOM 5520 C C . GLY B 1 273 ? -8.992 -15.797 -6.156 1 96.06 273 GLY B C 1
ATOM 5521 O O . GLY B 1 273 ? -9.828 -16.281 -5.395 1 96.06 273 GLY B O 1
ATOM 5522 N N . ARG B 1 274 ? -9.234 -14.812 -7.066 1 94.5 274 ARG B N 1
ATOM 5523 C CA . ARG B 1 274 ? -10.453 -14.016 -7 1 94.5 274 ARG B CA 1
ATOM 5524 C C . ARG B 1 274 ? -11.695 -14.898 -6.934 1 94.5 274 ARG B C 1
ATOM 5526 O O . ARG B 1 274 ? -12.664 -14.57 -6.246 1 94.5 274 ARG B O 1
ATOM 5533 N N . TYR B 1 275 ? -11.688 -16.016 -7.633 1 93.38 275 TYR B N 1
ATOM 5534 C CA . TYR B 1 275 ? -12.828 -16.922 -7.719 1 93.38 275 TYR B CA 1
ATOM 5535 C C . TYR B 1 275 ? -13.312 -17.312 -6.328 1 93.38 275 TYR B C 1
ATOM 5537 O O . TYR B 1 275 ? -14.523 -17.344 -6.074 1 93.38 275 TYR B O 1
ATOM 5545 N N . TYR B 1 276 ? -12.398 -17.531 -5.473 1 95.62 276 TYR B N 1
ATOM 5546 C CA . TYR B 1 276 ? -12.742 -18.094 -4.176 1 95.62 276 TYR B CA 1
ATOM 5547 C C . TYR B 1 276 ? -13.18 -17.016 -3.201 1 95.62 276 TYR B C 1
ATOM 5549 O O . TYR B 1 276 ? -14.086 -17.219 -2.391 1 95.62 276 TYR B O 1
ATOM 5557 N N . VAL B 1 277 ? -12.547 -15.797 -3.301 1 96.25 277 VAL B N 1
ATOM 5558 C CA . VAL B 1 277 ? -12.602 -14.977 -2.094 1 96.25 277 VAL B CA 1
ATOM 5559 C C . VAL B 1 277 ? -13.352 -13.672 -2.389 1 96.25 277 VAL B C 1
ATOM 5561 O O . VAL B 1 277 ? -13.766 -12.969 -1.468 1 96.25 277 VAL B O 1
ATOM 5564 N N . GLU B 1 278 ? -13.508 -13.258 -3.557 1 94.06 278 GLU B N 1
ATOM 5565 C CA . GLU B 1 278 ? -14.031 -11.938 -3.895 1 94.06 278 GLU B CA 1
ATOM 5566 C C . GLU B 1 278 ? -15.352 -11.672 -3.172 1 94.06 278 GLU B C 1
ATOM 5568 O O . GLU B 1 278 ? -15.516 -10.625 -2.533 1 94.06 278 GLU B O 1
ATOM 5573 N N . SER B 1 279 ? -16.281 -12.625 -3.205 1 93.69 279 SER B N 1
ATOM 5574 C CA . SER B 1 279 ? -17.625 -12.422 -2.682 1 93.69 279 SER B CA 1
ATOM 5575 C C . SER B 1 279 ? -17.703 -12.758 -1.197 1 93.69 279 SER B C 1
ATOM 5577 O O . SER B 1 279 ? -18.75 -12.586 -0.568 1 93.69 279 SER B O 1
ATOM 5579 N N . ALA B 1 280 ? -16.641 -13.219 -0.656 1 95.94 280 ALA B N 1
ATOM 5580 C CA . ALA B 1 280 ? -16.688 -13.75 0.705 1 95.94 280 ALA B CA 1
ATOM 5581 C C . ALA B 1 280 ? -16.5 -12.633 1.731 1 95.94 280 ALA B C 1
ATOM 5583 O O . ALA B 1 280 ? -16.766 -12.828 2.92 1 95.94 280 ALA B O 1
ATOM 5584 N N . PHE B 1 281 ? -16.078 -11.484 1.32 1 96.75 281 PHE B N 1
ATOM 5585 C CA . PHE B 1 281 ? -15.742 -10.414 2.252 1 96.75 281 PHE B CA 1
ATOM 5586 C C . PHE B 1 281 ? -16.672 -9.219 2.061 1 96.75 281 PHE B C 1
ATOM 5588 O O . PHE B 1 281 ? -16.859 -8.75 0.938 1 96.75 281 PHE B O 1
ATOM 5595 N N . THR B 1 282 ? -17.203 -8.727 3.135 1 97.19 282 THR B N 1
ATOM 5596 C CA . THR B 1 282 ? -17.938 -7.465 3.191 1 97.19 282 THR B CA 1
ATOM 5597 C C . THR B 1 282 ? -17.234 -6.465 4.102 1 97.19 282 THR B C 1
ATOM 5599 O O . THR B 1 282 ? -16.938 -6.773 5.258 1 97.19 282 THR B O 1
ATOM 5602 N N . LEU B 1 283 ? -16.969 -5.316 3.553 1 98.19 283 LEU B N 1
ATOM 5603 C CA . LEU B 1 283 ? -16.297 -4.262 4.301 1 98.19 283 LEU B CA 1
ATOM 5604 C C . LEU B 1 283 ? -17.312 -3.295 4.91 1 98.19 283 LEU B C 1
ATOM 5606 O O . LEU B 1 283 ? -18.266 -2.887 4.246 1 98.19 283 LEU B O 1
ATOM 5610 N N . ALA B 1 284 ? -17.156 -2.994 6.164 1 97.94 284 ALA B N 1
ATOM 5611 C CA . ALA B 1 284 ? -17.953 -1.986 6.867 1 97.94 284 ALA B CA 1
ATOM 5612 C C . ALA B 1 284 ? -17.094 -0.787 7.254 1 97.94 284 ALA B C 1
ATOM 5614 O O . ALA B 1 284 ? -16.047 -0.945 7.895 1 97.94 284 ALA B O 1
ATOM 5615 N N . VAL B 1 285 ? -17.562 0.374 6.832 1 97.88 285 VAL B N 1
ATOM 5616 C CA . VAL B 1 285 ? -16.812 1.597 7.133 1 97.88 285 VAL B CA 1
ATOM 5617 C C . VAL B 1 285 ? -17.75 2.627 7.758 1 97.88 285 VAL B C 1
ATOM 5619 O O . VAL B 1 285 ? -18.969 2.604 7.516 1 97.88 285 VAL B O 1
ATOM 5622 N N . ASN B 1 286 ? -17.172 3.504 8.516 1 97 286 ASN B N 1
ATOM 5623 C CA . ASN B 1 286 ? -17.922 4.531 9.227 1 97 286 ASN B CA 1
ATOM 5624 C C . ASN B 1 286 ? -17.75 5.902 8.586 1 97 286 ASN B C 1
ATOM 5626 O O . ASN B 1 286 ? -16.641 6.262 8.164 1 97 286 ASN B O 1
ATOM 5630 N N . VAL B 1 287 ? -18.859 6.645 8.484 1 97.31 287 VAL B N 1
ATOM 5631 C CA . VAL B 1 287 ? -18.797 8.031 8.039 1 97.31 287 VAL B CA 1
ATOM 5632 C C . VAL B 1 287 ? -18.281 8.914 9.18 1 97.31 287 VAL B C 1
ATOM 5634 O O . VAL B 1 287 ? -18.938 9.047 10.211 1 97.31 287 VAL B O 1
ATOM 5637 N N . ILE B 1 288 ? -17.156 9.562 8.93 1 96.25 288 ILE B N 1
ATOM 5638 C CA . ILE B 1 288 ? -16.531 10.25 10.047 1 96.25 288 ILE B CA 1
ATOM 5639 C C . ILE B 1 288 ? -16.656 11.766 9.859 1 96.25 288 ILE B C 1
ATOM 5641 O O . ILE B 1 288 ? -16.422 12.531 10.789 1 96.25 288 ILE B O 1
ATOM 5645 N N . ALA B 1 289 ? -17 12.18 8.672 1 97.06 289 ALA B N 1
ATOM 5646 C CA . ALA B 1 289 ? -17.172 13.609 8.43 1 97.06 289 ALA B CA 1
ATOM 5647 C C . ALA B 1 289 ? -18.078 13.852 7.223 1 97.06 289 ALA B C 1
ATOM 5649 O O . ALA B 1 289 ? -18.281 12.953 6.41 1 97.06 289 ALA B O 1
ATOM 5650 N N . LYS B 1 290 ? -18.594 15.016 7.16 1 96 290 LYS B N 1
ATOM 5651 C CA . LYS B 1 290 ? -19.5 15.461 6.105 1 96 290 LYS B CA 1
ATOM 5652 C C . LYS B 1 290 ? -19.312 16.953 5.824 1 96 290 LYS B C 1
ATOM 5654 O O . LYS B 1 290 ? -19.141 17.75 6.75 1 96 290 LYS B O 1
ATOM 5659 N N . ARG B 1 291 ? -19.234 17.25 4.562 1 92.81 291 ARG B N 1
ATOM 5660 C CA . ARG B 1 291 ? -19.203 18.625 4.098 1 92.81 291 ARG B CA 1
ATOM 5661 C C . ARG B 1 291 ? -20.125 18.828 2.904 1 92.81 291 ARG B C 1
ATOM 5663 O O . ARG B 1 291 ? -20.312 17.922 2.096 1 92.81 291 ARG B O 1
ATOM 5670 N N . VAL B 1 292 ? -20.719 20 2.865 1 90 292 VAL B N 1
ATOM 5671 C CA . VAL B 1 292 ? -21.578 20.344 1.729 1 90 292 VAL B CA 1
ATOM 5672 C C . VAL B 1 292 ? -20.938 21.469 0.927 1 90 292 VAL B C 1
ATOM 5674 O O . VAL B 1 292 ? -20.594 22.516 1.481 1 90 292 VAL B O 1
ATOM 5677 N N . VAL B 1 293 ? -20.75 21.234 -0.348 1 86.5 293 VAL B N 1
ATOM 5678 C CA . VAL B 1 293 ? -20.188 22.25 -1.231 1 86.5 293 VAL B CA 1
ATOM 5679 C C . VAL B 1 293 ? -21.234 22.703 -2.238 1 86.5 293 VAL B C 1
ATOM 5681 O O . VAL B 1 293 ? -21.891 21.875 -2.881 1 86.5 293 VAL B O 1
ATOM 5684 N N . VAL B 1 294 ? -21.453 24.094 -2.262 1 82.31 294 VAL B N 1
ATOM 5685 C CA . VAL B 1 294 ? -22.469 24.656 -3.148 1 82.31 294 VAL B CA 1
ATOM 5686 C C . VAL B 1 294 ? -21.797 25.453 -4.258 1 82.31 294 VAL B C 1
ATOM 5688 O O . VAL B 1 294 ? -21.328 26.578 -4.023 1 82.31 294 VAL B O 1
ATOM 5691 N N . GLU B 1 295 ? -21.312 25.047 -5.258 1 69.62 295 GLU B N 1
ATOM 5692 C CA . GLU B 1 295 ? -20.797 25.812 -6.387 1 69.62 295 GLU B CA 1
ATOM 5693 C C . GLU B 1 295 ? -21.656 25.594 -7.633 1 69.62 295 GLU B C 1
ATOM 5695 O O . GLU B 1 295 ? -22.312 26.531 -8.094 1 69.62 295 GLU B O 1
ATOM 5700 N N . ASP B 1 296 ? -21.5 24.578 -8.398 1 70 296 ASP B N 1
ATOM 5701 C CA . ASP B 1 296 ? -22.312 24.156 -9.547 1 70 296 ASP B CA 1
ATOM 5702 C C . ASP B 1 296 ? -23.281 23.047 -9.156 1 70 296 ASP B C 1
ATOM 5704 O O . ASP B 1 296 ? -23.266 21.969 -9.75 1 70 296 ASP B O 1
ATOM 5708 N N . GLY B 1 297 ? -24.141 23.562 -8.156 1 80.69 297 GLY B N 1
ATOM 5709 C CA . GLY B 1 297 ? -25.047 22.594 -7.566 1 80.69 297 GLY B CA 1
ATOM 5710 C C . GLY B 1 297 ? -24.547 22.047 -6.242 1 80.69 297 GLY B C 1
ATOM 5711 O O . GLY B 1 297 ? -23.406 22.297 -5.848 1 80.69 297 GLY B O 1
ATOM 5712 N N . ARG B 1 298 ? -25.438 21.453 -5.555 1 88.44 298 ARG B N 1
ATOM 5713 C CA . ARG B 1 298 ? -25.141 20.922 -4.23 1 88.44 298 ARG B CA 1
ATOM 5714 C C . ARG B 1 298 ? -24.469 19.547 -4.332 1 88.44 298 ARG B C 1
ATOM 5716 O O . ARG B 1 298 ? -24.984 18.656 -5 1 88.44 298 ARG B O 1
ATOM 5723 N N . VAL B 1 299 ? -23.234 19.469 -3.875 1 93.19 299 VAL B N 1
ATOM 5724 C CA . VAL B 1 299 ? -22.516 18.203 -3.814 1 93.19 299 VAL B CA 1
ATOM 5725 C C . VAL B 1 299 ? -22.188 17.875 -2.361 1 93.19 299 VAL B C 1
ATOM 5727 O O . VAL B 1 299 ? -21.688 18.719 -1.62 1 93.19 299 VAL B O 1
ATOM 5730 N N . MET B 1 300 ? -22.562 16.672 -2.006 1 95.44 300 MET B N 1
ATOM 5731 C CA . MET B 1 300 ? -22.234 16.188 -0.668 1 95.44 300 MET B CA 1
ATOM 5732 C C . MET B 1 300 ? -20.859 15.523 -0.655 1 95.44 300 MET B C 1
ATOM 5734 O O . MET B 1 300 ? -20.531 14.766 -1.566 1 95.44 300 MET B O 1
ATOM 5738 N N . MET B 1 301 ? -20.062 15.922 0.327 1 97 301 MET B N 1
ATOM 5739 C CA . MET B 1 301 ? -18.781 15.25 0.547 1 97 301 MET B CA 1
ATOM 5740 C C . MET B 1 301 ? -18.812 14.438 1.838 1 97 301 MET B C 1
ATOM 5742 O O . MET B 1 301 ? -19.094 14.977 2.91 1 97 301 MET B O 1
ATOM 5746 N N . TYR B 1 302 ? -18.609 13.188 1.684 1 98.25 302 TYR B N 1
ATOM 5747 C CA . TYR B 1 302 ? -18.516 12.305 2.846 1 98.25 302 TYR B CA 1
ATOM 5748 C C . TYR B 1 302 ? -17.109 11.75 3.01 1 98.25 302 TYR B C 1
ATOM 5750 O O . TYR B 1 302 ? -16.438 11.438 2.023 1 98.25 302 TYR B O 1
ATOM 5758 N N . TYR B 1 303 ? -16.688 11.68 4.215 1 98.31 303 TYR B N 1
ATOM 5759 C CA . TYR B 1 303 ? -15.391 11.102 4.57 1 98.31 303 TYR B CA 1
ATOM 5760 C C . TYR B 1 303 ? -15.57 9.852 5.422 1 98.31 303 TYR B C 1
ATOM 5762 O O . TYR B 1 303 ? -16.281 9.875 6.426 1 98.31 303 TYR B O 1
ATOM 5770 N N . ILE B 1 304 ? -14.898 8.789 4.977 1 98.19 304 ILE B N 1
ATOM 5771 C CA . ILE B 1 304 ? -15.039 7.531 5.695 1 98.19 304 ILE B CA 1
ATOM 5772 C C . ILE B 1 304 ? -13.688 7.109 6.27 1 98.19 304 ILE B C 1
ATOM 5774 O O . ILE B 1 304 ? -12.656 7.695 5.938 1 98.19 304 ILE B O 1
ATOM 5778 N N . ASN B 1 305 ? -13.68 6.117 7.148 1 97.12 305 ASN B N 1
ATOM 5779 C CA . ASN B 1 305 ? -12.492 5.824 7.949 1 97.12 305 ASN B CA 1
ATOM 5780 C C . ASN B 1 305 ? -11.648 4.727 7.316 1 97.12 305 ASN B C 1
ATOM 5782 O O . ASN B 1 305 ? -10.828 4.094 7.992 1 97.12 305 ASN B O 1
ATOM 5786 N N . ASP B 1 306 ? -11.82 4.352 6.125 1 97.81 306 ASP B N 1
ATOM 5787 C CA . ASP B 1 306 ? -10.977 3.518 5.277 1 97.81 306 ASP B CA 1
ATOM 5788 C C . ASP B 1 306 ? -11.008 3.994 3.826 1 97.81 306 ASP B C 1
ATOM 5790 O O . ASP B 1 306 ? -11.844 4.82 3.459 1 97.81 306 ASP B O 1
ATOM 5794 N N . GLY B 1 307 ? -9.969 3.582 3.037 1 98.25 307 GLY B N 1
ATOM 5795 C CA . GLY B 1 307 ? -9.93 4.102 1.68 1 98.25 307 GLY B CA 1
ATOM 5796 C C . GLY B 1 307 ? -8.898 3.414 0.806 1 98.25 307 GLY B C 1
ATOM 5797 O O . GLY B 1 307 ? -8.664 2.211 0.943 1 98.25 307 GLY B O 1
ATOM 5798 N N . VAL B 1 308 ? -8.375 4.188 -0.095 1 98 308 VAL B N 1
ATOM 5799 C CA . VAL B 1 308 ? -7.512 3.691 -1.162 1 98 308 VAL B CA 1
ATOM 5800 C C . VAL B 1 308 ? -6.199 3.178 -0.571 1 98 308 VAL B C 1
ATOM 5802 O O . VAL B 1 308 ? -5.594 2.248 -1.106 1 98 308 VAL B O 1
ATOM 5805 N N . TYR B 1 309 ? -5.762 3.703 0.543 1 97.88 309 TYR B N 1
ATOM 5806 C CA . TYR B 1 309 ? -4.512 3.283 1.161 1 97.88 309 TYR B CA 1
ATOM 5807 C C . TYR B 1 309 ? -4.73 2.094 2.088 1 97.88 309 TYR B C 1
ATOM 5809 O O . TYR B 1 309 ? -3.773 1.52 2.609 1 97.88 309 TYR B O 1
ATOM 5817 N N . GLY B 1 310 ? -6 1.754 2.311 1 97.56 310 GLY B N 1
ATOM 5818 C CA . GLY B 1 310 ? -6.391 0.6 3.104 1 97.56 310 GLY B CA 1
ATOM 5819 C C . GLY B 1 310 ? -7.082 -0.479 2.289 1 97.56 310 GLY B C 1
ATOM 5820 O O . GLY B 1 310 ? -6.562 -0.912 1.257 1 97.56 310 GLY B O 1
ATOM 5821 N N . SER B 1 311 ? -8.305 -0.808 2.699 1 98 311 SER B N 1
ATOM 5822 C CA . SER B 1 311 ? -9.023 -1.947 2.141 1 98 311 SER B CA 1
ATOM 5823 C C . SER B 1 311 ? -9.461 -1.674 0.706 1 98 311 SER B C 1
ATOM 5825 O O . SER B 1 311 ? -9.805 -2.602 -0.032 1 98 311 SER B O 1
ATOM 5827 N N . MET B 1 312 ? -9.492 -0.472 0.292 1 98.31 312 MET B N 1
ATOM 5828 C CA . MET B 1 312 ? -10.031 -0.158 -1.031 1 98.31 312 MET B CA 1
ATOM 5829 C C . MET B 1 312 ? -8.898 0.146 -2.014 1 98.31 312 MET B C 1
ATOM 5831 O O . MET B 1 312 ? -9.078 0.941 -2.938 1 98.31 312 MET B O 1
ATOM 5835 N N . SER B 1 313 ? -7.781 -0.445 -1.756 1 97.56 313 SER B N 1
ATOM 5836 C CA . SER B 1 313 ? -6.621 -0.314 -2.631 1 97.56 313 SER B CA 1
ATOM 5837 C C . SER B 1 313 ? -6.922 -0.847 -4.027 1 97.56 313 SER B C 1
ATOM 5839 O O . SER B 1 313 ? -6.227 -0.511 -4.988 1 97.56 313 SER B O 1
ATOM 5841 N N . CYS B 1 314 ? -7.949 -1.676 -4.164 1 96.06 314 CYS B N 1
ATOM 5842 C CA . CYS B 1 314 ? -8.344 -2.246 -5.445 1 96.06 314 CYS B CA 1
ATOM 5843 C C . CYS B 1 314 ? -8.695 -1.151 -6.445 1 96.06 314 CYS B C 1
ATOM 5845 O O . CYS B 1 314 ? -8.578 -1.348 -7.656 1 96.06 314 CYS B O 1
ATOM 5847 N N . ILE B 1 315 ? -9.055 0.014 -5.973 1 96.88 315 ILE B N 1
ATOM 5848 C CA . ILE B 1 315 ? -9.391 1.133 -6.844 1 96.88 315 ILE B CA 1
ATOM 5849 C C . ILE B 1 315 ? -8.18 1.498 -7.703 1 96.88 315 ILE B C 1
ATOM 5851 O O . ILE B 1 315 ? -8.328 1.858 -8.875 1 96.88 315 ILE B O 1
ATOM 5855 N N . ILE B 1 316 ? -6.977 1.274 -7.117 1 95.69 316 ILE B N 1
ATOM 5856 C CA . ILE B 1 316 ? -5.742 1.651 -7.801 1 95.69 316 ILE B CA 1
ATOM 5857 C C . ILE B 1 316 ? -5.125 0.424 -8.461 1 95.69 316 ILE B C 1
ATOM 5859 O O . ILE B 1 316 ? -4.688 0.488 -9.617 1 95.69 316 ILE B O 1
ATOM 5863 N N . PHE B 1 317 ? -5.203 -0.711 -7.836 1 94.56 317 PHE B N 1
ATOM 5864 C CA . PHE B 1 317 ? -4.309 -1.801 -8.211 1 94.56 317 PHE B CA 1
ATOM 5865 C C . PHE B 1 317 ? -5.082 -2.92 -8.898 1 94.56 317 PHE B C 1
ATOM 5867 O O . PHE B 1 317 ? -4.48 -3.855 -9.438 1 94.56 317 PHE B O 1
ATOM 5874 N N . ASP B 1 318 ? -6.391 -2.812 -8.867 1 92.62 318 ASP B N 1
ATOM 5875 C CA . ASP B 1 318 ? -7.184 -3.883 -9.461 1 92.62 318 ASP B CA 1
ATOM 5876 C C . ASP B 1 318 ? -8.219 -3.322 -10.438 1 92.62 318 ASP B C 1
ATOM 5878 O O . ASP B 1 318 ? -9.375 -3.109 -10.078 1 92.62 318 ASP B O 1
ATOM 5882 N N . PRO B 1 319 ? -7.891 -3.23 -11.664 1 88 319 PRO B N 1
ATOM 5883 C CA . PRO B 1 319 ? -8.828 -2.701 -12.656 1 88 319 PRO B CA 1
ATOM 5884 C C . PRO B 1 319 ? -10.109 -3.531 -12.758 1 88 319 PRO B C 1
ATOM 5886 O O . PRO B 1 319 ? -11.141 -3.029 -13.211 1 88 319 PRO B O 1
ATOM 5889 N N . ALA B 1 320 ? -10.023 -4.754 -12.344 1 84.75 320 ALA B N 1
ATOM 5890 C CA . ALA B 1 320 ? -11.195 -5.625 -12.422 1 84.75 320 ALA B CA 1
ATOM 5891 C C . ALA B 1 320 ? -12.227 -5.246 -11.367 1 84.75 320 ALA B C 1
ATOM 5893 O O . ALA B 1 320 ? -13.391 -5.637 -11.461 1 84.75 320 ALA B O 1
ATOM 5894 N N . HIS B 1 321 ? -11.812 -4.531 -10.352 1 88.5 321 HIS B N 1
ATOM 5895 C CA . HIS B 1 321 ? -12.68 -4.156 -9.242 1 88.5 321 HIS B CA 1
ATOM 5896 C C . HIS B 1 321 ? -12.367 -2.75 -8.742 1 88.5 321 HIS B C 1
ATOM 5898 O O . HIS B 1 321 ? -12.148 -2.541 -7.551 1 88.5 321 HIS B O 1
ATOM 5904 N N . CYS B 1 322 ? -12.469 -1.78 -9.664 1 90.12 322 CYS B N 1
ATOM 5905 C CA . CYS B 1 322 ? -12.055 -0.421 -9.328 1 90.12 322 CYS B CA 1
ATOM 5906 C C . CYS B 1 322 ? -13.266 0.48 -9.117 1 90.12 322 CYS B C 1
ATOM 5908 O O . CYS B 1 322 ? -13.133 1.625 -8.688 1 90.12 322 CYS B O 1
ATOM 5910 N N . LYS B 1 323 ? -14.422 0.009 -9.398 1 93.69 323 LYS B N 1
ATOM 5911 C CA . LYS B 1 323 ? -15.648 0.766 -9.172 1 93.69 323 LYS B CA 1
ATOM 5912 C C . LYS B 1 323 ? -16.453 0.171 -8.023 1 93.69 323 LYS B C 1
ATOM 5914 O O . LYS B 1 323 ? -17.172 -0.817 -8.203 1 93.69 323 LYS B O 1
ATOM 5919 N N . LEU B 1 324 ? -16.375 0.781 -6.949 1 96.38 324 LEU B N 1
ATOM 5920 C CA . LEU B 1 324 ? -17.047 0.285 -5.754 1 96.38 324 LEU B CA 1
ATOM 5921 C C . LEU B 1 324 ? -18.422 0.921 -5.598 1 96.38 324 LEU B C 1
ATOM 5923 O O . LEU B 1 324 ? -18.656 2.035 -6.074 1 96.38 324 LEU B O 1
ATOM 5927 N N . GLU B 1 325 ? -19.297 0.192 -4.945 1 96.44 325 GLU B N 1
ATOM 5928 C CA . GLU B 1 325 ? -20.672 0.647 -4.742 1 96.44 325 GLU B CA 1
ATOM 5929 C C . GLU B 1 325 ? -21.062 0.579 -3.271 1 96.44 325 GLU B C 1
ATOM 5931 O O . GLU B 1 325 ? -21.891 -0.251 -2.883 1 96.44 325 GLU B O 1
ATOM 5936 N N . PRO B 1 326 ? -20.562 1.512 -2.492 1 98.12 326 PRO B N 1
ATOM 5937 C CA . PRO B 1 326 ? -20.969 1.538 -1.084 1 98.12 326 PRO B CA 1
ATOM 5938 C C . PRO B 1 326 ? -22.469 1.792 -0.903 1 98.12 326 PRO B C 1
ATOM 5940 O O . PRO B 1 326 ? -23.062 2.559 -1.664 1 98.12 326 PRO B O 1
ATOM 5943 N N . TYR B 1 327 ? -23.062 1.175 0.146 1 97.75 327 TYR B N 1
ATOM 5944 C CA . TYR B 1 327 ? -24.469 1.397 0.475 1 97.75 327 TYR B CA 1
ATOM 5945 C C . TYR B 1 327 ? -24.656 1.483 1.983 1 97.75 327 TYR B C 1
ATOM 5947 O O . TYR B 1 327 ? -23.891 0.899 2.752 1 97.75 327 TYR B O 1
ATOM 5955 N N . PRO B 1 328 ? -25.672 2.279 2.41 1 97.81 328 PRO B N 1
ATOM 5956 C CA . PRO B 1 328 ? -25.891 2.447 3.85 1 97.81 328 PRO B CA 1
ATOM 5957 C C . PRO B 1 328 ? -26.281 1.146 4.543 1 97.81 328 PRO B C 1
ATOM 5959 O O . PRO B 1 328 ? -27.047 0.357 3.99 1 97.81 328 PRO B O 1
ATOM 5962 N N . HIS B 1 329 ? -25.672 0.934 5.688 1 96.06 329 HIS B N 1
ATOM 5963 C CA . HIS B 1 329 ? -26.047 -0.193 6.531 1 96.06 329 HIS B CA 1
ATOM 5964 C C . HIS B 1 329 ? -27.5 -0.068 6.996 1 96.06 329 HIS B C 1
ATOM 5966 O O . HIS B 1 329 ? -28.219 -1.069 7.09 1 96.06 329 HIS B O 1
ATOM 5972 N N . ARG B 1 330 ? -27.922 1.106 7.297 1 93.69 330 ARG B N 1
ATOM 5973 C CA . ARG B 1 330 ? -29.297 1.347 7.746 1 93.69 330 ARG B CA 1
ATOM 5974 C C . ARG B 1 330 ? -30.297 1.071 6.625 1 93.69 330 ARG B C 1
ATOM 5976 O O . ARG B 1 330 ? -29.938 1.099 5.445 1 93.69 330 ARG B O 1
ATOM 5983 N N . ALA B 1 331 ? -31.547 0.874 7.047 1 91.5 331 ALA B N 1
ATOM 5984 C CA . ALA B 1 331 ? -32.594 0.705 6.062 1 91.5 331 ALA B CA 1
ATOM 5985 C C . ALA B 1 331 ? -32.875 2.008 5.32 1 91.5 331 ALA B C 1
ATOM 5987 O O . ALA B 1 331 ? -32.906 3.082 5.926 1 91.5 331 ALA B O 1
ATOM 5988 N N . VAL B 1 332 ? -32.938 1.869 4.004 1 92.25 332 VAL B N 1
ATOM 5989 C CA . VAL B 1 332 ? -33.188 3.029 3.16 1 92.25 332 VAL B CA 1
ATOM 5990 C C . VAL B 1 332 ? -34.562 2.861 2.475 1 92.25 332 VAL B C 1
ATOM 5992 O O . VAL B 1 332 ? -34.781 1.868 1.783 1 92.25 332 VAL B O 1
ATOM 5995 N N . LYS B 1 333 ? -35.344 3.891 2.697 1 91.25 333 LYS B N 1
ATOM 5996 C CA . LYS B 1 333 ? -36.625 3.875 2.008 1 91.25 333 LYS B CA 1
ATOM 5997 C C . LYS B 1 333 ? -36.469 4.242 0.535 1 91.25 333 LYS B C 1
ATOM 5999 O O . LYS B 1 333 ? -35.625 5.082 0.187 1 91.25 333 LYS B O 1
ATOM 6004 N N . LYS B 1 334 ? -37.312 3.656 -0.272 1 86.94 334 LYS B N 1
ATOM 6005 C CA . LYS B 1 334 ? -37.281 3.914 -1.708 1 86.94 334 LYS B CA 1
ATOM 6006 C C . LYS B 1 334 ? -37.531 5.391 -2.008 1 86.94 334 LYS B C 1
ATOM 6008 O O . LYS B 1 334 ? -36.969 5.93 -2.977 1 86.94 334 LYS B O 1
ATOM 6013 N N . SER B 1 335 ? -38.25 6.004 -1.144 1 92 335 SER B N 1
ATOM 6014 C CA . SER B 1 335 ? -38.625 7.391 -1.378 1 92 335 SER B CA 1
ATOM 6015 C C . SER B 1 335 ? -37.594 8.352 -0.801 1 92 335 SER B C 1
ATOM 6017 O O . SER B 1 335 ? -37.688 9.562 -1.014 1 92 335 SER B O 1
ATOM 6019 N N . GLU B 1 336 ? -36.625 7.746 -0.25 1 93.69 336 GLU B N 1
ATOM 6020 C CA . GLU B 1 336 ? -35.625 8.617 0.348 1 93.69 336 GLU B CA 1
ATOM 6021 C C . GLU B 1 336 ? -34.781 9.336 -0.723 1 93.69 336 GLU B C 1
ATOM 6023 O O . GLU B 1 336 ? -34.281 8.703 -1.646 1 93.69 336 GLU B O 1
ATOM 6028 N N . PRO B 1 337 ? -34.75 10.633 -0.657 1 94.81 337 PRO B N 1
ATOM 6029 C CA . PRO B 1 337 ? -34 11.391 -1.66 1 94.81 337 PRO B CA 1
ATOM 6030 C C . PRO B 1 337 ? -32.5 11.016 -1.688 1 94.81 337 PRO B C 1
ATOM 6032 O O . PRO B 1 337 ? -31.922 10.719 -0.643 1 94.81 337 PRO B O 1
ATOM 6035 N N . ARG B 1 338 ? -32 11.07 -2.895 1 96 338 ARG B N 1
ATOM 6036 C CA . ARG B 1 338 ? -30.578 10.812 -3.098 1 96 338 ARG B CA 1
ATOM 6037 C C . ARG B 1 338 ? -29.859 12.07 -3.559 1 96 338 ARG B C 1
ATOM 6039 O O . ARG B 1 338 ? -30.453 12.938 -4.207 1 96 338 ARG B O 1
ATOM 6046 N N . TYR B 1 339 ? -28.609 12.141 -3.23 1 95.38 339 TYR B N 1
ATOM 6047 C CA . TYR B 1 339 ? -27.812 13.32 -3.543 1 95.38 339 TYR B CA 1
ATOM 6048 C C . TYR B 1 339 ? -26.516 12.922 -4.238 1 95.38 339 TYR B C 1
ATOM 6050 O O . TYR B 1 339 ? -25.922 11.891 -3.916 1 95.38 339 TYR B O 1
ATOM 6058 N N . ARG B 1 340 ? -26.094 13.75 -5.211 1 95.81 340 ARG B N 1
ATOM 6059 C CA . ARG B 1 340 ? -24.781 13.57 -5.805 1 95.81 340 ARG B CA 1
ATOM 6060 C C . ARG B 1 340 ? -23.672 13.773 -4.762 1 95.81 340 ARG B C 1
ATOM 6062 O O . ARG B 1 340 ? -23.641 14.805 -4.086 1 95.81 340 ARG B O 1
ATOM 6069 N N . SER B 1 341 ? -22.797 12.758 -4.676 1 97.06 341 SER B N 1
ATOM 6070 C CA . SER B 1 341 ? -21.859 12.781 -3.553 1 97.06 341 SER B CA 1
ATOM 6071 C C . SER B 1 341 ? -20.469 12.344 -3.982 1 97.06 341 SER B C 1
ATOM 6073 O O . SER B 1 341 ? -20.312 11.578 -4.934 1 97.06 341 SER B O 1
ATOM 6075 N N . VAL B 1 342 ? -19.453 12.938 -3.35 1 97.56 342 VAL B N 1
ATOM 6076 C CA . VAL B 1 342 ? -18.078 12.445 -3.371 1 97.56 342 VAL B CA 1
ATOM 6077 C C . VAL B 1 342 ? -17.75 11.758 -2.049 1 97.56 342 VAL B C 1
ATOM 6079 O O . VAL B 1 342 ? -18.016 12.305 -0.975 1 97.56 342 VAL B O 1
ATOM 6082 N N . ILE B 1 343 ? -17.266 10.555 -2.113 1 98.62 343 ILE B N 1
ATOM 6083 C CA . ILE B 1 343 ? -16.844 9.844 -0.913 1 98.62 343 ILE B CA 1
ATOM 6084 C C . ILE B 1 343 ? -15.32 9.773 -0.866 1 98.62 343 ILE B C 1
ATOM 6086 O O . ILE B 1 343 ? -14.688 9.289 -1.807 1 98.62 343 ILE B O 1
ATOM 6090 N N . TRP B 1 344 ? -14.773 10.32 0.213 1 98.44 344 TRP B N 1
ATOM 6091 C CA . TRP B 1 344 ? -13.328 10.367 0.424 1 98.44 344 TRP B CA 1
ATOM 6092 C C . TRP B 1 344 ? -12.898 9.359 1.483 1 98.44 344 TRP B C 1
ATOM 6094 O O . TRP B 1 344 ? -13.656 9.062 2.412 1 98.44 344 TRP B O 1
ATOM 6104 N N . GLY B 1 345 ? -11.648 8.828 1.279 1 98.31 345 GLY B N 1
ATOM 6105 C CA . GLY B 1 345 ? -11.023 8.094 2.367 1 98.31 345 GLY B CA 1
ATOM 6106 C C . GLY B 1 345 ? -10.477 8.992 3.457 1 98.31 345 GLY B C 1
ATOM 6107 O O . GLY B 1 345 ? -10.602 10.211 3.383 1 98.31 345 GLY B O 1
ATOM 6108 N N . PRO B 1 346 ? -9.836 8.414 4.426 1 97.81 346 PRO B N 1
ATOM 6109 C CA . PRO B 1 346 ? -9.523 9.156 5.648 1 97.81 346 PRO B CA 1
ATOM 6110 C C . PRO B 1 346 ? -8.188 9.891 5.566 1 97.81 346 PRO B C 1
ATOM 6112 O O . PRO B 1 346 ? -7.879 10.719 6.426 1 97.81 346 PRO B O 1
ATOM 6115 N N . THR B 1 347 ? -7.359 9.609 4.574 1 97.81 347 THR B N 1
ATOM 6116 C CA . THR B 1 347 ? -6.008 10.156 4.578 1 97.81 347 THR B CA 1
ATOM 6117 C C . THR B 1 347 ? -6.016 11.609 4.102 1 97.81 347 THR B C 1
ATOM 6119 O O . THR B 1 347 ? -7.047 12.117 3.652 1 97.81 347 THR B O 1
ATOM 6122 N N . CYS B 1 348 ? -4.863 12.281 4.18 1 96.38 348 CYS B N 1
ATOM 6123 C CA . CYS B 1 348 ? -4.738 13.68 3.777 1 96.38 348 CYS B CA 1
ATOM 6124 C C . CYS B 1 348 ? -4.504 13.797 2.277 1 96.38 348 CYS B C 1
ATOM 6126 O O . CYS B 1 348 ? -4.426 14.898 1.741 1 96.38 348 CYS B O 1
ATOM 6128 N N . ASP B 1 349 ? -4.43 12.648 1.647 1 96.06 349 ASP B N 1
ATOM 6129 C CA . ASP B 1 349 ? -4.121 12.648 0.221 1 96.06 349 ASP B CA 1
ATOM 6130 C C . ASP B 1 349 ? -5.395 12.672 -0.618 1 96.06 349 ASP B C 1
ATOM 6132 O O . ASP B 1 349 ? -6.328 11.914 -0.357 1 96.06 349 ASP B O 1
ATOM 6136 N N . SER B 1 350 ? -5.363 13.469 -1.655 1 95.12 350 SER B N 1
ATOM 6137 C CA . SER B 1 350 ? -6.543 13.617 -2.502 1 95.12 350 SER B CA 1
ATOM 6138 C C . SER B 1 350 ? -6.723 12.406 -3.416 1 95.12 350 SER B C 1
ATOM 6140 O O . SER B 1 350 ? -7.789 12.219 -4.004 1 95.12 350 SER B O 1
ATOM 6142 N N . ILE B 1 351 ? -5.734 11.539 -3.504 1 95.31 351 ILE B N 1
ATOM 6143 C CA . ILE B 1 351 ? -5.859 10.289 -4.242 1 95.31 351 ILE B CA 1
ATOM 6144 C C . ILE B 1 351 ? -6.816 9.352 -3.514 1 95.31 351 ILE B C 1
ATOM 6146 O O . ILE B 1 351 ? -7.395 8.453 -4.121 1 95.31 351 ILE B O 1
ATOM 6150 N N . ASP B 1 352 ? -6.984 9.602 -2.275 1 97.56 352 ASP B N 1
ATOM 6151 C CA . ASP B 1 352 ? -7.844 8.758 -1.439 1 97.56 352 ASP B CA 1
ATOM 6152 C C . ASP B 1 352 ? -9.32 9.086 -1.671 1 97.56 352 ASP B C 1
ATOM 6154 O O . ASP B 1 352 ? -10.016 9.516 -0.751 1 97.56 352 ASP B O 1
ATOM 6158 N N . LYS B 1 353 ? -9.75 8.922 -2.871 1 98.19 353 LYS B N 1
ATOM 6159 C CA . LYS B 1 353 ? -11.117 9.156 -3.332 1 98.19 353 LYS B CA 1
ATOM 6160 C C . LYS B 1 353 ? -11.797 7.844 -3.719 1 98.19 353 LYS B C 1
ATOM 6162 O O . LYS B 1 353 ? -11.305 7.121 -4.586 1 98.19 353 LYS B O 1
ATOM 6167 N N . ILE B 1 354 ? -12.914 7.504 -3.145 1 98.56 354 ILE B N 1
ATOM 6168 C CA . ILE B 1 354 ? -13.625 6.254 -3.391 1 98.56 354 ILE B CA 1
ATOM 6169 C C . ILE B 1 354 ? -14.586 6.426 -4.559 1 98.56 354 ILE B C 1
ATOM 6171 O O . ILE B 1 354 ? -14.672 5.562 -5.438 1 98.56 354 ILE B O 1
ATOM 6175 N N . THR B 1 355 ? -15.312 7.5 -4.469 1 97.69 355 THR B N 1
ATOM 6176 C CA . THR B 1 355 ? -16.234 7.812 -5.555 1 97.69 355 THR B CA 1
ATOM 6177 C C . THR B 1 355 ? -16.109 9.281 -5.961 1 97.69 355 THR B C 1
ATOM 6179 O O . THR B 1 355 ? -15.883 10.148 -5.117 1 97.69 355 THR B O 1
ATOM 6182 N N . GLU B 1 356 ? -16.266 9.523 -7.188 1 94.62 356 GLU B N 1
ATOM 6183 C CA . GLU B 1 356 ? -16.203 10.883 -7.715 1 94.62 356 GLU B CA 1
ATOM 6184 C C . GLU B 1 356 ? -17.578 11.516 -7.805 1 94.62 356 GLU B C 1
ATOM 6186 O O . GLU B 1 356 ? -17.734 12.719 -7.57 1 94.62 356 GLU B O 1
ATOM 6191 N N . SER B 1 357 ? -18.469 10.82 -8.273 1 94.62 357 SER B N 1
ATOM 6192 C CA . SER B 1 357 ? -19.859 11.195 -8.422 1 94.62 357 SER B CA 1
ATOM 6193 C C . SER B 1 357 ? -20.781 10 -8.18 1 94.62 357 SER B C 1
ATOM 6195 O O . SER B 1 357 ? -20.953 9.148 -9.062 1 94.62 357 SER B O 1
ATOM 6197 N N . TYR B 1 358 ? -21.328 9.945 -7.027 1 96.5 358 TYR B N 1
ATOM 6198 C CA . TYR B 1 358 ? -22.109 8.797 -6.57 1 96.5 358 TYR B CA 1
ATOM 6199 C C . TYR B 1 358 ? -23.438 9.25 -5.961 1 96.5 358 TYR B C 1
ATOM 6201 O O . TYR B 1 358 ? -23.453 10.125 -5.09 1 96.5 358 TYR B O 1
ATOM 6209 N N . TRP B 1 359 ? -24.5 8.727 -6.473 1 96.5 359 TRP B N 1
ATOM 6210 C CA . TRP B 1 359 ? -25.812 9.07 -5.938 1 96.5 359 TRP B CA 1
ATOM 6211 C C . TRP B 1 359 ? -26.188 8.172 -4.77 1 96.5 359 TRP B C 1
ATOM 6213 O O . TRP B 1 359 ? -26.344 6.957 -4.941 1 96.5 359 TRP B O 1
ATOM 6223 N N . ILE B 1 360 ? -26.375 8.75 -3.633 1 97.38 360 ILE B N 1
ATOM 6224 C CA . ILE B 1 360 ? -26.641 8.016 -2.398 1 97.38 360 ILE B CA 1
ATOM 6225 C C . ILE B 1 360 ? -27.516 8.859 -1.475 1 97.38 360 ILE B C 1
ATOM 6227 O O . ILE B 1 360 ? -27.547 10.086 -1.575 1 97.38 360 ILE B O 1
ATOM 6231 N N . PRO B 1 361 ? -28.344 8.156 -0.602 1 97.44 361 PRO B N 1
ATOM 6232 C CA . PRO B 1 361 ? -29.078 8.945 0.391 1 97.44 361 PRO B CA 1
ATOM 6233 C C . PRO B 1 361 ? -28.172 9.766 1.293 1 97.44 361 PRO B C 1
ATOM 6235 O O . PRO B 1 361 ? -26.984 9.453 1.431 1 97.44 361 PRO B O 1
ATOM 6238 N N . GLU B 1 362 ? -28.734 10.797 1.843 1 96.62 362 GLU B N 1
ATOM 6239 C CA . GLU B 1 362 ? -27.922 11.625 2.734 1 96.62 362 GLU B CA 1
ATOM 6240 C C . GLU B 1 362 ? -27.359 10.797 3.891 1 96.62 362 GLU B C 1
ATOM 6242 O O . GLU B 1 362 ? -28.078 10.008 4.5 1 96.62 362 GLU B O 1
ATOM 6247 N N . LEU B 1 363 ? -26.109 10.977 4.055 1 97.5 363 LEU B N 1
ATOM 6248 C CA . LEU B 1 363 ? -25.438 10.312 5.16 1 97.5 363 LEU B CA 1
ATOM 6249 C C . LEU B 1 363 ? -25.109 11.305 6.277 1 97.5 363 LEU B C 1
ATOM 6251 O O . LEU B 1 363 ? -24.984 12.508 6.027 1 97.5 363 LEU B O 1
ATOM 6255 N N . TYR B 1 364 ? -25.016 10.781 7.422 1 95.69 364 TYR B N 1
ATOM 6256 C CA . TYR B 1 364 ? -24.656 11.57 8.594 1 95.69 364 TYR B CA 1
ATOM 6257 C C . TYR B 1 364 ? -23.438 10.961 9.297 1 95.69 364 TYR B C 1
ATOM 6259 O O . TYR B 1 364 ? -23.172 9.766 9.164 1 95.69 364 TYR B O 1
ATOM 6267 N N . VAL B 1 365 ? -22.703 11.836 9.977 1 95.19 365 VAL B N 1
ATOM 6268 C CA . VAL B 1 365 ? -21.578 11.344 10.766 1 95.19 365 VAL B CA 1
ATOM 6269 C C . VAL B 1 365 ? -22.047 10.25 11.719 1 95.19 365 VAL B C 1
ATOM 6271 O O . VAL B 1 365 ? -23.047 10.414 12.414 1 95.19 365 VAL B O 1
ATOM 6274 N N . GLY B 1 366 ? -21.312 9.086 11.672 1 93.5 366 GLY B N 1
ATOM 6275 C CA . GLY B 1 366 ? -21.703 7.953 12.5 1 93.5 366 GLY B CA 1
ATOM 6276 C C . GLY B 1 366 ? -22.375 6.848 11.719 1 93.5 366 GLY B C 1
ATOM 6277 O O . GLY B 1 366 ? -22.453 5.707 12.18 1 93.5 366 GLY B O 1
ATOM 6278 N N . ASP B 1 367 ? -22.938 7.203 10.539 1 95.56 367 ASP B N 1
ATOM 6279 C CA . ASP B 1 367 ? -23.531 6.172 9.688 1 95.56 367 ASP B CA 1
ATOM 6280 C C . ASP B 1 367 ? -22.484 5.152 9.258 1 95.56 367 ASP B C 1
ATOM 6282 O O . ASP B 1 367 ? -21.281 5.461 9.219 1 95.56 367 ASP B O 1
ATOM 6286 N N . TRP B 1 368 ? -22.984 3.988 9.023 1 97.06 368 TRP B N 1
ATOM 6287 C CA . TRP B 1 368 ? -22.109 2.943 8.492 1 97.06 368 TRP B CA 1
ATOM 6288 C C . TRP B 1 368 ? -22.469 2.623 7.047 1 97.06 368 TRP B C 1
ATOM 6290 O O . TRP B 1 368 ? -23.641 2.609 6.676 1 97.06 368 TRP B O 1
ATOM 6300 N N . LEU B 1 369 ? -21.422 2.438 6.262 1 98.25 369 LEU B N 1
ATOM 6301 C CA . LEU B 1 369 ? -21.562 1.968 4.883 1 98.25 369 LEU B CA 1
ATOM 6302 C C . LEU B 1 369 ? -20.984 0.562 4.734 1 98.25 369 LEU B C 1
ATOM 6304 O O . LEU B 1 369 ? -20.016 0.203 5.41 1 98.25 369 LEU B O 1
ATOM 6308 N N . LEU B 1 370 ? -21.594 -0.173 3.844 1 98.25 370 LEU B N 1
ATOM 6309 C CA . LEU B 1 370 ? -21.109 -1.511 3.508 1 98.25 370 LEU B CA 1
ATOM 6310 C C . LEU B 1 370 ? -20.656 -1.578 2.055 1 98.25 370 LEU B C 1
ATOM 6312 O O . LEU B 1 370 ? -21.203 -0.879 1.196 1 98.25 370 LEU B O 1
ATOM 6316 N N . ILE B 1 371 ? -19.641 -2.307 1.805 1 97.75 371 ILE B N 1
ATOM 6317 C CA . ILE B 1 371 ? -19.141 -2.6 0.467 1 97.75 371 ILE B CA 1
ATOM 6318 C C . ILE B 1 371 ? -18.953 -4.105 0.306 1 97.75 371 ILE B C 1
ATOM 6320 O O . ILE B 1 371 ? -18.188 -4.727 1.052 1 97.75 371 ILE B O 1
ATOM 6324 N N . ASP B 1 372 ? -19.578 -4.664 -0.699 1 95.94 372 ASP B N 1
ATOM 6325 C CA . ASP B 1 372 ? -19.5 -6.098 -0.955 1 95.94 372 ASP B CA 1
ATOM 6326 C C . ASP B 1 372 ? -18.328 -6.434 -1.876 1 95.94 372 ASP B C 1
ATOM 6328 O O . ASP B 1 372 ? -17.703 -5.535 -2.443 1 95.94 372 ASP B O 1
ATOM 6332 N N . ASN B 1 373 ? -17.969 -7.711 -1.932 1 94.94 373 ASN B N 1
ATOM 6333 C CA . ASN B 1 373 ? -17 -8.258 -2.867 1 94.94 373 ASN B CA 1
ATOM 6334 C C . ASN B 1 373 ? -15.609 -7.672 -2.635 1 94.94 373 ASN B C 1
ATOM 6336 O O . ASN B 1 373 ? -14.945 -7.246 -3.58 1 94.94 373 ASN B O 1
ATOM 6340 N N . MET B 1 374 ? -15.234 -7.633 -1.384 1 96.81 374 MET B N 1
ATOM 6341 C CA . MET B 1 374 ? -13.977 -6.992 -1.021 1 96.81 374 MET B CA 1
ATOM 6342 C C . MET B 1 374 ? -12.93 -8.031 -0.628 1 96.81 374 MET B C 1
ATOM 6344 O O . MET B 1 374 ? -12.023 -7.742 0.158 1 96.81 374 MET B O 1
ATOM 6348 N N . GLY B 1 375 ? -13.016 -9.195 -1.225 1 96.44 375 GLY B N 1
ATOM 6349 C CA . GLY B 1 375 ? -12.125 -10.25 -0.783 1 96.44 375 GLY B CA 1
ATOM 6350 C C . GLY B 1 375 ? -10.859 -10.352 -1.621 1 96.44 375 GLY B C 1
ATOM 6351 O O . GLY B 1 375 ? -9.844 -10.875 -1.162 1 96.44 375 GLY B O 1
ATOM 6352 N N . ALA B 1 376 ? -10.883 -9.93 -2.848 1 95.75 376 ALA B N 1
ATOM 6353 C CA . ALA B 1 376 ? -9.758 -10.133 -3.762 1 95.75 376 ALA B CA 1
ATOM 6354 C C . ALA B 1 376 ? -8.922 -8.867 -3.883 1 95.75 376 ALA B C 1
ATOM 6356 O O . ALA B 1 376 ? -9.422 -7.809 -4.27 1 95.75 376 ALA B O 1
ATOM 6357 N N . TYR B 1 377 ? -7.605 -9.016 -3.57 1 95.19 377 TYR B N 1
ATOM 6358 C CA . TYR B 1 377 ? -6.609 -7.973 -3.771 1 95.19 377 TYR B CA 1
ATOM 6359 C C . TYR B 1 377 ? -6.984 -6.707 -3.006 1 95.19 377 TYR B C 1
ATOM 6361 O O . TYR B 1 377 ? -6.926 -5.602 -3.551 1 95.19 377 TYR B O 1
ATOM 6369 N N . THR B 1 378 ? -7.492 -6.852 -1.819 1 95.88 378 THR B N 1
ATOM 6370 C CA . THR B 1 378 ? -7.816 -5.777 -0.887 1 95.88 378 THR B CA 1
ATOM 6371 C C . THR B 1 378 ? -7 -5.914 0.397 1 95.88 378 THR B C 1
ATOM 6373 O O . THR B 1 378 ? -5.945 -5.293 0.537 1 95.88 378 THR B O 1
ATOM 6376 N N . VAL B 1 379 ? -7.25 -7.062 1.095 1 94.69 379 VAL B N 1
ATOM 6377 C CA . VAL B 1 379 ? -6.582 -7.312 2.367 1 94.69 379 VAL B CA 1
ATOM 6378 C C . VAL B 1 379 ? -5.086 -7.504 2.135 1 94.69 379 VAL B C 1
ATOM 6380 O O . VAL B 1 379 ? -4.27 -7.133 2.98 1 94.69 379 VAL B O 1
ATOM 6383 N N . SER B 1 380 ? -4.746 -7.992 1.01 1 96.44 380 SER B N 1
ATOM 6384 C CA . SER B 1 380 ? -3.357 -8.328 0.729 1 96.44 380 SER B CA 1
ATOM 6385 C C . SER B 1 380 ? -2.57 -7.105 0.273 1 96.44 380 SER B C 1
ATOM 6387 O O . SER B 1 380 ? -1.342 -7.156 0.168 1 96.44 380 SER B O 1
ATOM 6389 N N . VAL B 1 381 ? -3.24 -6.023 -0.023 1 96.81 381 VAL B N 1
ATOM 6390 C CA . VAL B 1 381 ? -2.604 -4.805 -0.509 1 96.81 381 VAL B CA 1
ATOM 6391 C C . VAL B 1 381 ? -3.037 -3.617 0.348 1 96.81 381 VAL B C 1
ATOM 6393 O O . VAL B 1 381 ? -3.838 -2.787 -0.088 1 96.81 381 VAL B O 1
ATOM 6396 N N . THR B 1 382 ? -2.553 -3.471 1.521 1 96.62 382 THR B N 1
ATOM 6397 C CA . THR B 1 382 ? -2.945 -2.398 2.432 1 96.62 382 THR B CA 1
ATOM 6398 C C . THR B 1 382 ? -1.715 -1.73 3.039 1 96.62 382 THR B C 1
ATOM 6400 O O . THR B 1 382 ? -0.667 -2.363 3.188 1 96.62 382 THR B O 1
ATOM 6403 N N . THR B 1 383 ? -1.822 -0.464 3.268 1 96.75 383 THR B N 1
ATOM 6404 C CA . THR B 1 383 ? -0.823 0.309 3.996 1 96.75 383 THR B CA 1
ATOM 6405 C C . THR B 1 383 ? -1.42 0.901 5.27 1 96.75 383 THR B C 1
ATOM 6407 O O . THR B 1 383 ? -2.619 0.763 5.523 1 96.75 383 THR B O 1
ATOM 6410 N N . ASP B 1 384 ? -0.59 1.481 6.086 1 94.81 384 ASP B N 1
ATOM 6411 C CA . ASP B 1 384 ? -1.025 2.273 7.234 1 94.81 384 ASP B CA 1
ATOM 6412 C C . ASP B 1 384 ? -0.701 3.752 7.031 1 94.81 384 ASP B C 1
ATOM 6414 O O . ASP B 1 384 ? -0.375 4.457 7.992 1 94.81 384 ASP B O 1
ATOM 6418 N N . PHE B 1 385 ? -0.774 4.176 5.867 1 97.5 385 PHE B N 1
ATOM 6419 C CA . PHE B 1 385 ? -0.461 5.555 5.516 1 97.5 385 PHE B CA 1
ATOM 6420 C C . PHE B 1 385 ? -1.238 6.527 6.398 1 97.5 385 PHE B C 1
ATOM 6422 O O . PHE B 1 385 ? -2.404 6.289 6.715 1 97.5 385 PHE B O 1
ATOM 6429 N N . ASN B 1 386 ? -0.633 7.633 6.812 1 97.25 386 ASN B N 1
ATOM 6430 C CA . ASN B 1 386 ? -1.177 8.656 7.699 1 97.25 386 ASN B CA 1
ATOM 6431 C C . ASN B 1 386 ? -1.512 8.086 9.078 1 97.25 386 ASN B C 1
ATOM 6433 O O . ASN B 1 386 ? -2.105 8.773 9.906 1 97.25 386 ASN B O 1
ATOM 6437 N N . GLY B 1 387 ? -1.159 6.82 9.289 1 95.62 387 GLY B N 1
ATOM 6438 C CA . GLY B 1 387 ? -1.369 6.215 10.594 1 95.62 387 GLY B CA 1
ATOM 6439 C C . GLY B 1 387 ? -2.748 5.602 10.758 1 95.62 387 GLY B C 1
ATOM 6440 O O . GLY B 1 387 ? -3.137 5.219 11.859 1 95.62 387 GLY B O 1
ATOM 6441 N N . PHE B 1 388 ? -3.459 5.496 9.719 1 95.25 388 PHE B N 1
ATOM 6442 C CA . PHE B 1 388 ? -4.789 4.91 9.82 1 95.25 388 PHE B CA 1
ATOM 6443 C C . PHE B 1 388 ? -4.707 3.387 9.844 1 95.25 388 PHE B C 1
ATOM 6445 O O . PHE B 1 388 ? -3.941 2.791 9.086 1 95.25 388 PHE B O 1
ATOM 6452 N N . GLU B 1 389 ? -5.512 2.818 10.641 1 89.69 389 GLU B N 1
ATOM 6453 C CA . GLU B 1 389 ? -5.43 1.387 10.914 1 89.69 389 GLU B CA 1
ATOM 6454 C C . GLU B 1 389 ? -6.094 0.576 9.805 1 89.69 389 GLU B C 1
ATOM 6456 O O . GLU B 1 389 ? -7.051 1.039 9.18 1 89.69 389 GLU B O 1
ATOM 6461 N N . LYS B 1 390 ? -5.594 -0.613 9.703 1 94.12 390 LYS B N 1
ATOM 6462 C CA . LYS B 1 390 ? -6.195 -1.576 8.781 1 94.12 390 LYS B CA 1
ATOM 6463 C C . LYS B 1 390 ? -7.52 -2.102 9.328 1 94.12 390 LYS B C 1
ATOM 6465 O O . LYS B 1 390 ? -7.715 -2.166 10.547 1 94.12 390 LYS B O 1
ATOM 6470 N N . ALA B 1 391 ? -8.375 -2.496 8.438 1 96.31 391 ALA B N 1
ATOM 6471 C CA . ALA B 1 391 ? -9.664 -3.055 8.844 1 96.31 391 ALA B CA 1
ATOM 6472 C C . ALA B 1 391 ? -9.477 -4.379 9.586 1 96.31 391 ALA B C 1
ATOM 6474 O O . ALA B 1 391 ? -8.664 -5.215 9.18 1 96.31 391 ALA B O 1
ATOM 6475 N N . HIS B 1 392 ? -10.188 -4.508 10.68 1 94.44 392 HIS B N 1
ATOM 6476 C CA . HIS B 1 392 ? -10.211 -5.793 11.375 1 94.44 392 HIS B CA 1
ATOM 6477 C C . HIS B 1 392 ? -11.031 -6.816 10.594 1 94.44 392 HIS B C 1
ATOM 6479 O O . HIS B 1 392 ? -12.039 -6.469 9.969 1 94.44 392 HIS B O 1
ATOM 6485 N N . ILE B 1 393 ? -10.625 -8.055 10.641 1 96.31 393 ILE B N 1
ATOM 6486 C CA . ILE B 1 393 ? -11.336 -9.094 9.898 1 96.31 393 ILE B CA 1
ATOM 6487 C C . ILE B 1 393 ? -12.047 -10.031 10.883 1 96.31 393 ILE B C 1
ATOM 6489 O O . ILE B 1 393 ? -11.398 -10.664 11.719 1 96.31 393 ILE B O 1
ATOM 6493 N N . TYR B 1 394 ? -13.328 -10.102 10.797 1 94.81 394 TYR B N 1
ATOM 6494 C CA . TYR B 1 394 ? -14.133 -11.047 11.555 1 94.81 394 TYR B CA 1
ATOM 6495 C C . TYR B 1 394 ? -14.547 -12.227 10.695 1 94.81 394 TYR B C 1
ATOM 6497 O O . TYR B 1 394 ? -15.18 -12.055 9.648 1 94.81 394 TYR B O 1
ATOM 6505 N N . THR B 1 395 ? -14.227 -13.398 11.18 1 96.19 395 THR B N 1
ATOM 6506 C CA . THR B 1 395 ? -14.5 -14.617 10.438 1 96.19 395 THR B CA 1
ATOM 6507 C C . THR B 1 395 ? -15.789 -15.273 10.93 1 96.19 395 THR B C 1
ATOM 6509 O O . THR B 1 395 ? -15.992 -15.43 12.133 1 96.19 395 THR B O 1
ATOM 6512 N N . VAL B 1 396 ? -16.625 -15.648 9.961 1 95.44 396 VAL B N 1
ATOM 6513 C CA . VAL B 1 396 ? -17.906 -16.25 10.305 1 95.44 396 VAL B CA 1
ATOM 6514 C C . VAL B 1 396 ? -18.109 -17.531 9.492 1 95.44 396 VAL B C 1
ATOM 6516 O O . VAL B 1 396 ? -17.641 -17.641 8.359 1 95.44 396 VAL B O 1
ATOM 6519 N N . VAL B 1 397 ? -18.734 -18.5 10.125 1 94.88 397 VAL B N 1
ATOM 6520 C CA . VAL B 1 397 ? -19.109 -19.75 9.469 1 94.88 397 VAL B CA 1
ATOM 6521 C C . VAL B 1 397 ? -20.422 -20.266 10.047 1 94.88 397 VAL B C 1
ATOM 6523 O O . VAL B 1 397 ? -20.719 -20.031 11.219 1 94.88 397 VAL B O 1
ATOM 6526 N N . THR B 1 398 ? -21.219 -20.906 9.258 1 93.5 398 THR B N 1
ATOM 6527 C CA . THR B 1 398 ? -22.453 -21.484 9.789 1 93.5 398 THR B CA 1
ATOM 6528 C C . THR B 1 398 ? -22.141 -22.719 10.641 1 93.5 398 THR B C 1
ATOM 6530 O O . THR B 1 398 ? -21.109 -23.359 10.453 1 93.5 398 THR B O 1
ATOM 6533 N N . ALA B 1 399 ? -23.062 -23.016 11.531 1 90.5 399 ALA B N 1
ATOM 6534 C CA . ALA B 1 399 ? -22.922 -24.203 12.367 1 90.5 399 ALA B CA 1
ATOM 6535 C C . ALA B 1 399 ? -22.828 -25.469 11.516 1 90.5 399 ALA B C 1
ATOM 6537 O O . ALA B 1 399 ? -22.094 -26.391 11.844 1 90.5 399 ALA B O 1
ATOM 6538 N N . GLU B 1 400 ? -23.578 -25.484 10.555 1 91.69 400 GLU B N 1
ATOM 6539 C CA . GLU B 1 400 ? -23.594 -26.641 9.656 1 91.69 400 GLU B CA 1
ATOM 6540 C C . GLU B 1 400 ? -22.219 -26.875 9.039 1 91.69 400 GLU B C 1
ATOM 6542 O O . GLU B 1 400 ? -21.688 -28 9.094 1 91.69 400 GLU B O 1
ATOM 6547 N N . THR B 1 401 ? -21.672 -25.875 8.461 1 92.94 401 THR B N 1
ATOM 6548 C CA . THR B 1 401 ? -20.359 -25.969 7.832 1 92.94 401 THR B CA 1
ATOM 6549 C C . THR B 1 401 ? -19.281 -26.281 8.875 1 92.94 401 THR B C 1
ATOM 6551 O O . THR B 1 401 ? -18.375 -27.078 8.617 1 92.94 401 THR B O 1
ATOM 6554 N N . TRP B 1 402 ? -19.406 -25.703 10.016 1 90.81 402 TRP B N 1
ATOM 6555 C CA . TRP B 1 402 ? -18.484 -25.906 11.125 1 90.81 402 TRP B CA 1
ATOM 6556 C C . TRP B 1 402 ? -18.422 -27.375 11.508 1 90.81 402 TRP B C 1
ATOM 6558 O O . TRP B 1 402 ? -17.328 -27.938 11.672 1 90.81 402 TRP B O 1
ATOM 6568 N N . LEU B 1 403 ? -19.531 -27.953 11.586 1 90 403 LEU B N 1
ATOM 6569 C CA . LEU B 1 403 ? -19.625 -29.359 11.977 1 90 403 LEU B CA 1
ATOM 6570 C C . LEU B 1 403 ? -19.219 -30.266 10.828 1 90 403 LEU B C 1
ATOM 6572 O O . LEU B 1 403 ? -18.469 -31.234 11.031 1 90 403 LEU B O 1
ATOM 6576 N N . ALA B 1 404 ? -19.688 -29.891 9.711 1 90.69 404 ALA B N 1
ATOM 6577 C CA . ALA B 1 404 ? -19.453 -30.734 8.539 1 90.69 404 ALA B CA 1
ATOM 6578 C C . ALA B 1 404 ? -17.969 -30.859 8.234 1 90.69 404 ALA B C 1
ATOM 6580 O O . ALA B 1 404 ? -17.484 -31.922 7.828 1 90.69 404 ALA B O 1
ATOM 6581 N N . LEU B 1 405 ? -17.219 -29.828 8.422 1 91.06 405 LEU B N 1
ATOM 6582 C CA . LEU B 1 405 ? -15.805 -29.812 8.055 1 91.06 405 LEU B CA 1
ATOM 6583 C C . LEU B 1 405 ? -14.922 -30 9.281 1 91.06 405 LEU B C 1
ATOM 6585 O O . LEU B 1 405 ? -13.695 -29.938 9.188 1 91.06 405 LEU B O 1
ATOM 6589 N N . ASN B 1 406 ? -15.523 -30.234 10.391 1 88 406 ASN B N 1
ATOM 6590 C CA . ASN B 1 406 ? -14.781 -30.406 11.633 1 88 406 ASN B CA 1
ATOM 6591 C C . ASN B 1 406 ? -13.703 -29.328 11.797 1 88 406 ASN B C 1
ATOM 6593 O O . ASN B 1 406 ? -12.531 -29.656 11.977 1 88 406 ASN B O 1
ATOM 6597 N N . LEU B 1 407 ? -14.133 -28.109 11.828 1 84.94 407 LEU B N 1
ATOM 6598 C CA . LEU B 1 407 ? -13.219 -26.984 11.82 1 84.94 407 LEU B CA 1
ATOM 6599 C C . LEU B 1 407 ? -12.719 -26.656 13.227 1 84.94 407 LEU B C 1
ATOM 6601 O O . LEU B 1 407 ? -11.922 -25.75 13.414 1 84.94 407 LEU B O 1
ATOM 6605 N N . SER B 1 408 ? -13.023 -27.375 14.227 1 79.19 408 SER B N 1
ATOM 6606 C CA . SER B 1 408 ? -12.734 -27.078 15.625 1 79.19 408 SER B CA 1
ATOM 6607 C C . SER B 1 408 ? -11.242 -27.141 15.914 1 79.19 408 SER B C 1
ATOM 6609 O O . SER B 1 408 ? -10.75 -26.5 16.844 1 79.19 408 SER B O 1
ATOM 6611 N N . HIS B 1 409 ? -10.57 -27.875 15.156 1 77.12 409 HIS B N 1
ATOM 6612 C CA . HIS B 1 409 ? -9.141 -28 15.414 1 77.12 409 HIS B CA 1
ATOM 6613 C C . HIS B 1 409 ? -8.367 -26.828 14.805 1 77.12 409 HIS B C 1
ATOM 6615 O O . HIS B 1 409 ? -7.199 -26.625 15.133 1 77.12 409 HIS B O 1
ATOM 6621 N N . LEU B 1 410 ? -9.008 -26.109 13.969 1 78.94 410 LEU B N 1
ATOM 6622 C CA . LEU B 1 410 ? -8.328 -25.062 13.219 1 78.94 410 LEU B CA 1
ATOM 6623 C C . LEU B 1 410 ? -8.664 -23.688 13.789 1 78.94 410 LEU B C 1
ATOM 6625 O O . LEU B 1 410 ? -7.902 -22.734 13.602 1 78.94 410 LEU B O 1
ATOM 6629 N N . PHE B 1 411 ? -9.789 -23.625 14.406 1 80.06 411 PHE B N 1
ATOM 6630 C CA . PHE B 1 411 ? -10.312 -22.328 14.836 1 80.06 411 PHE B CA 1
ATOM 6631 C C . PHE B 1 411 ? -10.711 -22.375 16.312 1 80.06 411 PHE B C 1
ATOM 6633 O O . PHE B 1 411 ? -10.922 -23.438 16.875 1 80.06 411 PHE B O 1
ATOM 6640 N N . VAL B 1 412 ? -10.562 -21.062 16.922 1 70.5 412 VAL B N 1
ATOM 6641 C CA . VAL B 1 412 ? -11.117 -20.906 18.266 1 70.5 412 VAL B CA 1
ATOM 6642 C C . VAL B 1 412 ? -12.438 -20.141 18.188 1 70.5 412 VAL B C 1
ATOM 6644 O O . VAL B 1 412 ? -12.492 -19.031 17.656 1 70.5 412 VAL B O 1
ATOM 6647 N N . CYS B 1 413 ? -13.461 -20.875 18.656 1 69.19 413 CYS B N 1
ATOM 6648 C CA . CYS B 1 413 ? -14.797 -20.281 18.594 1 69.19 413 CYS B CA 1
ATOM 6649 C C . CYS B 1 413 ? -14.93 -19.141 19.594 1 69.19 413 CYS B C 1
ATOM 6651 O O . CYS B 1 413 ? -14.57 -19.281 20.766 1 69.19 413 CYS B O 1
ATOM 6653 N N . VAL B 1 414 ? -15.047 -17.891 19.172 1 68 414 VAL B N 1
ATOM 6654 C CA . VAL B 1 414 ? -15.25 -16.75 20.062 1 68 414 VAL B CA 1
ATOM 6655 C C . VAL B 1 414 ? -16.703 -16.688 20.5 1 68 414 VAL B C 1
ATOM 6657 O O . VAL B 1 414 ? -17.625 -16.656 19.672 1 68 414 VAL B O 1
ATOM 6660 N N . CYS B 1 415 ? -17.125 -17.625 21.266 1 53.25 415 CYS B N 1
ATOM 6661 C CA . CYS B 1 415 ? -18.484 -17.656 21.781 1 53.25 415 CYS B CA 1
ATOM 6662 C C . CYS B 1 415 ? -18.953 -16.25 22.172 1 53.25 415 CYS B C 1
ATOM 6664 O O . CYS B 1 415 ? -18.156 -15.398 22.531 1 53.25 415 CYS B O 1
ATOM 6666 N N . CYS B 1 416 ? -20.031 -15.781 21.609 1 45.06 416 CYS B N 1
ATOM 6667 C CA . CYS B 1 416 ? -20.828 -14.664 22.094 1 45.06 416 CYS B CA 1
ATOM 6668 C C . CYS B 1 416 ? -20.797 -14.578 23.609 1 45.06 416 CYS B C 1
ATOM 6670 O O . CYS B 1 416 ? -21.594 -15.203 24.297 1 45.06 416 CYS B O 1
ATOM 6672 N N . TYR B 1 417 ? -19.75 -14.664 24.203 1 37.69 417 TYR B N 1
ATOM 6673 C CA . TYR B 1 417 ? -19.75 -14.602 25.656 1 37.69 417 TYR B CA 1
ATOM 6674 C C . TYR B 1 417 ? -20.328 -13.281 26.141 1 37.69 417 TYR B C 1
ATOM 6676 O O . TYR B 1 417 ? -20.219 -12.945 27.328 1 37.69 417 TYR B O 1
ATOM 6684 N N . LEU B 1 418 ? -20.703 -12.305 25.438 1 36.19 418 LEU B N 1
ATOM 6685 C CA . LEU B 1 418 ? -21.359 -11.234 26.188 1 36.19 418 LEU B CA 1
ATOM 6686 C C . LEU B 1 418 ? -22.453 -11.789 27.094 1 36.19 418 LEU B C 1
ATOM 6688 O O . LEU B 1 418 ? -23 -11.062 27.938 1 36.19 418 LEU B O 1
ATOM 6692 N N . ALA B 1 419 ? -23.125 -12.898 26.953 1 32.53 419 ALA B N 1
ATOM 6693 C CA . ALA B 1 419 ? -24.172 -13.227 27.922 1 32.53 419 ALA B CA 1
ATOM 6694 C C . ALA B 1 419 ? -23.562 -13.727 29.219 1 32.53 419 ALA B C 1
ATOM 6696 O O . ALA B 1 419 ? -24.062 -13.406 30.312 1 32.53 419 ALA B O 1
ATOM 6697 N N . ASN B 1 420 ? -22.562 -14.656 29.234 1 31.11 420 ASN B N 1
ATOM 6698 C CA . ASN B 1 420 ? -22.281 -15.234 30.547 1 31.11 420 ASN B CA 1
ATOM 6699 C C . ASN B 1 420 ? -21.406 -14.297 31.391 1 31.11 420 ASN B C 1
ATOM 6701 O O . ASN B 1 420 ? -21.266 -14.5 32.594 1 31.11 420 ASN B O 1
ATOM 6705 N N . THR B 1 421 ? -20.531 -13.5 30.891 1 32 421 THR B N 1
ATOM 6706 C CA . THR B 1 421 ? -19.812 -12.695 31.875 1 32 421 THR B CA 1
ATOM 6707 C C . THR B 1 421 ? -20.734 -11.664 32.531 1 32 421 THR B C 1
ATOM 6709 O O . THR B 1 421 ? -20.406 -11.094 33.562 1 32 421 THR B O 1
ATOM 6712 N N . LEU B 1 422 ? -21.812 -11.234 31.938 1 31.62 422 LEU B N 1
ATOM 6713 C CA . LEU B 1 422 ? -22.781 -10.5 32.719 1 31.62 422 LEU B CA 1
ATOM 6714 C C . LEU B 1 422 ? -23.406 -11.398 33.781 1 31.62 422 LEU B C 1
ATOM 6716 O O . LEU B 1 422 ? -23.984 -10.914 34.75 1 31.62 422 LEU B O 1
ATOM 6720 N N . GLN B 1 423 ? -23.484 -12.688 33.531 1 28.45 423 GLN B N 1
ATOM 6721 C CA . GLN B 1 423 ? -24.047 -13.477 34.625 1 28.45 423 GLN B CA 1
ATOM 6722 C C . GLN B 1 423 ? -23.031 -13.648 35.781 1 28.45 423 GLN B C 1
ATOM 6724 O O . GLN B 1 423 ? -23.422 -13.898 36.906 1 28.45 423 GLN B O 1
ATOM 6729 N N . VAL B 1 424 ? -21.688 -13.688 35.531 1 33.06 424 VAL B N 1
ATOM 6730 C CA . VAL B 1 424 ? -20.891 -13.945 36.719 1 33.06 424 VAL B CA 1
ATOM 6731 C C . VAL B 1 424 ? -20.812 -12.695 37.594 1 33.06 424 VAL B C 1
ATOM 6733 O O . VAL B 1 424 ? -20.703 -12.781 38.812 1 33.06 424 VAL B O 1
ATOM 6736 N N . GLU B 1 425 ? -20.641 -11.562 36.875 1 30.19 425 GLU B N 1
ATOM 6737 C CA . GLU B 1 425 ? -20.5 -10.453 37.812 1 30.19 425 GLU B CA 1
ATOM 6738 C C . GLU B 1 425 ? -21.828 -10.156 38.5 1 30.19 425 GLU B C 1
ATOM 6740 O O . GLU B 1 425 ? -21.906 -9.289 39.375 1 30.19 425 GLU B O 1
ATOM 6745 N N . ILE B 1 426 ? -22.906 -10.703 37.906 1 30.56 426 ILE B N 1
ATOM 6746 C CA . ILE B 1 426 ? -24.094 -10.461 38.688 1 30.56 426 ILE B CA 1
ATOM 6747 C C . ILE B 1 426 ? -24.172 -11.492 39.844 1 30.56 426 ILE B C 1
ATOM 6749 O O . ILE B 1 426 ? -24.953 -11.336 40.781 1 30.56 426 ILE B O 1
ATOM 6753 N N . ASN B 1 427 ? -23.422 -12.609 39.719 1 25.58 427 ASN B N 1
ATOM 6754 C CA . ASN B 1 427 ? -23.5 -13.359 40.938 1 25.58 427 ASN B CA 1
ATOM 6755 C C . ASN B 1 427 ? -22.422 -12.93 41.938 1 25.58 427 ASN B C 1
ATOM 6757 O O . ASN B 1 427 ? -21.266 -12.742 41.562 1 25.58 427 ASN B O 1
#

Secondary structure (DSSP, 8-state):
--------EEEEEE-TT--HHHHHHHHHHHHTTT----EEEEEHHHHHHHHHHHHHH-TTEEEEEEGGG---HHHHHHHHHTT-EEEE-SHHHHHHHHHTT--GGGEEE--SS--HHHHHHHHHTT--EEEE-SHHHHHHHHHH-TT-EEEEEB----TTEEE--TTTS-B-HHHHHHHHHHHHHTTPEEEEEE----EEE--THHHHHHHHHHHHHHT--S-----EEE-------SSSHHHHHHHHHHHHHHHHHHHS---TT-EEEE--SHHHHGGGEEEEEEEEEEEEEESSSEEEEEEES--TTTTTTHHHH-GGG-----EESS---TTS-EEEEEEE-SSS-TT-EEEEEEEEE---TT-EEEE----SSSTTS---GGGPPPPEEEEEEEHHHHHHTTGGGTEEE---HHHHHHHHTT-/--------EEEEEE-TT--HHHHHHHHHHHHTTT----EEEEEHHHHHHHHHHHHHH-TTEEEEEEGGG---HHHHHHHHHTT-EEEE-SHHHHHHHHHTT--GGGEEE--SS--HHHHHHHHHTT--EEEE-SHHHHHHHHHH-TT-EEEEEB----TTEEE--TTTS-B-HHHHHHHHHHHHHTTPEEEEEE----EEE--THHHHHHHHHHHHHHT--S-----EEE-------SSSHHHHHHHHHHHHHHHHHHHS---TT-EEEE--SHHHHGGGEEEEEEEEEEEEEESSSEEEEEEES--TTTTTTHHHH-GGG-----EESS---TTS-EEEEEEE-SSS-TT-EEEEEEEEE---TT-EEEE----SSSTTS---GGGPPPPEEEEEEEHHHHHHTTGGGTEEE---TTTHHHHHTT-

Sequence (854 aa):
MHGLSLERNPIEILETGRSISDIIDGKIRQLYSGSEEPFCVVNLDNILERHRQWISLLPRVKPFYAVKCNNTTAVLKMLSTLDTGFDCASKAEIELALSLG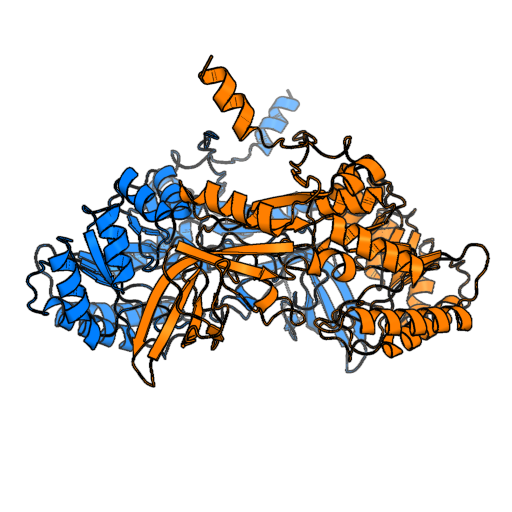VKPDDIIYAHTTKPLSHIRYACAHRVNLMTFDNEEELLKISLVHPQAKLVIRIAVDDSKSMVRLSPKFGARLPTVRQLLGRARELNLEVVGVSFHVGSGCTRSSAFRQAIEDARRVFDSLLGFQMRLLDIGGGFSKIGDFQEKFEEFSEVINGSLDEFFPPVSGLEVIAEPGRYYVESAFTLAVNVIAKRVVVEDGRVMMYYINDGVYGSMSCIIFDPAHCKLEPYPHRAVKKSEPRYRSVIWGPTCDSIDKITESYWIPELYVGDWLLIDNMGAYTVSVTTDFNGFEKAHIYTVVTAETWLALNLSHLFVCVCCYLANTLQVEINMHGLSLERNPIEILETGRSISDIIDGKIRQLYSGSEEPFCVVNLDNILERHRQWISLLPRVKPFYAVKCNNTTAVLKMLSTLDTGFDCASKAEIELALSLGVKPDDIIYAHTTKPLSHIRYACAHRVNLMTFDNEEELLKISLVHPQAKLVIRIAVDDSKSMVRLSPKFGARLPTVRQLLGRARELNLEVVGVSFHVGSGCTRSSAFRQAIEDARRVFDSLLGFQMRLLDIGGGFSKIGDFQEKFEEFSEVINGSLDEFFPPVSGLEVIAEPGRYYVESAFTLAVNVIAKRVVVEDGRVMMYYINDGVYGSMSCIIFDPAHCKLEPYPHRAVKKSEPRYRSVIWGPTCDSIDKITESYWIPELYVGDWLLIDNMGAYTVSVTTDFNGFEKAHIYTVVTAETWLALNLSHLFVCVCCYLANTLQVEIN

Foldseek 3Di:
DPPPPLPFDAAAADEPPDDPLNVVVVVLVVCVVPHQAKAKEFELVLLVVLLVVCCVLAVQAAEAAECLFFVPLVNLLSCVLVVGAHEAAFLVSLVSNVVSPHQLCSYENEHADYDLVRLLSCQVRVNAHYEHADLVSLVSCLVRPQNHAYAYEAQFAQVQAPFHDNVPDHHYLVCLLVNVVSCVVSNHAHAAYEYASYAQHDDLVSLLVVLQSRLVSCPPPPPHHHAEYESEEHQQADDPNVVSNSVNSVSNVVSCCVRPNDDPRHHHYYHYYLSNWQQRMKMKWFFADWDWDQDPHIEIETEIQAFCQAQLVCLPVPPSPNQWDKAWSDDDDPPAAWHFYWYAYDAPDPVRTNDDTHIYGDDDGSTMIMTGRSTTPRNSRHDCPVNRDYHHYHYYYYPVVCVVSVCVVSHDHPDDCVVVVVVVVVD/DPPPPLPFDAAAADEPPDDPLNVVVVVLVVCVVPHQAKAKEFELVLLVVLLVVCCVLAVQAAEAAECLFFVPLVNLLSCVLVVGAHEAAFLVSLVSNVVSPHQLCSYENEHADYDLVRLLSCQVRVNAHYEHADLVSLVSCLVRPQNHAYAYEAQFAQVQAPFHDNVPDHHYLVCLVVNVVSNVVSNHAHAAYEYASYAQHDDLVSLLVVLQSRLVSCPPPPDHHHAEYESEEHQQADDPSVVSNSVNSVSNVVSCCVRPNDDPRHHHYYHYYLSRWQQRMKMKWFFADWDWDQDPHIEIETEIQAFCQAQLVCLPVPPSPNQWDKAWSDDDDPPAAWHWYWYAYDAPDPVRTNDDTDIYGDDDGSTMIMTGRSTTPRHSRHDCPVNRDYHHYHYYYYPVVCVVSVCVVSHDHPPPPPPVVVVVVVD

InterPro domains:
  IPR000183 Ornithine/DAP/Arg decarboxylase [PR01179] (65-83)
  IPR000183 Ornithine/DAP/Arg decarboxylase [PR01179] (85-97)
  IPR000183 Ornithine/DAP/Arg decarboxylase [PR01179] (187-200)
  IPR000183 Ornithine/DAP/Arg decarboxylase [PR01179] (268-287)
  IPR000183 Ornithine/DAP/Arg decarboxylase [PR01179] (375-388)
  IPR002433 Ornithine decarboxylase [PR01182] (37-61)
  IPR002433 Ornithine decarboxylase [PR01182] (63-90)
  IPR002433 Ornithine decarboxylase [PR01182] (107-131)
  IPR002433 Ornithine decarboxylase [PR01182] (137-159)
  IPR002433 Ornithine decarboxylase [PR01182] (306-319)
  IPR002433 Ornithine decarboxylase [PR01182] (342-352)
  IPR002433 Ornithine decarboxylase [PR01182] (362-375)
  IPR002433 Ornithine decarboxylase [PTHR11482] (32-397)
  IPR009006 Alanine racemase/group IV decarboxylase, C-terminal [G3DSA:2.40.37.10] (35-398)
  IPR009006 Alanine racemase/group IV decarboxylase, C-terminal [SSF50621] (260-403)
  IPR022644 Orn/DAP/Arg decarboxylase 2, N-terminal [PF02784] (45-277)
  IPR022657 Orn/DAP/Arg decarboxylase 2, conserved site [PS00879] (220-236)
  IPR029066 PLP-binding barrel [G3DSA:3.20.20.10] (47-276)
  IPR029066 PLP-binding barrel [SSF51419] (37-280)

Nearest PDB structures (foldseek):
  7s3f-assembly1_B  TM=9.596E-01  e=4.831E-53  Homo sapiens
  1d7k-assembly1_A  TM=9.565E-01  e=9.021E-50  Homo sapiens
  5gjo-assembly1_B  TM=8.956E-01  e=5.165E-36  Selenomonas ruminantium
  5gjm-assembly1_A  TM=8.919E-01  e=4.125E-34  Selenomonas ruminantium
  4aib-assembly2_D  TM=9.214E-01  e=1.239E-29  Entamoeba histolytica HM-1:IMSS

Solvent-accessible surface area (backbone atoms only — not comparable to full-atom values): 43972 Å² total; per-residue (Å²): 127,79,72,73,66,80,66,54,50,61,27,36,69,37,52,91,91,59,50,70,65,53,51,54,51,51,51,54,60,63,29,71,76,62,46,70,74,28,33,30,42,35,37,52,55,49,35,52,52,42,49,55,50,44,49,69,57,35,72,70,46,47,49,15,37,27,40,56,26,43,66,50,63,70,58,53,52,52,41,48,75,70,68,41,31,33,30,23,67,32,52,49,38,45,50,51,44,46,75,73,66,48,55,36,87,41,32,36,40,62,37,47,64,55,46,69,57,38,47,40,50,30,43,77,60,56,36,35,36,30,34,29,43,45,66,56,44,50,54,52,36,51,72,58,31,55,80,33,39,28,24,43,26,36,41,44,72,18,82,60,17,76,39,50,38,41,90,78,39,42,22,46,74,88,50,43,63,58,48,52,51,50,35,53,76,62,64,44,48,50,31,28,40,30,38,46,40,15,42,40,33,74,52,54,62,45,52,36,55,43,51,50,53,47,39,54,56,68,62,48,82,77,74,58,75,58,36,36,39,32,62,25,39,32,72,34,50,82,74,69,33,68,64,48,40,54,52,37,31,50,42,46,51,54,38,37,57,70,64,52,51,94,48,93,75,61,42,37,34,30,29,44,30,47,64,46,32,19,77,22,18,35,35,39,33,27,27,43,30,55,45,78,45,79,76,96,53,74,36,39,36,37,28,24,54,53,24,40,55,19,62,41,18,15,53,77,79,27,84,68,57,39,79,74,72,72,41,65,66,62,92,76,60,88,80,54,64,64,39,49,21,30,36,30,17,57,53,93,49,62,80,23,52,68,36,81,77,38,78,37,59,83,79,50,70,72,40,43,32,34,32,72,53,48,22,41,41,6,77,32,41,38,27,47,42,47,44,44,72,65,60,46,77,45,38,34,33,40,49,64,57,40,60,74,66,58,44,68,86,68,38,33,73,54,68,75,47,75,59,54,57,57,47,50,74,66,95,128,79,73,75,65,78,65,55,51,62,29,36,68,37,52,91,91,58,50,72,66,53,53,55,51,51,51,53,60,62,30,70,77,64,46,70,74,27,32,31,41,34,38,53,56,50,35,52,53,41,48,53,49,43,50,69,58,36,72,73,46,47,48,15,37,27,39,56,25,46,66,52,63,71,58,53,51,50,40,48,73,71,67,42,29,33,32,23,66,32,52,50,38,45,50,51,45,45,74,73,66,49,54,37,87,41,34,36,40,62,37,48,64,55,45,68,58,39,47,40,49,29,44,77,60,55,36,36,38,30,34,29,42,43,65,55,44,51,54,53,36,51,71,56,30,54,80,33,39,28,24,43,26,36,40,44,73,19,82,59,19,74,41,49,38,42,91,80,41,42,22,46,74,88,49,43,62,59,48,53,50,50,36,54,76,60,65,43,50,50,32,27,40,28,37,46,40,14,43,39,32,73,52,54,63,46,51,37,53,43,51,48,52,46,39,54,57,69,64,49,83,77,75,61,74,60,35,37,40,31,62,25,38,32,72,34,50,82,74,70,33,67,64,50,41,54,52,36,30,50,42,45,51,53,38,35,56,71,63,53,50,93,49,93,74,62,43,36,34,30,29,44,28,46,63,47,32,19,77,22,17,36,35,39,34,26,27,44,29,57,44,80,45,78,77,94,54,75,37,39,36,36,27,24,54,51,24,40,54,19,62,40,19,15,54,78,78,27,83,67,57,39,79,74,72,72,42,66,66,61,90,75,59,90,82,53,65,64,39,50,23,30,36,30,18,58,52,92,50,62,79,24,54,67,38,80,76,38,78,39,60,85,78,51,69,71,40,43,32,34,32,73,53,48,24,42,43,4,77,32,40,40,28,48,43,47,42,44,73,66,59,46,78,45,39,34,33,40,50,65,58,40,61,74,65,59,42,68,87,67,37,34,74,53,66,81,47,77,61,56,60,58,51,51,74,69,96

Radius of gyration: 28.74 Å; Cα contacts (8 Å, |Δi|>4): 1856; chains: 2; bounding box: 78×85×73 Å